Protein 6NM6 (pdb70)

Foldseek 3Di:
DDLAACRCQVPFQQVVLVVQVRPVVCLQPHSVVCVVVVVVVNVVSVVVVVVVQVLCVLLVNNVHSDDDHDDDDDCVLPVDDPCCHRHPDGPVVSCVSNVVVPVVVSVVSRVSRVVVVVVVVVVPPD/DWAWAKDEADEDAFQDKDKMKTKIKPFDQQQWKKWKKWQADPHGIDTAWIAHSNVRDIDGDPVQPVFKDKGWDHWDADDPGITMIMIMIMTGRDHNRRFTWMKIATFDHNDDDRGHPRDHIHDTYTYD/DQFEKAAEDEAAAQAKDKIKTFGDPVQDDPQWKKWKWFDADVDDIDTAATRFFHGDPPHDPQWGWDGDRTIIMIMRGRDDQPRFTKMWMFIHDDPGDTPIYPIYTYHHDD/DQKDKDKFFFDPDWFFDDDQWFKEADCFLLPNVPGHHDDPDWDKFWDPPDKDWFALPPFCVLVNVLVSVVVSNVVQQVVFFWCLQQQFKWLWDADVVSFKIKTWDWAAAADNPDTDIDIFIAGPVQWDAVCGIIGGPCNVFATATAGDVPGDPWFGFMKIFDDPQKWKKFAPDLADEQTDMRRIIIITGIAGGAGLFQKEQFQWQGDAGPDAWYWYWDDPVPLPTWIKTFGRDWWKKKWWQAFQWDWDWGRRHDVHTDIGTDDTDDDHDFTKMKTQPVSLVVRVVRVVVVVCVPPHLFDKEAFAADDDDDQRWSFTWGDFRQWIKRWHCRQRRGDMGGSDPGIDMTGIDTHAWDDSAPDGRYTYGGHDDGGIIMDMITRGIGIWGWDPVIYIYGTDRPSSSNVSSRCSRMGMIGHDRIDMDMDSDDDDD/DKAKAKDFLQEDAAQFKGKIKMAMPDDQQLAFKKWKWWQFVPRGIDTAWIAGSVGDGDGDPVAVVFWDKADDRVGRMIMIIGGNHDQRPWTWMKIFIKHKDWAADDDVVVPRIDIDIDTDYMYPTRTHGYHPDAWAAWDKDWAAWDCKIKTKIKTDFGDDDDKDKDKPNPPPDPQKDWDDWDQDPVGGTITMIMGMDRPVCQPPDWIKMWIDDPSVRDTDIDTYHD/DEAEDEAAAQAKDKAFFADWDDAAKAKWKWWDAPPDDIDTQAGGQFHGDPPHDPQWGWDHPPDPDDTIITMHGRDHLVSFTWMWIAIDHDPDDDRPDITHTYGYGYPDDDFWAKDWDKDWFDPVVLVVFWTKIKIKIDDGPPQDKDKWKQQANHTDPPQKDKARFDADPVSITIMMIMHIDTSVSLQVTAKMWIWIADDHDTDIDMDGDD/DKEKAKDEADEAAFQAKDKIKIWIDDFAQQFKKKWKWWAAVPGDIHTAKIFRQVPTDIDGDPPNVVFKDKGWAFDDDPVRRRIIMIMIMGGRDDQRNFTKMKIFIAPDGNDHDVPTDYIYPTYGYGYD/DKEKPPQEDEDDAQAKDKIKIFDPWFQFFFKWKWFDAPPDDIDTQAGRFFRGDPPHPPQWGKDDGTTMIMIIGGRHHPVRFGWMWMDRPHDIYPTYGYD

B-factor: mean 57.15, std 31.53, range [4.98, 165.27]

InterPro domains:
  IPR000328 Retroviral envelope protein GP41-like [PF00517] (527-716)
  IPR000328 Retroviral envelope protein GP41-like [cd09909] (536-662)
  IPR000777 Human immunodeficiency virus 1, envelope glycoprotein Gp120 [PF00516] (33-139)
  IPR000777 Human immunodeficiency virus 1, envelope glycoprotein Gp120 [PF00516] (143-508)
  IPR036377 Gp120 core superfamily [G3DSA:2.170.40.20] (43-139)
  IPR036377 Gp120 core superfamily [G3DSA:2.170.40.20] (140-509)
  IPR036377 Gp120 core superfamily [SSF56502] (84-134)
  IPR036377 Gp120 core superfamily [SSF56502] (144-489)
  IPR037527 Envelope glycoprotein Gp160 [MF_04083] (4-860)

Solvent-accessible surface area: 64284 Å² total; per-residue (Å²): 187,143,79,9,10,0,1,7,1,5,33,7,0,22,34,0,15,153,42,6,72,16,2,33,134,23,6,78,93,26,50,111,12,7,39,119,53,62,96,115,4,151,73,56,7,67,105,19,56,100,116,5,52,115,36,2,37,68,0,34,0,82,79,112,62,80,5,32,2,46,10,84,19,74,67,83,16,8,129,68,69,34,34,24,0,29,32,25,8,4,3,27,48,2,31,152,59,4,47,124,73,37,130,90,0,32,34,62,3,66,98,24,21,115,115,67,90,117,91,86,107,87,99,139,72,191,163,4,123,4,68,11,36,45,62,62,90,51,153,73,60,48,64,12,109,8,24,0,105,4,42,43,12,19,0,33,23,20,31,0,0,0,0,7,32,8,90,77,174,30,12,29,16,1,0,25,9,14,18,123,76,54,77,71,57,38,18,116,59,6,95,98,74,10,81,9,63,35,60,116,23,103,25,76,61,27,65,34,0,52,7,14,0,63,3,50,8,148,106,4,54,80,101,4,45,13,19,0,1,0,0,14,0,11,6,39,68,39,57,0,26,3,0,0,55,38,17,14,90,15,4,115,8,35,98,73,0,70,17,28,80,70,50,79,21,47,91,44,111,75,11,72,0,32,0,41,23,68,125,91,16,7,5,44,143,49,24,1,0,3,0,53,2,22,120,32,150,39,10,55,4,0,0,7,49,31,84,64,98,6,65,86,28,31,97,27,14,53,15,141,52,27,129,187,13,2,75,0,40,0,52,69,5,110,93,121,6,88,20,19,0,20,0,0,0,2,40,107,104,34,11,7,44,10,3,65,2,0,112,4,41,9,149,93,188,100,28,37,0,0,1,16,12,0,0,0,2,8,82,78,30,124,15,63,2,37,2,4,6,86,151,47,8,7,13,14,154,48,10,56,103,39,89,130,92,112,93,88,27,82,1,66,37,8,10,20,67,8,49,2,36,134,20,48,1,1,73,24,1,13,72,2,0,30,45,2,8,57,59,19,26,142,115,7,27,88,0,67,51,1,50,50,71,1,58,3,60,97,33,112,273,34,53,26,6,48,0,19,5,85,1,47,28,75,109,232,107,108,130,53,156,29,94,0,10,2,25,83,39,0,7,53,96,145,147,127,76,9,61,0,58,7,37,108,42,16,56,1,10,2,0,13,53,153,45,37,28,110,44,55,49,0,27,2,1,1,5,16,4,12,0,0,0,33,3,67,47,104,140,11,81,2,52,19,28,0,59,38,0,1,0,9,36,46,2,47,29,4,82,2,22,26,3,6,0,0,12,11,52,23,47,72,8,111,110,60,2,20,31,11,21,68,77,43,49,6,0,3,20,16,1,4,0,8,2,32,49,49,0,98,1,50,1,27,5,20,8,56,8,33,87,54,74,7,155,10,7,118,79,65,26,0,46,0,6,7,57,6,74,2,28,46,71,68,10,14,0,54,3,41,106,55,39,8,85,86,4,4,19,58,0,9,121,31,4,29,149,104,40,31,119,124,36,69,0,92,3,8,61,27,40,28,39,47,43,43,3,37,17,0,16,7,44,1,54,11,6,12,0,6,0,62,2,42,43,4,1,120,44,78,63,121,52,184,190,74,64,18,43,0,49,5,98,5,27,5,7,7,63,27,12,69,83,50,16,80,5,6,0,2,14,5,54,100,29,85,9,146,30,78,11,53,0,4,1,0,3,0,17,22,16,48,131,28,23,0,27,8,7,10,7,39,10,50,10,11,4,37,10,21,0,23,38,1,19,14,0,55,1,55,2,16,4,7,0,0,28,152,41,104,45,222,178,184,22,92,3,92,5,61,37,63,8,32,8,95,50,93,88,69,0,38,1,36,1,59,9,61,61,22,71,8,56,80,61,37,6,2,2,0,17,16,6,108,85,121,34,8,56,0,0,0,20,4,10,51,89,67,59,86,47,15,12,99,82,7,99,104,52,8,87,6,50,39,64,75,91,111,51,45,6,15,0,68,0,54,70,3,66,78,53,2,28,4,40,0,1,1,0,30,0,61,74,9,91,45,71,49,22,40,72,101,60,30,10,54,32,93,13,15,27,0,44,33,17,0,115,21,18,45,2,24,15,34,78,53,86,61,120,10,21,48,8,25,12,2,42,16,135,100,124,14,24,4,0,0,0,0,23,44,0,21,0,43,49,12,59,26,48,2,39,98,47,82,33,96,94,36,58,46,60,5,43,19,7,103,33,114,80,32,38,40,2,10,0,0,12,0,83,4,82,34,105,25,39,78,110,112,75,15,64,0,31,1,43,0,126,28,37,139,27,146,55,47,65,69,8,115,121,254,71,105,120,48,66,15,47,86,49,99,91,0,83,2,44,14,42,79,129,22,88,1,18,8,0,0,0,2,0,6,3,69,89,56,78,26,2,64,6,4,0,55,31,5,76,47,81,30,121,75,27,62,148,50,4,45,10,43,58,31,152,108,98,60,77,138,2,30,0,48,0,43,36,1,91,16,17,6,27,5,7,1,6,4,0,11,4,5,28,29,54,68,72,18,31,63,8,13,26,7,8,92,1,54,1,100,68,20,102,145,23,73,19,55,9,41,15,7,50,11,8,86,68,0,60,166,58,111,121,2,4,0,0,0,3,0,11,47,0,28,49,22,67,26,90,30,36,12,59,11,60,92,62,90,34,178,75,48,48,59,64,17,106,43,40,77,24,117,74,48,62,44,2,0,0,0,8,0,63,18,65,35,133,71,9,132,109,50,174,29,4,5,0,26,0,43,6,97,79,72,90,55,87,91,78,26,48,22,181,257,29,110,2,68,12,36,60,85,16,138,74,152,72,61,34,68,14,151,1,27,0,70,0,51,50,20,38,0,15,21,14,9,0,0,1,0,28,23,20,114,69,165,11,10,75,14,0,0,1,1,45,1,35,18,1,22,13,1,4,10,66,52,7,48,109,50,2,55,5,56,42,98,39,6,83,72,101,117,65,53,57,65,0,24,0,43,0,32,3,125,33,2,106,85,93,1,35,3,41,1,10,0,0,18,0,86,27,152,39,66,9,21,0,0,0,47,10,26,0,96,14,1,61,1,50,5,102,172,21,77,15,59,54,89,73,43,95,32,67,129,43,65,172,10,57,5,43,0,95,23,74,104,51,25,29,54,28,0,1,1,0,20,18,49,86,87,150,30,7,133,8,6,1,25,73,16,74,48,74,35,137,83,24,56,115,39,12,55,13,60,34,133,107,39,51,2,47,1,18,3,44,93,6,75,73,91,3,83,2,28,0,10,0,0,12,18,16,97,15,0,151,8,0,127,1,112

CATH classification: 2.60.40.10

Secondary structure (DSSP, 8-state):
----TTGGGSSBHHHHTT-HHHHHHTTTS---HHHHHHHHHHHHHHHHHHHHHHHHHTTT-TT-SEEEEEEE--TTT----STTTTTT-BHHHHHHHTTTTHHHHHHHHHHHHHHHHHHHHHHT--/---EEE-------TTS--EEEEEE-SS-GGGS-EEEEEEEBTB-EEEEEEE-TTT--EEE-TTTTTTEEEEE------SSS----EEEEEESS--STT-EEEEEEE-S-SSTT-SS---EE---EE--/--SB---EEE--TT--EEEEEB--TTT-STTSEEEEEEE-TTS--EEEEETTTEEPTT--TTEEEEE-SS-EEEEE-S--GGG-EEEEEEEE-TTS--EE---EEEE---/---EEEEEES-S-EEE-----EEEE---TT-GGGSEEPPSS--EEEETT--EEEETTT-HHHHHHHHHHHHHHHHTTSSSPB-GGG-S-EEEEE-----SEEEEEEEE-SSTT-EEEEEEEE-GGGB----EEE-BTTTTT-EEEEPPTTS------BEEEPPTTEEEEEE--TT--SEEEESSEEEESB---B-----BSB-BS----SSSPEEE-S-TT-TTS-EEEEEEEEEEEEEEEEEEE-EEEEEEETTEEEEEE----S-----EEEE-HHHHHHHHHHHHHHTSTTT-SSS-EEE----SS-HHHHSEEEEETTEEEEE--TTTS-EEE------EEEEEEEESEE-SSS-SSEEEEPPP--EEEEEEEEEEEEEEEE---EEEEE----THHHHHTTSTT--EEEE--EEEEEES-----/--EEEEE--SEE-SSSEE--EEEEESS-GGGSEEEEEEE-SSS-EEEEEEE-TT--EEE-TTSSSS----EETTTTEEE--EES--GGG-EEEEEEEEEEEEEE-S-TTTT-EEEEEEEEEEB--EEEEE-SSPPB---EEEE----EEEEEEEEEEEBSS--EEEEGGGTB-TTEEEPP--B-TTS-EEEEEEEEEEGGGGTTS--EEEEEEGGGTEEEEEE---/-EEEEEEETTSEEEEE-SS--SSSEEEEEEEE-SSS--EEEESSTT---TT--TTEEE---SSTTPPPEEEEES--GGG-SEEEEEEEESSS----S---EEEEEEES--------EEEPPPHHHHTTT-EEEEEEEEEESSS-EEEEEEETTEE--SSEEE---EEPTTS-EEE-EEEEE-TTTTTSSS-EEEEEEETTEEE--EE---/--EEEE---EEE-TT--EEEEEEEESS-GGGS-EEEEEE-TTS-EEEEEEEETTTTEEEE-TTHHHHEEEE--B---SS--S-BEEEEEE-S--GGG-EEEEEEEESSSSS----EEEE---EEEEE-/-EEEE-SEE---TT--EEEEEEESS---S--EEEEE-TTS--EEEEETTTEEPTTS-TTEEEEEETTEEEEEESS--TT--SEEEEEETTEE----EE-

GO terms:
  GO:0042802 identical protein binding (F, IPI)
  GO:0005515 protein binding (F, IPI)

Structure (mmCIF, N/CA/C/O backbone):
data_6NM6
#
_entry.id   6NM6
#
_cell.length_a   128.240
_cell.length_b   128.240
_cell.length_c   315.770
_cell.angle_alpha   90.000
_cell.angle_beta   90.000
_cell.angle_gamma   120.000
#
_symmetry.space_group_name_H-M   'P 63'
#
loop_
_entity.id
_entity.type
_entity.pdbx_description
1 polymer 'Envelope glycoprotein gp41'
2 polymer '35O22 scFv heavy chain'
3 polymer '35O22 scFv light chain'
4 polymer 'Envelope glycoprotein gp120'
5 polymer '3H109L Fab heavy chain'
6 polymer '3H109L Fab light chain'
7 polymer 'N6 FR3-03 heavy chain'
8 polymer 'N6 FR3-03 light chain'
9 branched alpha-D-mannopyranose-(1-3)-alpha-D-mannopyranose-(1-6)-[alpha-D-mannopyranose-(1-3)]beta-D-mannopyranose-(1-4)-2-acetamido-2-deoxy-beta-D-glucopyranose-(1-4)-2-acetamido-2-deoxy-beta-D-glucopyranose
10 branched 2-acetamido-2-deoxy-beta-D-glucopyranose-(1-4)-2-acetamido-2-deoxy-beta-D-glucopyranose
11 branched alpha-D-mannopyranose-(1-3)-[alpha-D-mannopyranose-(1-6)]beta-D-mannopyranose-(1-4)-2-acetamido-2-deoxy-beta-D-glucopyranose-(1-4)-2-acetamido-2-deoxy-beta-D-glucopyranose
12 branched alpha-D-mannopyranose-(1-6)-beta-D-mannopyranose-(1-4)-2-acetamido-2-deoxy-beta-D-glucopyranose-(1-4)-2-acetamido-2-deoxy-beta-D-glucopyranose
13 branched alpha-D-mannopyranose-(1-2)-alpha-D-mannopyranose-(1-2)-alpha-D-mannopyranose-(1-3)-[alpha-D-mannopyranose-(1-2)-alpha-D-mannopyranose-(1-6)-[alpha-D-mannopyranose-(1-3)]alpha-D-mannopyranose-(1-6)]beta-D-mannopyranose-(1-4)-2-acetamido-2-deoxy-beta-D-glucopyranose-(1-4)-2-acetamido-2-deoxy-beta-D-glucopyranose
14 non-polymer 2-acetamido-2-deoxy-beta-D-glucopyranose
15 water water
#
loop_
_atom_site.group_PDB
_atom_site.id
_atom_site.type_symbol
_atom_site.label_atom_id
_atom_site.label_alt_id
_atom_site.label_comp_id
_atom_site.label_asym_id
_atom_site.label_entity_id
_atom_site.label_seq_id
_atom_site.pdbx_PDB_ins_code
_atom_site.Cartn_x
_atom_site.Cartn_y
_atom_site.Cartn_z
_atom_site.occupancy
_atom_site.B_iso_or_equiv
_atom_site.auth_seq_id
_atom_site.auth_comp_id
_atom_site.auth_asym_id
_atom_site.auth_atom_id
_atom_site.pdbx_PDB_model_num
ATOM 1 N N . VAL A 1 7 ? -9.388 -46.364 38.395 1.00 46.63 518 VAL B N 1
ATOM 2 C CA . VAL A 1 7 ? -9.326 -46.059 36.972 1.00 64.14 518 VAL B CA 1
ATOM 3 C C . VAL A 1 7 ? -9.097 -47.350 36.188 1.00 75.04 518 VAL B C 1
ATOM 4 O O . VAL A 1 7 ? -8.716 -48.372 36.760 1.00 85.64 518 VAL B O 1
ATOM 8 N N . PHE A 1 8 ? -9.347 -47.301 34.879 1.00 64.33 519 PHE B N 1
ATOM 9 C CA . PHE A 1 8 ? -9.083 -48.407 33.958 1.00 54.70 519 PHE B CA 1
ATOM 10 C C . PHE A 1 8 ? -8.354 -47.800 32.761 1.00 44.13 519 PHE B C 1
ATOM 11 O O . PHE A 1 8 ? -8.986 -47.299 31.828 1.00 57.21 519 PHE B O 1
ATOM 19 N N . LEU A 1 9 ? -7.019 -47.844 32.795 1.00 52.91 520 LEU B N 1
ATOM 20 C CA . LEU A 1 9 ? -6.228 -47.187 31.757 1.00 65.39 520 LEU B CA 1
ATOM 21 C C . LEU A 1 9 ? -6.313 -47.916 30.421 1.00 48.44 520 LEU B C 1
ATOM 22 O O . LEU A 1 9 ? -6.252 -47.277 29.365 1.00 30.30 520 LEU B O 1
ATOM 27 N N . GLY A 1 10 ? -6.448 -49.235 30.442 1.00 38.74 521 GLY B N 1
ATOM 28 C CA . GLY A 1 10 ? -6.480 -50.019 29.224 1.00 31.86 521 GLY B CA 1
ATOM 29 C C . GLY A 1 10 ? -5.165 -50.724 28.961 1.00 26.22 521 GLY B C 1
ATOM 30 O O . GLY A 1 10 ? -4.236 -50.721 29.774 1.00 37.85 521 GLY B O 1
ATOM 31 N N . PHE A 1 11 ? -5.098 -51.345 27.784 1.00 23.23 522 PHE B N 1
ATOM 32 C CA . PHE A 1 11 ? -3.917 -52.107 27.395 1.00 20.32 522 PHE B CA 1
ATOM 33 C C . PHE A 1 11 ? -2.702 -51.194 27.304 1.00 22.79 522 PHE B C 1
ATOM 34 O O . PHE A 1 11 ? -2.714 -50.203 26.566 1.00 28.08 522 PHE B O 1
ATOM 42 N N . LEU A 1 12 ? -1.657 -51.530 28.061 1.00 20.68 523 LEU B N 1
ATOM 43 C CA . LEU A 1 12 ? -0.439 -50.728 28.173 1.00 18.03 523 LEU B CA 1
ATOM 44 C C . LEU A 1 12 ? -0.719 -49.320 28.687 1.00 17.20 523 LEU B C 1
ATOM 45 O O . LEU A 1 12 ? 0.067 -48.402 28.437 1.00 19.99 523 LEU B O 1
ATOM 50 N N . GLY A 1 13 ? -1.825 -49.135 29.410 1.00 20.74 524 GLY B N 1
ATOM 51 C CA . GLY A 1 13 ? -2.193 -47.799 29.853 1.00 26.77 524 GLY B CA 1
ATOM 52 C C . GLY A 1 13 ? -1.141 -47.165 30.743 1.00 18.63 524 GLY B C 1
ATOM 53 O O . GLY A 1 13 ? -0.783 -45.998 30.569 1.00 13.49 524 GLY B O 1
ATOM 54 N N . ALA A 1 14 ? -0.626 -47.930 31.702 1.00 20.22 525 ALA B N 1
ATOM 55 C CA . ALA A 1 14 ? 0.414 -47.453 32.613 1.00 19.54 525 ALA B CA 1
ATOM 56 C C . ALA A 1 14 ? 1.813 -47.646 32.047 1.00 20.92 525 ALA B C 1
ATOM 57 O O . ALA A 1 14 ? 2.754 -47.933 32.793 1.00 28.27 525 ALA B O 1
ATOM 59 N N . ALA A 1 15 ? 1.983 -47.495 30.731 1.00 17.41 526 ALA B N 1
ATOM 60 C CA . ALA A 1 15 ? 3.305 -47.655 30.135 1.00 18.54 526 ALA B CA 1
ATOM 61 C C . ALA A 1 15 ? 4.261 -46.558 30.582 1.00 21.81 526 ALA B C 1
ATOM 62 O O . ALA A 1 15 ? 5.465 -46.804 30.717 1.00 33.07 526 ALA B O 1
ATOM 64 N N . GLY A 1 16 ? 3.751 -45.352 30.813 1.00 16.19 527 GLY B N 1
ATOM 65 C CA . GLY A 1 16 ? 4.538 -44.254 31.325 1.00 15.11 527 GLY B CA 1
ATOM 66 C C . GLY A 1 16 ? 4.425 -44.031 32.814 1.00 16.40 527 GLY B C 1
ATOM 67 O O . GLY A 1 16 ? 5.025 -43.084 33.332 1.00 23.05 527 GLY B O 1
ATOM 68 N N . SER A 1 17 ? 3.672 -44.867 33.520 1.00 17.59 528 SER B N 1
ATOM 69 C CA . SER A 1 17 ? 3.522 -44.751 34.960 1.00 17.84 528 SER B CA 1
ATOM 70 C C . SER A 1 17 ? 4.657 -45.476 35.675 1.00 17.55 528 SER B C 1
ATOM 71 O O . SER A 1 17 ? 5.385 -46.279 35.087 1.00 16.69 528 SER B O 1
ATOM 74 N N . THR A 1 18 ? 4.797 -45.179 36.965 1.00 17.01 529 THR B N 1
ATOM 75 C CA . THR A 1 18 ? 5.841 -45.792 37.771 1.00 10.40 529 THR B CA 1
ATOM 76 C C . THR A 1 18 ? 5.637 -47.303 37.859 1.00 13.26 529 THR B C 1
ATOM 77 O O . THR A 1 18 ? 4.540 -47.825 37.641 1.00 23.73 529 THR B O 1
ATOM 81 N N . MET A 1 19 ? 6.725 -48.009 38.182 1.00 11.36 530 MET B N 1
ATOM 82 C CA . MET A 1 19 ? 6.664 -49.465 38.271 1.00 9.21 530 MET B CA 1
ATOM 83 C C . MET A 1 19 ? 5.713 -49.924 39.367 1.00 9.92 530 MET B C 1
ATOM 84 O O . MET A 1 19 ? 5.145 -51.018 39.276 1.00 15.07 530 MET B O 1
ATOM 89 N N . GLY A 1 20 ? 5.528 -49.109 40.407 1.00 12.07 531 GLY B N 1
ATOM 90 C CA . GLY A 1 20 ? 4.594 -49.472 41.459 1.00 14.25 531 GLY B CA 1
ATOM 91 C C . GLY A 1 20 ? 3.148 -49.347 41.020 1.00 16.52 531 GLY B C 1
ATOM 92 O O . GLY A 1 20 ? 2.301 -50.159 41.403 1.00 30.76 531 GLY B O 1
ATOM 93 N N . ALA A 1 21 ? 2.844 -48.331 40.210 1.00 19.01 532 ALA B N 1
ATOM 94 C CA . ALA A 1 21 ? 1.483 -48.168 39.711 1.00 21.68 532 ALA B CA 1
ATOM 95 C C . ALA A 1 21 ? 1.147 -49.228 38.669 1.00 24.40 532 ALA B C 1
ATOM 96 O O . ALA A 1 21 ? 0.038 -49.774 38.668 1.00 28.64 532 ALA B O 1
ATOM 98 N N . ALA A 1 22 ? 2.095 -49.536 37.780 1.00 23.90 533 ALA B N 1
ATOM 99 C CA . ALA A 1 22 ? 1.830 -50.496 36.714 1.00 18.57 533 ALA B CA 1
ATOM 100 C C . ALA A 1 22 ? 1.728 -51.922 37.240 1.00 19.70 533 ALA B C 1
ATOM 101 O O . ALA A 1 22 ? 1.049 -52.756 36.631 1.00 27.49 533 ALA B O 1
ATOM 103 N N . SER A 1 23 ? 2.384 -52.222 38.363 1.00 23.44 534 SER B N 1
ATOM 104 C CA . SER A 1 23 ? 2.353 -53.572 38.915 1.00 24.23 534 SER B CA 1
ATOM 105 C C . SER A 1 23 ? 0.972 -53.976 39.415 1.00 30.19 534 SER B C 1
ATOM 106 O O . SER A 1 23 ? 0.762 -55.157 39.711 1.00 31.39 534 SER B O 1
ATOM 109 N N . MET A 1 24 ? 0.035 -53.036 39.524 1.00 29.10 535 MET B N 1
ATOM 110 C CA . MET A 1 24 ? -1.339 -53.352 39.884 1.00 30.68 535 MET B CA 1
ATOM 111 C C . MET A 1 24 ? -2.228 -53.585 38.671 1.00 36.62 535 MET B C 1
ATOM 112 O O . MET A 1 24 ? -3.337 -54.109 38.825 1.00 49.27 535 MET B O 1
ATOM 117 N N . THR A 1 25 ? -1.772 -53.210 37.477 1.00 34.68 536 THR B N 1
ATOM 118 C CA . THR A 1 25 ? -2.549 -53.395 36.259 1.00 29.47 536 THR B CA 1
ATOM 119 C C . THR A 1 25 ? -1.904 -54.451 35.371 1.00 27.52 536 THR B C 1
ATOM 120 O O . THR A 1 25 ? -1.616 -54.192 34.198 1.00 21.71 536 THR B O 1
ATOM 124 N N . LEU A 1 26 ? -1.672 -55.644 35.920 1.00 27.81 537 LEU B N 1
ATOM 125 C CA . LEU A 1 26 ? -1.011 -56.710 35.177 1.00 22.17 537 LEU B CA 1
ATOM 126 C C . LEU A 1 26 ? -1.992 -57.576 34.397 1.00 21.23 537 LEU B C 1
ATOM 127 O O . LEU A 1 26 ? -1.698 -57.971 33.264 1.00 23.89 537 LEU B O 1
ATOM 132 N N . THR A 1 27 ? -3.156 -57.881 34.978 1.00 32.44 538 THR B N 1
ATOM 133 C CA . THR A 1 27 ? -4.144 -58.696 34.279 1.00 29.42 538 THR B CA 1
ATOM 134 C C . THR A 1 27 ? -4.695 -58.006 33.039 1.00 27.09 538 THR B C 1
ATOM 135 O O . THR A 1 27 ? -5.302 -58.674 32.196 1.00 44.70 538 THR B O 1
ATOM 139 N N . VAL A 1 28 ? -4.506 -56.691 32.910 1.00 30.58 539 VAL B N 1
ATOM 140 C CA . VAL A 1 28 ? -4.924 -55.994 31.697 1.00 27.38 539 VAL B CA 1
ATOM 141 C C . VAL A 1 28 ? -4.080 -56.445 30.510 1.00 23.52 539 VAL B C 1
ATOM 142 O O . VAL A 1 28 ? -4.610 -56.828 29.460 1.00 45.24 539 VAL B O 1
ATOM 146 N N . GLN A 1 29 ? -2.754 -56.410 30.659 1.00 20.81 540 GLN B N 1
ATOM 147 C CA . GLN A 1 29 ? -1.871 -56.877 29.598 1.00 22.32 540 GLN B CA 1
ATOM 148 C C . GLN A 1 29 ? -1.798 -58.395 29.522 1.00 23.45 540 GLN B C 1
ATOM 149 O O . GLN A 1 29 ? -1.322 -58.929 28.514 1.00 22.23 540 GLN B O 1
ATOM 155 N N . ALA A 1 30 ? -2.256 -59.101 30.558 1.00 28.55 541 ALA B N 1
ATOM 156 C CA . ALA A 1 30 ? -2.255 -60.559 30.522 1.00 37.57 541 ALA B CA 1
ATOM 157 C C . ALA A 1 30 ? -3.395 -61.110 29.675 1.00 40.78 541 ALA B C 1
ATOM 158 O O . ALA A 1 30 ? -3.255 -62.186 29.084 1.00 24.47 541 ALA B O 1
ATOM 160 N N . ARG A 1 31 ? -4.521 -60.396 29.607 1.00 40.53 542 ARG B N 1
ATOM 161 C CA . ARG A 1 31 ? -5.636 -60.845 28.779 1.00 34.04 542 ARG B CA 1
ATOM 162 C C . ARG A 1 31 ? -5.274 -60.804 27.300 1.00 34.33 542 ARG B C 1
ATOM 163 O O . ARG A 1 31 ? -5.453 -61.790 26.576 1.00 40.82 542 ARG B O 1
ATOM 171 N N . ASN A 1 32 ? -4.759 -59.667 26.837 1.00 28.55 543 ASN B N 1
ATOM 172 C CA . ASN A 1 32 ? -4.548 -59.415 25.420 1.00 40.04 543 ASN B CA 1
ATOM 173 C C . ASN A 1 32 ? -3.217 -59.954 24.908 1.00 39.83 543 ASN B C 1
ATOM 174 O O . ASN A 1 32 ? -2.763 -59.539 23.835 1.00 49.68 543 ASN B O 1
ATOM 179 N N . LEU A 1 33 ? -2.584 -60.862 25.646 1.00 28.72 544 LEU B N 1
ATOM 180 C CA . LEU A 1 33 ? -1.346 -61.481 25.198 1.00 30.92 544 LEU B CA 1
ATOM 181 C C . LEU A 1 33 ? -1.584 -62.724 24.351 1.00 29.17 544 LEU B C 1
ATOM 182 O O . LEU A 1 33 ? -0.654 -63.194 23.686 1.00 16.35 544 LEU B O 1
ATOM 187 N N . LEU A 1 34 ? -2.806 -63.255 24.346 1.00 25.69 545 LEU B N 1
ATOM 188 C CA . LEU A 1 34 ? -3.125 -64.458 23.590 1.00 24.97 545 LEU B CA 1
ATOM 189 C C . LEU A 1 34 ? -4.358 -64.328 22.707 1.00 41.51 545 LEU B C 1
ATOM 190 O O . LEU A 1 34 ? -4.518 -65.141 21.788 1.00 32.54 545 LEU B O 1
ATOM 195 N N . SER A 1 35 ? -5.225 -63.343 22.941 1.00 59.46 546 SER B N 1
ATOM 196 C CA . SER A 1 35 ? -6.411 -63.131 22.117 1.00 61.43 546 SER B CA 1
ATOM 197 C C . SER A 1 35 ? -6.278 -61.849 21.303 1.00 60.01 546 SER B C 1
ATOM 198 O O . SER A 1 35 ? -6.166 -61.907 20.076 1.00 58.67 546 SER B O 1
ATOM 201 N N . GLY A 1 36 ? -6.285 -60.695 21.946 1.00 62.98 547 GLY B N 1
ATOM 202 C CA . GLY A 1 36 ? -6.151 -59.423 21.263 1.00 59.35 547 GLY B CA 1
ATOM 203 C C . GLY A 1 36 ? -6.944 -58.342 21.967 1.00 61.25 547 GLY B C 1
ATOM 204 O O . GLY A 1 36 ? -7.904 -58.597 22.692 1.00 64.88 547 GLY B O 1
ATOM 205 N N . ILE A 1 37 ? -6.528 -57.097 21.745 1.00 63.31 548 ILE B N 1
ATOM 206 C CA . ILE A 1 37 ? -7.196 -55.950 22.357 1.00 77.65 548 ILE B CA 1
ATOM 207 C C . ILE A 1 37 ? -8.437 -55.569 21.557 1.00 69.37 548 ILE B C 1
ATOM 208 O O . ILE A 1 37 ? -8.957 -56.367 20.777 1.00 55.67 548 ILE B O 1
ATOM 213 N N . THR A 1 58 ? -5.813 -66.446 -0.518 1.00 38.85 569 THR B N 1
ATOM 214 C CA . THR A 1 58 ? -4.953 -67.244 0.347 1.00 55.90 569 THR B CA 1
ATOM 215 C C . THR A 1 58 ? -3.594 -66.576 0.552 1.00 68.06 569 THR B C 1
ATOM 216 O O . THR A 1 58 ? -2.617 -67.238 0.907 1.00 72.88 569 THR B O 1
ATOM 220 N N . VAL A 1 59 ? -3.536 -65.263 0.321 1.00 60.20 570 VAL B N 1
ATOM 221 C CA . VAL A 1 59 ? -2.352 -64.474 0.649 1.00 53.64 570 VAL B CA 1
ATOM 222 C C . VAL A 1 59 ? -2.160 -64.511 2.155 1.00 60.70 570 VAL B C 1
ATOM 223 O O . VAL A 1 59 ? -1.262 -65.190 2.665 1.00 71.31 570 VAL B O 1
ATOM 227 N N . TRP A 1 60 ? -2.998 -63.764 2.870 1.00 57.60 571 TRP B N 1
ATOM 228 C CA . TRP A 1 60 ? -3.007 -63.772 4.330 1.00 66.95 571 TRP B CA 1
ATOM 229 C C . TRP A 1 60 ? -3.910 -64.857 4.892 1.00 65.42 571 TRP B C 1
ATOM 230 O O . TRP A 1 60 ? -4.633 -64.629 5.864 1.00 73.39 571 TRP B O 1
ATOM 241 N N . GLY A 1 61 ? -3.904 -66.038 4.282 1.00 58.60 572 GLY B N 1
ATOM 242 C CA . GLY A 1 61 ? -4.443 -67.224 4.914 1.00 60.27 572 GLY B CA 1
ATOM 243 C C . GLY A 1 61 ? -3.279 -68.028 5.453 1.00 56.67 572 GLY B C 1
ATOM 244 O O . GLY A 1 61 ? -3.343 -68.597 6.547 1.00 69.46 572 GLY B O 1
ATOM 245 N N . ILE A 1 62 ? -2.197 -68.058 4.675 1.00 52.65 573 ILE B N 1
ATOM 246 C CA . ILE A 1 62 ? -0.927 -68.596 5.146 1.00 44.62 573 ILE B CA 1
ATOM 247 C C . ILE A 1 62 ? -0.123 -67.570 5.939 1.00 57.57 573 ILE B C 1
ATOM 248 O O . ILE A 1 62 ? 0.727 -67.960 6.752 1.00 64.64 573 ILE B O 1
ATOM 253 N N . LYS A 1 63 ? -0.358 -66.271 5.722 1.00 63.16 574 LYS B N 1
ATOM 254 C CA . LYS A 1 63 ? 0.258 -65.246 6.557 1.00 65.33 574 LYS B CA 1
ATOM 255 C C . LYS A 1 63 ? -0.493 -65.059 7.869 1.00 54.47 574 LYS B C 1
ATOM 256 O O . LYS A 1 63 ? 0.111 -64.666 8.874 1.00 60.22 574 LYS B O 1
ATOM 262 N N . GLN A 1 64 ? -1.800 -65.330 7.880 1.00 45.31 575 GLN B N 1
ATOM 263 C CA . GLN A 1 64 ? -2.558 -65.279 9.125 1.00 41.56 575 GLN B CA 1
ATOM 264 C C . GLN A 1 64 ? -2.256 -66.492 9.996 1.00 44.71 575 GLN B C 1
ATOM 265 O O . GLN A 1 64 ? -2.031 -66.361 11.205 1.00 44.57 575 GLN B O 1
ATOM 271 N N . LEU A 1 65 ? -2.251 -67.686 9.395 1.00 41.20 576 LEU B N 1
ATOM 272 C CA . LEU A 1 65 ? -1.894 -68.888 10.141 1.00 35.36 576 LEU B CA 1
ATOM 273 C C . LEU A 1 65 ? -0.459 -68.823 10.643 1.00 34.75 576 LEU B C 1
ATOM 274 O O . LEU A 1 65 ? -0.147 -69.371 11.707 1.00 31.88 576 LEU B O 1
ATOM 279 N N . GLN A 1 66 ? 0.426 -68.157 9.896 1.00 51.31 577 GLN B N 1
ATOM 280 C CA . GLN A 1 66 ? 1.795 -67.969 10.362 1.00 56.73 577 GLN B CA 1
ATOM 281 C C . GLN A 1 66 ? 1.838 -67.108 11.617 1.00 44.89 577 GLN B C 1
ATOM 282 O O . GLN A 1 66 ? 2.766 -67.232 12.425 1.00 49.38 577 GLN B O 1
ATOM 288 N N . ALA A 1 67 ? 0.846 -66.236 11.799 1.00 36.18 578 ALA B N 1
ATOM 289 C CA . ALA A 1 67 ? 0.759 -65.387 12.980 1.00 37.08 578 ALA B CA 1
ATOM 290 C C . ALA A 1 67 ? 0.058 -66.082 14.140 1.00 38.62 578 ALA B C 1
ATOM 291 O O . ALA A 1 67 ? 0.439 -65.889 15.299 1.00 32.70 578 ALA B O 1
ATOM 293 N N . ARG A 1 68 ? -0.965 -66.890 13.850 1.00 37.03 579 ARG B N 1
ATOM 294 C CA . ARG A 1 68 ? -1.669 -67.616 14.900 1.00 25.75 579 ARG B CA 1
ATOM 295 C C . ARG A 1 68 ? -0.805 -68.698 15.536 1.00 28.91 579 ARG B C 1
ATOM 296 O O . ARG A 1 68 ? -1.113 -69.145 16.646 1.00 26.35 579 ARG B O 1
ATOM 304 N N . VAL A 1 69 ? 0.258 -69.128 14.863 1.00 39.42 580 VAL B N 1
ATOM 305 C CA . VAL A 1 69 ? 1.209 -70.064 15.455 1.00 32.17 580 VAL B CA 1
ATOM 306 C C . VAL A 1 69 ? 2.280 -69.330 16.252 1.00 25.72 580 VAL B C 1
ATOM 307 O O . VAL A 1 69 ? 2.666 -69.771 17.338 1.00 25.88 580 VAL B O 1
ATOM 311 N N . LEU A 1 70 ? 2.762 -68.200 15.729 1.00 31.72 581 LEU B N 1
ATOM 312 C CA . LEU A 1 70 ? 3.784 -67.428 16.431 1.00 32.14 581 LEU B CA 1
ATOM 313 C C . LEU A 1 70 ? 3.264 -66.898 17.761 1.00 35.61 581 LEU B C 1
ATOM 314 O O . LEU A 1 70 ? 4.008 -66.842 18.749 1.00 43.23 581 LEU B O 1
ATOM 319 N N . ALA A 1 71 ? 1.990 -66.503 17.808 1.00 31.41 582 ALA B N 1
ATOM 320 C CA . ALA A 1 71 ? 1.428 -65.950 19.036 1.00 25.54 582 ALA B CA 1
ATOM 321 C C . ALA A 1 71 ? 1.417 -66.982 20.156 1.00 24.62 582 ALA B C 1
ATOM 322 O O . ALA A 1 71 ? 1.680 -66.652 21.319 1.00 33.05 582 ALA B O 1
ATOM 324 N N . VAL A 1 72 ? 1.119 -68.239 19.825 1.00 19.62 583 VAL B N 1
ATOM 325 C CA . VAL A 1 72 ? 1.074 -69.288 20.839 1.00 18.49 583 VAL B CA 1
ATOM 326 C C . VAL A 1 72 ? 2.479 -69.635 21.316 1.00 26.41 583 VAL B C 1
ATOM 327 O O . VAL A 1 72 ? 2.704 -69.870 22.511 1.00 32.48 583 VAL B O 1
ATOM 331 N N . GLU A 1 73 ? 3.450 -69.658 20.399 1.00 25.20 584 GLU B N 1
ATOM 332 C CA . GLU A 1 73 ? 4.812 -70.032 20.770 1.00 22.86 584 GLU B CA 1
ATOM 333 C C . GLU A 1 73 ? 5.446 -68.998 21.692 1.00 33.70 584 GLU B C 1
ATOM 334 O O . GLU A 1 73 ? 6.137 -69.359 22.653 1.00 40.41 584 GLU B O 1
ATOM 340 N N . ARG A 1 74 ? 5.233 -67.710 21.414 1.00 26.65 585 ARG B N 1
ATOM 341 C CA . ARG A 1 74 ? 5.734 -66.673 22.310 1.00 29.89 585 ARG B CA 1
ATOM 342 C C . ARG A 1 74 ? 5.068 -66.759 23.677 1.00 37.20 585 ARG B C 1
ATOM 343 O O . ARG A 1 74 ? 5.711 -66.525 24.707 1.00 40.61 585 ARG B O 1
ATOM 351 N N . TYR A 1 75 ? 3.777 -67.096 23.705 1.00 38.32 586 TYR B N 1
ATOM 352 C CA . TYR A 1 75 ? 3.065 -67.210 24.973 1.00 24.19 586 TYR B CA 1
ATOM 353 C C . TYR A 1 75 ? 3.539 -68.417 25.771 1.00 26.04 586 TYR B C 1
ATOM 354 O O . TYR A 1 75 ? 3.723 -68.327 26.991 1.00 37.07 586 TYR B O 1
ATOM 363 N N . LEU A 1 76 ? 3.739 -69.556 25.104 1.00 32.07 587 LEU B N 1
ATOM 364 C CA . LEU A 1 76 ? 4.153 -70.760 25.816 1.00 36.68 587 LEU B CA 1
ATOM 365 C C . LEU A 1 76 ? 5.586 -70.663 26.321 1.00 34.64 587 LEU B C 1
ATOM 366 O O . LEU A 1 76 ? 5.933 -71.326 27.304 1.00 31.18 587 LEU B O 1
ATOM 371 N N . ARG A 1 77 ? 6.430 -69.857 25.673 1.00 25.40 588 ARG B N 1
ATOM 372 C CA . ARG A 1 77 ? 7.772 -69.630 26.202 1.00 30.49 588 ARG B CA 1
ATOM 373 C C . ARG A 1 77 ? 7.715 -68.865 27.518 1.00 38.98 588 ARG B C 1
ATOM 374 O O . ARG A 1 77 ? 8.400 -69.220 28.485 1.00 46.71 588 ARG B O 1
ATOM 382 N N . ASP A 1 78 ? 6.905 -67.805 27.570 1.00 30.75 589 ASP B N 1
ATOM 383 C CA . ASP A 1 78 ? 6.767 -67.045 28.808 1.00 23.50 589 ASP B CA 1
ATOM 384 C C . ASP A 1 78 ? 6.115 -67.885 29.897 1.00 25.89 589 ASP B C 1
ATOM 385 O O . ASP A 1 78 ? 6.461 -67.757 31.076 1.00 30.32 589 ASP B O 1
ATOM 390 N N . GLN A 1 79 ? 5.175 -68.754 29.523 1.00 26.01 590 GLN B N 1
ATOM 391 C CA . GLN A 1 79 ? 4.602 -69.687 30.483 1.00 30.02 590 GLN B CA 1
ATOM 392 C C . GLN A 1 79 ? 5.547 -70.834 30.811 1.00 37.66 590 GLN B C 1
ATOM 393 O O . GLN A 1 79 ? 5.376 -71.482 31.849 1.00 32.72 590 GLN B O 1
ATOM 399 N N . GLN A 1 80 ? 6.533 -71.099 29.951 1.00 33.69 591 GLN B N 1
ATOM 400 C CA . GLN A 1 80 ? 7.531 -72.117 30.257 1.00 27.92 591 GLN B CA 1
ATOM 401 C C . GLN A 1 80 ? 8.474 -71.640 31.354 1.00 34.10 591 GLN B C 1
ATOM 402 O O . GLN A 1 80 ? 8.773 -72.381 32.298 1.00 32.72 591 GLN B O 1
ATOM 408 N N . LEU A 1 81 ? 8.952 -70.397 31.245 1.00 32.26 592 LEU B N 1
ATOM 409 C CA . LEU A 1 81 ? 9.847 -69.857 32.262 1.00 28.41 592 LEU B CA 1
ATOM 410 C C . LEU A 1 81 ? 9.137 -69.720 33.603 1.00 33.65 592 LEU B C 1
ATOM 411 O O . LEU A 1 81 ? 9.724 -70.000 34.654 1.00 29.34 592 LEU B O 1
ATOM 416 N N . LEU A 1 82 ? 7.870 -69.297 33.587 1.00 38.78 593 LEU B N 1
ATOM 417 C CA . LEU A 1 82 ? 7.112 -69.210 34.831 1.00 33.94 593 LEU B CA 1
ATOM 418 C C . LEU A 1 82 ? 6.930 -70.579 35.475 1.00 38.63 593 LEU B C 1
ATOM 419 O O . LEU A 1 82 ? 6.820 -70.677 36.703 1.00 41.06 593 LEU B O 1
ATOM 424 N N . GLY A 1 83 ? 6.903 -71.643 34.666 1.00 41.47 594 GLY B N 1
ATOM 425 C CA . GLY A 1 83 ? 6.699 -72.980 35.203 1.00 44.90 594 GLY B CA 1
ATOM 426 C C . GLY A 1 83 ? 7.937 -73.570 35.846 1.00 51.12 594 GLY B C 1
ATOM 427 O O . GLY A 1 83 ? 7.838 -74.319 36.824 1.00 41.67 594 GLY B O 1
ATOM 428 N N . ILE A 1 84 ? 9.114 -73.243 35.314 1.00 46.51 595 ILE B N 1
ATOM 429 C CA . ILE A 1 84 ? 10.374 -73.729 35.848 1.00 37.51 595 ILE B CA 1
ATOM 430 C C . ILE A 1 84 ? 10.955 -72.782 36.890 1.00 44.68 595 ILE B C 1
ATOM 431 O O . ILE A 1 84 ? 12.073 -73.003 37.363 1.00 51.93 595 ILE B O 1
ATOM 436 N N . TRP A 1 85 ? 10.224 -71.725 37.263 1.00 45.74 596 TRP B N 1
ATOM 437 C CA . TRP A 1 85 ? 10.607 -70.846 38.367 1.00 42.79 596 TRP B CA 1
ATOM 438 C C . TRP A 1 85 ? 9.705 -71.012 39.584 1.00 37.61 596 TRP B C 1
ATOM 439 O O . TRP A 1 85 ? 9.947 -70.380 40.623 1.00 36.23 596 TRP B O 1
ATOM 450 N N . GLY A 1 86 ? 8.683 -71.854 39.475 1.00 36.81 597 GLY B N 1
ATOM 451 C CA . GLY A 1 86 ? 7.682 -72.024 40.497 1.00 43.37 597 GLY B CA 1
ATOM 452 C C . GLY A 1 86 ? 6.590 -70.985 40.494 1.00 38.03 597 GLY B C 1
ATOM 453 O O . GLY A 1 86 ? 5.810 -70.936 41.450 1.00 26.77 597 GLY B O 1
ATOM 454 N N . CYS A 1 87 ? 6.506 -70.156 39.452 1.00 38.19 598 CYS B N 1
ATOM 455 C CA . CYS A 1 87 ? 5.551 -69.060 39.378 1.00 40.39 598 CYS B CA 1
ATOM 456 C C . CYS A 1 87 ? 4.378 -69.364 38.452 1.00 34.00 598 CYS B C 1
ATOM 457 O O . CYS A 1 87 ? 3.665 -68.441 38.043 1.00 41.25 598 CYS B O 1
ATOM 460 N N . SER A 1 88 ? 4.170 -70.634 38.110 1.00 29.33 599 SER B N 1
ATOM 461 C CA . SER A 1 88 ? 3.073 -71.007 37.226 1.00 29.76 599 SER B CA 1
ATOM 462 C C . SER A 1 88 ? 1.739 -70.635 37.858 1.00 29.18 599 SER B C 1
ATOM 463 O O . SER A 1 88 ? 1.380 -71.147 38.923 1.00 38.99 599 SER B O 1
ATOM 466 N N . GLY A 1 89 ? 1.006 -69.738 37.198 1.00 36.03 600 GLY B N 1
ATOM 467 C CA . GLY A 1 89 ? -0.236 -69.219 37.722 1.00 31.93 600 GLY B CA 1
ATOM 468 C C . GLY A 1 89 ? -0.107 -67.926 38.498 1.00 37.37 600 GLY B C 1
ATOM 469 O O . GLY A 1 89 ? -1.132 -67.345 38.877 1.00 39.84 600 GLY B O 1
ATOM 470 N N . LYS A 1 90 ? 1.113 -67.459 38.743 1.00 37.02 601 LYS B N 1
ATOM 471 C CA . LYS A 1 90 ? 1.359 -66.229 39.478 1.00 36.52 601 LYS B CA 1
ATOM 472 C C . LYS A 1 90 ? 1.557 -65.060 38.522 1.00 27.61 601 LYS B C 1
ATOM 473 O O . LYS A 1 90 ? 2.103 -65.212 37.426 1.00 26.32 601 LYS B O 1
ATOM 479 N N . LEU A 1 91 ? 1.100 -63.884 38.952 1.00 22.36 602 LEU B N 1
ATOM 480 C CA . LEU A 1 91 ? 1.404 -62.625 38.284 1.00 21.19 602 LEU B CA 1
ATOM 481 C C . LEU A 1 91 ? 2.509 -61.861 39.002 1.00 28.79 602 LEU B C 1
ATOM 482 O O . LEU A 1 91 ? 3.458 -61.391 38.367 1.00 31.98 602 LEU B O 1
ATOM 487 N N . ILE A 1 92 ? 2.401 -61.731 40.321 1.00 29.36 603 ILE B N 1
ATOM 488 C CA . ILE A 1 92 ? 3.483 -61.250 41.170 1.00 20.70 603 ILE B CA 1
ATOM 489 C C . ILE A 1 92 ? 4.001 -62.448 41.953 1.00 21.16 603 ILE B C 1
ATOM 490 O O . ILE A 1 92 ? 3.258 -63.057 42.733 1.00 24.52 603 ILE B O 1
ATOM 495 N N . CYS A 1 93 ? 5.268 -62.791 41.740 1.00 20.83 604 CYS B N 1
ATOM 496 C CA . CYS A 1 93 ? 5.849 -64.018 42.269 1.00 19.03 604 CYS B CA 1
ATOM 497 C C . CYS A 1 93 ? 7.148 -63.689 42.985 1.00 27.99 604 CYS B C 1
ATOM 498 O O . CYS A 1 93 ? 8.074 -63.146 42.375 1.00 27.74 604 CYS B O 1
ATOM 501 N N . CYS A 1 94 ? 7.217 -64.022 44.271 1.00 40.37 605 CYS B N 1
ATOM 502 C CA . CYS A 1 94 ? 8.423 -63.809 45.057 1.00 28.31 605 CYS B CA 1
ATOM 503 C C . CYS A 1 94 ? 9.303 -65.050 45.009 1.00 33.15 605 CYS B C 1
ATOM 504 O O . CYS A 1 94 ? 8.806 -66.180 45.003 1.00 46.70 605 CYS B O 1
ATOM 507 N N . THR A 1 95 ? 10.617 -64.831 44.972 1.00 26.22 606 THR B N 1
ATOM 508 C CA . THR A 1 95 ? 11.559 -65.920 44.749 1.00 35.96 606 THR B CA 1
ATOM 509 C C . THR A 1 95 ? 12.562 -66.047 45.889 1.00 50.62 606 THR B C 1
ATOM 510 O O . THR A 1 95 ? 12.346 -65.513 46.981 1.00 57.50 606 THR B O 1
ATOM 514 N N . ASN A 1 96 ? 13.662 -66.761 45.639 1.00 53.75 607 ASN B N 1
ATOM 515 C CA . ASN A 1 96 ? 14.723 -66.936 46.619 1.00 63.61 607 ASN B CA 1
ATOM 516 C C . ASN A 1 96 ? 16.023 -66.247 46.233 1.00 58.39 607 ASN B C 1
ATOM 517 O O . ASN A 1 96 ? 16.904 -66.106 47.087 1.00 55.81 607 ASN B O 1
ATOM 522 N N . VAL A 1 97 ? 16.169 -65.825 44.981 1.00 48.66 608 VAL B N 1
ATOM 523 C CA . VAL A 1 97 ? 17.394 -65.185 44.507 1.00 42.32 608 VAL B CA 1
ATOM 524 C C . VAL A 1 97 ? 17.490 -63.782 45.095 1.00 41.25 608 VAL B C 1
ATOM 525 O O . VAL A 1 97 ? 16.645 -62.927 44.794 1.00 57.92 608 VAL B O 1
ATOM 529 N N . PRO A 1 98 ? 18.487 -63.500 45.931 1.00 42.75 609 PRO B N 1
ATOM 530 C CA . PRO A 1 98 ? 18.636 -62.142 46.463 1.00 47.17 609 PRO B CA 1
ATOM 531 C C . PRO A 1 98 ? 19.138 -61.192 45.390 1.00 36.90 609 PRO B C 1
ATOM 532 O O . PRO A 1 98 ? 19.860 -61.582 44.469 1.00 30.62 609 PRO B O 1
ATOM 536 N N . TRP A 1 99 ? 18.749 -59.926 45.520 1.00 33.08 610 TRP B N 1
ATOM 537 C CA . TRP A 1 99 ? 19.084 -58.936 44.501 1.00 49.41 610 TRP B CA 1
ATOM 538 C C . TRP A 1 99 ? 20.556 -58.561 44.606 1.00 49.10 610 TRP B C 1
ATOM 539 O O . TRP A 1 99 ? 20.980 -57.927 45.577 1.00 51.85 610 TRP B O 1
ATOM 550 N N . ASN A 1 100 ? 21.330 -58.952 43.600 1.00 40.25 611 ASN B N 1
ATOM 551 C CA . ASN A 1 100 ? 22.723 -58.544 43.498 1.00 45.69 611 ASN B CA 1
ATOM 552 C C . ASN A 1 100 ? 22.790 -57.048 43.215 1.00 53.18 611 ASN B C 1
ATOM 553 O O . ASN A 1 100 ? 22.216 -56.572 42.229 1.00 51.04 611 ASN B O 1
ATOM 558 N N . SER A 1 101 ? 23.483 -56.304 44.080 1.00 56.31 612 SER B N 1
ATOM 559 C CA . SER A 1 101 ? 23.602 -54.864 43.881 1.00 59.06 612 SER B CA 1
ATOM 560 C C . SER A 1 101 ? 24.374 -54.520 42.614 1.00 55.06 612 SER B C 1
ATOM 561 O O . SER A 1 101 ? 24.286 -53.383 42.138 1.00 52.29 612 SER B O 1
ATOM 564 N N . SER A 1 102 ? 25.127 -55.473 42.059 1.00 60.57 613 SER B N 1
ATOM 565 C CA . SER A 1 102 ? 25.818 -55.232 40.798 1.00 66.98 613 SER B CA 1
ATOM 566 C C . SER A 1 102 ? 24.838 -55.075 39.643 1.00 87.32 613 SER B C 1
ATOM 567 O O . SER A 1 102 ? 25.129 -54.361 38.677 1.00 88.24 613 SER B O 1
ATOM 570 N N . TRP A 1 103 ? 23.679 -55.734 39.723 1.00 84.63 614 TRP B N 1
ATOM 571 C CA . TRP A 1 103 ? 22.668 -55.593 38.680 1.00 56.52 614 TRP B CA 1
ATOM 572 C C . TRP A 1 103 ? 22.126 -54.169 38.634 1.00 54.92 614 TRP B C 1
ATOM 573 O O . TRP A 1 103 ? 22.037 -53.561 37.561 1.00 58.04 614 TRP B O 1
ATOM 584 N N . SER A 1 104 ? 21.762 -53.622 39.792 1.00 63.99 615 SER B N 1
ATOM 585 C CA . SER A 1 104 ? 21.327 -52.230 39.890 1.00 48.62 615 SER B CA 1
ATOM 586 C C . SER A 1 104 ? 21.424 -51.805 41.345 1.00 57.96 615 SER B C 1
ATOM 587 O O . SER A 1 104 ? 20.707 -52.343 42.195 1.00 45.05 615 SER B O 1
ATOM 590 N N . ASN A 1 105 ? 22.303 -50.848 41.633 1.00 55.84 616 ASN B N 1
ATOM 591 C CA . ASN A 1 105 ? 22.474 -50.342 42.994 1.00 70.88 616 ASN B CA 1
ATOM 592 C C . ASN A 1 105 ? 21.557 -49.140 43.232 1.00 76.56 616 ASN B C 1
ATOM 593 O O . ASN A 1 105 ? 21.988 -48.031 43.546 1.00 72.46 616 ASN B O 1
ATOM 598 N N . ARG A 1 106 ? 20.262 -49.387 43.065 1.00 62.23 617 ARG B N 1
ATOM 599 C CA . ARG A 1 106 ? 19.230 -48.386 43.284 1.00 49.50 617 ARG B CA 1
ATOM 600 C C . ARG A 1 106 ? 18.390 -48.767 44.494 1.00 44.01 617 ARG B C 1
ATOM 601 O O . ARG A 1 106 ? 18.106 -49.948 44.718 1.00 36.01 617 ARG B O 1
ATOM 609 N N . ASN A 1 107 ? 17.996 -47.762 45.271 1.00 45.10 618 ASN B N 1
ATOM 610 C CA . ASN A 1 107 ? 17.168 -48.002 46.439 1.00 44.41 618 ASN B CA 1
ATOM 611 C C . ASN A 1 107 ? 15.765 -48.431 46.013 1.00 35.26 618 ASN B C 1
ATOM 612 O O . ASN A 1 107 ? 15.371 -48.314 44.849 1.00 33.35 618 ASN B O 1
ATOM 617 N N . LEU A 1 108 ? 15.004 -48.946 46.980 1.00 51.60 619 LEU B N 1
ATOM 618 C CA . LEU A 1 108 ? 13.684 -49.483 46.670 1.00 33.88 619 LEU B CA 1
ATOM 619 C C . LEU A 1 108 ? 12.709 -48.375 46.290 1.00 25.47 619 LEU B C 1
ATOM 620 O O . LEU A 1 108 ? 11.955 -48.510 45.319 1.00 19.83 619 LEU B O 1
ATOM 625 N N . SER A 1 109 ? 12.715 -47.269 47.035 1.00 23.34 620 SER B N 1
ATOM 626 C CA . SER A 1 109 ? 11.794 -46.174 46.760 1.00 21.00 620 SER B CA 1
ATOM 627 C C . SER A 1 109 ? 12.194 -45.347 45.544 1.00 26.82 620 SER B C 1
ATOM 628 O O . SER A 1 109 ? 11.401 -44.507 45.104 1.00 28.12 620 SER B O 1
ATOM 631 N N . GLU A 1 110 ? 13.392 -45.549 44.998 1.00 20.96 621 GLU B N 1
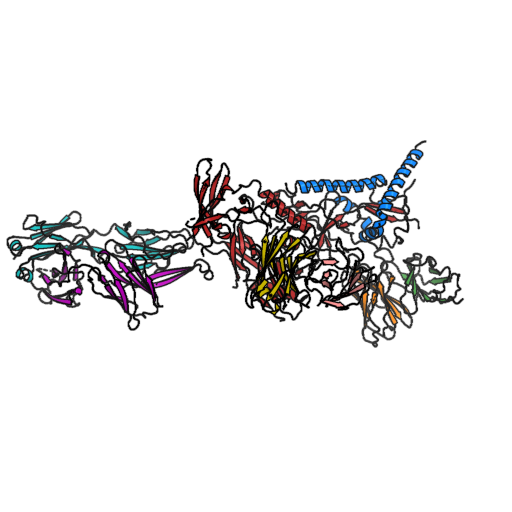ATOM 632 C CA . GLU A 1 110 ? 13.797 -44.891 43.764 1.00 21.93 621 GLU B CA 1
ATOM 633 C C . GLU A 1 110 ? 13.609 -45.789 42.547 1.00 24.20 621 GLU B C 1
ATOM 634 O O . GLU A 1 110 ? 14.030 -45.425 41.444 1.00 22.63 621 GLU B O 1
ATOM 640 N N . ILE A 1 111 ? 12.981 -46.949 42.726 1.00 18.74 622 ILE B N 1
ATOM 641 C CA . ILE A 1 111 ? 12.637 -47.849 41.628 1.00 27.56 622 ILE B CA 1
ATOM 642 C C . ILE A 1 111 ? 11.134 -47.841 41.363 1.00 18.12 622 ILE B C 1
ATOM 643 O O . ILE A 1 111 ? 10.689 -47.509 40.263 1.00 25.26 622 ILE B O 1
ATOM 648 N N . TRP A 1 112 ? 10.333 -48.193 42.370 1.00 11.96 623 TRP B N 1
ATOM 649 C CA . TRP A 1 112 ? 8.903 -48.387 42.172 1.00 12.53 623 TRP B CA 1
ATOM 650 C C . TRP A 1 112 ? 8.111 -47.087 42.192 1.00 17.91 623 TRP B C 1
ATOM 651 O O . TRP A 1 112 ? 6.984 -47.060 41.687 1.00 40.60 623 TRP B O 1
ATOM 662 N N . ASP A 1 113 ? 8.662 -46.014 42.760 1.00 13.72 624 ASP B N 1
ATOM 663 C CA . ASP A 1 113 ? 7.980 -44.727 42.809 1.00 14.87 624 ASP B CA 1
ATOM 664 C C . ASP A 1 113 ? 8.667 -43.673 41.947 1.00 21.44 624 ASP B C 1
ATOM 665 O O . ASP A 1 113 ? 8.458 -42.474 42.158 1.00 29.42 624 ASP B O 1
ATOM 670 N N . ASN A 1 114 ? 9.477 -44.093 40.976 1.00 12.85 625 ASN B N 1
ATOM 671 C CA . ASN A 1 114 ? 10.212 -43.140 40.155 1.00 14.99 625 ASN B CA 1
ATOM 672 C C . ASN A 1 114 ? 10.370 -43.636 38.723 1.00 21.37 625 ASN B C 1
ATOM 673 O O . ASN A 1 114 ? 10.014 -42.930 37.773 1.00 19.54 625 ASN B O 1
ATOM 678 N N . MET A 1 115 ? 10.903 -44.841 38.556 1.00 20.28 626 MET B N 1
ATOM 679 C CA . MET A 1 115 ? 11.187 -45.379 37.234 1.00 18.70 626 MET B CA 1
ATOM 680 C C . MET A 1 115 ? 9.966 -46.078 36.650 1.00 17.26 626 MET B C 1
ATOM 681 O O . MET A 1 115 ? 9.090 -46.558 37.374 1.00 14.49 626 MET B O 1
ATOM 686 N N . THR A 1 116 ? 9.920 -46.127 35.323 1.00 15.90 627 THR B N 1
ATOM 687 C CA . THR A 1 116 ? 8.899 -46.859 34.592 1.00 18.34 627 THR B CA 1
ATOM 688 C C . THR A 1 116 ? 9.433 -48.229 34.194 1.00 25.43 627 THR B C 1
ATOM 689 O O . THR A 1 116 ? 10.644 -48.452 34.123 1.00 33.46 627 THR B O 1
ATOM 693 N N . TRP A 1 117 ? 8.506 -49.154 33.931 1.00 16.19 628 TRP B N 1
ATOM 694 C CA . TRP A 1 117 ? 8.904 -50.511 33.566 1.00 11.13 628 TRP B CA 1
ATOM 695 C C . TRP A 1 117 ? 9.704 -50.538 32.271 1.00 16.83 628 TRP B C 1
ATOM 696 O O . TRP A 1 117 ? 10.494 -51.462 32.051 1.00 17.85 628 TRP B O 1
ATOM 707 N N . LEU A 1 118 ? 9.516 -49.540 31.404 1.00 27.18 629 LEU B N 1
ATOM 708 C CA . LEU A 1 118 ? 10.325 -49.456 30.193 1.00 27.28 629 LEU B CA 1
ATOM 709 C C . LEU A 1 118 ? 11.756 -49.037 30.512 1.00 30.79 629 LEU B C 1
ATOM 710 O O . LEU A 1 118 ? 12.706 -49.547 29.906 1.00 26.98 629 LEU B O 1
ATOM 715 N N . GLN A 1 119 ? 11.930 -48.110 31.458 1.00 33.95 630 GLN B N 1
ATOM 716 C CA . GLN A 1 119 ? 13.276 -47.732 31.876 1.00 28.91 630 GLN B CA 1
ATOM 717 C C . GLN A 1 119 ? 13.979 -48.889 32.570 1.00 29.39 630 GLN B C 1
ATOM 718 O O . GLN A 1 119 ? 15.178 -49.112 32.362 1.00 43.94 630 GLN B O 1
ATOM 724 N N . TRP A 1 120 ? 13.245 -49.637 33.397 1.00 17.53 631 TRP B N 1
ATOM 725 C CA . TRP A 1 120 ? 13.850 -50.721 34.162 1.00 23.10 631 TRP B CA 1
ATOM 726 C C . TRP A 1 120 ? 14.365 -51.827 33.252 1.00 35.94 631 TRP B C 1
ATOM 727 O O . TRP A 1 120 ? 15.459 -52.359 33.473 1.00 44.14 631 TRP B O 1
ATOM 738 N N . ASP A 1 121 ? 13.596 -52.185 32.222 1.00 33.38 632 ASP B N 1
ATOM 739 C CA . ASP A 1 121 ? 14.014 -53.247 31.315 1.00 21.87 632 ASP B CA 1
ATOM 740 C C . ASP A 1 121 ? 15.285 -52.886 30.556 1.00 40.65 632 ASP B C 1
ATOM 741 O O . ASP A 1 121 ? 15.996 -53.785 30.094 1.00 50.60 632 ASP B O 1
ATOM 746 N N . LYS A 1 122 ? 15.594 -51.594 30.426 1.00 41.63 633 LYS B N 1
ATOM 747 C CA . LYS A 1 122 ? 16.843 -51.190 29.789 1.00 46.24 633 LYS B CA 1
ATOM 748 C C . LYS A 1 122 ? 18.018 -51.304 30.754 1.00 57.19 633 LYS B C 1
ATOM 749 O O . LYS A 1 122 ? 19.080 -51.822 30.393 1.00 68.61 633 LYS B O 1
ATOM 755 N N . GLU A 1 123 ? 17.842 -50.826 31.989 1.00 45.50 634 GLU B N 1
ATOM 756 C CA . GLU A 1 123 ? 18.918 -50.857 32.972 1.00 46.38 634 GLU B CA 1
ATOM 757 C C . GLU A 1 123 ? 19.277 -52.276 33.398 1.00 45.10 634 GLU B C 1
ATOM 758 O O . GLU A 1 123 ? 20.390 -52.502 33.884 1.00 60.36 634 GLU B O 1
ATOM 764 N N . ILE A 1 124 ? 18.368 -53.230 33.225 1.00 39.94 635 ILE B N 1
ATOM 765 C CA . ILE A 1 124 ? 18.619 -54.628 33.551 1.00 36.31 635 ILE B CA 1
ATOM 766 C C . ILE A 1 124 ? 18.694 -55.480 32.282 1.00 62.96 635 ILE B C 1
ATOM 767 O O . ILE A 1 124 ? 18.465 -56.687 32.327 1.00 54.11 635 ILE B O 1
ATOM 772 N N . SER A 1 125 ? 19.018 -54.860 31.143 1.00 62.74 636 SER B N 1
ATOM 773 C CA . SER A 1 125 ? 19.038 -55.590 29.878 1.00 62.07 636 SER B CA 1
ATOM 774 C C . SER A 1 125 ? 20.113 -56.668 29.868 1.00 84.66 636 SER B C 1
ATOM 775 O O . SER A 1 125 ? 19.872 -57.791 29.412 1.00 74.26 636 SER B O 1
ATOM 778 N N . ASN A 1 126 ? 21.311 -56.343 30.353 1.00 95.55 637 ASN B N 1
ATOM 779 C CA . ASN A 1 126 ? 22.407 -57.304 30.310 1.00 77.70 637 ASN B CA 1
ATOM 780 C C . ASN A 1 126 ? 22.174 -58.444 31.293 1.00 61.77 637 ASN B C 1
ATOM 781 O O . ASN A 1 126 ? 22.191 -59.621 30.916 1.00 51.20 637 ASN B O 1
ATOM 786 N N . TYR A 1 127 ? 21.942 -58.109 32.561 1.00 66.53 638 TYR B N 1
ATOM 787 C CA . TYR A 1 127 ? 21.813 -59.107 33.614 1.00 65.09 638 TYR B CA 1
ATOM 788 C C . TYR A 1 127 ? 20.507 -59.889 33.546 1.00 69.42 638 TYR B C 1
ATOM 789 O O . TYR A 1 127 ? 20.284 -60.741 34.413 1.00 65.57 638 TYR B O 1
ATOM 798 N N . THR A 1 128 ? 19.648 -59.638 32.552 1.00 69.40 639 THR B N 1
ATOM 799 C CA . THR A 1 128 ? 18.353 -60.312 32.516 1.00 76.31 639 THR B CA 1
ATOM 800 C C . THR A 1 128 ? 18.498 -61.810 32.273 1.00 60.62 639 THR B C 1
ATOM 801 O O . THR A 1 128 ? 17.672 -62.594 32.755 1.00 38.73 639 THR B O 1
ATOM 805 N N . GLN A 1 129 ? 19.539 -62.232 31.550 1.00 63.35 640 GLN B N 1
ATOM 806 C CA . GLN A 1 129 ? 19.727 -63.654 31.289 1.00 62.83 640 GLN B CA 1
ATOM 807 C C . GLN A 1 129 ? 20.321 -64.379 32.488 1.00 61.10 640 GLN B C 1
ATOM 808 O O . GLN A 1 129 ? 20.038 -65.565 32.691 1.00 53.75 640 GLN B O 1
ATOM 814 N N . ILE A 1 130 ? 21.139 -63.689 33.285 1.00 66.57 641 ILE B N 1
ATOM 815 C CA . ILE A 1 130 ? 21.697 -64.301 34.487 1.00 68.07 641 ILE B CA 1
ATOM 816 C C . ILE A 1 130 ? 20.588 -64.647 35.471 1.00 61.24 641 ILE B C 1
ATOM 817 O O . ILE A 1 130 ? 20.587 -65.724 36.078 1.00 50.65 641 ILE B O 1
ATOM 822 N N . ILE A 1 131 ? 19.620 -63.742 35.634 1.00 50.14 642 ILE B N 1
ATOM 823 C CA . ILE A 1 131 ? 18.566 -63.944 36.621 1.00 37.08 642 ILE B CA 1
ATOM 824 C C . ILE A 1 131 ? 17.670 -65.114 36.236 1.00 35.99 642 ILE B C 1
ATOM 825 O O . ILE A 1 131 ? 17.194 -65.850 37.108 1.00 27.37 642 ILE B O 1
ATOM 830 N N . TYR A 1 132 ? 17.435 -65.319 34.937 1.00 53.36 643 TYR B N 1
ATOM 831 C CA . TYR A 1 132 ? 16.525 -66.379 34.512 1.00 52.50 643 TYR B CA 1
ATOM 832 C C . TYR A 1 132 ? 17.060 -67.762 34.864 1.00 54.67 643 TYR B C 1
ATOM 833 O O . TYR A 1 132 ? 16.274 -68.682 35.118 1.00 45.33 643 TYR B O 1
ATOM 842 N N . GLY A 1 133 ? 18.380 -67.929 34.887 1.00 60.19 644 GLY B N 1
ATOM 843 C CA . GLY A 1 133 ? 18.970 -69.194 35.280 1.00 56.96 644 GLY B CA 1
ATOM 844 C C . GLY A 1 133 ? 18.946 -69.395 36.781 1.00 56.66 644 GLY B C 1
ATOM 845 O O . GLY A 1 133 ? 18.694 -70.503 37.265 1.00 48.68 644 GLY B O 1
ATOM 846 N N . LEU A 1 134 ? 19.209 -68.320 37.528 1.00 53.26 645 LEU B N 1
ATOM 847 C CA . LEU A 1 134 ? 19.165 -68.398 38.984 1.00 39.66 645 LEU B CA 1
ATOM 848 C C . LEU A 1 134 ? 17.762 -68.710 39.485 1.00 48.20 645 LEU B C 1
ATOM 849 O O . LEU A 1 134 ? 17.604 -69.376 40.514 1.00 64.87 645 LEU B O 1
ATOM 854 N N . LEU A 1 135 ? 16.733 -68.243 38.773 1.00 49.62 646 LEU B N 1
ATOM 855 C CA . LEU A 1 135 ? 15.356 -68.551 39.136 1.00 52.28 646 LEU B CA 1
ATOM 856 C C . LEU A 1 135 ? 14.975 -69.993 38.829 1.00 56.95 646 LEU B C 1
ATOM 857 O O . LEU A 1 135 ? 13.905 -70.437 39.260 1.00 48.50 646 LEU B O 1
ATOM 862 N N . GLU A 1 136 ? 15.817 -70.730 38.103 1.00 57.96 647 GLU B N 1
ATOM 863 C CA . GLU A 1 136 ? 15.514 -72.108 37.726 1.00 60.83 647 GLU B CA 1
ATOM 864 C C . GLU A 1 136 ? 16.031 -73.106 38.759 1.00 68.65 647 GLU B C 1
ATOM 865 O O . GLU A 1 136 ? 15.253 -73.882 39.324 1.00 63.90 647 GLU B O 1
ATOM 871 N N . GLU A 1 137 ? 17.343 -73.103 39.010 1.00 83.04 648 GLU B N 1
ATOM 872 C CA . GLU A 1 137 ? 17.912 -74.033 39.979 1.00 74.05 648 GLU B CA 1
ATOM 873 C C . GLU A 1 137 ? 17.439 -73.748 41.397 1.00 66.20 648 GLU B C 1
ATOM 874 O O . GLU A 1 137 ? 17.439 -74.660 42.231 1.00 73.02 648 GLU B O 1
ATOM 880 N N . SER A 1 138 ? 17.035 -72.511 41.691 1.00 59.22 649 SER B N 1
ATOM 881 C CA . SER A 1 138 ? 16.410 -72.218 42.973 1.00 62.82 649 SER B CA 1
ATOM 882 C C . SER A 1 138 ? 15.041 -72.868 43.109 1.00 49.35 649 SER B C 1
ATOM 883 O O . SER A 1 138 ? 14.505 -72.921 44.221 1.00 45.15 649 SER B O 1
ATOM 886 N N . GLN A 1 139 ? 14.467 -73.355 42.010 1.00 50.47 650 GLN B N 1
ATOM 887 C CA . GLN A 1 139 ? 13.220 -74.109 42.015 1.00 52.89 650 GLN B CA 1
ATOM 888 C C . GLN A 1 139 ? 13.446 -75.614 42.007 1.00 57.33 650 GLN B C 1
ATOM 889 O O . GLN A 1 139 ? 12.738 -76.346 42.705 1.00 70.55 650 GLN B O 1
ATOM 895 N N . ASN A 1 140 ? 14.424 -76.094 41.233 1.00 54.58 651 ASN B N 1
ATOM 896 C CA . ASN A 1 140 ? 14.699 -77.525 41.197 1.00 51.08 651 ASN B CA 1
ATOM 897 C C . ASN A 1 140 ? 15.327 -78.007 42.498 1.00 57.67 651 ASN B C 1
ATOM 898 O O . ASN A 1 140 ? 15.081 -79.142 42.919 1.00 54.10 651 ASN B O 1
ATOM 903 N N . GLN A 1 141 ? 16.139 -77.166 43.145 1.00 62.02 652 GLN B N 1
ATOM 904 C CA . GLN A 1 141 ? 16.646 -77.510 44.468 1.00 53.02 652 GLN B CA 1
ATOM 905 C C . GLN A 1 141 ? 15.563 -77.381 45.529 1.00 53.39 652 GLN B C 1
ATOM 906 O O . GLN A 1 141 ? 15.614 -78.072 46.553 1.00 79.57 652 GLN B O 1
ATOM 912 N N . GLN A 1 142 ? 14.579 -76.509 45.303 1.00 51.24 653 GLN B N 1
ATOM 913 C CA . GLN A 1 142 ? 13.520 -76.305 46.286 1.00 54.49 653 GLN B CA 1
ATOM 914 C C . GLN A 1 142 ? 12.620 -77.531 46.390 1.00 53.09 653 GLN B C 1
ATOM 915 O O . GLN A 1 142 ? 12.338 -78.016 47.492 1.00 70.19 653 GLN B O 1
ATOM 921 N N . GLU A 1 143 ? 12.156 -78.045 45.249 1.00 55.71 654 GLU B N 1
ATOM 922 C CA . GLU A 1 143 ? 11.313 -79.236 45.270 1.00 48.58 654 GLU B CA 1
ATOM 923 C C . GLU A 1 143 ? 12.121 -80.487 45.589 1.00 52.06 654 GLU B C 1
ATOM 924 O O . GLU A 1 143 ? 11.575 -81.450 46.141 1.00 44.97 654 GLU B O 1
ATOM 930 N N . LYS A 1 144 ? 13.412 -80.496 45.247 1.00 66.34 655 LYS B N 1
ATOM 931 C CA . LYS A 1 144 ? 14.279 -81.579 45.697 1.00 56.63 655 LYS B CA 1
ATOM 932 C C . LYS A 1 144 ? 14.401 -81.583 47.213 1.00 62.10 655 LYS B C 1
ATOM 933 O O . LYS A 1 144 ? 14.538 -82.649 47.825 1.00 63.71 655 LYS B O 1
ATOM 939 N N . ASN A 1 145 ? 14.358 -80.402 47.834 1.00 68.35 656 ASN B N 1
ATOM 940 C CA . ASN A 1 145 ? 14.294 -80.337 49.288 1.00 67.63 656 ASN B CA 1
ATOM 941 C C . ASN A 1 145 ? 12.916 -80.733 49.800 1.00 76.23 656 ASN B C 1
ATOM 942 O O . ASN A 1 145 ? 12.803 -81.304 50.890 1.00 74.33 656 ASN B O 1
ATOM 947 N N . GLU A 1 146 ? 11.862 -80.452 49.028 1.00 78.35 657 GLU B N 1
ATOM 948 C CA . GLU A 1 146 ? 10.514 -80.812 49.455 1.00 72.71 657 GLU B CA 1
ATOM 949 C C . GLU A 1 146 ? 10.263 -82.309 49.320 1.00 70.62 657 GLU B C 1
ATOM 950 O O . GLU A 1 146 ? 9.521 -82.885 50.125 1.00 73.78 657 GLU B O 1
ATOM 956 N N . GLN A 1 147 ? 10.864 -82.954 48.316 1.00 71.46 658 GLN B N 1
ATOM 957 C CA . GLN A 1 147 ? 10.772 -84.408 48.220 1.00 72.39 658 GLN B CA 1
ATOM 958 C C . GLN A 1 147 ? 11.417 -85.079 49.425 1.00 84.58 658 GLN B C 1
ATOM 959 O O . GLN A 1 147 ? 10.990 -86.164 49.836 1.00 88.54 658 GLN B O 1
ATOM 965 N N . ASP A 1 148 ? 12.436 -84.444 50.008 1.00 81.13 659 ASP B N 1
ATOM 966 C CA . ASP A 1 148 ? 13.014 -84.930 51.255 1.00 68.80 659 ASP B CA 1
ATOM 967 C C . ASP A 1 148 ? 12.195 -84.500 52.466 1.00 79.24 659 ASP B C 1
ATOM 968 O O . ASP A 1 148 ? 12.192 -85.201 53.484 1.00 92.18 659 ASP B O 1
ATOM 973 N N . LEU A 1 149 ? 11.502 -83.360 52.379 1.00 88.05 660 LEU B N 1
ATOM 974 C CA . LEU A 1 149 ? 10.655 -82.919 53.484 1.00 85.71 660 LEU B CA 1
ATOM 975 C C . LEU A 1 149 ? 9.482 -83.864 53.705 1.00 78.05 660 LEU B C 1
ATOM 976 O O . LEU A 1 149 ? 8.995 -83.992 54.834 1.00 92.36 660 LEU B O 1
ATOM 981 N N . LEU A 1 150 ? 9.015 -84.525 52.648 1.00 76.93 661 LEU B N 1
ATOM 982 C CA . LEU A 1 150 ? 7.910 -85.468 52.733 1.00 67.13 661 LEU B CA 1
ATOM 983 C C . LEU A 1 150 ? 8.381 -86.916 52.680 1.00 79.78 661 LEU B C 1
ATOM 984 O O . LEU A 1 150 ? 7.560 -87.819 52.486 1.00 81.79 661 LEU B O 1
ATOM 989 N N . ALA A 1 151 ? 9.684 -87.156 52.850 1.00 90.81 662 ALA B N 1
ATOM 990 C CA . ALA A 1 151 ? 10.249 -88.500 52.861 1.00 85.51 662 ALA B CA 1
ATOM 991 C C . ALA A 1 151 ? 10.192 -89.151 54.239 1.00 87.93 662 ALA B C 1
ATOM 992 O O . ALA A 1 151 ? 11.042 -89.993 54.559 1.00 94.94 662 ALA B O 1
ATOM 994 N N . LEU A 1 152 ? 9.213 -88.787 55.063 1.00 84.08 663 LEU B N 1
ATOM 995 C CA . LEU A 1 152 ? 9.088 -89.346 56.406 1.00 89.47 663 LEU B CA 1
ATOM 996 C C . LEU A 1 152 ? 7.625 -89.453 56.826 1.00 88.85 663 LEU B C 1
ATOM 997 O O . LEU A 1 152 ? 6.829 -88.548 56.575 1.00 89.44 663 LEU B O 1
ATOM 1002 N N . GLN B 2 1 ? 19.079 -36.367 37.346 1.00 47.44 1 GLN D N 1
ATOM 1003 C CA . GLN B 2 1 ? 20.429 -36.553 36.826 1.00 74.84 1 GLN D CA 1
ATOM 1004 C C . GLN B 2 1 ? 20.686 -35.634 35.636 1.00 63.54 1 GLN D C 1
ATOM 1005 O O . GLN B 2 1 ? 21.410 -35.989 34.705 1.00 46.05 1 GLN D O 1
ATOM 1011 N N . GLY B 2 2 ? 20.079 -34.447 35.677 1.00 56.50 2 GLY D N 1
ATOM 1012 C CA . GLY B 2 2 ? 20.289 -33.435 34.664 1.00 53.39 2 GLY D CA 1
ATOM 1013 C C . GLY B 2 2 ? 20.578 -32.086 35.298 1.00 58.06 2 GLY D C 1
ATOM 1014 O O . GLY B 2 2 ? 20.648 -31.952 36.521 1.00 67.34 2 GLY D O 1
ATOM 1015 N N . GLN B 2 3 ? 20.745 -31.091 34.436 1.00 55.92 3 GLN D N 1
ATOM 1016 C CA . GLN B 2 3 ? 21.043 -29.736 34.872 1.00 58.84 3 GLN D CA 1
ATOM 1017 C C . GLN B 2 3 ? 19.773 -28.895 34.935 1.00 61.55 3 GLN D C 1
ATOM 1018 O O . GLN B 2 3 ? 18.781 -29.166 34.255 1.00 65.10 3 GLN D O 1
ATOM 1024 N N . LEU B 2 4 ? 19.817 -27.866 35.784 1.00 60.46 4 LEU D N 1
ATOM 1025 C CA . LEU B 2 4 ? 18.731 -26.899 35.927 1.00 60.92 4 LEU D CA 1
ATOM 1026 C C . LEU B 2 4 ? 19.339 -25.495 35.922 1.00 79.64 4 LEU D C 1
ATOM 1027 O O . LEU B 2 4 ? 19.347 -24.801 36.939 1.00 85.09 4 LEU D O 1
ATOM 1032 N N . VAL B 2 5 ? 19.851 -25.080 34.761 1.00 98.46 5 VAL D N 1
ATOM 1033 C CA . VAL B 2 5 ? 20.476 -23.769 34.651 1.00 101.68 5 VAL D CA 1
ATOM 1034 C C . VAL B 2 5 ? 19.423 -22.675 34.806 1.00 109.71 5 VAL D C 1
ATOM 1035 O O . VAL B 2 5 ? 18.258 -22.834 34.414 1.00 106.01 5 VAL D O 1
ATOM 1039 N N . GLN B 2 6 ? 19.832 -21.557 35.393 1.00 105.77 6 GLN D N 1
ATOM 1040 C CA . GLN B 2 6 ? 18.952 -20.431 35.670 1.00 96.87 6 GLN D CA 1
ATOM 1041 C C . GLN B 2 6 ? 19.470 -19.186 34.956 1.00 104.48 6 GLN D C 1
ATOM 1042 O O . GLN B 2 6 ? 20.468 -19.226 34.232 1.00 100.37 6 GLN D O 1
ATOM 1048 N N . SER B 2 7 ? 18.778 -18.068 35.172 1.00 101.66 7 SER D N 1
ATOM 1049 C CA . SER B 2 7 ? 19.143 -16.807 34.537 1.00 87.69 7 SER D CA 1
ATOM 1050 C C . SER B 2 7 ? 20.321 -16.154 35.250 1.00 90.14 7 SER D C 1
ATOM 1051 O O . SER B 2 7 ? 21.038 -16.811 36.012 1.00 91.57 7 SER D O 1
ATOM 1054 N N . GLY B 2 8 ? 20.529 -14.859 35.007 1.00 106.71 8 GLY D N 1
ATOM 1055 C CA . GLY B 2 8 ? 21.628 -14.130 35.596 1.00 116.72 8 GLY D CA 1
ATOM 1056 C C . GLY B 2 8 ? 21.201 -13.273 36.780 1.00 107.16 8 GLY D C 1
ATOM 1057 O O . GLY B 2 8 ? 20.054 -13.278 37.219 1.00 109.18 8 GLY D O 1
ATOM 1058 N N . ALA B 2 9 ? 22.171 -12.521 37.296 1.00 91.26 9 ALA D N 1
ATOM 1059 C CA . ALA B 2 9 ? 21.954 -11.642 38.444 1.00 94.77 9 ALA D CA 1
ATOM 1060 C C . ALA B 2 9 ? 21.384 -10.322 37.942 1.00 103.05 9 ALA D C 1
ATOM 1061 O O . ALA B 2 9 ? 22.114 -9.410 37.551 1.00 108.98 9 ALA D O 1
ATOM 1063 N N . THR B 2 10 ? 20.057 -10.221 37.951 1.00 111.43 10 THR D N 1
ATOM 1064 C CA . THR B 2 10 ? 19.352 -9.018 37.513 1.00 125.82 10 THR D CA 1
ATOM 1065 C C . THR B 2 10 ? 18.942 -8.239 38.758 1.00 121.14 10 THR D C 1
ATOM 1066 O O . THR B 2 10 ? 17.952 -8.571 39.414 1.00 100.91 10 THR D O 1
ATOM 1070 N N . THR B 2 11 ? 19.707 -7.199 39.080 1.00 122.78 11 THR D N 1
ATOM 1071 C CA . THR B 2 11 ? 19.480 -6.390 40.273 1.00 113.80 11 THR D CA 1
ATOM 1072 C C . THR B 2 11 ? 18.661 -5.162 39.891 1.00 105.47 11 THR D C 1
ATOM 1073 O O . THR B 2 11 ? 19.159 -4.262 39.207 1.00 92.56 11 THR D O 1
ATOM 1077 N N . THR B 2 12 ? 17.406 -5.127 40.336 1.00 105.41 12 THR D N 1
ATOM 1078 C CA . THR B 2 12 ? 16.509 -4.003 40.136 1.00 102.49 12 THR D CA 1
ATOM 1079 C C . THR B 2 12 ? 16.358 -3.240 41.456 1.00 103.57 12 THR D C 1
ATOM 1080 O O . THR B 2 12 ? 17.262 -3.292 42.308 1.00 101.13 12 THR D O 1
ATOM 1084 N N . LYS B 2 13 ? 15.237 -2.555 41.630 1.00 109.37 13 LYS D N 1
ATOM 1085 C CA . LYS B 2 13 ? 14.948 -1.738 42.797 1.00 114.24 13 LYS D CA 1
ATOM 1086 C C . LYS B 2 13 ? 13.521 -2.000 43.254 1.00 107.28 13 LYS D C 1
ATOM 1087 O O . LYS B 2 13 ? 12.728 -2.587 42.509 1.00 105.86 13 LYS D O 1
ATOM 1093 N N . PRO B 2 14 ? 13.171 -1.610 44.484 1.00 112.52 14 PRO D N 1
ATOM 1094 C CA . PRO B 2 14 ? 11.834 -1.922 44.999 1.00 110.96 14 PRO D CA 1
ATOM 1095 C C . PRO B 2 14 ? 10.722 -1.436 44.080 1.00 93.44 14 PRO D C 1
ATOM 1096 O O . PRO B 2 14 ? 10.896 -0.490 43.303 1.00 93.09 14 PRO D O 1
ATOM 1100 N N . GLY B 2 15 ? 9.589 -2.121 44.162 1.00 103.99 15 GLY D N 1
ATOM 1101 C CA . GLY B 2 15 ? 8.408 -1.757 43.411 1.00 88.27 15 GLY D CA 1
ATOM 1102 C C . GLY B 2 15 ? 8.217 -2.592 42.164 1.00 81.68 15 GLY D C 1
ATOM 1103 O O . GLY B 2 15 ? 7.083 -2.917 41.802 1.00 77.41 15 GLY D O 1
ATOM 1104 N N . SER B 2 16 ? 9.315 -2.955 41.505 1.00 78.09 16 SER D N 1
ATOM 1105 C CA . SER B 2 16 ? 9.251 -3.645 40.226 1.00 96.74 16 SER D CA 1
ATOM 1106 C C . SER B 2 16 ? 9.025 -5.142 40.431 1.00 123.82 16 SER D C 1
ATOM 1107 O O . SER B 2 16 ? 8.823 -5.626 41.549 1.00 120.33 16 SER D O 1
ATOM 1110 N N . SER B 2 17 ? 9.054 -5.882 39.326 1.00 142.66 17 SER D N 1
ATOM 1111 C CA . SER B 2 17 ? 8.981 -7.334 39.336 1.00 125.47 17 SER D CA 1
ATOM 1112 C C . SER B 2 17 ? 10.168 -7.894 38.566 1.00 112.75 17 SER D C 1
ATOM 1113 O O . SER B 2 17 ? 10.695 -7.248 37.656 1.00 121.63 17 SER D O 1
ATOM 1116 N N . VAL B 2 18 ? 10.589 -9.099 38.942 1.00 99.36 18 VAL D N 1
ATOM 1117 C CA . VAL B 2 18 ? 11.741 -9.754 38.335 1.00 111.76 18 VAL D CA 1
ATOM 1118 C C . VAL B 2 18 ? 11.330 -11.152 37.896 1.00 114.67 18 VAL D C 1
ATOM 1119 O O . VAL B 2 18 ? 10.697 -11.886 38.662 1.00 114.53 18 VAL D O 1
ATOM 1123 N N . LYS B 2 19 ? 11.693 -11.517 36.669 1.00 119.43 19 LYS D N 1
ATOM 1124 C CA . LYS B 2 19 ? 11.393 -12.826 36.103 1.00 106.64 19 LYS D CA 1
ATOM 1125 C C . LYS B 2 19 ? 12.677 -13.643 36.045 1.00 110.71 19 LYS D C 1
ATOM 1126 O O . LYS B 2 19 ? 13.655 -13.224 35.418 1.00 107.37 19 LYS D O 1
ATOM 1132 N N . ILE B 2 20 ? 12.672 -14.803 36.699 1.00 103.43 20 ILE D N 1
ATOM 1133 C CA . ILE B 2 20 ? 13.834 -15.680 36.773 1.00 96.78 20 ILE D CA 1
ATOM 1134 C C . ILE B 2 20 ? 13.502 -16.980 36.054 1.00 88.71 20 ILE D C 1
ATOM 1135 O O . ILE B 2 20 ? 12.441 -17.570 36.286 1.00 81.43 20 ILE D O 1
ATOM 1140 N N . SER B 2 21 ? 14.408 -17.422 35.187 1.00 85.78 21 SER D N 1
ATOM 1141 C CA . SER B 2 21 ? 14.196 -18.592 34.350 1.00 96.36 21 SER D CA 1
ATOM 1142 C C . SER B 2 21 ? 14.818 -19.836 34.976 1.00 99.97 21 SER D C 1
ATOM 1143 O O . SER B 2 21 ? 15.665 -19.759 35.870 1.00 102.21 21 SER D O 1
ATOM 1146 N N . CYS B 2 22 ? 14.382 -20.996 34.481 1.00 95.06 22 CYS D N 1
ATOM 1147 C CA . CYS B 2 22 ? 14.893 -22.285 34.945 1.00 82.92 22 CYS D CA 1
ATOM 1148 C C . CYS B 2 22 ? 14.715 -23.276 33.798 1.00 69.24 22 CYS D C 1
ATOM 1149 O O . CYS B 2 22 ? 13.636 -23.854 33.638 1.00 65.55 22 CYS D O 1
ATOM 1152 N N . LYS B 2 23 ? 15.769 -23.463 33.009 1.00 68.56 23 LYS D N 1
ATOM 1153 C CA . LYS B 2 23 ? 15.741 -24.342 31.847 1.00 76.66 23 LYS D CA 1
ATOM 1154 C C . LYS B 2 23 ? 16.319 -25.699 32.232 1.00 71.92 23 LYS D C 1
ATOM 1155 O O . LYS B 2 23 ? 17.459 -25.782 32.700 1.00 71.25 23 LYS D O 1
ATOM 1161 N N . THR B 2 24 ? 15.536 -26.754 32.031 1.00 69.25 24 THR D N 1
ATOM 1162 C CA . THR B 2 24 ? 15.914 -28.099 32.438 1.00 55.10 24 THR D CA 1
ATOM 1163 C C . THR B 2 24 ? 16.381 -28.920 31.241 1.00 40.98 24 THR D C 1
ATOM 1164 O O . THR B 2 24 ? 16.162 -28.559 30.083 1.00 61.31 24 THR D O 1
ATOM 1168 N N . SER B 2 25 ? 17.027 -30.043 31.541 1.00 38.97 25 SER D N 1
ATOM 1169 C CA . SER B 2 25 ? 17.493 -30.991 30.532 1.00 56.73 25 SER D CA 1
ATOM 1170 C C . SER B 2 25 ? 17.886 -32.272 31.261 1.00 62.09 25 SER D C 1
ATOM 1171 O O . SER B 2 25 ? 17.898 -32.322 32.494 1.00 60.30 25 SER D O 1
ATOM 1174 N N . GLY B 2 26 ? 18.192 -33.317 30.494 1.00 63.35 26 GLY D N 1
ATOM 1175 C CA . GLY B 2 26 ? 18.700 -34.539 31.088 1.00 52.24 26 GLY D CA 1
ATOM 1176 C C . GLY B 2 26 ? 17.643 -35.442 31.691 1.00 47.67 26 GLY D C 1
ATOM 1177 O O . GLY B 2 26 ? 17.882 -36.637 31.885 1.00 55.03 26 GLY D O 1
ATOM 1178 N N . TYR B 2 27 ? 16.468 -34.889 31.987 1.00 45.69 27 TYR D N 1
ATOM 1179 C CA . TYR B 2 27 ? 15.399 -35.651 32.608 1.00 48.92 27 TYR D CA 1
ATOM 1180 C C . TYR B 2 27 ? 14.061 -35.220 32.027 1.00 51.37 27 TYR D C 1
ATOM 1181 O O . TYR B 2 27 ? 13.908 -34.101 31.529 1.00 47.82 27 TYR D O 1
ATOM 1190 N N . ARG B 2 28 ? 13.088 -36.130 32.099 1.00 35.75 28 ARG D N 1
ATOM 1191 C CA . ARG B 2 28 ? 11.731 -35.825 31.665 1.00 33.62 28 ARG D CA 1
ATOM 1192 C C . ARG B 2 28 ? 11.152 -34.707 32.520 1.00 22.87 28 ARG D C 1
ATOM 1193 O O . ARG B 2 28 ? 10.866 -34.903 33.705 1.00 16.99 28 ARG D O 1
ATOM 1201 N N . PHE B 2 29 ? 10.974 -33.532 31.914 1.00 29.36 29 PHE D N 1
ATOM 1202 C CA . PHE B 2 29 ? 10.619 -32.337 32.673 1.00 27.11 29 PHE D CA 1
ATOM 1203 C C . PHE B 2 29 ? 9.232 -32.451 33.299 1.00 39.19 29 PHE D C 1
ATOM 1204 O O . PHE B 2 29 ? 9.008 -31.961 34.412 1.00 47.50 29 PHE D O 1
ATOM 1212 N N . ASN B 2 30 ? 8.291 -33.093 32.608 1.00 38.69 30 ASN D N 1
ATOM 1213 C CA . ASN B 2 30 ? 6.920 -33.179 33.099 1.00 36.11 30 ASN D CA 1
ATOM 1214 C C . ASN B 2 30 ? 6.728 -34.231 34.184 1.00 36.81 30 ASN D C 1
ATOM 1215 O O . ASN B 2 30 ? 5.600 -34.403 34.656 1.00 40.84 30 ASN D O 1
ATOM 1220 N N . PHE B 2 31 ? 7.783 -34.935 34.594 1.00 41.42 31 PHE D N 1
ATOM 1221 C CA . PHE B 2 31 ? 7.645 -36.003 35.574 1.00 37.73 31 PHE D CA 1
ATOM 1222 C C . PHE B 2 31 ? 7.941 -35.567 37.002 1.00 35.72 31 PHE D C 1
ATOM 1223 O O . PHE B 2 31 ? 7.711 -36.351 37.928 1.00 41.51 31 PHE D O 1
ATOM 1231 N N . TYR B 2 32 ? 8.436 -34.349 37.211 1.00 29.82 32 TYR D N 1
ATOM 1232 C CA . TYR B 2 32 ? 8.818 -33.908 38.544 1.00 26.50 32 TYR D CA 1
ATOM 1233 C C . TYR B 2 32 ? 8.431 -32.452 38.744 1.00 31.57 32 TYR D C 1
ATOM 1234 O O . TYR B 2 32 ? 8.512 -31.646 37.813 1.00 38.67 32 TYR D O 1
ATOM 1243 N N . HIS B 2 33 ? 8.015 -32.127 39.966 1.00 20.96 33 HIS D N 1
ATOM 1244 C CA . HIS B 2 33 ? 7.682 -30.754 40.310 1.00 22.35 33 HIS D CA 1
ATOM 1245 C C . HIS B 2 33 ? 8.921 -29.866 40.222 1.00 34.19 33 HIS D C 1
ATOM 1246 O O . HIS B 2 33 ? 10.059 -30.340 40.176 1.00 41.65 33 HIS D O 1
ATOM 1253 N N . ILE B 2 34 ? 8.686 -28.559 40.199 1.00 34.49 34 ILE D N 1
ATOM 1254 C CA . ILE B 2 34 ? 9.752 -27.564 40.202 1.00 36.57 34 ILE D CA 1
ATOM 1255 C C . ILE B 2 34 ? 9.534 -26.691 41.431 1.00 47.84 34 ILE D C 1
ATOM 1256 O O . ILE B 2 34 ? 8.694 -25.783 41.422 1.00 45.84 34 ILE D O 1
ATOM 1261 N N . ASN B 2 35 ? 10.279 -26.970 42.497 1.00 51.46 35 ASN D N 1
ATOM 1262 C CA . ASN B 2 35 ? 10.198 -26.178 43.713 1.00 36.15 35 ASN D CA 1
ATOM 1263 C C . ASN B 2 35 ? 11.005 -24.895 43.566 1.00 47.40 35 ASN D C 1
ATOM 1264 O O . ASN B 2 35 ? 12.023 -24.852 42.870 1.00 45.05 35 ASN D O 1
ATOM 1269 N N . TRP B 2 36 ? 10.539 -23.843 44.231 1.00 53.84 36 TRP D N 1
ATOM 1270 C CA . TRP B 2 36 ? 11.217 -22.553 44.247 1.00 68.66 36 TRP D CA 1
ATOM 1271 C C . TRP B 2 36 ? 11.578 -22.216 45.686 1.00 72.68 36 TRP D C 1
ATOM 1272 O O . TRP B 2 36 ? 10.705 -22.197 46.560 1.00 49.78 36 TRP D O 1
ATOM 1283 N N . ILE B 2 37 ? 12.861 -21.956 45.929 1.00 81.13 37 ILE D N 1
ATOM 1284 C CA . ILE B 2 37 ? 13.384 -21.759 47.276 1.00 78.91 37 ILE D CA 1
ATOM 1285 C C . ILE B 2 37 ? 14.385 -20.611 47.252 1.00 81.36 37 ILE D C 1
ATOM 1286 O O . ILE B 2 37 ? 15.122 -20.433 46.276 1.00 74.77 37 ILE D O 1
ATOM 1291 N N . ARG B 2 38 ? 14.398 -19.821 48.326 1.00 80.69 38 ARG D N 1
ATOM 1292 C CA . ARG B 2 38 ? 15.231 -18.633 48.433 1.00 91.12 38 ARG D CA 1
ATOM 1293 C C . ARG B 2 38 ? 15.891 -18.587 49.802 1.00 99.39 38 ARG D C 1
ATOM 1294 O O . ARG B 2 38 ? 15.291 -18.993 50.801 1.00 102.51 38 ARG D O 1
ATOM 1302 N N . GLN B 2 39 ? 17.124 -18.087 49.844 1.00 91.97 39 GLN D N 1
ATOM 1303 C CA . GLN B 2 39 ? 17.865 -17.882 51.089 1.00 92.77 39 GLN D CA 1
ATOM 1304 C C . GLN B 2 39 ? 18.284 -16.415 51.130 1.00 97.51 39 GLN D C 1
ATOM 1305 O O . GLN B 2 39 ? 19.318 -16.037 50.573 1.00 101.97 39 GLN D O 1
ATOM 1311 N N . THR B 2 40 ? 17.478 -15.591 51.790 1.00 104.24 40 THR D N 1
ATOM 1312 C CA . THR B 2 40 ? 17.705 -14.156 51.831 1.00 116.60 40 THR D CA 1
ATOM 1313 C C . THR B 2 40 ? 18.574 -13.768 53.026 1.00 131.59 40 THR D C 1
ATOM 1314 O O . THR B 2 40 ? 18.796 -14.550 53.953 1.00 136.99 40 THR D O 1
ATOM 1318 N N . ALA B 2 41 ? 19.070 -12.533 52.989 1.00 127.43 41 ALA D N 1
ATOM 1319 C CA . ALA B 2 41 ? 19.822 -11.956 54.097 1.00 123.55 41 ALA D CA 1
ATOM 1320 C C . ALA B 2 41 ? 18.835 -11.270 55.035 1.00 137.15 41 ALA D C 1
ATOM 1321 O O . ALA B 2 41 ? 18.197 -10.280 54.662 1.00 149.35 41 ALA D O 1
ATOM 1323 N N . GLY B 2 42 ? 18.710 -11.797 56.249 1.00 121.66 42 GLY D N 1
ATOM 1324 C CA . GLY B 2 42 ? 17.718 -11.321 57.193 1.00 120.44 42 GLY D CA 1
ATOM 1325 C C . GLY B 2 42 ? 16.944 -12.476 57.789 1.00 114.09 42 GLY D C 1
ATOM 1326 O O . GLY B 2 42 ? 16.415 -12.386 58.901 1.00 100.14 42 GLY D O 1
ATOM 1327 N N . ARG B 2 43 ? 16.870 -13.571 57.038 1.00 133.13 43 ARG D N 1
ATOM 1328 C CA . ARG B 2 43 ? 16.294 -14.824 57.504 1.00 133.75 43 ARG D CA 1
ATOM 1329 C C . ARG B 2 43 ? 17.209 -15.952 57.044 1.00 133.34 43 ARG D C 1
ATOM 1330 O O . ARG B 2 43 ? 18.331 -15.721 56.581 1.00 140.04 43 ARG D O 1
ATOM 1338 N N . GLY B 2 44 ? 16.728 -17.184 57.170 1.00 112.66 44 GLY D N 1
ATOM 1339 C CA . GLY B 2 44 ? 17.415 -18.322 56.612 1.00 110.47 44 GLY D CA 1
ATOM 1340 C C . GLY B 2 44 ? 16.875 -18.643 55.234 1.00 114.43 44 GLY D C 1
ATOM 1341 O O . GLY B 2 44 ? 16.590 -17.749 54.431 1.00 116.24 44 GLY D O 1
ATOM 1342 N N . PRO B 2 45 ? 16.731 -19.929 54.929 1.00 108.14 45 PRO D N 1
ATOM 1343 C CA . PRO B 2 45 ? 16.048 -20.327 53.697 1.00 84.93 45 PRO D CA 1
ATOM 1344 C C . PRO B 2 45 ? 14.544 -20.410 53.896 1.00 90.38 45 PRO D C 1
ATOM 1345 O O . PRO B 2 45 ? 14.043 -20.785 54.957 1.00 73.60 45 PRO D O 1
ATOM 1349 N N . GLU B 2 46 ? 13.817 -20.043 52.844 1.00 86.42 46 GLU D N 1
ATOM 1350 C CA . GLU B 2 46 ? 12.362 -20.038 52.874 1.00 73.00 46 GLU D CA 1
ATOM 1351 C C . GLU B 2 46 ? 11.827 -20.764 51.650 1.00 82.22 46 GLU D C 1
ATOM 1352 O O . GLU B 2 46 ? 12.287 -20.522 50.529 1.00 75.10 46 GLU D O 1
ATOM 1358 N N . TRP B 2 47 ? 10.863 -21.653 51.870 1.00 71.70 47 TRP D N 1
ATOM 1359 C CA . TRP B 2 47 ? 10.219 -22.369 50.779 1.00 64.78 47 TRP D CA 1
ATOM 1360 C C . TRP B 2 47 ? 9.102 -21.516 50.194 1.00 68.52 47 TRP D C 1
ATOM 1361 O O . TRP B 2 47 ? 8.212 -21.060 50.919 1.00 59.91 47 TRP D O 1
ATOM 1372 N N . MET B 2 48 ? 9.154 -21.296 48.881 1.00 72.39 48 MET D N 1
ATOM 1373 C CA . MET B 2 48 ? 8.184 -20.450 48.197 1.00 68.90 48 MET D CA 1
ATOM 1374 C C . MET B 2 48 ? 7.031 -21.246 47.599 1.00 73.50 48 MET D C 1
ATOM 1375 O O . MET B 2 48 ? 5.867 -20.919 47.842 1.00 68.46 48 MET D O 1
ATOM 1380 N N . GLY B 2 49 ? 7.326 -22.282 46.829 1.00 74.20 49 GLY D N 1
ATOM 1381 C CA . GLY B 2 49 ? 6.286 -23.111 46.257 1.00 69.26 49 GLY D CA 1
ATOM 1382 C C . GLY B 2 49 ? 6.798 -23.930 45.099 1.00 62.11 49 GLY D C 1
ATOM 1383 O O . GLY B 2 49 ? 7.835 -23.642 44.498 1.00 54.01 49 GLY D O 1
ATOM 1384 N N . TRP B 2 50 ? 6.048 -24.984 44.783 1.00 54.69 50 TRP D N 1
ATOM 1385 C CA . TRP B 2 50 ? 6.326 -25.833 43.636 1.00 50.72 50 TRP D CA 1
ATOM 1386 C C . TRP B 2 50 ? 5.122 -25.860 42.704 1.00 58.35 50 TRP D C 1
ATOM 1387 O O . TRP B 2 50 ? 3.992 -25.560 43.100 1.00 64.46 50 TRP D O 1
ATOM 1398 N N . ILE B 2 51 ? 5.381 -26.229 41.452 1.00 48.27 51 ILE D N 1
ATOM 1399 C CA . ILE B 2 51 ? 4.350 -26.316 40.424 1.00 50.17 51 ILE D CA 1
ATOM 1400 C C . ILE B 2 51 ? 4.567 -27.601 39.637 1.00 54.82 51 ILE D C 1
ATOM 1401 O O . ILE B 2 51 ? 5.706 -27.980 39.344 1.00 58.99 51 ILE D O 1
ATOM 1406 N N . SER B 2 52 ? 3.468 -28.283 39.308 1.00 50.38 52 SER D N 1
ATOM 1407 C CA . SER B 2 52 ? 3.538 -29.558 38.607 1.00 45.53 52 SER D CA 1
ATOM 1408 C C . SER B 2 52 ? 3.488 -29.312 37.105 1.00 45.03 52 SER D C 1
ATOM 1409 O O . SER B 2 52 ? 2.455 -28.848 36.600 1.00 49.50 52 SER D O 1
ATOM 1412 N N . PRO B 2 53 A 4.557 -29.598 36.358 1.00 36.00 52 PRO D N 1
ATOM 1413 C CA . PRO B 2 53 A 4.516 -29.376 34.903 1.00 40.97 52 PRO D CA 1
ATOM 1414 C C . PRO B 2 53 A 3.513 -30.257 34.181 1.00 52.15 52 PRO D C 1
ATOM 1415 O O . PRO B 2 53 A 3.091 -29.909 33.071 1.00 58.06 52 PRO D O 1
ATOM 1419 N N . TYR B 2 54 ? 3.123 -31.387 34.769 1.00 46.52 53 TYR D N 1
ATOM 1420 C CA . TYR B 2 54 ? 2.151 -32.287 34.156 1.00 37.61 53 TYR D CA 1
ATOM 1421 C C . TYR B 2 54 ? 0.721 -31.877 34.497 1.00 46.26 53 TYR D C 1
ATOM 1422 O O . TYR B 2 54 ? -0.078 -31.577 33.605 1.00 57.80 53 TYR D O 1
ATOM 1431 N N . SER B 2 55 ? 0.388 -31.860 35.789 1.00 40.88 54 SER D N 1
ATOM 1432 C CA . SER B 2 55 ? -0.950 -31.479 36.221 1.00 56.78 54 SER D CA 1
ATOM 1433 C C . SER B 2 55 ? -1.224 -29.992 36.055 1.00 48.85 54 SER D C 1
ATOM 1434 O O . SER B 2 55 ? -2.387 -29.582 36.146 1.00 38.68 54 SER D O 1
ATOM 1437 N N . GLY B 2 56 ? -0.197 -29.180 35.810 1.00 46.12 55 GLY D N 1
ATOM 1438 C CA . GLY B 2 56 ? -0.377 -27.744 35.780 1.00 52.60 55 GLY D CA 1
ATOM 1439 C C . GLY B 2 56 ? -0.769 -27.134 37.104 1.00 49.24 55 GLY D C 1
ATOM 1440 O O . GLY B 2 56 ? -1.124 -25.952 37.146 1.00 45.39 55 GLY D O 1
ATOM 1441 N N . ASP B 2 57 ? -0.708 -27.901 38.188 1.00 54.37 56 ASP D N 1
ATOM 1442 C CA . ASP B 2 57 ? -1.179 -27.454 39.487 1.00 68.59 56 ASP D CA 1
ATOM 1443 C C . ASP B 2 57 ? -0.065 -26.756 40.254 1.00 76.31 56 ASP D C 1
ATOM 1444 O O . ASP B 2 57 ? 1.123 -27.025 40.055 1.00 63.53 56 ASP D O 1
ATOM 1449 N N . LYS B 2 58 ? -0.468 -25.858 41.149 1.00 74.20 57 LYS D N 1
ATOM 1450 C CA . LYS B 2 58 ? 0.448 -25.005 41.886 1.00 56.48 57 LYS D CA 1
ATOM 1451 C C . LYS B 2 58 ? 0.137 -25.082 43.373 1.00 69.00 57 LYS D C 1
ATOM 1452 O O . LYS B 2 58 ? -1.031 -25.132 43.771 1.00 74.24 57 LYS D O 1
ATOM 1458 N N . ASN B 2 59 ? 1.189 -25.109 44.187 1.00 72.36 58 ASN D N 1
ATOM 1459 C CA . ASN B 2 59 ? 1.060 -25.037 45.636 1.00 74.91 58 ASN D CA 1
ATOM 1460 C C . ASN B 2 59 ? 2.204 -24.194 46.170 1.00 73.01 58 ASN D C 1
ATOM 1461 O O . ASN B 2 59 ? 3.370 -24.466 45.868 1.00 66.56 58 ASN D O 1
ATOM 1466 N N . LEU B 2 60 ? 1.873 -23.174 46.957 1.00 75.76 59 LEU D N 1
ATOM 1467 C CA . LEU B 2 60 ? 2.882 -22.248 47.444 1.00 80.91 59 LEU D CA 1
ATOM 1468 C C . LEU B 2 60 ? 2.483 -21.745 48.823 1.00 88.47 59 LEU D C 1
ATOM 1469 O O . LEU B 2 60 ? 1.298 -21.697 49.164 1.00 81.62 59 LEU D O 1
ATOM 1474 N N . ALA B 2 61 ? 3.491 -21.372 49.609 1.00 76.36 60 ALA D N 1
ATOM 1475 C CA . ALA B 2 61 ? 3.266 -20.972 50.987 1.00 81.52 60 ALA D CA 1
ATOM 1476 C C . ALA B 2 61 ? 2.437 -19.690 51.055 1.00 95.05 60 ALA D C 1
ATOM 1477 O O . ALA B 2 61 ? 2.520 -18.838 50.165 1.00 99.70 60 ALA D O 1
ATOM 1479 N N . PRO B 2 62 ? 1.628 -19.530 52.107 1.00 92.74 61 PRO D N 1
ATOM 1480 C CA . PRO B 2 62 ? 0.830 -18.300 52.247 1.00 81.55 61 PRO D CA 1
ATOM 1481 C C . PRO B 2 62 ? 1.664 -17.036 52.374 1.00 77.97 61 PRO D C 1
ATOM 1482 O O . PRO B 2 62 ? 1.114 -15.939 52.213 1.00 75.33 61 PRO D O 1
ATOM 1486 N N . ALA B 2 63 ? 2.961 -17.149 52.659 1.00 79.12 62 ALA D N 1
ATOM 1487 C CA . ALA B 2 63 ? 3.834 -15.984 52.715 1.00 74.54 62 ALA D CA 1
ATOM 1488 C C . ALA B 2 63 ? 4.202 -15.454 51.336 1.00 67.59 62 ALA D C 1
ATOM 1489 O O . ALA B 2 63 ? 4.786 -14.369 51.244 1.00 68.18 62 ALA D O 1
ATOM 1491 N N . PHE B 2 64 ? 3.872 -16.185 50.267 1.00 72.55 63 PHE D N 1
ATOM 1492 C CA . PHE B 2 64 ? 4.221 -15.762 48.918 1.00 88.87 63 PHE D CA 1
ATOM 1493 C C . PHE B 2 64 ? 3.098 -15.990 47.912 1.00 87.81 63 PHE D C 1
ATOM 1494 O O . PHE B 2 64 ? 3.342 -15.872 46.704 1.00 92.80 63 PHE D O 1
ATOM 1502 N N . GLN B 2 65 ? 1.880 -16.309 48.359 1.00 86.79 64 GLN D N 1
ATOM 1503 C CA . GLN B 2 65 ? 0.817 -16.634 47.412 1.00 92.94 64 GLN D CA 1
ATOM 1504 C C . GLN B 2 65 ? 0.368 -15.405 46.632 1.00 109.83 64 GLN D C 1
ATOM 1505 O O . GLN B 2 65 ? 0.119 -15.489 45.424 1.00 112.49 64 GLN D O 1
ATOM 1511 N N . ASP B 2 66 ? 0.268 -14.258 47.296 1.00 120.36 65 ASP D N 1
ATOM 1512 C CA . ASP B 2 66 ? -0.160 -13.025 46.656 1.00 109.53 65 ASP D CA 1
ATOM 1513 C C . ASP B 2 66 ? 0.997 -12.259 46.024 1.00 109.75 65 ASP D C 1
ATOM 1514 O O . ASP B 2 66 ? 0.824 -11.092 45.657 1.00 121.59 65 ASP D O 1
ATOM 1519 N N . ARG B 2 67 ? 2.164 -12.886 45.889 1.00 102.59 66 ARG D N 1
ATOM 1520 C CA . ARG B 2 67 ? 3.326 -12.259 45.277 1.00 97.90 66 ARG D CA 1
ATOM 1521 C C . ARG B 2 67 ? 3.870 -13.001 44.067 1.00 99.42 66 ARG D C 1
ATOM 1522 O O . ARG B 2 67 ? 4.392 -12.357 43.155 1.00 96.61 66 ARG D O 1
ATOM 1530 N N . VAL B 2 68 ? 3.759 -14.327 44.026 1.00 104.40 67 VAL D N 1
ATOM 1531 C CA . VAL B 2 68 ? 4.542 -15.156 43.116 1.00 111.30 67 VAL D CA 1
ATOM 1532 C C . VAL B 2 68 ? 3.730 -15.490 41.872 1.00 101.88 67 VAL D C 1
ATOM 1533 O O . VAL B 2 68 ? 2.608 -16.004 41.967 1.00 96.83 67 VAL D O 1
ATOM 1537 N N . ASN B 2 69 ? 4.303 -15.196 40.706 1.00 95.77 68 ASN D N 1
ATOM 1538 C CA . ASN B 2 69 ? 3.851 -15.748 39.435 1.00 106.96 68 ASN D CA 1
ATOM 1539 C C . ASN B 2 69 ? 4.660 -17.009 39.156 1.00 90.32 68 ASN D C 1
ATOM 1540 O O . ASN B 2 69 ? 5.888 -16.945 39.026 1.00 79.67 68 ASN D O 1
ATOM 1545 N N . MET B 2 70 ? 3.983 -18.152 39.069 1.00 90.00 69 MET D N 1
ATOM 1546 C CA . MET B 2 70 ? 4.649 -19.437 38.877 1.00 93.99 69 MET D CA 1
ATOM 1547 C C . MET B 2 70 ? 4.020 -20.137 37.681 1.00 96.67 69 MET D C 1
ATOM 1548 O O . MET B 2 70 ? 2.896 -20.641 37.772 1.00 81.98 69 MET D O 1
ATOM 1553 N N . THR B 2 71 ? 4.744 -20.167 36.564 1.00 88.74 70 THR D N 1
ATOM 1554 C CA . THR B 2 71 ? 4.271 -20.774 35.329 1.00 82.20 70 THR D CA 1
ATOM 1555 C C . THR B 2 71 ? 5.356 -21.674 34.753 1.00 87.60 70 THR D C 1
ATOM 1556 O O . THR B 2 71 ? 6.524 -21.615 35.149 1.00 77.13 70 THR D O 1
ATOM 1560 N N . THR B 2 72 ? 4.953 -22.516 33.802 1.00 91.17 71 THR D N 1
ATOM 1561 C CA . THR B 2 72 ? 5.855 -23.442 33.134 1.00 76.82 71 THR D CA 1
ATOM 1562 C C . THR B 2 72 ? 5.471 -23.549 31.666 1.00 75.23 71 THR D C 1
ATOM 1563 O O . THR B 2 72 ? 4.320 -23.308 31.290 1.00 78.17 71 THR D O 1
ATOM 1567 N N . ASP B 2 73 ? 6.446 -23.914 30.840 1.00 72.34 72 ASP D N 1
ATOM 1568 C CA . ASP B 2 73 ? 6.203 -24.170 29.427 1.00 72.31 72 ASP D CA 1
ATOM 1569 C C . ASP B 2 73 ? 5.804 -25.637 29.251 1.00 72.23 72 ASP D C 1
ATOM 1570 O O . ASP B 2 73 ? 5.367 -26.294 30.199 1.00 78.33 72 ASP D O 1
ATOM 1575 N N . THR B 2 74 A 5.946 -26.162 28.038 1.00 61.61 72 THR D N 1
ATOM 1576 C CA . THR B 2 74 A 5.740 -27.574 27.755 1.00 61.67 72 THR D CA 1
ATOM 1577 C C . THR B 2 74 A 7.012 -28.142 27.142 1.00 67.23 72 THR D C 1
ATOM 1578 O O . THR B 2 74 A 7.629 -27.513 26.276 1.00 60.70 72 THR D O 1
ATOM 1582 N N . GLU B 2 75 B 7.399 -29.332 27.598 1.00 66.31 72 GLU D N 1
ATOM 1583 C CA . GLU B 2 75 B 8.704 -29.880 27.253 1.00 61.75 72 GLU D CA 1
ATOM 1584 C C . GLU B 2 75 B 8.827 -30.134 25.756 1.00 57.80 72 GLU D C 1
ATOM 1585 O O . GLU B 2 75 B 7.864 -30.518 25.087 1.00 55.31 72 GLU D O 1
ATOM 1591 N N . VAL B 2 76 C 10.027 -29.901 25.233 1.00 55.31 72 VAL D N 1
ATOM 1592 C CA . VAL B 2 76 C 10.384 -30.298 23.875 1.00 50.41 72 VAL D CA 1
ATOM 1593 C C . VAL B 2 76 C 11.141 -31.616 23.985 1.00 52.38 72 VAL D C 1
ATOM 1594 O O . VAL B 2 76 C 12.332 -31.617 24.329 1.00 68.27 72 VAL D O 1
ATOM 1598 N N . PRO B 2 77 D 10.497 -32.752 23.716 1.00 43.60 72 PRO D N 1
ATOM 1599 C CA . PRO B 2 77 D 11.134 -34.046 23.991 1.00 54.32 72 PRO D CA 1
ATOM 1600 C C . PRO B 2 77 D 12.392 -34.252 23.160 1.00 45.33 72 PRO D C 1
ATOM 1601 O O . PRO B 2 77 D 12.426 -33.965 21.961 1.00 46.29 72 PRO D O 1
ATOM 1605 N N . VAL B 2 78 E 13.436 -34.754 23.819 1.00 34.60 72 VAL D N 1
ATOM 1606 C CA . VAL B 2 78 E 14.714 -35.017 23.167 1.00 47.55 72 VAL D CA 1
ATOM 1607 C C . VAL B 2 78 E 14.796 -36.496 22.814 1.00 62.88 72 VAL D C 1
ATOM 1608 O O . VAL B 2 78 E 14.983 -36.857 21.646 1.00 60.66 72 VAL D O 1
ATOM 1612 N N . THR B 2 79 F 14.666 -37.360 23.815 1.00 54.18 72 THR D N 1
ATOM 1613 C CA . THR B 2 79 F 14.643 -38.802 23.594 1.00 45.59 72 THR D CA 1
ATOM 1614 C C . THR B 2 79 F 13.395 -39.368 24.270 1.00 51.39 72 THR D C 1
ATOM 1615 O O . THR B 2 79 F 12.444 -38.648 24.600 1.00 51.41 72 THR D O 1
ATOM 1619 N N . SER B 2 80 G 13.392 -40.684 24.492 1.00 47.83 72 SER D N 1
ATOM 1620 C CA . SER B 2 80 G 12.222 -41.335 25.073 1.00 26.65 72 SER D CA 1
ATOM 1621 C C . SER B 2 80 G 12.034 -40.946 26.535 1.00 40.26 72 SER D C 1
ATOM 1622 O O . SER B 2 80 G 10.901 -40.749 26.989 1.00 42.62 72 SER D O 1
ATOM 1625 N N . PHE B 2 81 H 13.130 -40.831 27.289 1.00 62.05 72 PHE D N 1
ATOM 1626 C CA . PHE B 2 81 H 13.070 -40.513 28.711 1.00 49.54 72 PHE D CA 1
ATOM 1627 C C . PHE B 2 81 H 13.752 -39.188 29.037 1.00 46.32 72 PHE D C 1
ATOM 1628 O O . PHE B 2 81 H 14.033 -38.912 30.207 1.00 37.99 72 PHE D O 1
ATOM 1636 N N . THR B 2 82 ? 14.021 -38.363 28.028 1.00 66.91 73 THR D N 1
ATOM 1637 C CA . THR B 2 82 ? 14.666 -37.074 28.216 1.00 50.40 73 THR D CA 1
ATOM 1638 C C . THR B 2 82 ? 13.818 -35.989 27.565 1.00 57.93 73 THR D C 1
ATOM 1639 O O . THR B 2 82 ? 13.024 -36.253 26.658 1.00 63.19 73 THR D O 1
ATOM 1643 N N . SER B 2 83 ? 13.990 -34.759 28.043 1.00 51.40 74 SER D N 1
ATOM 1644 C CA . SER B 2 83 ? 13.295 -33.609 27.480 1.00 40.02 74 SER D CA 1
ATOM 1645 C C . SER B 2 83 ? 14.046 -32.344 27.874 1.00 43.14 74 SER D C 1
ATOM 1646 O O . SER B 2 83 ? 15.101 -32.394 28.513 1.00 57.12 74 SER D O 1
ATOM 1649 N N . THR B 2 84 ? 13.488 -31.202 27.476 1.00 46.75 75 THR D N 1
ATOM 1650 C CA . THR B 2 84 ? 13.996 -29.892 27.867 1.00 54.72 75 THR D CA 1
ATOM 1651 C C . THR B 2 84 ? 12.808 -29.027 28.255 1.00 50.51 75 THR D C 1
ATOM 1652 O O . THR B 2 84 ? 11.910 -28.805 27.437 1.00 55.79 75 THR D O 1
ATOM 1656 N N . GLY B 2 85 ? 12.798 -28.545 29.498 1.00 49.99 76 GLY D N 1
ATOM 1657 C CA . GLY B 2 85 ? 11.701 -27.766 30.021 1.00 50.09 76 GLY D CA 1
ATOM 1658 C C . GLY B 2 85 ? 12.108 -26.342 30.360 1.00 58.44 76 GLY D C 1
ATOM 1659 O O . GLY B 2 85 ? 13.251 -25.923 30.155 1.00 61.02 76 GLY D O 1
ATOM 1660 N N . ALA B 2 86 ? 11.135 -25.601 30.889 1.00 51.32 77 ALA D N 1
ATOM 1661 C CA . ALA B 2 86 ? 11.351 -24.211 31.269 1.00 58.26 77 ALA D CA 1
ATOM 1662 C C . ALA B 2 86 ? 10.323 -23.823 32.320 1.00 60.18 77 ALA D C 1
ATOM 1663 O O . ALA B 2 86 ? 9.119 -23.998 32.106 1.00 55.87 77 ALA D O 1
ATOM 1665 N N . ALA B 2 87 ? 10.799 -23.301 33.448 1.00 51.00 78 ALA D N 1
ATOM 1666 C CA . ALA B 2 87 ? 9.944 -22.840 34.531 1.00 55.39 78 ALA D CA 1
ATOM 1667 C C . ALA B 2 87 ? 10.268 -21.387 34.846 1.00 73.32 78 ALA D C 1
ATOM 1668 O O . ALA B 2 87 ? 11.440 -21.005 34.923 1.00 69.97 78 ALA D O 1
ATOM 1670 N N . TYR B 2 88 ? 9.226 -20.582 35.030 1.00 78.52 79 TYR D N 1
ATOM 1671 C CA . TYR B 2 88 ? 9.364 -19.151 35.244 1.00 80.38 79 TYR D CA 1
ATOM 1672 C C . TYR B 2 88 ? 8.932 -18.778 36.656 1.00 79.52 79 TYR D C 1
ATOM 1673 O O . TYR B 2 88 ? 8.017 -19.382 37.223 1.00 71.12 79 TYR D O 1
ATOM 1682 N N . MET B 2 89 ? 9.600 -17.772 37.220 1.00 89.87 80 MET D N 1
ATOM 1683 C CA . MET B 2 89 ? 9.288 -17.284 38.558 1.00 88.41 80 MET D CA 1
ATOM 1684 C C . MET B 2 89 ? 9.278 -15.764 38.560 1.00 95.70 80 MET D C 1
ATOM 1685 O O . MET B 2 89 ? 10.204 -15.135 38.040 1.00 90.62 80 MET D O 1
ATOM 1690 N N . GLU B 2 90 ? 8.235 -15.182 39.149 1.00 105.77 81 GLU D N 1
ATOM 1691 C CA . GLU B 2 90 ? 8.140 -13.741 39.326 1.00 105.66 81 GLU D CA 1
ATOM 1692 C C . GLU B 2 90 ? 7.658 -13.440 40.737 1.00 103.64 81 GLU D C 1
ATOM 1693 O O . GLU B 2 90 ? 7.054 -14.284 41.403 1.00 107.98 81 GLU D O 1
ATOM 1699 N N . ILE B 2 91 ? 7.941 -12.220 41.188 1.00 100.86 82 ILE D N 1
ATOM 1700 C CA . ILE B 2 91 ? 7.489 -11.722 42.481 1.00 97.44 82 ILE D CA 1
ATOM 1701 C C . ILE B 2 91 ? 6.880 -10.343 42.269 1.00 119.76 82 ILE D C 1
ATOM 1702 O O . ILE B 2 91 ? 7.365 -9.561 41.444 1.00 116.91 82 ILE D O 1
ATOM 1707 N N . ARG B 2 92 A 5.808 -10.050 43.005 1.00 121.27 82 ARG D N 1
ATOM 1708 C CA . ARG B 2 92 A 5.070 -8.805 42.829 1.00 114.85 82 ARG D CA 1
ATOM 1709 C C . ARG B 2 92 A 5.687 -7.663 43.628 1.00 118.72 82 ARG D C 1
ATOM 1710 O O . ARG B 2 92 A 6.612 -6.995 43.155 1.00 106.18 82 ARG D O 1
ATOM 1718 N N . ASN B 2 93 B 5.176 -7.428 44.838 1.00 115.21 82 ASN D N 1
ATOM 1719 C CA . ASN B 2 93 B 5.636 -6.320 45.667 1.00 104.38 82 ASN D CA 1
ATOM 1720 C C . ASN B 2 93 B 7.070 -6.552 46.130 1.00 112.69 82 ASN D C 1
ATOM 1721 O O . ASN B 2 93 B 7.301 -7.077 47.224 1.00 117.99 82 ASN D O 1
ATOM 1726 N N . LEU B 2 94 C 8.034 -6.160 45.301 1.00 105.36 82 LEU D N 1
ATOM 1727 C CA . LEU B 2 94 C 9.438 -6.414 45.586 1.00 111.48 82 LEU D CA 1
ATOM 1728 C C . LEU B 2 94 C 9.999 -5.347 46.518 1.00 121.54 82 LEU D C 1
ATOM 1729 O O . LEU B 2 94 C 9.675 -4.161 46.399 1.00 120.31 82 LEU D O 1
ATOM 1734 N N . THR B 2 95 ? 10.844 -5.779 47.455 1.00 126.68 83 THR D N 1
ATOM 1735 C CA . THR B 2 95 ? 11.479 -4.875 48.407 1.00 129.59 83 THR D CA 1
ATOM 1736 C C . THR B 2 95 ? 12.968 -5.173 48.528 1.00 126.28 83 THR D C 1
ATOM 1737 O O . THR B 2 95 ? 13.519 -5.955 47.746 1.00 113.41 83 THR D O 1
ATOM 1741 N N . SER B 2 96 ? 13.628 -4.548 49.504 1.00 127.71 84 SER D N 1
ATOM 1742 C CA . SER B 2 96 ? 14.990 -4.934 49.845 1.00 121.81 84 SER D CA 1
ATOM 1743 C C . SER B 2 96 ? 15.022 -6.108 50.810 1.00 116.65 84 SER D C 1
ATOM 1744 O O . SER B 2 96 ? 16.078 -6.725 50.987 1.00 111.68 84 SER D O 1
ATOM 1747 N N . ASP B 2 97 ? 13.886 -6.426 51.435 1.00 116.58 85 ASP D N 1
ATOM 1748 C CA . ASP B 2 97 ? 13.803 -7.585 52.313 1.00 114.11 85 ASP D CA 1
ATOM 1749 C C . ASP B 2 97 ? 13.806 -8.891 51.532 1.00 116.74 85 ASP D C 1
ATOM 1750 O O . ASP B 2 97 ? 14.075 -9.948 52.113 1.00 118.06 85 ASP D O 1
ATOM 1755 N N . ASP B 2 98 ? 13.515 -8.841 50.231 1.00 112.20 86 ASP D N 1
ATOM 1756 C CA . ASP B 2 98 ? 13.514 -10.020 49.377 1.00 105.97 86 ASP D CA 1
ATOM 1757 C C . ASP B 2 98 ? 14.837 -10.209 48.642 1.00 95.33 86 ASP D C 1
ATOM 1758 O O . ASP B 2 98 ? 14.897 -10.980 47.679 1.00 101.49 86 ASP D O 1
ATOM 1763 N N . THR B 2 99 ? 15.892 -9.522 49.072 1.00 98.50 87 THR D N 1
ATOM 1764 C CA . THR B 2 99 ? 17.201 -9.650 48.443 1.00 105.86 87 THR D CA 1
ATOM 1765 C C . THR B 2 99 ? 17.858 -10.949 48.894 1.00 118.67 87 THR D C 1
ATOM 1766 O O . THR B 2 99 ? 18.040 -11.175 50.096 1.00 115.11 87 THR D O 1
ATOM 1770 N N . GLY B 2 100 ? 18.213 -11.796 47.937 1.00 115.78 88 GLY D N 1
ATOM 1771 C CA . GLY B 2 100 ? 18.841 -13.060 48.257 1.00 107.83 88 GLY D CA 1
ATOM 1772 C C . GLY B 2 100 ? 19.003 -13.905 47.014 1.00 90.86 88 GLY D C 1
ATOM 1773 O O . GLY B 2 100 ? 18.674 -13.489 45.898 1.00 99.11 88 GLY D O 1
ATOM 1774 N N . THR B 2 101 ? 19.522 -15.110 47.231 1.00 88.42 89 THR D N 1
ATOM 1775 C CA . THR B 2 101 ? 19.757 -16.057 46.150 1.00 83.55 89 THR D CA 1
ATOM 1776 C C . THR B 2 101 ? 18.533 -16.947 45.974 1.00 80.61 89 THR D C 1
ATOM 1777 O O . THR B 2 101 ? 17.983 -17.460 46.954 1.00 83.95 89 THR D O 1
ATOM 1781 N N . TYR B 2 102 ? 18.111 -17.124 44.725 1.00 84.70 90 TYR D N 1
ATOM 1782 C CA . TYR B 2 102 ? 16.916 -17.885 44.388 1.00 85.25 90 TYR D CA 1
ATOM 1783 C C . TYR B 2 102 ? 17.289 -19.054 43.487 1.00 91.98 90 TYR D C 1
ATOM 1784 O O . TYR B 2 102 ? 18.092 -18.904 42.561 1.00 88.76 90 TYR D O 1
ATOM 1793 N N . PHE B 2 103 ? 16.700 -20.218 43.758 1.00 91.28 91 PHE D N 1
ATOM 1794 C CA . PHE B 2 103 ? 16.965 -21.425 42.990 1.00 90.33 91 PHE D CA 1
ATOM 1795 C C . PHE B 2 103 ? 15.658 -22.132 42.660 1.00 86.59 91 PHE D C 1
ATOM 1796 O O . PHE B 2 103 ? 14.648 -21.981 43.353 1.00 62.17 91 PHE D O 1
ATOM 1804 N N . CYS B 2 104 ? 15.695 -22.914 41.586 1.00 85.81 92 CYS D N 1
ATOM 1805 C CA . CYS B 2 104 ? 14.667 -23.898 41.290 1.00 74.88 92 CYS D CA 1
ATOM 1806 C C . CYS B 2 104 ? 15.175 -25.286 41.657 1.00 60.94 92 CYS D C 1
ATOM 1807 O O . CYS B 2 104 ? 16.382 -25.535 41.719 1.00 51.09 92 CYS D O 1
ATOM 1810 N N . ALA B 2 105 ? 14.237 -26.195 41.910 1.00 51.11 93 ALA D N 1
ATOM 1811 C CA . ALA B 2 105 ? 14.603 -27.528 42.376 1.00 44.74 93 ALA D CA 1
ATOM 1812 C C . ALA B 2 105 ? 13.602 -28.548 41.860 1.00 43.51 93 ALA D C 1
ATOM 1813 O O . ALA B 2 105 ? 12.407 -28.454 42.154 1.00 37.59 93 ALA D O 1
ATOM 1815 N N . LYS B 2 106 ? 14.100 -29.518 41.098 1.00 40.04 94 LYS D N 1
ATOM 1816 C CA . LYS B 2 106 ? 13.274 -30.620 40.627 1.00 29.32 94 LYS D CA 1
ATOM 1817 C C . LYS B 2 106 ? 12.833 -31.494 41.796 1.00 27.28 94 LYS D C 1
ATOM 1818 O O . LYS B 2 106 ? 13.591 -31.720 42.743 1.00 46.07 94 LYS D O 1
ATOM 1824 N N . GLY B 2 107 ? 11.595 -31.977 41.730 1.00 38.76 95 GLY D N 1
ATOM 1825 C CA . GLY B 2 107 ? 11.076 -32.861 42.758 1.00 36.96 95 GLY D CA 1
ATOM 1826 C C . GLY B 2 107 ? 11.870 -34.151 42.864 1.00 32.54 95 GLY D C 1
ATOM 1827 O O . GLY B 2 107 ? 12.662 -34.520 41.999 1.00 32.06 95 GLY D O 1
ATOM 1828 N N . LEU B 2 108 ? 11.637 -34.861 43.968 1.00 27.94 96 LEU D N 1
ATOM 1829 C CA . LEU B 2 108 ? 12.421 -36.058 44.255 1.00 37.69 96 LEU D CA 1
ATOM 1830 C C . LEU B 2 108 ? 11.919 -37.265 43.467 1.00 30.65 96 LEU D C 1
ATOM 1831 O O . LEU B 2 108 ? 12.662 -37.855 42.676 1.00 22.99 96 LEU D O 1
ATOM 1836 N N . LEU B 2 109 ? 10.663 -37.647 43.673 1.00 41.58 97 LEU D N 1
ATOM 1837 C CA . LEU B 2 109 ? 10.103 -38.863 43.097 1.00 38.68 97 LEU D CA 1
ATOM 1838 C C . LEU B 2 109 ? 8.865 -38.534 42.267 1.00 38.96 97 LEU D C 1
ATOM 1839 O O . LEU B 2 109 ? 8.476 -37.374 42.113 1.00 44.50 97 LEU D O 1
ATOM 1844 N N . ARG B 2 110 ? 8.249 -39.584 41.724 1.00 27.11 98 ARG D N 1
ATOM 1845 C CA . ARG B 2 110 ? 7.001 -39.474 40.982 1.00 22.43 98 ARG D CA 1
ATOM 1846 C C . ARG B 2 110 ? 5.819 -40.068 41.732 1.00 25.33 98 ARG D C 1
ATOM 1847 O O . ARG B 2 110 ? 4.710 -40.100 41.190 1.00 30.55 98 ARG D O 1
ATOM 1855 N N . ASP B 2 111 ? 6.030 -40.542 42.955 1.00 25.85 99 ASP D N 1
ATOM 1856 C CA . ASP B 2 111 ? 4.977 -41.102 43.791 1.00 23.51 99 ASP D CA 1
ATOM 1857 C C . ASP B 2 111 ? 5.486 -41.103 45.230 1.00 24.28 99 ASP D C 1
ATOM 1858 O O . ASP B 2 111 ? 6.540 -40.533 45.532 1.00 32.37 99 ASP D O 1
ATOM 1863 N N . GLY B 2 112 ? 4.732 -41.735 46.121 1.00 33.73 100 GLY D N 1
ATOM 1864 C CA . GLY B 2 112 ? 5.136 -41.858 47.507 1.00 47.36 100 GLY D CA 1
ATOM 1865 C C . GLY B 2 112 ? 4.790 -40.643 48.347 1.00 43.95 100 GLY D C 1
ATOM 1866 O O . GLY B 2 112 ? 3.863 -39.876 48.068 1.00 42.57 100 GLY D O 1
ATOM 1867 N N . SER B 2 113 A 5.574 -40.475 49.412 1.00 39.57 100 SER D N 1
ATOM 1868 C CA . SER B 2 113 A 5.357 -39.416 50.385 1.00 37.03 100 SER D CA 1
ATOM 1869 C C . SER B 2 113 A 6.373 -38.287 50.279 1.00 40.09 100 SER D C 1
ATOM 1870 O O . SER B 2 113 A 6.289 -37.326 51.051 1.00 29.74 100 SER D O 1
ATOM 1873 N N . SER B 2 114 B 7.330 -38.374 49.354 1.00 38.85 100 SER D N 1
ATOM 1874 C CA . SER B 2 114 B 8.310 -37.314 49.121 1.00 24.80 100 SER D CA 1
ATOM 1875 C C . SER B 2 114 B 8.386 -37.023 47.623 1.00 37.47 100 SER D C 1
ATOM 1876 O O . SER B 2 114 B 9.441 -37.103 46.994 1.00 44.34 100 SER D O 1
ATOM 1879 N N . THR B 2 115 C 7.235 -36.671 47.049 1.00 48.13 100 THR D N 1
ATOM 1880 C CA . THR B 2 115 C 7.135 -36.492 45.605 1.00 34.32 100 THR D CA 1
ATOM 1881 C C . THR B 2 115 C 7.773 -35.183 45.156 1.00 32.03 100 THR D C 1
ATOM 1882 O O . THR B 2 115 C 8.613 -35.169 44.250 1.00 26.85 100 THR D O 1
ATOM 1886 N N . TRP B 2 116 D 7.385 -34.075 45.781 1.00 29.71 100 TRP D N 1
ATOM 1887 C CA . TRP B 2 116 D 7.814 -32.744 45.376 1.00 42.70 100 TRP D CA 1
ATOM 1888 C C . TRP B 2 116 D 9.110 -32.298 46.038 1.00 48.25 100 TRP D C 1
ATOM 1889 O O . TRP B 2 116 D 9.559 -31.178 45.775 1.00 47.60 100 TRP D O 1
ATOM 1900 N N . LEU B 2 117 E 9.706 -33.129 46.887 1.00 51.09 100 LEU D N 1
ATOM 1901 C CA . LEU B 2 117 E 10.813 -32.696 47.734 1.00 42.77 100 LEU D CA 1
ATOM 1902 C C . LEU B 2 117 E 11.955 -32.136 46.893 1.00 41.38 100 LEU D C 1
ATOM 1903 O O . LEU B 2 117 E 12.465 -32.839 46.006 1.00 32.06 100 LEU D O 1
ATOM 1908 N N . PRO B 2 118 F 12.373 -30.885 47.121 1.00 34.39 100 PRO D N 1
ATOM 1909 C CA . PRO B 2 118 F 13.457 -30.295 46.322 1.00 25.48 100 PRO D CA 1
ATOM 1910 C C . PRO B 2 118 F 14.738 -31.110 46.370 1.00 25.04 100 PRO D C 1
ATOM 1911 O O . PRO B 2 118 F 15.508 -31.025 47.332 1.00 40.21 100 PRO D O 1
ATOM 1915 N N . TYR B 2 119 ? 14.974 -31.901 45.324 1.00 21.67 101 TYR D N 1
ATOM 1916 C CA . TYR B 2 119 ? 16.111 -32.815 45.264 1.00 27.65 101 TYR D CA 1
ATOM 1917 C C . TYR B 2 119 ? 17.242 -32.271 44.397 1.00 33.81 101 TYR D C 1
ATOM 1918 O O . TYR B 2 119 ? 18.368 -32.099 44.874 1.00 42.04 101 TYR D O 1
ATOM 1927 N N . LEU B 2 120 ? 16.960 -31.999 43.126 1.00 41.04 102 LEU D N 1
ATOM 1928 C CA . LEU B 2 120 ? 17.965 -31.556 42.168 1.00 40.27 102 LEU D CA 1
ATOM 1929 C C . LEU B 2 120 ? 17.812 -30.057 41.939 1.00 42.98 102 LEU D C 1
ATOM 1930 O O . LEU B 2 120 ? 16.798 -29.609 41.393 1.00 39.23 102 LEU D O 1
ATOM 1935 N N . TRP B 2 121 ? 18.823 -29.292 42.341 1.00 52.16 103 TRP D N 1
ATOM 1936 C CA . TRP B 2 121 ? 18.760 -27.840 42.357 1.00 51.16 103 TRP D CA 1
ATOM 1937 C C . TRP B 2 121 ? 19.490 -27.253 41.150 1.00 58.42 103 TRP D C 1
ATOM 1938 O O . TRP B 2 121 ? 20.113 -27.960 40.355 1.00 45.26 103 TRP D O 1
ATOM 1949 N N . GLY B 2 122 ? 19.410 -25.929 41.025 1.00 59.98 104 GLY D N 1
ATOM 1950 C CA . GLY B 2 122 ? 20.102 -25.215 39.971 1.00 69.36 104 GLY D CA 1
ATOM 1951 C C . GLY B 2 122 ? 21.434 -24.653 40.423 1.00 76.98 104 GLY D C 1
ATOM 1952 O O . GLY B 2 122 ? 22.262 -25.382 40.975 1.00 67.25 104 GLY D O 1
ATOM 1953 N N . GLN B 2 123 ? 21.655 -23.357 40.196 1.00 86.53 105 GLN D N 1
ATOM 1954 C CA . GLN B 2 123 ? 22.882 -22.700 40.633 1.00 73.59 105 GLN D CA 1
ATOM 1955 C C . GLN B 2 123 ? 22.658 -21.421 41.425 1.00 82.06 105 GLN D C 1
ATOM 1956 O O . GLN B 2 123 ? 23.562 -21.022 42.170 1.00 93.41 105 GLN D O 1
ATOM 1962 N N . GLY B 2 124 ? 21.516 -20.770 41.297 1.00 83.95 106 GLY D N 1
ATOM 1963 C CA . GLY B 2 124 ? 21.241 -19.587 42.084 1.00 87.84 106 GLY D CA 1
ATOM 1964 C C . GLY B 2 124 ? 21.216 -18.326 41.237 1.00 89.95 106 GLY D C 1
ATOM 1965 O O . GLY B 2 124 ? 21.886 -18.222 40.200 1.00 96.37 106 GLY D O 1
ATOM 1966 N N . THR B 2 125 ? 20.429 -17.351 41.688 1.00 88.15 107 THR D N 1
ATOM 1967 C CA . THR B 2 125 ? 20.323 -16.052 41.034 1.00 95.77 107 THR D CA 1
ATOM 1968 C C . THR B 2 125 ? 20.270 -14.969 42.099 1.00 99.52 107 THR D C 1
ATOM 1969 O O . THR B 2 125 ? 19.423 -15.019 42.996 1.00 96.04 107 THR D O 1
ATOM 1973 N N . LEU B 2 126 ? 21.170 -13.994 41.998 1.00 100.25 108 LEU D N 1
ATOM 1974 C CA . LEU B 2 126 ? 21.241 -12.910 42.970 1.00 96.16 108 LEU D CA 1
ATOM 1975 C C . LEU B 2 126 ? 20.244 -11.819 42.595 1.00 91.08 108 LEU D C 1
ATOM 1976 O O . LEU B 2 126 ? 20.328 -11.240 41.507 1.00 106.30 108 LEU D O 1
ATOM 1981 N N . LEU B 2 127 ? 19.303 -11.537 43.497 1.00 70.97 109 LEU D N 1
ATOM 1982 C CA . LEU B 2 127 ? 18.292 -10.517 43.246 1.00 107.51 109 LEU D CA 1
ATOM 1983 C C . LEU B 2 127 ? 18.831 -9.138 43.610 1.00 120.12 109 LEU D C 1
ATOM 1984 O O . LEU B 2 127 ? 20.048 -8.923 43.608 1.00 112.72 109 LEU D O 1
ATOM 1989 N N . THR B 2 128 ? 17.938 -8.203 43.923 1.00 120.53 110 THR D N 1
ATOM 1990 C CA . THR B 2 128 ? 18.304 -6.821 44.215 1.00 93.43 110 THR D CA 1
ATOM 1991 C C . THR B 2 128 ? 19.293 -6.712 45.371 1.00 86.30 110 THR D C 1
ATOM 1992 O O . THR B 2 128 ? 20.483 -6.478 45.160 1.00 80.85 110 THR D O 1
ATOM 1996 N N . SER C 3 3 ? 12.947 -20.661 61.541 1.00 68.13 2 SER E N 1
ATOM 1997 C CA . SER C 3 3 ? 11.749 -20.060 62.116 1.00 76.95 2 SER E CA 1
ATOM 1998 C C . SER C 3 3 ? 11.301 -20.819 63.361 1.00 66.68 2 SER E C 1
ATOM 1999 O O . SER C 3 3 ? 11.988 -20.816 64.382 1.00 67.99 2 SER E O 1
ATOM 2002 N N . VAL C 3 4 ? 10.140 -21.472 63.267 1.00 62.08 3 VAL E N 1
ATOM 2003 C CA . VAL C 3 4 ? 9.630 -22.234 64.402 1.00 61.54 3 VAL E CA 1
ATOM 2004 C C . VAL C 3 4 ? 10.433 -23.513 64.602 1.00 69.81 3 VAL E C 1
ATOM 2005 O O . VAL C 3 4 ? 10.524 -24.027 65.723 1.00 65.21 3 VAL E O 1
ATOM 2009 N N . LEU C 3 5 ? 11.029 -24.045 63.534 1.00 54.43 4 LEU E N 1
ATOM 2010 C CA . LEU C 3 5 ? 11.816 -25.275 63.613 1.00 55.75 4 LEU E CA 1
ATOM 2011 C C . LEU C 3 5 ? 13.218 -24.919 64.102 1.00 71.92 4 LEU E C 1
ATOM 2012 O O . LEU C 3 5 ? 14.159 -24.726 63.327 1.00 75.12 4 LEU E O 1
ATOM 2017 N N . THR C 3 6 ? 13.351 -24.830 65.423 1.00 61.72 5 THR E N 1
ATOM 2018 C CA . THR C 3 6 ? 14.630 -24.488 66.030 1.00 50.23 5 THR E CA 1
ATOM 2019 C C . THR C 3 6 ? 15.596 -25.662 65.920 1.00 54.68 5 THR E C 1
ATOM 2020 O O . THR C 3 6 ? 15.276 -26.783 66.325 1.00 60.11 5 THR E O 1
ATOM 2024 N N . GLN C 3 7 ? 16.784 -25.404 65.373 1.00 47.63 6 GLN E N 1
ATOM 2025 C CA . GLN C 3 7 ? 17.774 -26.462 65.209 1.00 55.58 6 GLN E CA 1
ATOM 2026 C C . GLN C 3 7 ? 18.706 -26.547 66.412 1.00 75.62 6 GLN E C 1
ATOM 2027 O O . GLN C 3 7 ? 18.250 -26.571 67.560 1.00 66.08 6 GLN E O 1
ATOM 2033 N N . SER C 3 8 ? 20.015 -26.593 66.155 1.00 79.97 7 SER E N 1
ATOM 2034 C CA . SER C 3 8 ? 21.014 -26.801 67.197 1.00 85.45 7 SER E CA 1
ATOM 2035 C C . SER C 3 8 ? 22.064 -25.696 67.199 1.00 105.94 7 SER E C 1
ATOM 2036 O O . SER C 3 8 ? 23.207 -25.925 67.606 1.00 116.55 7 SER E O 1
ATOM 2039 N N . ALA C 3 9 ? 21.691 -24.496 66.749 1.00 109.21 8 ALA E N 1
ATOM 2040 C CA . ALA C 3 9 ? 22.582 -23.339 66.731 1.00 106.46 8 ALA E CA 1
ATOM 2041 C C . ALA C 3 9 ? 23.874 -23.628 65.974 1.00 107.26 8 ALA E C 1
ATOM 2042 O O . ALA C 3 9 ? 23.966 -23.363 64.771 1.00 105.70 8 ALA E O 1
ATOM 2044 N N . SER C 3 10 ? 24.875 -24.168 66.669 1.00 94.82 9 SER E N 1
ATOM 2045 C CA . SER C 3 10 ? 26.160 -24.472 66.055 1.00 82.92 9 SER E CA 1
ATOM 2046 C C . SER C 3 10 ? 26.908 -25.470 66.927 1.00 70.21 9 SER E C 1
ATOM 2047 O O . SER C 3 10 ? 26.831 -25.410 68.157 1.00 71.32 9 SER E O 1
ATOM 2050 N N . VAL C 3 11 ? 27.626 -26.388 66.278 1.00 65.81 11 VAL E N 1
ATOM 2051 C CA . VAL C 3 11 ? 28.391 -27.430 66.954 1.00 80.62 11 VAL E CA 1
ATOM 2052 C C . VAL C 3 11 ? 29.722 -27.600 66.230 1.00 77.49 11 VAL E C 1
ATOM 2053 O O . VAL C 3 11 ? 29.821 -27.386 65.018 1.00 67.07 11 VAL E O 1
ATOM 2057 N N . SER C 3 12 ? 30.753 -27.975 66.983 1.00 86.83 12 SER E N 1
ATOM 2058 C CA . SER C 3 12 ? 32.077 -28.256 66.446 1.00 93.22 12 SER E CA 1
ATOM 2059 C C . SER C 3 12 ? 32.339 -29.759 66.445 1.00 80.89 12 SER E C 1
ATOM 2060 O O . SER C 3 12 ? 31.592 -30.549 67.027 1.00 59.07 12 SER E O 1
ATOM 2063 N N . GLY C 3 13 ? 33.427 -30.147 65.779 1.00 74.54 13 GLY E N 1
ATOM 2064 C CA . GLY C 3 13 ? 33.797 -31.546 65.685 1.00 70.64 13 GLY E CA 1
ATOM 2065 C C . GLY C 3 13 ? 35.283 -31.774 65.492 1.00 94.60 13 GLY E C 1
ATOM 2066 O O . GLY C 3 13 ? 36.090 -30.858 65.674 1.00 105.03 13 GLY E O 1
ATOM 2067 N N . SER C 3 14 ? 35.655 -32.999 65.125 1.00 109.07 14 SER E N 1
ATOM 2068 C CA . SER C 3 14 ? 37.052 -33.350 64.908 1.00 96.71 14 SER E CA 1
ATOM 2069 C C . SER C 3 14 ? 37.117 -34.530 63.950 1.00 83.72 14 SER E C 1
ATOM 2070 O O . SER C 3 14 ? 36.174 -35.320 63.857 1.00 95.61 14 SER E O 1
ATOM 2073 N N . LEU C 3 15 ? 38.242 -34.638 63.243 1.00 88.78 15 LEU E N 1
ATOM 2074 C CA . LEU C 3 15 ? 38.398 -35.670 62.224 1.00 95.09 15 LEU E CA 1
ATOM 2075 C C . LEU C 3 15 ? 38.274 -37.061 62.833 1.00 94.90 15 LEU E C 1
ATOM 2076 O O . LEU C 3 15 ? 38.880 -37.360 63.866 1.00 105.75 15 LEU E O 1
ATOM 2081 N N . GLY C 3 16 ? 37.481 -37.913 62.181 1.00 94.67 16 GLY E N 1
ATOM 2082 C CA . GLY C 3 16 ? 37.257 -39.268 62.624 1.00 81.02 16 GLY E CA 1
ATOM 2083 C C . GLY C 3 16 ? 36.103 -39.444 63.588 1.00 82.73 16 GLY E C 1
ATOM 2084 O O . GLY C 3 16 ? 35.666 -40.579 63.808 1.00 87.85 16 GLY E O 1
ATOM 2085 N N . GLN C 3 17 ? 35.592 -38.359 64.163 1.00 87.00 17 GLN E N 1
ATOM 2086 C CA . GLN C 3 17 ? 34.523 -38.423 65.144 1.00 91.29 17 GLN E CA 1
ATOM 2087 C C . GLN C 3 17 ? 33.170 -38.206 64.469 1.00 73.02 17 GLN E C 1
ATOM 2088 O O . GLN C 3 17 ? 33.072 -38.001 63.256 1.00 74.27 17 GLN E O 1
ATOM 2094 N N . SER C 3 18 ? 32.110 -38.248 65.274 1.00 60.99 18 SER E N 1
ATOM 2095 C CA . SER C 3 18 ? 30.745 -38.115 64.787 1.00 54.88 18 SER E CA 1
ATOM 2096 C C . SER C 3 18 ? 30.025 -37.008 65.544 1.00 53.91 18 SER E C 1
ATOM 2097 O O . SER C 3 18 ? 30.147 -36.896 66.767 1.00 49.75 18 SER E O 1
ATOM 2100 N N . VAL C 3 19 ? 29.264 -36.200 64.805 1.00 54.95 19 VAL E N 1
ATOM 2101 C CA . VAL C 3 19 ? 28.538 -35.063 65.362 1.00 62.92 19 VAL E CA 1
ATOM 2102 C C . VAL C 3 19 ? 27.051 -35.400 65.391 1.00 51.67 19 VAL E C 1
ATOM 2103 O O . VAL C 3 19 ? 26.641 -36.482 64.955 1.00 55.16 19 VAL E O 1
ATOM 2107 N N . THR C 3 20 ? 26.236 -34.488 65.917 1.00 49.41 20 THR E N 1
ATOM 2108 C CA . THR C 3 20 ? 24.792 -34.667 65.984 1.00 54.62 20 THR E CA 1
ATOM 2109 C C . THR C 3 20 ? 24.130 -33.298 65.951 1.00 57.56 20 THR E C 1
ATOM 2110 O O . THR C 3 20 ? 24.491 -32.416 66.736 1.00 72.69 20 THR E O 1
ATOM 2114 N N . ILE C 3 21 ? 23.170 -33.124 65.045 1.00 42.70 21 ILE E N 1
ATOM 2115 C CA . ILE C 3 21 ? 22.449 -31.866 64.879 1.00 39.39 21 ILE E CA 1
ATOM 2116 C C . ILE C 3 21 ? 21.011 -32.073 65.332 1.00 42.07 21 ILE E C 1
ATOM 2117 O O . ILE C 3 21 ? 20.365 -33.053 64.940 1.00 44.52 21 ILE E O 1
ATOM 2122 N N . SER C 3 22 ? 20.513 -31.155 66.153 1.00 52.10 22 SER E N 1
ATOM 2123 C CA . SER C 3 22 ? 19.143 -31.206 66.637 1.00 49.73 22 SER E CA 1
ATOM 2124 C C . SER C 3 22 ? 18.210 -30.457 65.690 1.00 47.37 22 SER E C 1
ATOM 2125 O O . SER C 3 22 ? 18.630 -29.601 64.907 1.00 45.47 22 SER E O 1
ATOM 2128 N N . CYS C 3 23 ? 16.921 -30.795 65.774 1.00 44.15 23 CYS E N 1
ATOM 2129 C CA . CYS C 3 23 ? 15.903 -30.173 64.927 1.00 38.87 23 CYS E CA 1
ATOM 2130 C C . CYS C 3 23 ? 14.552 -30.429 65.593 1.00 52.85 23 CYS E C 1
ATOM 2131 O O . CYS C 3 23 ? 14.006 -31.530 65.478 1.00 72.16 23 CYS E O 1
ATOM 2134 N N . THR C 3 24 ? 14.031 -29.418 66.285 1.00 40.48 24 THR E N 1
ATOM 2135 C CA . THR C 3 24 ? 12.778 -29.566 67.007 1.00 38.81 24 THR E CA 1
ATOM 2136 C C . THR C 3 24 ? 12.004 -28.257 66.972 1.00 52.48 24 THR E C 1
ATOM 2137 O O . THR C 3 24 ? 12.586 -27.173 66.892 1.00 64.93 24 THR E O 1
ATOM 2141 N N . GLY C 3 25 ? 10.682 -28.377 67.034 1.00 42.60 25 GLY E N 1
ATOM 2142 C CA . GLY C 3 25 ? 9.807 -27.232 67.097 1.00 31.31 25 GLY E CA 1
ATOM 2143 C C . GLY C 3 25 ? 8.550 -27.555 67.876 1.00 32.02 25 GLY E C 1
ATOM 2144 O O . GLY C 3 25 ? 8.463 -28.582 68.557 1.00 44.83 25 GLY E O 1
ATOM 2145 N N . PRO C 3 26 ? 7.547 -26.682 67.793 1.00 32.30 26 PRO E N 1
ATOM 2146 C CA . PRO C 3 26 ? 6.271 -26.969 68.461 1.00 51.69 26 PRO E CA 1
ATOM 2147 C C . PRO C 3 26 ? 5.530 -28.123 67.803 1.00 70.63 26 PRO E C 1
ATOM 2148 O O . PRO C 3 26 ? 5.996 -28.681 66.805 1.00 73.91 26 PRO E O 1
ATOM 2152 N N . ASN C 3 27 ? 4.372 -28.488 68.356 1.00 79.91 27 ASN E N 1
ATOM 2153 C CA . ASN C 3 27 ? 3.602 -29.600 67.810 1.00 83.91 27 ASN E CA 1
ATOM 2154 C C . ASN C 3 27 ? 3.054 -29.301 66.420 1.00 81.09 27 ASN E C 1
ATOM 2155 O O . ASN C 3 27 ? 2.682 -30.233 65.699 1.00 70.98 27 ASN E O 1
ATOM 2160 N N . SER C 3 28 A 3.011 -28.031 66.022 1.00 87.27 27 SER E N 1
ATOM 2161 C CA . SER C 3 28 A 2.428 -27.641 64.745 1.00 93.10 27 SER E CA 1
ATOM 2162 C C . SER C 3 28 A 3.339 -27.914 63.553 1.00 85.78 27 SER E C 1
ATOM 2163 O O . SER C 3 28 A 2.911 -27.700 62.414 1.00 94.55 27 SER E O 1
ATOM 2166 N N . VAL C 3 29 B 4.569 -28.380 63.775 1.00 66.85 27 VAL E N 1
ATOM 2167 C CA . VAL C 3 29 B 5.514 -28.589 62.681 1.00 74.15 27 VAL E CA 1
ATOM 2168 C C . VAL C 3 29 B 6.420 -29.782 62.960 1.00 71.27 27 VAL E C 1
ATOM 2169 O O . VAL C 3 29 B 7.274 -30.126 62.135 1.00 72.56 27 VAL E O 1
ATOM 2173 N N . CYS C 3 30 C 6.244 -30.426 64.112 1.00 63.81 27 CYS E N 1
ATOM 2174 C CA . CYS C 3 30 C 7.181 -31.456 64.541 1.00 53.42 27 CYS E CA 1
ATOM 2175 C C . CYS C 3 30 C 6.557 -32.278 65.662 1.00 54.73 27 CYS E C 1
ATOM 2176 O O . CYS C 3 30 C 5.952 -31.715 66.578 1.00 49.90 27 CYS E O 1
ATOM 2179 N N . CYS C 3 31 ? 6.706 -33.602 65.589 1.00 52.82 28 CYS E N 1
ATOM 2180 C CA . CYS C 3 31 ? 7.419 -34.281 64.504 1.00 60.75 28 CYS E CA 1
ATOM 2181 C C . CYS C 3 31 ? 6.722 -35.563 64.058 1.00 56.79 28 CYS E C 1
ATOM 2182 O O . CYS C 3 31 ? 6.833 -35.961 62.901 1.00 75.47 28 CYS E O 1
ATOM 2185 N N . SER C 3 32 ? 6.009 -36.210 64.984 1.00 44.86 29 SER E N 1
ATOM 2186 C CA . SER C 3 32 ? 5.455 -37.536 64.726 1.00 66.64 29 SER E CA 1
ATOM 2187 C C . SER C 3 32 ? 4.456 -37.559 63.577 1.00 86.63 29 SER E C 1
ATOM 2188 O O . SER C 3 32 ? 4.133 -38.646 63.085 1.00 91.50 29 SER E O 1
ATOM 2191 N N . HIS C 3 33 ? 3.958 -36.404 63.139 1.00 78.72 30 HIS E N 1
ATOM 2192 C CA . HIS C 3 33 ? 3.004 -36.329 62.040 1.00 68.13 30 HIS E CA 1
ATOM 2193 C C . HIS C 3 33 ? 3.595 -35.600 60.838 1.00 52.39 30 HIS E C 1
ATOM 2194 O O . HIS C 3 33 ? 2.862 -35.037 60.022 1.00 66.26 30 HIS E O 1
ATOM 2201 N N . LYS C 3 34 ? 4.921 -35.610 60.715 1.00 38.23 31 LYS E N 1
ATOM 2202 C CA . LYS C 3 34 ? 5.605 -34.927 59.627 1.00 42.21 31 LYS E CA 1
ATOM 2203 C C . LYS C 3 34 ? 6.925 -35.625 59.343 1.00 30.59 31 LYS E C 1
ATOM 2204 O O . LYS C 3 34 ? 7.570 -36.160 60.249 1.00 37.06 31 LYS E O 1
ATOM 2210 N N . SER C 3 35 ? 7.320 -35.618 58.074 1.00 27.43 32 SER E N 1
ATOM 2211 C CA . SER C 3 35 ? 8.630 -36.123 57.701 1.00 38.57 32 SER E CA 1
ATOM 2212 C C . SER C 3 35 ? 9.683 -35.032 57.869 1.00 40.79 32 SER E C 1
ATOM 2213 O O . SER C 3 35 ? 9.379 -33.837 57.912 1.00 41.63 32 SER E O 1
ATOM 2216 N N . ILE C 3 36 ? 10.939 -35.459 57.970 1.00 34.65 33 ILE E N 1
ATOM 2217 C CA . ILE C 3 36 ? 12.065 -34.557 58.178 1.00 29.36 33 ILE E CA 1
ATOM 2218 C C . ILE C 3 36 ? 13.090 -34.801 57.081 1.00 30.00 33 ILE E C 1
ATOM 2219 O O . ILE C 3 36 ? 13.464 -35.950 56.819 1.00 28.59 33 ILE E O 1
ATOM 2224 N N . SER C 3 37 ? 13.539 -33.725 56.439 1.00 39.23 34 SER E N 1
ATOM 2225 C CA . SER C 3 37 ? 14.576 -33.789 55.422 1.00 43.64 34 SER E CA 1
ATOM 2226 C C . SER C 3 37 ? 15.759 -32.929 55.845 1.00 46.18 34 SER E C 1
ATOM 2227 O O . SER C 3 37 ? 15.588 -31.874 56.461 1.00 45.03 34 SER E O 1
ATOM 2230 N N . TRP C 3 38 ? 16.962 -33.387 55.506 1.00 42.16 35 TRP E N 1
ATOM 2231 C CA . TRP C 3 38 ? 18.198 -32.714 55.882 1.00 49.60 35 TRP E CA 1
ATOM 2232 C C . TRP C 3 38 ? 18.948 -32.283 54.630 1.00 44.10 35 TRP E C 1
ATOM 2233 O O . TRP C 3 38 ? 19.098 -33.070 53.690 1.00 50.94 35 TRP E O 1
ATOM 2244 N N . TYR C 3 39 ? 19.424 -31.038 54.627 1.00 45.25 36 TYR E N 1
ATOM 2245 C CA . TYR C 3 39 ? 20.082 -30.448 53.467 1.00 59.44 36 TYR E CA 1
ATOM 2246 C C . TYR C 3 39 ? 21.453 -29.921 53.863 1.00 64.08 36 TYR E C 1
ATOM 2247 O O . TYR C 3 39 ? 21.565 -29.104 54.783 1.00 59.09 36 TYR E O 1
ATOM 2256 N N . GLN C 3 40 ? 22.488 -30.388 53.167 1.00 56.85 37 GLN E N 1
ATOM 2257 C CA . GLN C 3 40 ? 23.813 -29.780 53.239 1.00 48.41 37 GLN E CA 1
ATOM 2258 C C . GLN C 3 40 ? 23.819 -28.560 52.328 1.00 56.85 37 GLN E C 1
ATOM 2259 O O . GLN C 3 40 ? 23.690 -28.689 51.106 1.00 74.16 37 GLN E O 1
ATOM 2265 N N . TRP C 3 41 ? 23.966 -27.375 52.912 1.00 58.17 38 TRP E N 1
ATOM 2266 C CA . TRP C 3 41 ? 23.817 -26.124 52.170 1.00 72.44 38 TRP E CA 1
ATOM 2267 C C . TRP C 3 41 ? 25.075 -25.275 52.285 1.00 81.94 38 TRP E C 1
ATOM 2268 O O . TRP C 3 41 ? 25.253 -24.557 53.286 1.00 77.81 38 TRP E O 1
ATOM 2279 N N . PRO C 3 42 ? 25.975 -25.331 51.307 1.00 88.28 39 PRO E N 1
ATOM 2280 C CA . PRO C 3 42 ? 27.091 -24.380 51.260 1.00 83.43 39 PRO E CA 1
ATOM 2281 C C . PRO C 3 42 ? 26.575 -22.953 51.213 1.00 91.34 39 PRO E C 1
ATOM 2282 O O . PRO C 3 42 ? 25.444 -22.711 50.767 1.00 91.42 39 PRO E O 1
ATOM 2286 N N . PRO C 3 43 ? 27.376 -21.975 51.659 1.00 102.30 40 PRO E N 1
ATOM 2287 C CA . PRO C 3 43 ? 26.860 -20.605 51.811 1.00 108.07 40 PRO E CA 1
ATOM 2288 C C . PRO C 3 43 ? 26.332 -19.999 50.519 1.00 110.90 40 PRO E C 1
ATOM 2289 O O . PRO C 3 43 ? 27.107 -19.572 49.657 1.00 89.44 40 PRO E O 1
ATOM 2293 N N . GLY C 3 44 ? 25.009 -19.957 50.385 1.00 107.79 41 GLY E N 1
ATOM 2294 C CA . GLY C 3 44 ? 24.382 -19.354 49.217 1.00 107.20 41 GLY E CA 1
ATOM 2295 C C . GLY C 3 44 ? 24.748 -20.016 47.908 1.00 107.24 41 GLY E C 1
ATOM 2296 O O . GLY C 3 44 ? 24.909 -19.329 46.891 1.00 90.32 41 GLY E O 1
ATOM 2297 N N . ARG C 3 45 ? 24.882 -21.338 47.906 1.00 106.09 42 ARG E N 1
ATOM 2298 C CA . ARG C 3 45 ? 25.300 -22.070 46.717 1.00 104.72 42 ARG E CA 1
ATOM 2299 C C . ARG C 3 45 ? 24.323 -23.216 46.462 1.00 103.53 42 ARG E C 1
ATOM 2300 O O . ARG C 3 45 ? 23.165 -23.202 46.898 1.00 100.72 42 ARG E O 1
ATOM 2308 N N . ALA C 3 46 ? 24.794 -24.233 45.742 1.00 105.18 43 ALA E N 1
ATOM 2309 C CA . ALA C 3 46 ? 23.994 -25.399 45.397 1.00 88.01 43 ALA E CA 1
ATOM 2310 C C . ALA C 3 46 ? 23.867 -26.329 46.597 1.00 79.84 43 ALA E C 1
ATOM 2311 O O . ALA C 3 46 ? 24.868 -26.894 47.054 1.00 74.67 43 ALA E O 1
ATOM 2313 N N . PRO C 3 47 ? 22.660 -26.514 47.132 1.00 70.17 44 PRO E N 1
ATOM 2314 C CA . PRO C 3 47 ? 22.493 -27.416 48.278 1.00 61.03 44 PRO E CA 1
ATOM 2315 C C . PRO C 3 47 ? 22.591 -28.877 47.874 1.00 60.29 44 PRO E C 1
ATOM 2316 O O . PRO C 3 47 ? 22.997 -29.196 46.751 1.00 74.86 44 PRO E O 1
ATOM 2320 N N . THR C 3 48 ? 22.219 -29.774 48.783 1.00 55.80 45 THR E N 1
ATOM 2321 C CA . THR C 3 48 ? 22.241 -31.203 48.497 1.00 64.08 45 THR E CA 1
ATOM 2322 C C . THR C 3 48 ? 21.288 -31.904 49.451 1.00 57.80 45 THR E C 1
ATOM 2323 O O . THR C 3 48 ? 21.384 -31.722 50.668 1.00 59.70 45 THR E O 1
ATOM 2327 N N . LEU C 3 49 ? 20.371 -32.693 48.899 1.00 58.73 46 LEU E N 1
ATOM 2328 C CA . LEU C 3 49 ? 19.508 -33.522 49.728 1.00 57.42 46 LEU E CA 1
ATOM 2329 C C . LEU C 3 49 ? 20.314 -34.693 50.273 1.00 57.40 46 LEU E C 1
ATOM 2330 O O . LEU C 3 49 ? 20.817 -35.521 49.507 1.00 58.14 46 LEU E O 1
ATOM 2335 N N . ILE C 3 50 ? 20.455 -34.751 51.592 1.00 63.28 47 ILE E N 1
ATOM 2336 C CA . ILE C 3 50 ? 21.156 -35.859 52.230 1.00 62.33 47 ILE E CA 1
ATOM 2337 C C . ILE C 3 50 ? 20.194 -36.971 52.607 1.00 58.57 47 ILE E C 1
ATOM 2338 O O . ILE C 3 50 ? 20.442 -38.149 52.334 1.00 62.56 47 ILE E O 1
ATOM 2343 N N . ILE C 3 51 ? 19.083 -36.604 53.239 1.00 46.27 48 ILE E N 1
ATOM 2344 C CA . ILE C 3 51 ? 18.276 -37.546 53.999 1.00 40.43 48 ILE E CA 1
ATOM 2345 C C . ILE C 3 51 ? 16.813 -37.114 53.963 1.00 40.76 48 ILE E C 1
ATOM 2346 O O . ILE C 3 51 ? 16.483 -35.987 54.347 1.00 33.17 48 ILE E O 1
ATOM 2351 N N . TYR C 3 52 ? 15.928 -37.997 53.500 1.00 36.91 49 TYR E N 1
ATOM 2352 C CA . TYR C 3 52 ? 14.502 -37.712 53.398 1.00 30.12 49 TYR E CA 1
ATOM 2353 C C . TYR C 3 52 ? 13.698 -38.761 54.157 1.00 34.77 49 TYR E C 1
ATOM 2354 O O . TYR C 3 52 ? 14.210 -39.823 54.520 1.00 31.09 49 TYR E O 1
ATOM 2363 N N . GLU C 3 53 ? 12.420 -38.450 54.385 1.00 38.24 50 GLU E N 1
ATOM 2364 C CA . GLU C 3 53 ? 11.483 -39.333 55.086 1.00 31.33 50 GLU E CA 1
ATOM 2365 C C . GLU C 3 53 ? 12.105 -39.892 56.363 1.00 43.23 50 GLU E C 1
ATOM 2366 O O . GLU C 3 53 ? 12.267 -41.103 56.531 1.00 55.27 50 GLU E O 1
ATOM 2372 N N . ASP C 3 54 ? 12.457 -38.976 57.264 1.00 41.07 51 ASP E N 1
ATOM 2373 C CA . ASP C 3 54 ? 13.238 -39.310 58.448 1.00 32.58 51 ASP E CA 1
ATOM 2374 C C . ASP C 3 54 ? 14.562 -39.942 58.041 1.00 49.54 51 ASP E C 1
ATOM 2375 O O . ASP C 3 54 ? 15.457 -39.233 57.586 1.00 64.44 51 ASP E O 1
ATOM 2380 N N . ASN C 3 55 ? 14.692 -41.262 58.153 1.00 42.21 52 ASN E N 1
ATOM 2381 C CA . ASN C 3 55 ? 15.997 -41.917 58.132 1.00 35.90 52 ASN E CA 1
ATOM 2382 C C . ASN C 3 55 ? 16.472 -42.357 56.744 1.00 40.51 52 ASN E C 1
ATOM 2383 O O . ASN C 3 55 ? 17.516 -43.010 56.653 1.00 52.50 52 ASN E O 1
ATOM 2388 N N . GLU C 3 56 ? 15.763 -42.021 55.668 1.00 53.84 53 GLU E N 1
ATOM 2389 C CA . GLU C 3 56 ? 16.118 -42.520 54.341 1.00 46.92 53 GLU E CA 1
ATOM 2390 C C . GLU C 3 56 ? 17.132 -41.603 53.666 1.00 31.44 53 GLU E C 1
ATOM 2391 O O . GLU C 3 56 ? 16.967 -40.380 53.660 1.00 31.77 53 GLU E O 1
ATOM 2397 N N . ARG C 3 57 ? 18.169 -42.202 53.078 1.00 27.88 54 ARG E N 1
ATOM 2398 C CA . ARG C 3 57 ? 19.262 -41.459 52.464 1.00 37.37 54 ARG E CA 1
ATOM 2399 C C . ARG C 3 57 ? 19.043 -41.288 50.965 1.00 40.32 54 ARG E C 1
ATOM 2400 O O . ARG C 3 57 ? 18.542 -42.190 50.288 1.00 42.28 54 ARG E O 1
ATOM 2408 N N . ALA C 3 58 ? 19.440 -40.124 50.453 1.00 49.01 55 ALA E N 1
ATOM 2409 C CA . ALA C 3 58 ? 19.319 -39.827 49.036 1.00 39.12 55 ALA E CA 1
ATOM 2410 C C . ALA C 3 58 ? 20.355 -40.615 48.234 1.00 41.80 55 ALA E C 1
ATOM 2411 O O . ALA C 3 58 ? 21.313 -41.148 48.799 1.00 52.93 55 ALA E O 1
ATOM 2413 N N . PRO C 3 59 ? 20.176 -40.719 46.914 1.00 46.24 56 PRO E N 1
ATOM 2414 C CA . PRO C 3 59 ? 21.167 -41.433 46.098 1.00 34.16 56 PRO E CA 1
ATOM 2415 C C . PRO C 3 59 ? 22.535 -40.769 46.165 1.00 54.74 56 PRO E C 1
ATOM 2416 O O . PRO C 3 59 ? 22.656 -39.542 46.132 1.00 63.06 56 PRO E O 1
ATOM 2420 N N . GLY C 3 60 ? 23.572 -41.599 46.259 1.00 60.29 57 GLY E N 1
ATOM 2421 C CA . GLY C 3 60 ? 24.934 -41.116 46.344 1.00 68.49 57 GLY E CA 1
ATOM 2422 C C . GLY C 3 60 ? 25.363 -40.631 47.710 1.00 67.89 57 GLY E C 1
ATOM 2423 O O . GLY C 3 60 ? 26.531 -40.253 47.874 1.00 72.48 57 GLY E O 1
ATOM 2424 N N . ILE C 3 61 ? 24.468 -40.626 48.692 1.00 59.28 58 ILE E N 1
ATOM 2425 C CA . ILE C 3 61 ? 24.808 -40.180 50.038 1.00 59.80 58 ILE E CA 1
ATOM 2426 C C . ILE C 3 61 ? 25.591 -41.278 50.743 1.00 64.77 58 ILE E C 1
ATOM 2427 O O . ILE C 3 61 ? 25.164 -42.439 50.779 1.00 60.86 58 ILE E O 1
ATOM 2432 N N . SER C 3 62 ? 26.742 -40.913 51.301 1.00 68.76 59 SER E N 1
ATOM 2433 C CA . SER C 3 62 ? 27.585 -41.876 51.988 1.00 73.72 59 SER E CA 1
ATOM 2434 C C . SER C 3 62 ? 26.867 -42.419 53.225 1.00 67.66 59 SER E C 1
ATOM 2435 O O . SER C 3 62 ? 26.109 -41.696 53.880 1.00 58.81 59 SER E O 1
ATOM 2438 N N . PRO C 3 63 ? 27.091 -43.696 53.572 1.00 59.68 60 PRO E N 1
ATOM 2439 C CA . PRO C 3 63 ? 26.388 -44.286 54.723 1.00 50.44 60 PRO E CA 1
ATOM 2440 C C . PRO C 3 63 ? 26.807 -43.701 56.065 1.00 56.12 60 PRO E C 1
ATOM 2441 O O . PRO C 3 63 ? 26.369 -44.179 57.116 1.00 51.10 60 PRO E O 1
ATOM 2445 N N . ARG C 3 64 ? 27.658 -42.674 56.042 1.00 68.64 61 ARG E N 1
ATOM 2446 C CA . ARG C 3 64 ? 28.020 -41.978 57.272 1.00 71.23 61 ARG E CA 1
ATOM 2447 C C . ARG C 3 64 ? 26.811 -41.278 57.879 1.00 66.06 61 ARG E C 1
ATOM 2448 O O . ARG C 3 64 ? 26.563 -41.375 59.087 1.00 66.58 61 ARG E O 1
ATOM 2456 N N . PHE C 3 65 ? 26.046 -40.569 57.052 1.00 50.87 62 PHE E N 1
ATOM 2457 C CA . PHE C 3 65 ? 24.913 -39.797 57.542 1.00 45.18 62 PHE E CA 1
ATOM 2458 C C . PHE C 3 65 ? 23.760 -40.721 57.912 1.00 53.60 62 PHE E C 1
ATOM 2459 O O . PHE C 3 65 ? 23.319 -41.540 57.100 1.00 68.46 62 PHE E O 1
ATOM 2467 N N . SER C 3 66 ? 23.273 -40.590 59.144 1.00 62.11 63 SER E N 1
ATOM 2468 C CA . SER C 3 66 ? 22.148 -41.374 59.630 1.00 55.76 63 SER E CA 1
ATOM 2469 C C . SER C 3 66 ? 21.117 -40.446 60.253 1.00 54.43 63 SER E C 1
ATOM 2470 O O . SER C 3 66 ? 21.455 -39.393 60.799 1.00 57.31 63 SER E O 1
ATOM 2473 N N . GLY C 3 67 ? 19.852 -40.848 60.166 1.00 53.01 64 GLY E N 1
ATOM 2474 C CA . GLY C 3 67 ? 18.775 -40.046 60.709 1.00 37.33 64 GLY E CA 1
ATOM 2475 C C . GLY C 3 67 ? 18.004 -40.738 61.813 1.00 35.08 64 GLY E C 1
ATOM 2476 O O . GLY C 3 67 ? 18.092 -41.960 61.973 1.00 68.86 64 GLY E O 1
ATOM 2477 N N . TYR C 3 68 ? 17.244 -39.961 62.582 1.00 25.06 65 TYR E N 1
ATOM 2478 C CA . TYR C 3 68 ? 16.420 -40.493 63.661 1.00 34.25 65 TYR E CA 1
ATOM 2479 C C . TYR C 3 68 ? 15.435 -39.428 64.123 1.00 38.49 65 TYR E C 1
ATOM 2480 O O . TYR C 3 68 ? 15.840 -38.328 64.510 1.00 52.57 65 TYR E O 1
ATOM 2489 N N . LYS C 3 69 ? 14.141 -39.736 64.075 1.00 22.59 66 LYS E N 1
ATOM 2490 C CA . LYS C 3 69 ? 13.099 -38.799 64.477 1.00 36.96 66 LYS E CA 1
ATOM 2491 C C . LYS C 3 69 ? 12.353 -39.367 65.673 1.00 32.68 66 LYS E C 1
ATOM 2492 O O . LYS C 3 69 ? 11.785 -40.462 65.592 1.00 44.08 66 LYS E O 1
ATOM 2498 N N . SER C 3 70 ? 12.358 -38.627 66.775 1.00 30.78 67 SER E N 1
ATOM 2499 C CA . SER C 3 70 ? 11.564 -38.963 67.943 1.00 33.74 67 SER E CA 1
ATOM 2500 C C . SER C 3 70 ? 10.267 -38.160 67.919 1.00 26.39 67 SER E C 1
ATOM 2501 O O . SER C 3 70 ? 10.005 -37.376 67.004 1.00 50.31 67 SER E O 1
ATOM 2504 N N . TYR C 3 71 ? 9.442 -38.362 68.948 1.00 24.14 68 TYR E N 1
ATOM 2505 C CA . TYR C 3 71 ? 8.189 -37.625 69.061 1.00 45.09 68 TYR E CA 1
ATOM 2506 C C . TYR C 3 71 ? 8.415 -36.124 69.180 1.00 57.91 68 TYR E C 1
ATOM 2507 O O . TYR C 3 71 ? 7.489 -35.344 68.931 1.00 59.84 68 TYR E O 1
ATOM 2516 N N . TRP C 3 72 ? 9.625 -35.701 69.536 1.00 63.62 69 TRP E N 1
ATOM 2517 C CA . TRP C 3 72 ? 9.883 -34.315 69.890 1.00 56.79 69 TRP E CA 1
ATOM 2518 C C . TRP C 3 72 ? 10.993 -33.657 69.087 1.00 38.77 69 TRP E C 1
ATOM 2519 O O . TRP C 3 72 ? 10.942 -32.443 68.885 1.00 46.72 69 TRP E O 1
ATOM 2530 N N . SER C 3 73 ? 11.984 -34.412 68.618 1.00 31.50 70 SER E N 1
ATOM 2531 C CA . SER C 3 73 ? 13.114 -33.814 67.924 1.00 46.83 70 SER E CA 1
ATOM 2532 C C . SER C 3 73 ? 13.688 -34.802 66.919 1.00 49.11 70 SER E C 1
ATOM 2533 O O . SER C 3 73 ? 13.683 -36.015 67.144 1.00 60.43 70 SER E O 1
ATOM 2536 N N . ALA C 3 74 ? 14.182 -34.264 65.807 1.00 31.38 71 ALA E N 1
ATOM 2537 C CA . ALA C 3 74 ? 14.847 -35.045 64.775 1.00 39.93 71 ALA E CA 1
ATOM 2538 C C . ALA C 3 74 ? 16.352 -34.833 64.864 1.00 44.40 71 ALA E C 1
ATOM 2539 O O . ALA C 3 74 ? 16.817 -33.724 65.144 1.00 53.24 71 ALA E O 1
ATOM 2541 N N . TYR C 3 75 ? 17.109 -35.899 64.622 1.00 41.88 72 TYR E N 1
ATOM 2542 C CA . TYR C 3 75 ? 18.553 -35.894 64.803 1.00 46.24 72 TYR E CA 1
ATOM 2543 C C . TYR C 3 75 ? 19.250 -36.315 63.517 1.00 37.65 72 TYR E C 1
ATOM 2544 O O . TYR C 3 75 ? 18.816 -37.255 62.843 1.00 56.63 72 TYR E O 1
ATOM 2553 N N . LEU C 3 76 ? 20.332 -35.615 63.186 1.00 30.18 73 LEU E N 1
ATOM 2554 C CA . LEU C 3 76 ? 21.177 -35.944 62.045 1.00 34.81 73 LEU E CA 1
ATOM 2555 C C . LEU C 3 76 ? 22.589 -36.206 62.545 1.00 48.58 73 LEU E C 1
ATOM 2556 O O . LEU C 3 76 ? 23.234 -35.306 63.092 1.00 70.00 73 LEU E O 1
ATOM 2561 N N . THR C 3 77 ? 23.064 -37.432 62.357 1.00 47.73 74 THR E N 1
ATOM 2562 C CA . THR C 3 77 ? 24.418 -37.810 62.730 1.00 57.66 74 THR E CA 1
ATOM 2563 C C . THR C 3 77 ? 25.323 -37.781 61.505 1.00 53.53 74 THR E C 1
ATOM 2564 O O . THR C 3 77 ? 24.877 -37.997 60.375 1.00 74.47 74 THR E O 1
ATOM 2568 N N . ILE C 3 78 ? 26.603 -37.502 61.739 1.00 46.77 75 ILE E N 1
ATOM 2569 C CA . ILE C 3 78 ? 27.617 -37.473 60.685 1.00 49.60 75 ILE E CA 1
ATOM 2570 C C . ILE C 3 78 ? 28.774 -38.339 61.178 1.00 60.20 75 ILE E C 1
ATOM 2571 O O . ILE C 3 78 ? 29.745 -37.838 61.754 1.00 77.64 75 ILE E O 1
ATOM 2576 N N . SER C 3 79 ? 28.675 -39.647 60.957 1.00 63.05 76 SER E N 1
ATOM 2577 C CA . SER C 3 79 ? 29.697 -40.567 61.433 1.00 75.91 76 SER E CA 1
ATOM 2578 C C . SER C 3 79 ? 30.989 -40.401 60.642 1.00 90.37 76 SER E C 1
ATOM 2579 O O . SER C 3 79 ? 30.967 -40.170 59.430 1.00 97.66 76 SER E O 1
ATOM 2582 N N . ASP C 3 80 ? 32.119 -40.519 61.343 1.00 92.35 77 ASP E N 1
ATOM 2583 C CA . ASP C 3 80 ? 33.446 -40.443 60.740 1.00 84.99 77 ASP E CA 1
ATOM 2584 C C . ASP C 3 80 ? 33.627 -39.150 59.953 1.00 79.14 77 ASP E C 1
ATOM 2585 O O . ASP C 3 80 ? 33.484 -39.137 58.726 1.00 83.82 77 ASP E O 1
ATOM 2590 N N . LEU C 3 81 ? 33.947 -38.062 60.651 1.00 74.46 78 LEU E N 1
ATOM 2591 C CA . LEU C 3 81 ? 34.068 -36.757 60.014 1.00 74.95 78 LEU E CA 1
ATOM 2592 C C . LEU C 3 81 ? 35.242 -36.737 59.043 1.00 93.43 78 LEU E C 1
ATOM 2593 O O . LEU C 3 81 ? 36.393 -36.945 59.441 1.00 106.02 78 LEU E O 1
ATOM 2598 N N . ARG C 3 82 ? 34.949 -36.484 57.776 1.00 113.01 79 ARG E N 1
ATOM 2599 C CA . ARG C 3 82 ? 35.953 -36.233 56.757 1.00 105.80 79 ARG E CA 1
ATOM 2600 C C . ARG C 3 82 ? 36.185 -34.733 56.623 1.00 109.98 79 ARG E C 1
ATOM 2601 O O . ARG C 3 82 ? 35.346 -33.927 57.037 1.00 102.26 79 ARG E O 1
ATOM 2609 N N . PRO C 3 83 ? 37.328 -34.315 56.068 1.00 118.11 80 PRO E N 1
ATOM 2610 C CA . PRO C 3 83 ? 37.639 -32.874 56.050 1.00 118.50 80 PRO E CA 1
ATOM 2611 C C . PRO C 3 83 ? 36.653 -32.027 55.260 1.00 109.23 80 PRO E C 1
ATOM 2612 O O . PRO C 3 83 ? 36.458 -30.853 55.599 1.00 98.97 80 PRO E O 1
ATOM 2616 N N . GLU C 3 84 ? 36.020 -32.576 54.225 1.00 112.47 81 GLU E N 1
ATOM 2617 C CA . GLU C 3 84 ? 35.123 -31.798 53.368 1.00 110.29 81 GLU E CA 1
ATOM 2618 C C . GLU C 3 84 ? 33.713 -31.657 53.940 1.00 109.99 81 GLU E C 1
ATOM 2619 O O . GLU C 3 84 ? 32.729 -31.698 53.196 1.00 112.66 81 GLU E O 1
ATOM 2625 N N . ASP C 3 85 ? 33.584 -31.457 55.253 1.00 100.62 82 ASP E N 1
ATOM 2626 C CA . ASP C 3 85 ? 32.284 -31.468 55.908 1.00 82.04 82 ASP E CA 1
ATOM 2627 C C . ASP C 3 85 ? 31.853 -30.122 56.478 1.00 82.41 82 ASP E C 1
ATOM 2628 O O . ASP C 3 85 ? 30.700 -29.998 56.906 1.00 77.02 82 ASP E O 1
ATOM 2633 N N . GLU C 3 86 ? 32.727 -29.118 56.497 1.00 98.50 83 GLU E N 1
ATOM 2634 C CA . GLU C 3 86 ? 32.382 -27.829 57.092 1.00 105.45 83 GLU E CA 1
ATOM 2635 C C . GLU C 3 86 ? 31.390 -27.092 56.201 1.00 100.62 83 GLU E C 1
ATOM 2636 O O . GLU C 3 86 ? 31.747 -26.623 55.115 1.00 103.58 83 GLU E O 1
ATOM 2642 N N . THR C 3 87 ? 30.150 -26.983 56.662 1.00 81.46 84 THR E N 1
ATOM 2643 C CA . THR C 3 87 ? 29.091 -26.244 55.976 1.00 78.16 84 THR E CA 1
ATOM 2644 C C . THR C 3 87 ? 27.932 -26.084 56.955 1.00 70.66 84 THR E C 1
ATOM 2645 O O . THR C 3 87 ? 28.033 -26.465 58.128 1.00 72.63 84 THR E O 1
ATOM 2649 N N . THR C 3 88 ? 26.828 -25.520 56.474 1.00 68.03 85 THR E N 1
ATOM 2650 C CA . THR C 3 88 ? 25.636 -25.293 57.280 1.00 78.33 85 THR E CA 1
ATOM 2651 C C . THR C 3 88 ? 24.566 -26.304 56.889 1.00 78.87 85 THR E C 1
ATOM 2652 O O . THR C 3 88 ? 24.248 -26.451 55.704 1.00 93.87 85 THR E O 1
ATOM 2656 N N . TYR C 3 89 ? 24.013 -26.993 57.884 1.00 68.87 86 TYR E N 1
ATOM 2657 C CA . TYR C 3 89 ? 23.041 -28.057 57.672 1.00 56.40 86 TYR E CA 1
ATOM 2658 C C . TYR C 3 89 ? 21.658 -27.579 58.094 1.00 59.15 86 TYR E C 1
ATOM 2659 O O . TYR C 3 89 ? 21.486 -27.071 59.207 1.00 58.65 86 TYR E O 1
ATOM 2668 N N . TYR C 3 90 ? 20.678 -27.748 57.209 1.00 53.33 87 TYR E N 1
ATOM 2669 C CA . TYR C 3 90 ? 19.308 -27.321 57.453 1.00 57.92 87 TYR E CA 1
ATOM 2670 C C . TYR C 3 90 ? 18.376 -28.525 57.453 1.00 51.85 87 TYR E C 1
ATOM 2671 O O . TYR C 3 90 ? 18.577 -29.477 56.693 1.00 41.64 87 TYR E O 1
ATOM 2680 N N . CYS C 3 91 ? 17.356 -28.475 58.307 1.00 56.04 88 CYS E N 1
ATOM 2681 C CA . CYS C 3 91 ? 16.306 -29.482 58.339 1.00 48.79 88 CYS E CA 1
ATOM 2682 C C . CYS C 3 91 ? 14.985 -28.871 57.888 1.00 46.67 88 CYS E C 1
ATOM 2683 O O . CYS C 3 91 ? 14.728 -27.682 58.096 1.00 44.85 88 CYS E O 1
ATOM 2686 N N . CYS C 3 92 ? 14.149 -29.697 57.261 1.00 41.45 89 CYS E N 1
ATOM 2687 C CA . CYS C 3 92 ? 12.846 -29.269 56.767 1.00 41.38 89 CYS E CA 1
ATOM 2688 C C . CYS C 3 92 ? 11.783 -30.267 57.197 1.00 36.52 89 CYS E C 1
ATOM 2689 O O . CYS C 3 92 ? 11.981 -31.480 57.084 1.00 33.76 89 CYS E O 1
ATOM 2692 N N . SER C 3 93 ? 10.661 -29.751 57.690 1.00 30.40 90 SER E N 1
ATOM 2693 C CA . SER C 3 93 ? 9.497 -30.558 58.028 1.00 35.70 90 SER E CA 1
ATOM 2694 C C . SER C 3 93 ? 8.479 -30.478 56.899 1.00 57.11 90 SER E C 1
ATOM 2695 O O . SER C 3 93 ? 8.209 -29.396 56.370 1.00 57.77 90 SER E O 1
ATOM 2698 N N . TYR C 3 94 ? 7.913 -31.626 56.531 1.00 55.16 91 TYR E N 1
ATOM 2699 C CA . TYR C 3 94 ? 7.001 -31.673 55.397 1.00 38.33 91 TYR E CA 1
ATOM 2700 C C . TYR C 3 94 ? 6.139 -32.925 55.488 1.00 42.31 91 TYR E C 1
ATOM 2701 O O . TYR C 3 94 ? 6.428 -33.855 56.244 1.00 52.63 91 TYR E O 1
ATOM 2710 N N . THR C 3 95 ? 5.073 -32.928 54.696 1.00 42.96 92 THR E N 1
ATOM 2711 C CA . THR C 3 95 ? 4.248 -34.113 54.490 1.00 41.76 92 THR E CA 1
ATOM 2712 C C . THR C 3 95 ? 4.152 -34.337 52.982 1.00 46.82 92 THR E C 1
ATOM 2713 O O . THR C 3 95 ? 4.933 -33.795 52.189 1.00 48.46 92 THR E O 1
ATOM 2717 N N . HIS C 3 96 ? 3.176 -35.142 52.560 1.00 44.01 93 HIS E N 1
ATOM 2718 C CA . HIS C 3 96 ? 3.072 -35.484 51.145 1.00 42.10 93 HIS E CA 1
ATOM 2719 C C . HIS C 3 96 ? 2.499 -34.337 50.319 1.00 41.77 93 HIS E C 1
ATOM 2720 O O . HIS C 3 96 ? 2.948 -34.101 49.191 1.00 46.28 93 HIS E O 1
ATOM 2727 N N . ASN C 3 97 ? 1.521 -33.609 50.857 1.00 46.65 94 ASN E N 1
ATOM 2728 C CA . ASN C 3 97 ? 0.863 -32.552 50.096 1.00 40.90 94 ASN E CA 1
ATOM 2729 C C . ASN C 3 97 ? 1.089 -31.182 50.725 1.00 49.70 94 ASN E C 1
ATOM 2730 O O . ASN C 3 97 ? 0.146 -30.400 50.878 1.00 61.21 94 ASN E O 1
ATOM 2735 N N . SER C 3 98 ? 2.336 -30.875 51.079 1.00 58.21 95 SER E N 1
ATOM 2736 C CA . SER C 3 98 ? 2.640 -29.607 51.732 1.00 49.39 95 SER E CA 1
ATOM 2737 C C . SER C 3 98 ? 3.897 -28.969 51.155 1.00 57.34 95 SER E C 1
ATOM 2738 O O . SER C 3 98 ? 4.226 -29.170 49.982 1.00 61.34 95 SER E O 1
ATOM 2741 N N . GLY C 3 99 A 4.597 -28.191 51.977 1.00 51.48 95 GLY E N 1
ATOM 2742 C CA . GLY C 3 99 A 5.851 -27.579 51.585 1.00 51.78 95 GLY E CA 1
ATOM 2743 C C . GLY C 3 99 A 6.939 -27.833 52.608 1.00 53.61 95 GLY E C 1
ATOM 2744 O O . GLY C 3 99 A 6.729 -28.585 53.564 1.00 65.31 95 GLY E O 1
ATOM 2745 N N . CYS C 3 100 ? 8.106 -27.221 52.423 1.00 42.41 96 CYS E N 1
ATOM 2746 C CA . CYS C 3 100 ? 9.219 -27.396 53.348 1.00 47.09 96 CYS E CA 1
ATOM 2747 C C . CYS C 3 100 ? 9.180 -26.302 54.408 1.00 51.36 96 CYS E C 1
ATOM 2748 O O . CYS C 3 100 ? 9.163 -25.111 54.080 1.00 48.71 96 CYS E O 1
ATOM 2751 N N . VAL C 3 101 ? 9.162 -26.709 55.672 1.00 54.98 97 VAL E N 1
ATOM 2752 C CA . VAL C 3 101 ? 9.294 -25.787 56.797 1.00 48.71 97 VAL E CA 1
ATOM 2753 C C . VAL C 3 101 ? 10.757 -25.872 57.220 1.00 43.22 97 VAL E C 1
ATOM 2754 O O . VAL C 3 101 ? 11.142 -26.697 58.050 1.00 45.33 97 VAL E O 1
ATOM 2758 N N . PHE C 3 102 ? 11.584 -25.011 56.631 1.00 43.48 98 PHE E N 1
ATOM 2759 C CA . PHE C 3 102 ? 13.021 -25.070 56.850 1.00 56.56 98 PHE E CA 1
ATOM 2760 C C . PHE C 3 102 ? 13.375 -24.731 58.296 1.00 76.90 98 PHE E C 1
ATOM 2761 O O . PHE C 3 102 ? 12.606 -24.100 59.028 1.00 66.58 98 PHE E O 1
ATOM 2769 N N . GLY C 3 103 ? 14.570 -25.166 58.703 1.00 68.73 99 GLY E N 1
ATOM 2770 C CA . GLY C 3 103 ? 15.059 -24.944 60.044 1.00 59.78 99 GLY E CA 1
ATOM 2771 C C . GLY C 3 103 ? 15.978 -23.733 60.140 1.00 76.95 99 GLY E C 1
ATOM 2772 O O . GLY C 3 103 ? 16.260 -23.038 59.166 1.00 82.28 99 GLY E O 1
ATOM 2773 N N . THR C 3 104 ? 16.454 -23.495 61.363 1.00 72.13 100 THR E N 1
ATOM 2774 C CA . THR C 3 104 ? 17.274 -22.326 61.656 1.00 62.33 100 THR E CA 1
ATOM 2775 C C . THR C 3 104 ? 18.730 -22.487 61.236 1.00 64.06 100 THR E C 1
ATOM 2776 O O . THR C 3 104 ? 19.452 -21.486 61.183 1.00 64.08 100 THR E O 1
ATOM 2780 N N . GLY C 3 105 ? 19.177 -23.698 60.943 1.00 73.47 101 GLY E N 1
ATOM 2781 C CA . GLY C 3 105 ? 20.542 -23.890 60.476 1.00 66.96 101 GLY E CA 1
ATOM 2782 C C . GLY C 3 105 ? 21.503 -24.230 61.597 1.00 55.55 101 GLY E C 1
ATOM 2783 O O . GLY C 3 105 ? 21.318 -23.859 62.756 1.00 60.97 101 GLY E O 1
ATOM 2784 N N . THR C 3 106 ? 22.562 -24.953 61.234 1.00 55.67 102 THR E N 1
ATOM 2785 C CA . THR C 3 106 ? 23.575 -25.373 62.199 1.00 86.00 102 THR E CA 1
ATOM 2786 C C . THR C 3 106 ? 24.908 -25.491 61.474 1.00 84.67 102 THR E C 1
ATOM 2787 O O . THR C 3 106 ? 25.079 -26.373 60.627 1.00 78.53 102 THR E O 1
ATOM 2791 N N . LYS C 3 107 ? 25.847 -24.608 61.808 1.00 88.24 103 LYS E N 1
ATOM 2792 C CA . LYS C 3 107 ? 27.175 -24.644 61.212 1.00 78.34 103 LYS E CA 1
ATOM 2793 C C . LYS C 3 107 ? 28.035 -25.671 61.939 1.00 86.96 103 LYS E C 1
ATOM 2794 O O . LYS C 3 107 ? 28.077 -25.696 63.173 1.00 97.04 103 LYS E O 1
ATOM 2800 N N . VAL C 3 108 ? 28.718 -26.518 61.173 1.00 76.06 104 VAL E N 1
ATOM 2801 C CA . VAL C 3 108 ? 29.529 -27.601 61.718 1.00 84.12 104 VAL E CA 1
ATOM 2802 C C . VAL C 3 108 ? 30.979 -27.352 61.329 1.00 93.35 104 VAL E C 1
ATOM 2803 O O . VAL C 3 108 ? 31.292 -27.197 60.142 1.00 95.88 104 VAL E O 1
ATOM 2807 N N . SER C 3 109 ? 31.860 -27.316 62.326 1.00 84.93 105 SER E N 1
ATOM 2808 C CA . SER C 3 109 ? 33.285 -27.101 62.120 1.00 93.68 105 SER E CA 1
ATOM 2809 C C . SER C 3 109 ? 34.042 -28.402 62.351 1.00 100.84 105 SER E C 1
ATOM 2810 O O . SER C 3 109 ? 33.713 -29.170 63.261 1.00 93.36 105 SER E O 1
ATOM 2813 N N . VAL C 3 110 ? 35.060 -28.645 61.524 1.00 102.16 106 VAL E N 1
ATOM 2814 C CA . VAL C 3 110 ? 35.842 -29.872 61.569 1.00 111.19 106 VAL E CA 1
ATOM 2815 C C . VAL C 3 110 ? 37.310 -29.604 61.884 1.00 129.97 106 VAL E C 1
ATOM 2816 O O . VAL C 3 110 ? 38.127 -30.527 61.845 1.00 126.17 106 VAL E O 1
ATOM 2820 N N . LEU C 3 111 A 37.657 -28.358 62.220 1.00 134.40 106 LEU E N 1
ATOM 2821 C CA . LEU C 3 111 A 39.035 -27.944 62.472 1.00 131.58 106 LEU E CA 1
ATOM 2822 C C . LEU C 3 111 A 39.778 -28.908 63.390 1.00 131.46 106 LEU E C 1
ATOM 2823 O O . LEU C 3 111 A 39.513 -28.960 64.596 1.00 113.86 106 LEU E O 1
ATOM 2828 N N . GLY C 3 112 ? 40.707 -29.672 62.825 1.00 134.10 107 GLY E N 1
ATOM 2829 C CA . GLY C 3 112 ? 41.487 -30.627 63.590 1.00 128.82 107 GLY E CA 1
ATOM 2830 C C . GLY C 3 112 ? 42.855 -30.892 62.991 1.00 114.70 107 GLY E C 1
ATOM 2831 O O . GLY C 3 112 ? 43.164 -32.016 62.593 1.00 102.14 107 GLY E O 1
ATOM 2832 N N . GLU D 4 2 ? 19.604 -53.639 51.479 1.00 68.73 32 GLU G N 1
ATOM 2833 C CA . GLU D 4 2 ? 19.087 -54.424 52.593 1.00 77.92 32 GLU G CA 1
ATOM 2834 C C . GLU D 4 2 ? 18.574 -55.775 52.108 1.00 75.79 32 GLU G C 1
ATOM 2835 O O . GLU D 4 2 ? 19.099 -56.343 51.150 1.00 59.80 32 GLU G O 1
ATOM 2841 N N . ASN D 4 3 ? 17.543 -56.284 52.778 1.00 77.12 33 ASN G N 1
ATOM 2842 C CA . ASN D 4 3 ? 16.892 -57.530 52.377 1.00 69.81 33 ASN G CA 1
ATOM 2843 C C . ASN D 4 3 ? 16.139 -57.294 51.075 1.00 63.97 33 ASN G C 1
ATOM 2844 O O . ASN D 4 3 ? 15.013 -56.794 51.075 1.00 74.46 33 ASN G O 1
ATOM 2849 N N . LEU D 4 4 ? 16.761 -57.655 49.953 1.00 54.36 34 LEU G N 1
ATOM 2850 C CA . LEU D 4 4 ? 16.171 -57.469 48.631 1.00 51.06 34 LEU G CA 1
ATOM 2851 C C . LEU D 4 4 ? 16.338 -58.754 47.833 1.00 52.16 34 LEU G C 1
ATOM 2852 O O . LEU D 4 4 ? 17.464 -59.149 47.513 1.00 61.45 34 LEU G O 1
ATOM 2857 N N . TRP D 4 5 ? 15.222 -59.403 47.515 1.00 37.14 35 TRP G N 1
ATOM 2858 C CA . TRP D 4 5 ? 15.207 -60.582 46.663 1.00 41.30 35 TRP G CA 1
ATOM 2859 C C . TRP D 4 5 ? 14.424 -60.271 45.395 1.00 47.79 35 TRP G C 1
ATOM 2860 O O . TRP D 4 5 ? 13.417 -59.557 45.438 1.00 60.20 35 TRP G O 1
ATOM 2871 N N . VAL D 4 6 ? 14.893 -60.806 44.267 1.00 37.80 36 VAL G N 1
ATOM 2872 C CA . VAL D 4 6 ? 14.241 -60.542 42.991 1.00 23.17 36 VAL G CA 1
ATOM 2873 C C . VAL D 4 6 ? 12.855 -61.179 42.980 1.00 26.10 36 VAL G C 1
ATOM 2874 O O . VAL D 4 6 ? 12.617 -62.230 43.592 1.00 30.20 36 VAL G O 1
ATOM 2878 N N . THR D 4 7 ? 11.920 -60.522 42.297 1.00 23.67 37 THR G N 1
ATOM 2879 C CA . THR D 4 7 ? 10.552 -61.001 42.177 1.00 25.65 37 THR G CA 1
ATOM 2880 C C . THR D 4 7 ? 10.108 -60.914 40.725 1.00 19.20 37 THR G C 1
ATOM 2881 O O . THR D 4 7 ? 10.421 -59.945 40.028 1.00 17.88 37 THR G O 1
ATOM 2885 N N . VAL D 4 8 ? 9.379 -61.931 40.279 1.00 16.42 38 VAL G N 1
ATOM 2886 C CA . VAL D 4 8 ? 8.975 -62.050 38.883 1.00 15.69 38 VAL G CA 1
ATOM 2887 C C . VAL D 4 8 ? 7.608 -61.407 38.700 1.00 21.21 38 VAL G C 1
ATOM 2888 O O . VAL D 4 8 ? 6.660 -61.714 39.433 1.00 23.74 38 VAL G O 1
ATOM 2892 N N . TYR D 4 9 ? 7.505 -60.517 37.717 1.00 20.19 39 TYR G N 1
ATOM 2893 C CA . TYR D 4 9 ? 6.254 -59.864 37.358 1.00 9.72 39 TYR G CA 1
ATOM 2894 C C . TYR D 4 9 ? 5.904 -60.231 35.924 1.00 12.43 39 TYR G C 1
ATOM 2895 O O . TYR D 4 9 ? 6.735 -60.082 35.022 1.00 20.46 39 TYR G O 1
ATOM 2904 N N . TYR D 4 10 ? 4.681 -60.712 35.720 1.00 16.49 40 TYR G N 1
ATOM 2905 C CA . TYR D 4 10 ? 4.216 -61.169 34.416 1.00 20.47 40 TYR G CA 1
ATOM 2906 C C . TYR D 4 10 ? 3.089 -60.261 33.942 1.00 14.64 40 TYR G C 1
ATOM 2907 O O . TYR D 4 10 ? 2.017 -60.222 34.556 1.00 10.88 40 TYR G O 1
ATOM 2916 N N . GLY D 4 11 ? 3.336 -59.535 32.854 1.00 11.45 41 GLY G N 1
ATOM 2917 C CA . GLY D 4 11 ? 2.342 -58.638 32.298 1.00 13.12 41 GLY G CA 1
ATOM 2918 C C . GLY D 4 11 ? 2.634 -57.176 32.563 1.00 13.89 41 GLY G C 1
ATOM 2919 O O . GLY D 4 11 ? 1.731 -56.410 32.913 1.00 20.39 41 GLY G O 1
ATOM 2920 N N . VAL D 4 12 ? 3.890 -56.774 32.393 1.00 12.11 42 VAL G N 1
ATOM 2921 C CA . VAL D 4 12 ? 4.307 -55.399 32.660 1.00 8.45 42 VAL G CA 1
ATOM 2922 C C . VAL D 4 12 ? 4.289 -54.602 31.360 1.00 12.20 42 VAL G C 1
ATOM 2923 O O . VAL D 4 12 ? 4.482 -55.175 30.278 1.00 15.69 42 VAL G O 1
ATOM 2927 N N . PRO D 4 13 ? 4.053 -53.288 31.411 1.00 12.62 43 PRO G N 1
ATOM 2928 C CA . PRO D 4 13 ? 4.020 -52.495 30.175 1.00 13.31 43 PRO G CA 1
ATOM 2929 C C . PRO D 4 13 ? 5.410 -52.171 29.649 1.00 15.75 43 PRO G C 1
ATOM 2930 O O . PRO D 4 13 ? 5.969 -51.118 29.971 1.00 23.44 43 PRO G O 1
ATOM 2934 N N . VAL D 4 14 ? 5.974 -53.062 28.839 1.00 7.53 44 VAL G N 1
ATOM 2935 C CA . VAL D 4 14 ? 7.280 -52.836 28.228 1.00 11.65 44 VAL G CA 1
ATOM 2936 C C . VAL D 4 14 ? 7.324 -53.586 26.904 1.00 20.40 44 VAL G C 1
ATOM 2937 O O . VAL D 4 14 ? 6.828 -54.712 26.795 1.00 18.10 44 VAL G O 1
ATOM 2941 N N . TRP D 4 15 ? 7.908 -52.949 25.891 1.00 25.38 45 TRP G N 1
ATOM 2942 C CA . TRP D 4 15 ? 7.957 -53.514 24.552 1.00 10.21 45 TRP G CA 1
ATOM 2943 C C . TRP D 4 15 ? 9.323 -53.255 23.931 1.00 18.94 45 TRP G C 1
ATOM 2944 O O . TRP D 4 15 ? 10.084 -52.394 24.380 1.00 29.74 45 TRP G O 1
ATOM 2955 N N . LYS D 4 16 ? 9.618 -54.015 22.881 1.00 16.71 46 LYS G N 1
ATOM 2956 C CA . LYS D 4 16 ? 10.836 -53.867 22.100 1.00 16.14 46 LYS G CA 1
ATOM 2957 C C . LYS D 4 16 ? 10.478 -53.622 20.641 1.00 23.24 46 LYS G C 1
ATOM 2958 O O . LYS D 4 16 ? 9.470 -54.129 20.140 1.00 30.74 46 LYS G O 1
ATOM 2964 N N . ASP D 4 17 ? 11.310 -52.837 19.962 1.00 17.79 47 ASP G N 1
ATOM 2965 C CA . ASP D 4 17 ? 11.147 -52.644 18.527 1.00 10.93 47 ASP G CA 1
ATOM 2966 C C . ASP D 4 17 ? 11.450 -53.949 17.803 1.00 18.47 47 ASP G C 1
ATOM 2967 O O . ASP D 4 17 ? 12.555 -54.490 17.920 1.00 31.32 47 ASP G O 1
ATOM 2972 N N . ALA D 4 18 ? 10.471 -54.459 17.065 1.00 21.22 48 ALA G N 1
ATOM 2973 C CA . ALA D 4 18 ? 10.640 -55.686 16.302 1.00 18.25 48 ALA G CA 1
ATOM 2974 C C . ALA D 4 18 ? 9.832 -55.564 15.016 1.00 16.85 48 ALA G C 1
ATOM 2975 O O . ALA D 4 18 ? 9.267 -54.508 14.714 1.00 19.41 48 ALA G O 1
ATOM 2977 N N . GLU D 4 19 ? 9.780 -56.652 14.252 1.00 19.90 49 GLU G N 1
ATOM 2978 C CA . GLU D 4 19 ? 9.025 -56.677 13.005 1.00 28.69 49 GLU G CA 1
ATOM 2979 C C . GLU D 4 19 ? 8.512 -58.088 12.774 1.00 33.39 49 GLU G C 1
ATOM 2980 O O . GLU D 4 19 ? 9.305 -59.023 12.622 1.00 23.19 49 GLU G O 1
ATOM 2986 N N . THR D 4 20 ? 7.193 -58.237 12.758 1.00 34.44 50 THR G N 1
ATOM 2987 C CA . THR D 4 20 ? 6.523 -59.502 12.498 1.00 29.60 50 THR G CA 1
ATOM 2988 C C . THR D 4 20 ? 5.672 -59.370 11.240 1.00 25.74 50 THR G C 1
ATOM 2989 O O . THR D 4 20 ? 5.573 -58.298 10.636 1.00 29.71 50 THR G O 1
ATOM 2993 N N . THR D 4 21 ? 5.050 -60.477 10.846 1.00 33.93 51 THR G N 1
ATOM 2994 C CA . THR D 4 21 ? 4.218 -60.519 9.648 1.00 41.07 51 THR G CA 1
ATOM 2995 C C . THR D 4 21 ? 2.807 -60.073 10.010 1.00 36.67 51 THR G C 1
ATOM 2996 O O . THR D 4 21 ? 2.052 -60.819 10.643 1.00 30.68 51 THR G O 1
ATOM 3000 N N . LEU D 4 22 ? 2.454 -58.853 9.612 1.00 23.66 52 LEU G N 1
ATOM 3001 C CA . LEU D 4 22 ? 1.115 -58.338 9.844 1.00 21.75 52 LEU G CA 1
ATOM 3002 C C . LEU D 4 22 ? 0.097 -59.088 8.988 1.00 36.97 52 LEU G C 1
ATOM 3003 O O . LEU D 4 22 ? 0.431 -59.714 7.979 1.00 52.23 52 LEU G O 1
ATOM 3008 N N . PHE D 4 23 ? -1.164 -59.016 9.404 1.00 28.89 53 PHE G N 1
ATOM 3009 C CA . PHE D 4 23 ? -2.272 -59.562 8.636 1.00 23.65 53 PHE G CA 1
ATOM 3010 C C . PHE D 4 23 ? -3.305 -58.469 8.387 1.00 32.10 53 PHE G C 1
ATOM 3011 O O . PHE D 4 23 ? -3.277 -57.400 9.004 1.00 28.81 53 PHE G O 1
ATOM 3019 N N . CYS D 4 24 ? -4.224 -58.747 7.466 1.00 23.38 54 CYS G N 1
ATOM 3020 C CA . CYS D 4 24 ? -5.158 -57.747 6.969 1.00 25.86 54 CYS G CA 1
ATOM 3021 C C . CYS D 4 24 ? -6.547 -57.929 7.569 1.00 21.54 54 CYS G C 1
ATOM 3022 O O . CYS D 4 24 ? -6.934 -59.028 7.974 1.00 20.22 54 CYS G O 1
ATOM 3025 N N . ALA D 4 25 ? -7.293 -56.827 7.619 1.00 24.56 55 ALA G N 1
ATOM 3026 C CA . ALA D 4 25 ? -8.661 -56.813 8.118 1.00 29.83 55 ALA G CA 1
ATOM 3027 C C . ALA D 4 25 ? -9.481 -55.852 7.273 1.00 44.37 55 ALA G C 1
ATOM 3028 O O . ALA D 4 25 ? -9.035 -54.736 6.993 1.00 47.09 55 ALA G O 1
ATOM 3030 N N . SER D 4 26 ? -10.674 -56.283 6.864 1.00 50.11 56 SER G N 1
ATOM 3031 C CA . SER D 4 26 ? -11.560 -55.456 6.057 1.00 49.03 56 SER G CA 1
ATOM 3032 C C . SER D 4 26 ? -12.982 -55.579 6.591 1.00 69.68 56 SER G C 1
ATOM 3033 O O . SER D 4 26 ? -13.249 -56.311 7.549 1.00 74.47 56 SER G O 1
ATOM 3036 N N . ASP D 4 27 ? -13.903 -54.861 5.950 1.00 65.27 57 ASP G N 1
ATOM 3037 C CA . ASP D 4 27 ? -15.245 -54.675 6.490 1.00 72.80 57 ASP G CA 1
ATOM 3038 C C . ASP D 4 27 ? -16.271 -55.569 5.805 1.00 69.80 57 ASP G C 1
ATOM 3039 O O . ASP D 4 27 ? -16.593 -56.652 6.304 1.00 65.00 57 ASP G O 1
ATOM 3044 N N . ALA D 4 28 ? -16.798 -55.119 4.670 1.00 81.91 58 ALA G N 1
ATOM 3045 C CA . ALA D 4 28 ? -17.833 -55.862 3.959 1.00 75.91 58 ALA G CA 1
ATOM 3046 C C . ALA D 4 28 ? -17.633 -55.785 2.450 1.00 77.79 58 ALA G C 1
ATOM 3047 O O . ALA D 4 28 ? -18.598 -55.803 1.685 1.00 75.16 58 ALA G O 1
ATOM 3049 N N . ASN D 4 37 ? -12.464 -57.773 -5.660 1.00 58.26 67 ASN G N 1
ATOM 3050 C CA . ASN D 4 37 ? -11.364 -56.860 -5.951 1.00 69.06 67 ASN G CA 1
ATOM 3051 C C . ASN D 4 37 ? -10.024 -57.588 -5.880 1.00 70.34 67 ASN G C 1
ATOM 3052 O O . ASN D 4 37 ? -9.894 -58.595 -5.182 1.00 63.13 67 ASN G O 1
ATOM 3057 N N . VAL D 4 38 ? -9.035 -57.064 -6.611 1.00 62.35 68 VAL G N 1
ATOM 3058 C CA . VAL D 4 38 ? -7.726 -57.711 -6.698 1.00 52.10 68 VAL G CA 1
ATOM 3059 C C . VAL D 4 38 ? -7.121 -57.901 -5.313 1.00 61.91 68 VAL G C 1
ATOM 3060 O O . VAL D 4 38 ? -6.482 -58.923 -5.032 1.00 52.87 68 VAL G O 1
ATOM 3064 N N . TRP D 4 39 ? -7.325 -56.932 -4.422 1.00 79.40 69 TRP G N 1
ATOM 3065 C CA . TRP D 4 39 ? -6.735 -56.987 -3.090 1.00 57.55 69 TRP G CA 1
ATOM 3066 C C . TRP D 4 39 ? -7.373 -58.038 -2.190 1.00 53.64 69 TRP G C 1
ATOM 3067 O O . TRP D 4 39 ? -6.904 -58.209 -1.058 1.00 54.03 69 TRP G O 1
ATOM 3078 N N . ALA D 4 40 ? -8.410 -58.734 -2.660 1.00 62.70 70 ALA G N 1
ATOM 3079 C CA . ALA D 4 40 ? -8.999 -59.870 -1.946 1.00 77.25 70 ALA G CA 1
ATOM 3080 C C . ALA D 4 40 ? -9.373 -59.501 -0.514 1.00 50.11 70 ALA G C 1
ATOM 3081 O O . ALA D 4 40 ? -9.187 -60.281 0.422 1.00 56.98 70 ALA G O 1
ATOM 3083 N N . THR D 4 41 ? -9.910 -58.291 -0.341 1.00 49.10 71 THR G N 1
ATOM 3084 C CA . THR D 4 41 ? -10.292 -57.822 0.985 1.00 61.47 71 THR G CA 1
ATOM 3085 C C . THR D 4 41 ? -11.423 -58.640 1.591 1.00 78.09 71 THR G C 1
ATOM 3086 O O . THR D 4 41 ? -11.687 -58.507 2.791 1.00 78.46 71 THR G O 1
ATOM 3090 N N . HIS D 4 42 ? -12.094 -59.477 0.797 1.00 93.62 72 HIS G N 1
ATOM 3091 C CA . HIS D 4 42 ? -13.081 -60.395 1.353 1.00 114.07 72 HIS G CA 1
ATOM 3092 C C . HIS D 4 42 ? -12.422 -61.472 2.204 1.00 95.62 72 HIS G C 1
ATOM 3093 O O . HIS D 4 42 ? -13.054 -62.009 3.121 1.00 86.76 72 HIS G O 1
ATOM 3100 N N . ALA D 4 43 ? -11.161 -61.798 1.918 1.00 73.05 73 ALA G N 1
ATOM 3101 C CA . ALA D 4 43 ? -10.450 -62.847 2.636 1.00 72.22 73 ALA G CA 1
ATOM 3102 C C . ALA D 4 43 ? -9.825 -62.365 3.937 1.00 80.08 73 ALA G C 1
ATOM 3103 O O . ALA D 4 43 ? -9.328 -63.194 4.708 1.00 70.77 73 ALA G O 1
ATOM 3105 N N . CYS D 4 44 ? -9.828 -61.063 4.199 1.00 74.11 74 CYS G N 1
ATOM 3106 C CA . CYS D 4 44 ? -9.296 -60.560 5.454 1.00 34.75 74 CYS G CA 1
ATOM 3107 C C . CYS D 4 44 ? -10.307 -60.762 6.579 1.00 45.14 74 CYS G C 1
ATOM 3108 O O . CYS D 4 44 ? -11.514 -60.888 6.353 1.00 75.33 74 CYS G O 1
ATOM 3111 N N . VAL D 4 45 ? -9.792 -60.804 7.805 1.00 50.61 75 VAL G N 1
ATOM 3112 C CA . VAL D 4 45 ? -10.668 -60.962 8.972 1.00 51.97 75 VAL G CA 1
ATOM 3113 C C . VAL D 4 45 ? -11.611 -59.768 9.049 1.00 50.99 75 VAL G C 1
ATOM 3114 O O . VAL D 4 45 ? -11.189 -58.628 8.765 1.00 44.73 75 VAL G O 1
ATOM 3118 N N . PRO D 4 46 ? -12.899 -59.959 9.375 1.00 53.49 76 PRO G N 1
ATOM 3119 C CA . PRO D 4 46 ? -13.817 -58.813 9.460 1.00 53.36 76 PRO G CA 1
ATOM 3120 C C . PRO D 4 46 ? -13.329 -57.724 10.402 1.00 50.41 76 PRO G C 1
ATOM 3121 O O . PRO D 4 46 ? -13.034 -57.989 11.572 1.00 52.93 76 PRO G O 1
ATOM 3125 N N . THR D 4 47 ? -13.227 -56.499 9.887 1.00 55.47 77 THR G N 1
ATOM 3126 C CA . THR D 4 47 ? -12.822 -55.364 10.706 1.00 56.82 77 THR G CA 1
ATOM 3127 C C . THR D 4 47 ? -13.771 -55.204 11.885 1.00 53.83 77 THR G C 1
ATOM 3128 O O . THR D 4 47 ? -14.992 -55.140 11.712 1.00 62.34 77 THR G O 1
ATOM 3132 N N . ASP D 4 48 ? -13.204 -55.153 13.082 1.00 60.79 78 ASP G N 1
ATOM 3133 C CA . ASP D 4 48 ? -14.016 -55.102 14.289 1.00 85.51 78 ASP G CA 1
ATOM 3134 C C . ASP D 4 48 ? -14.808 -53.800 14.331 1.00 88.90 78 ASP G C 1
ATOM 3135 O O . ASP D 4 48 ? -14.241 -52.727 14.091 1.00 69.92 78 ASP G O 1
ATOM 3140 N N . PRO D 4 49 ? -16.112 -53.848 14.618 1.00 102.26 79 PRO G N 1
ATOM 3141 C CA . PRO D 4 49 ? -16.887 -52.602 14.707 1.00 92.98 79 PRO G CA 1
ATOM 3142 C C . PRO D 4 49 ? -16.498 -51.736 15.889 1.00 106.81 79 PRO G C 1
ATOM 3143 O O . PRO D 4 49 ? -16.858 -50.553 15.913 1.00 99.31 79 PRO G O 1
ATOM 3147 N N . ASN D 4 50 ? -15.778 -52.284 16.868 1.00 121.68 80 ASN G N 1
ATOM 3148 C CA . ASN D 4 50 ? -15.324 -51.541 18.039 1.00 111.62 80 ASN G CA 1
ATOM 3149 C C . ASN D 4 50 ? -13.809 -51.414 17.981 1.00 98.23 80 ASN G C 1
ATOM 3150 O O . ASN D 4 50 ? -13.088 -52.263 18.526 1.00 97.76 80 ASN G O 1
ATOM 3155 N N . PRO D 4 51 ? -13.271 -50.379 17.339 1.00 90.08 81 PRO G N 1
ATOM 3156 C CA . PRO D 4 51 ? -11.812 -50.245 17.264 1.00 72.04 81 PRO G CA 1
ATOM 3157 C C . PRO D 4 51 ? -11.235 -49.628 18.527 1.00 85.31 81 PRO G C 1
ATOM 3158 O O . PRO D 4 51 ? -11.355 -48.420 18.750 1.00 83.99 81 PRO G O 1
ATOM 3162 N N . GLN D 4 52 ? -10.605 -50.453 19.360 1.00 82.56 82 GLN G N 1
ATOM 3163 C CA . GLN D 4 52 ? -10.074 -49.992 20.636 1.00 74.38 82 GLN G CA 1
ATOM 3164 C C . GLN D 4 52 ? -8.784 -49.213 20.412 1.00 55.88 82 GLN G C 1
ATOM 3165 O O . GLN D 4 52 ? -7.822 -49.736 19.840 1.00 25.77 82 GLN G O 1
ATOM 3171 N N . GLU D 4 53 ? -8.767 -47.962 20.862 1.00 52.92 83 GLU G N 1
ATOM 3172 C CA . GLU D 4 53 ? -7.580 -47.113 20.811 1.00 40.03 83 GLU G CA 1
ATOM 3173 C C . GLU D 4 53 ? -7.254 -46.691 22.239 1.00 49.83 83 GLU G C 1
ATOM 3174 O O . GLU D 4 53 ? -7.932 -45.831 22.810 1.00 72.48 83 GLU G O 1
ATOM 3180 N N . ILE D 4 54 ? -6.224 -47.301 22.813 1.00 48.83 84 ILE G N 1
ATOM 3181 C CA . ILE D 4 54 ? -5.803 -47.003 24.176 1.00 33.47 84 ILE G CA 1
ATOM 3182 C C . ILE D 4 54 ? -4.717 -45.937 24.119 1.00 32.89 84 ILE G C 1
ATOM 3183 O O . ILE D 4 54 ? -3.682 -46.128 23.471 1.00 27.58 84 ILE G O 1
ATOM 3188 N N . HIS D 4 55 ? -4.955 -44.814 24.791 1.00 31.35 85 HIS G N 1
ATOM 3189 C CA . HIS D 4 55 ? -3.975 -43.737 24.837 1.00 33.18 85 HIS G CA 1
ATOM 3190 C C . HIS D 4 55 ? -2.923 -44.037 25.896 1.00 33.03 85 HIS G C 1
ATOM 3191 O O . HIS D 4 55 ? -3.254 -44.408 27.027 1.00 35.45 85 HIS G O 1
ATOM 3198 N N . LEU D 4 56 ? -1.655 -43.873 25.529 1.00 16.07 86 LEU G N 1
ATOM 3199 C CA . LEU D 4 56 ? -0.532 -44.158 26.421 1.00 10.48 86 LEU G CA 1
ATOM 3200 C C . LEU D 4 56 ? -0.064 -42.837 27.024 1.00 21.72 86 LEU G C 1
ATOM 3201 O O . LEU D 4 56 ? 0.758 -42.125 26.448 1.00 24.68 86 LEU G O 1
ATOM 3206 N N . GLU D 4 57 ? -0.599 -42.511 28.198 1.00 25.57 87 GLU G N 1
ATOM 3207 C CA . GLU D 4 57 ? -0.219 -41.283 28.879 1.00 20.91 87 GLU G CA 1
ATOM 3208 C C . GLU D 4 57 ? 1.225 -41.367 29.363 1.00 14.47 87 GLU G C 1
ATOM 3209 O O . GLU D 4 57 ? 1.730 -42.443 29.695 1.00 15.66 87 GLU G O 1
ATOM 3215 N N . ASN D 4 58 ? 1.895 -40.213 29.379 1.00 20.36 88 ASN G N 1
ATOM 3216 C CA . ASN D 4 58 ? 3.274 -40.025 29.827 1.00 24.35 88 ASN G CA 1
ATOM 3217 C C . ASN D 4 58 ? 4.298 -40.698 28.920 1.00 31.91 88 ASN G C 1
ATOM 3218 O O . ASN D 4 58 ? 5.499 -40.615 29.204 1.00 32.89 88 ASN G O 1
ATOM 3223 N N . VAL D 4 59 ? 3.877 -41.347 27.844 1.00 14.42 89 VAL G N 1
ATOM 3224 C CA . VAL D 4 59 ? 4.774 -42.138 27.010 1.00 18.74 89 VAL G CA 1
ATOM 3225 C C . VAL D 4 59 ? 5.310 -41.276 25.877 1.00 19.20 89 VAL G C 1
ATOM 3226 O O . VAL D 4 59 ? 4.602 -40.420 25.334 1.00 22.67 89 VAL G O 1
ATOM 3230 N N . THR D 4 60 ? 6.577 -41.497 25.528 1.00 18.66 90 THR G N 1
ATOM 3231 C CA . THR D 4 60 ? 7.219 -40.829 24.402 1.00 11.63 90 THR G CA 1
ATOM 3232 C C . THR D 4 60 ? 8.061 -41.857 23.663 1.00 19.22 90 THR G C 1
ATOM 3233 O O . THR D 4 60 ? 8.987 -42.432 24.244 1.00 20.24 90 THR G O 1
ATOM 3237 N N . GLU D 4 61 ? 7.740 -42.090 22.392 1.00 23.91 91 GLU G N 1
ATOM 3238 C CA . GLU D 4 61 ? 8.376 -43.128 21.595 1.00 15.39 91 GLU G CA 1
ATOM 3239 C C . GLU D 4 61 ? 9.103 -42.523 20.403 1.00 21.01 91 GLU G C 1
ATOM 3240 O O . GLU D 4 61 ? 8.667 -41.521 19.828 1.00 17.58 91 GLU G O 1
ATOM 3246 N N . GLU D 4 62 ? 10.217 -43.151 20.034 1.00 32.27 92 GLU G N 1
ATOM 3247 C CA . GLU D 4 62 ? 11.003 -42.739 18.880 1.00 24.92 92 GLU G CA 1
ATOM 3248 C C . GLU D 4 62 ? 10.461 -43.403 17.622 1.00 26.94 92 GLU G C 1
ATOM 3249 O O . GLU D 4 62 ? 10.337 -44.631 17.565 1.00 25.83 92 GLU G O 1
ATOM 3255 N N . PHE D 4 63 ? 10.142 -42.591 16.620 1.00 43.86 93 PHE G N 1
ATOM 3256 C CA . PHE D 4 63 ? 9.657 -43.072 15.337 1.00 29.09 93 PHE G CA 1
ATOM 3257 C C . PHE D 4 63 ? 10.690 -42.812 14.250 1.00 36.16 93 PHE G C 1
ATOM 3258 O O . PHE D 4 63 ? 11.622 -42.020 14.417 1.00 43.16 93 PHE G O 1
ATOM 3266 N N . ASN D 4 64 ? 10.503 -43.497 13.122 1.00 31.95 94 ASN G N 1
ATOM 3267 C CA . ASN D 4 64 ? 11.351 -43.293 11.947 1.00 32.05 94 ASN G CA 1
ATOM 3268 C C . ASN D 4 64 ? 10.596 -43.907 10.762 1.00 38.12 94 ASN G C 1
ATOM 3269 O O . ASN D 4 64 ? 10.796 -45.075 10.428 1.00 31.68 94 ASN G O 1
ATOM 3274 N N . MET D 4 65 ? 9.726 -43.100 10.146 1.00 31.05 95 MET G N 1
ATOM 3275 C CA . MET D 4 65 ? 8.893 -43.573 9.044 1.00 25.43 95 MET G CA 1
ATOM 3276 C C . MET D 4 65 ? 9.706 -44.065 7.856 1.00 26.56 95 MET G C 1
ATOM 3277 O O . MET D 4 65 ? 9.129 -44.653 6.935 1.00 32.30 95 MET G O 1
ATOM 3282 N N . TRP D 4 66 ? 11.018 -43.844 7.852 1.00 22.27 96 TRP G N 1
ATOM 3283 C CA . TRP D 4 66 ? 11.875 -44.251 6.751 1.00 21.42 96 TRP G CA 1
ATOM 3284 C C . TRP D 4 66 ? 12.590 -45.571 7.009 1.00 21.50 96 TRP G C 1
ATOM 3285 O O . TRP D 4 66 ? 13.163 -46.139 6.074 1.00 29.52 96 TRP G O 1
ATOM 3296 N N . LYS D 4 67 ? 12.574 -46.064 8.245 1.00 32.35 97 LYS G N 1
ATOM 3297 C CA . LYS D 4 67 ? 12.972 -47.430 8.552 1.00 32.71 97 LYS G CA 1
ATOM 3298 C C . LYS D 4 67 ? 11.773 -48.330 8.810 1.00 34.59 97 LYS G C 1
ATOM 3299 O O . LYS D 4 67 ? 11.954 -49.521 9.082 1.00 50.18 97 LYS G O 1
ATOM 3305 N N . ASN D 4 68 ? 10.561 -47.783 8.732 1.00 25.93 98 A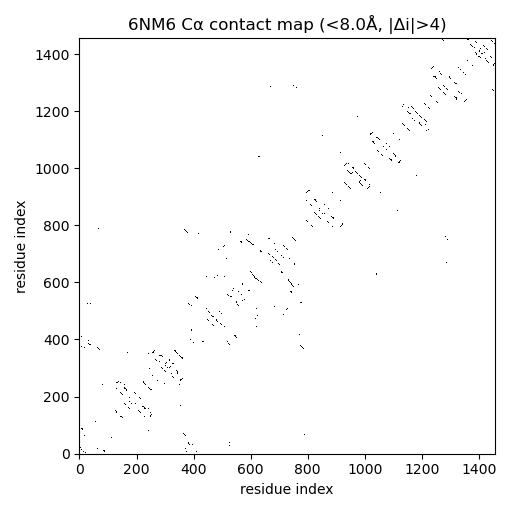SN G N 1
ATOM 3306 C CA . ASN D 4 68 ? 9.357 -48.532 9.065 1.00 18.85 98 ASN G CA 1
ATOM 3307 C C . ASN D 4 68 ? 9.213 -49.750 8.161 1.00 14.68 98 ASN G C 1
ATOM 3308 O O . ASN D 4 68 ? 9.258 -49.639 6.933 1.00 35.46 98 ASN G O 1
ATOM 3313 N N . ASN D 4 69 ? 9.039 -50.920 8.780 1.00 11.74 99 ASN G N 1
ATOM 3314 C CA . ASN D 4 69 ? 8.937 -52.164 8.027 1.00 16.23 99 ASN G CA 1
ATOM 3315 C C . ASN D 4 69 ? 7.533 -52.422 7.498 1.00 18.98 99 ASN G C 1
ATOM 3316 O O . ASN D 4 69 ? 7.379 -53.202 6.551 1.00 21.12 99 ASN G O 1
ATOM 3321 N N . MET D 4 70 ? 6.509 -51.791 8.080 1.00 19.20 100 MET G N 1
ATOM 3322 C CA . MET D 4 70 ? 5.155 -51.950 7.555 1.00 23.33 100 MET G CA 1
ATOM 3323 C C . MET D 4 70 ? 5.069 -51.505 6.103 1.00 26.67 100 MET G C 1
ATOM 3324 O O . MET D 4 70 ? 4.265 -52.044 5.334 1.00 29.69 100 MET G O 1
ATOM 3329 N N . VAL D 4 71 ? 5.889 -50.528 5.710 1.00 18.10 101 VAL G N 1
ATOM 3330 C CA . VAL D 4 71 ? 5.911 -50.088 4.320 1.00 17.52 101 VAL G CA 1
ATOM 3331 C C . VAL D 4 71 ? 6.571 -51.140 3.438 1.00 16.03 101 VAL G C 1
ATOM 3332 O O . VAL D 4 71 ? 6.102 -51.423 2.329 1.00 17.76 101 VAL G O 1
ATOM 3336 N N . GLU D 4 72 ? 7.668 -51.737 3.911 1.00 14.06 102 GLU G N 1
ATOM 3337 C CA . GLU D 4 72 ? 8.314 -52.801 3.150 1.00 20.30 102 GLU G CA 1
ATOM 3338 C C . GLU D 4 72 ? 7.436 -54.042 3.064 1.00 19.53 102 GLU G C 1
ATOM 3339 O O . GLU D 4 72 ? 7.521 -54.792 2.084 1.00 13.24 102 GLU G O 1
ATOM 3345 N N . GLN D 4 73 ? 6.593 -54.278 4.071 1.00 23.09 103 GLN G N 1
ATOM 3346 C CA . GLN D 4 73 ? 5.679 -55.413 4.019 1.00 25.19 103 GLN G CA 1
ATOM 3347 C C . GLN D 4 73 ? 4.465 -55.108 3.150 1.00 27.18 103 GLN G C 1
ATOM 3348 O O . GLN D 4 73 ? 4.016 -55.969 2.386 1.00 38.97 103 GLN G O 1
ATOM 3354 N N . MET D 4 74 ? 3.923 -53.892 3.253 1.00 21.71 104 MET G N 1
ATOM 3355 C CA . MET D 4 74 ? 2.809 -53.510 2.391 1.00 17.99 104 MET G CA 1
ATOM 3356 C C . MET D 4 74 ? 3.227 -53.500 0.928 1.00 18.42 104 MET G C 1
ATOM 3357 O O . MET D 4 74 ? 2.461 -53.921 0.053 1.00 18.58 104 MET G O 1
ATOM 3362 N N . HIS D 4 75 ? 4.446 -53.035 0.643 1.00 20.83 105 HIS G N 1
ATOM 3363 C CA . HIS D 4 75 ? 4.907 -52.968 -0.740 1.00 15.35 105 HIS G CA 1
ATOM 3364 C C . HIS D 4 75 ? 4.949 -54.349 -1.380 1.00 16.00 105 HIS G C 1
ATOM 3365 O O . HIS D 4 75 ? 4.563 -54.513 -2.542 1.00 27.12 105 HIS G O 1
ATOM 3372 N N . THR D 4 76 ? 5.413 -55.357 -0.638 1.00 22.42 106 THR G N 1
ATOM 3373 C CA . THR D 4 76 ? 5.459 -56.713 -1.172 1.00 25.36 106 THR G CA 1
ATOM 3374 C C . THR D 4 76 ? 4.124 -57.437 -1.053 1.00 26.72 106 THR G C 1
ATOM 3375 O O . THR D 4 76 ? 3.899 -58.413 -1.776 1.00 26.94 106 THR G O 1
ATOM 3379 N N . ASP D 4 77 ? 3.239 -56.987 -0.160 1.00 22.19 107 ASP G N 1
ATOM 3380 C CA . ASP D 4 77 ? 1.916 -57.597 -0.069 1.00 23.54 107 ASP G CA 1
ATOM 3381 C C . ASP D 4 77 ? 1.060 -57.241 -1.277 1.00 22.86 107 ASP G C 1
ATOM 3382 O O . ASP D 4 77 ? 0.345 -58.097 -1.811 1.00 28.97 107 ASP G O 1
ATOM 3387 N N . ILE D 4 78 ? 1.118 -55.983 -1.722 1.00 20.91 108 ILE G N 1
ATOM 3388 C CA . ILE D 4 78 ? 0.329 -55.573 -2.880 1.00 18.26 108 ILE G CA 1
ATOM 3389 C C . ILE D 4 78 ? 0.839 -56.259 -4.140 1.00 16.26 108 ILE G C 1
ATOM 3390 O O . ILE D 4 78 ? 0.051 -56.697 -4.988 1.00 27.63 108 ILE G O 1
ATOM 3395 N N . ILE D 4 79 ? 2.161 -56.366 -4.286 1.00 16.25 109 ILE G N 1
ATOM 3396 C CA . ILE D 4 79 ? 2.729 -57.065 -5.434 1.00 17.49 109 ILE G CA 1
ATOM 3397 C C . ILE D 4 79 ? 2.365 -58.544 -5.388 1.00 18.30 109 ILE G C 1
ATOM 3398 O O . ILE D 4 79 ? 2.060 -59.154 -6.420 1.00 19.57 109 ILE G O 1
ATOM 3403 N N . SER D 4 80 ? 2.386 -59.142 -4.194 1.00 20.19 110 SER G N 1
ATOM 3404 C CA . SER D 4 80 ? 1.969 -60.534 -4.061 1.00 34.71 110 SER G CA 1
ATOM 3405 C C . SER D 4 80 ? 0.494 -60.707 -4.397 1.00 36.61 110 SER G C 1
ATOM 3406 O O . SER D 4 80 ? 0.098 -61.744 -4.941 1.00 35.66 110 SER G O 1
ATOM 3409 N N . LEU D 4 81 ? -0.330 -59.706 -4.080 1.00 28.64 111 LEU G N 1
ATOM 3410 C CA . LEU D 4 81 ? -1.741 -59.761 -4.445 1.00 18.65 111 LEU G CA 1
ATOM 3411 C C . LEU D 4 81 ? -1.942 -59.590 -5.944 1.00 35.12 111 LEU G C 1
ATOM 3412 O O . LEU D 4 81 ? -2.897 -60.140 -6.506 1.00 41.39 111 LEU G O 1
ATOM 3417 N N . TRP D 4 82 ? -1.062 -58.837 -6.607 1.00 34.59 112 TRP G N 1
ATOM 3418 C CA . TRP D 4 82 ? -1.214 -58.623 -8.042 1.00 25.75 112 TRP G CA 1
ATOM 3419 C C . TRP D 4 82 ? -0.930 -59.902 -8.818 1.00 33.38 112 TRP G C 1
ATOM 3420 O O . TRP D 4 82 ? -1.725 -60.311 -9.673 1.00 46.80 112 TRP G O 1
ATOM 3431 N N . ASP D 4 83 ? 0.201 -60.551 -8.531 1.00 29.77 113 ASP G N 1
ATOM 3432 C CA . ASP D 4 83 ? 0.520 -61.816 -9.184 1.00 36.04 113 ASP G CA 1
ATOM 3433 C C . ASP D 4 83 ? -0.481 -62.908 -8.835 1.00 32.15 113 ASP G C 1
ATOM 3434 O O . ASP D 4 83 ? -0.606 -63.882 -9.585 1.00 34.51 113 ASP G O 1
ATOM 3439 N N . GLN D 4 84 ? -1.195 -62.766 -7.718 1.00 29.58 114 GLN G N 1
ATOM 3440 C CA . GLN D 4 84 ? -2.171 -63.772 -7.319 1.00 37.85 114 GLN G CA 1
ATOM 3441 C C . GLN D 4 84 ? -3.464 -63.652 -8.117 1.00 40.05 114 GLN G C 1
ATOM 3442 O O . GLN D 4 84 ? -4.083 -64.667 -8.454 1.00 40.50 114 GLN G O 1
ATOM 3448 N N . SER D 4 85 ? -3.888 -62.426 -8.428 1.00 36.41 115 SER G N 1
ATOM 3449 C CA . SER D 4 85 ? -5.131 -62.192 -9.149 1.00 40.01 115 SER G CA 1
ATOM 3450 C C . SER D 4 85 ? -4.941 -62.177 -10.663 1.00 34.11 115 SER G C 1
ATOM 3451 O O . SER D 4 85 ? -5.816 -61.685 -11.384 1.00 39.76 115 SER G O 1
ATOM 3454 N N . LEU D 4 86 ? -3.817 -62.696 -11.156 1.00 37.23 116 LEU G N 1
ATOM 3455 C CA . LEU D 4 86 ? -3.591 -62.857 -12.585 1.00 31.00 116 LEU G CA 1
ATOM 3456 C C . LEU D 4 86 ? -3.308 -64.300 -12.975 1.00 28.51 116 LEU G C 1
ATOM 3457 O O . LEU D 4 86 ? -3.049 -64.570 -14.154 1.00 35.94 116 LEU G O 1
ATOM 3462 N N . LYS D 4 87 ? -3.346 -65.235 -12.020 1.00 33.66 117 LYS G N 1
ATOM 3463 C CA . LYS D 4 87 ? -3.111 -66.639 -12.356 1.00 30.02 117 LYS G CA 1
ATOM 3464 C C . LYS D 4 87 ? -4.264 -67.250 -13.144 1.00 35.20 117 LYS G C 1
ATOM 3465 O O . LYS D 4 87 ? -4.014 -67.795 -14.234 1.00 40.47 117 LYS G O 1
ATOM 3471 N N . PRO D 4 88 ? -5.520 -67.205 -12.687 1.00 39.46 118 PRO G N 1
ATOM 3472 C CA . PRO D 4 88 ? -6.589 -67.889 -13.425 1.00 46.89 118 PRO G CA 1
ATOM 3473 C C . PRO D 4 88 ? -7.065 -67.147 -14.663 1.00 38.34 118 PRO G C 1
ATOM 3474 O O . PRO D 4 88 ? -7.947 -67.654 -15.364 1.00 39.14 118 PRO G O 1
ATOM 3478 N N . CYS D 4 89 ? -6.510 -65.976 -14.955 1.00 33.76 119 CYS G N 1
ATOM 3479 C CA . CYS D 4 89 ? -6.970 -65.187 -16.082 1.00 30.10 119 CYS G CA 1
ATOM 3480 C C . CYS D 4 89 ? -6.303 -65.656 -17.372 1.00 44.31 119 CYS G C 1
ATOM 3481 O O . CYS D 4 89 ? -5.297 -66.371 -17.360 1.00 33.74 119 CYS G O 1
ATOM 3484 N N . VAL D 4 90 ? -6.882 -65.242 -18.500 1.00 36.98 120 VAL G N 1
ATOM 3485 C CA . VAL D 4 90 ? -6.456 -65.761 -19.795 1.00 32.32 120 VAL G CA 1
ATOM 3486 C C . VAL D 4 90 ? -5.123 -65.145 -20.203 1.00 30.54 120 VAL G C 1
ATOM 3487 O O . VAL D 4 90 ? -4.795 -64.005 -19.848 1.00 29.03 120 VAL G O 1
ATOM 3491 N N . LYS D 4 91 ? -4.343 -65.914 -20.958 1.00 24.29 121 LYS G N 1
ATOM 3492 C CA . LYS D 4 91 ? -3.071 -65.459 -21.504 1.00 22.18 121 LYS G CA 1
ATOM 3493 C C . LYS D 4 91 ? -3.302 -64.979 -22.932 1.00 26.98 121 LYS G C 1
ATOM 3494 O O . LYS D 4 91 ? -3.822 -65.729 -23.765 1.00 40.72 121 LYS G O 1
ATOM 3500 N N . LEU D 4 92 ? -2.916 -63.737 -23.211 1.00 22.42 122 LEU G N 1
ATOM 3501 C CA . LEU D 4 92 ? -3.085 -63.155 -24.543 1.00 13.10 122 LEU G CA 1
ATOM 3502 C C . LEU D 4 92 ? -1.854 -63.339 -25.417 1.00 22.06 122 LEU G C 1
ATOM 3503 O O . LEU D 4 92 ? -1.473 -62.431 -26.160 1.00 32.75 122 LEU G O 1
ATOM 3508 N N . THR D 4 93 ? -1.213 -64.503 -25.354 1.00 26.50 123 THR G N 1
ATOM 3509 C CA . THR D 4 93 ? -0.048 -64.771 -26.190 1.00 22.56 123 THR G CA 1
ATOM 3510 C C . THR D 4 93 ? -0.412 -65.038 -27.653 1.00 23.64 123 THR G C 1
ATOM 3511 O O . THR D 4 93 ? 0.386 -64.696 -28.535 1.00 44.87 123 THR G O 1
ATOM 3515 N N . PRO D 4 94 ? -1.571 -65.632 -27.980 1.00 17.41 124 PRO G N 1
ATOM 3516 C CA . PRO D 4 94 ? -1.957 -65.704 -29.400 1.00 25.20 124 PRO G CA 1
ATOM 3517 C C . PRO D 4 94 ? -2.246 -64.349 -30.027 1.00 31.92 124 PRO G C 1
ATOM 3518 O O . PRO D 4 94 ? -2.388 -64.278 -31.255 1.00 31.37 124 PRO G O 1
ATOM 3522 N N . LEU D 4 95 ? -2.341 -63.280 -29.234 1.00 22.72 125 LEU G N 1
ATOM 3523 C CA . LEU D 4 95 ? -2.465 -61.938 -29.789 1.00 18.08 125 LEU G CA 1
ATOM 3524 C C . LEU D 4 95 ? -1.160 -61.421 -30.374 1.00 20.31 125 LEU G C 1
ATOM 3525 O O . LEU D 4 95 ? -1.194 -60.534 -31.234 1.00 30.63 125 LEU G O 1
ATOM 3530 N N . CYS D 4 96 ? -0.016 -61.940 -29.924 1.00 24.33 126 CYS G N 1
ATOM 3531 C CA . CYS D 4 96 ? 1.281 -61.558 -30.481 1.00 26.07 126 CYS G CA 1
ATOM 3532 C C . CYS D 4 96 ? 1.360 -62.078 -31.913 1.00 34.05 126 CYS G C 1
ATOM 3533 O O . CYS D 4 96 ? 1.941 -63.124 -32.209 1.00 44.17 126 CYS G O 1
ATOM 3536 N N . VAL D 4 97 ? 0.748 -61.315 -32.819 1.00 21.92 127 VAL G N 1
ATOM 3537 C CA . VAL D 4 97 ? 0.665 -61.655 -34.231 1.00 22.51 127 VAL G CA 1
ATOM 3538 C C . VAL D 4 97 ? 0.749 -60.355 -35.019 1.00 24.27 127 VAL G C 1
ATOM 3539 O O . VAL D 4 97 ? 0.512 -59.267 -34.489 1.00 32.63 127 VAL G O 1
ATOM 3543 N N . THR D 4 98 ? 1.118 -60.473 -36.292 1.00 19.87 128 THR G N 1
ATOM 3544 C CA . THR D 4 98 ? 1.245 -59.298 -37.144 1.00 21.71 128 THR G CA 1
ATOM 3545 C C . THR D 4 98 ? -0.111 -58.623 -37.313 1.00 26.99 128 THR G C 1
ATOM 3546 O O . THR D 4 98 ? -1.072 -59.246 -37.775 1.00 30.18 128 THR G O 1
ATOM 3550 N N . LEU D 4 99 ? -0.186 -57.351 -36.933 1.00 26.12 129 LEU G N 1
ATOM 3551 C CA . LEU D 4 99 ? -1.425 -56.588 -36.974 1.00 23.19 129 LEU G CA 1
ATOM 3552 C C . LEU D 4 99 ? -1.416 -55.631 -38.158 1.00 37.45 129 LEU G C 1
ATOM 3553 O O . LEU D 4 99 ? -0.386 -55.033 -38.479 1.00 41.42 129 LEU G O 1
ATOM 3558 N N . GLN D 4 100 ? -2.572 -55.487 -38.802 1.00 38.79 130 GLN G N 1
ATOM 3559 C CA . GLN D 4 100 ? -2.776 -54.520 -39.880 1.00 35.42 130 GLN G CA 1
ATOM 3560 C C . GLN D 4 100 ? -3.611 -53.379 -39.306 1.00 31.96 130 GLN G C 1
ATOM 3561 O O . GLN D 4 100 ? -4.829 -53.508 -39.152 1.00 30.54 130 GLN G O 1
ATOM 3567 N N . CYS D 4 101 ? -2.956 -52.265 -38.990 1.00 33.65 131 CYS G N 1
ATOM 3568 C CA . CYS D 4 101 ? -3.590 -51.156 -38.293 1.00 33.84 131 CYS G CA 1
ATOM 3569 C C . CYS D 4 101 ? -3.788 -49.964 -39.220 1.00 32.00 131 CYS G C 1
ATOM 3570 O O . CYS D 4 101 ? -3.012 -49.739 -40.153 1.00 40.30 131 CYS G O 1
ATOM 3573 N N . THR D 4 102 ? -4.842 -49.199 -38.942 1.00 35.50 132 THR G N 1
ATOM 3574 C CA . THR D 4 102 ? -5.123 -47.942 -39.618 1.00 37.43 132 THR G CA 1
ATOM 3575 C C . THR D 4 102 ? -5.512 -46.900 -38.582 1.00 44.18 132 THR G C 1
ATOM 3576 O O . THR D 4 102 ? -5.985 -47.236 -37.492 1.00 48.29 132 THR G O 1
ATOM 3580 N N . ASN D 4 103 ? -5.307 -45.631 -38.926 1.00 46.46 133 ASN G N 1
ATOM 3581 C CA . ASN D 4 103 ? -5.828 -44.558 -38.093 1.00 40.28 133 ASN G CA 1
ATOM 3582 C C . ASN D 4 103 ? -7.348 -44.625 -38.049 1.00 35.13 133 ASN G C 1
ATOM 3583 O O . ASN D 4 103 ? -8.001 -45.088 -38.988 1.00 42.58 133 ASN G O 1
ATOM 3588 N N . VAL D 4 104 ? -7.913 -44.158 -36.946 1.00 31.24 134 VAL G N 1
ATOM 3589 C CA . VAL D 4 104 ? -9.358 -44.051 -36.811 1.00 42.23 134 VAL G CA 1
ATOM 3590 C C . VAL D 4 104 ? -9.775 -42.654 -37.247 1.00 54.53 134 VAL G C 1
ATOM 3591 O O . VAL D 4 104 ? -9.157 -41.658 -36.851 1.00 44.26 134 VAL G O 1
ATOM 3595 N N . THR D 4 105 ? -10.812 -42.585 -38.077 1.00 76.68 135 THR G N 1
ATOM 3596 C CA . THR D 4 105 ? -11.246 -41.343 -38.712 1.00 79.29 135 THR G CA 1
ATOM 3597 C C . THR D 4 105 ? -11.525 -40.224 -37.713 1.00 49.97 135 THR G C 1
ATOM 3598 O O . THR D 4 105 ? -12.200 -40.430 -36.706 1.00 31.37 135 THR G O 1
ATOM 3602 N N . ARG D 4 113 ? -4.082 -36.465 -32.289 1.00 47.09 151 ARG G N 1
ATOM 3603 C CA . ARG D 4 113 ? -4.379 -36.770 -33.684 1.00 83.67 151 ARG G CA 1
ATOM 3604 C C . ARG D 4 113 ? -3.586 -37.987 -34.147 1.00 68.51 151 ARG G C 1
ATOM 3605 O O . ARG D 4 113 ? -2.355 -37.967 -34.172 1.00 67.97 151 ARG G O 1
ATOM 3613 N N . GLY D 4 114 ? -4.302 -39.046 -34.515 1.00 56.06 152 GLY G N 1
ATOM 3614 C CA . GLY D 4 114 ? -3.658 -40.300 -34.848 1.00 53.32 152 GLY G CA 1
ATOM 3615 C C . GLY D 4 114 ? -3.205 -41.091 -33.644 1.00 73.30 152 GLY G C 1
ATOM 3616 O O . GLY D 4 114 ? -2.190 -41.792 -33.716 1.00 54.15 152 GLY G O 1
ATOM 3617 N N . GLU D 4 115 ? -3.933 -40.999 -32.531 1.00 80.74 153 GLU G N 1
ATOM 3618 C CA . GLU D 4 115 ? -3.541 -41.649 -31.284 1.00 56.27 153 GLU G CA 1
ATOM 3619 C C . GLU D 4 115 ? -4.033 -43.093 -31.214 1.00 53.10 153 GLU G C 1
ATOM 3620 O O . GLU D 4 115 ? -3.227 -44.025 -31.134 1.00 72.61 153 GLU G O 1
ATOM 3626 N N . LEU D 4 116 ? -5.347 -43.296 -31.242 1.00 36.97 154 LEU G N 1
ATOM 3627 C CA . LEU D 4 116 ? -5.910 -44.633 -31.117 1.00 28.89 154 LEU G CA 1
ATOM 3628 C C . LEU D 4 116 ? -6.055 -45.262 -32.497 1.00 15.33 154 LEU G C 1
ATOM 3629 O O . LEU D 4 116 ? -6.515 -44.611 -33.441 1.00 18.80 154 LEU G O 1
ATOM 3634 N N . LYS D 4 117 ? -5.653 -46.524 -32.609 1.00 22.35 155 LYS G N 1
ATOM 3635 C CA . LYS D 4 117 ? -5.568 -47.219 -33.884 1.00 20.94 155 LYS G CA 1
ATOM 3636 C C . LYS D 4 117 ? -6.745 -48.169 -34.075 1.00 21.03 155 LYS G C 1
ATOM 3637 O O . LYS D 4 117 ? -7.569 -48.379 -33.182 1.00 28.48 155 LYS G O 1
ATOM 3643 N N . ASN D 4 118 ? -6.805 -48.752 -35.270 1.00 20.89 156 ASN G N 1
ATOM 3644 C CA . ASN D 4 118 ? -7.816 -49.741 -35.641 1.00 27.86 156 ASN G CA 1
ATOM 3645 C C . ASN D 4 118 ? -7.077 -50.880 -36.338 1.00 27.55 156 ASN G C 1
ATOM 3646 O O . ASN D 4 118 ? -6.702 -50.759 -37.508 1.00 31.28 156 ASN G O 1
ATOM 3651 N N . CYS D 4 119 ? -6.876 -51.983 -35.623 1.00 29.34 157 CYS G N 1
ATOM 3652 C CA . CYS D 4 119 ? -6.030 -53.076 -36.079 1.00 26.88 157 CYS G CA 1
ATOM 3653 C C . CYS D 4 119 ? -6.855 -54.328 -36.343 1.00 24.49 157 CYS G C 1
ATOM 3654 O O . CYS D 4 119 ? -7.787 -54.639 -35.595 1.00 29.12 157 CYS G O 1
ATOM 3657 N N . SER D 4 120 ? -6.498 -55.047 -37.405 1.00 24.36 158 SER G N 1
ATOM 3658 C CA . SER D 4 120 ? -7.092 -56.333 -37.736 1.00 29.58 158 SER G CA 1
ATOM 3659 C C . SER D 4 120 ? -6.000 -57.393 -37.775 1.00 27.71 158 SER G C 1
ATOM 3660 O O . SER D 4 120 ? -4.834 -57.093 -38.050 1.00 29.13 158 SER G O 1
ATOM 3663 N N . PHE D 4 121 ? -6.383 -58.639 -37.501 1.00 27.20 159 PHE G N 1
ATOM 3664 C CA . PHE D 4 121 ? -5.405 -59.713 -37.405 1.00 31.97 159 PHE G CA 1
ATOM 3665 C C . PHE D 4 121 ? -6.098 -61.060 -37.547 1.00 29.21 159 PHE G C 1
ATOM 3666 O O . PHE D 4 121 ? -7.223 -61.239 -37.075 1.00 30.83 159 PHE G O 1
ATOM 3674 N N . ASN D 4 122 ? -5.418 -61.998 -38.205 1.00 37.76 160 ASN G N 1
ATOM 3675 C CA . ASN D 4 122 ? -5.880 -63.379 -38.234 1.00 37.69 160 ASN G CA 1
ATOM 3676 C C . ASN D 4 122 ? -5.773 -63.979 -36.837 1.00 28.87 160 ASN G C 1
ATOM 3677 O O . ASN D 4 122 ? -4.713 -63.921 -36.206 1.00 33.76 160 ASN G O 1
ATOM 3682 N N . MET D 4 123 ? -6.871 -64.555 -36.353 1.00 33.41 161 MET G N 1
ATOM 3683 C CA . MET D 4 123 ? -6.963 -65.019 -34.977 1.00 29.99 161 MET G CA 1
ATOM 3684 C C . MET D 4 123 ? -7.439 -66.464 -34.937 1.00 36.09 161 MET G C 1
ATOM 3685 O O . MET D 4 123 ? -8.256 -66.883 -35.763 1.00 31.63 161 MET G O 1
ATOM 3690 N N . THR D 4 124 ? -6.914 -67.224 -33.977 1.00 42.65 162 THR G N 1
ATOM 3691 C CA . THR D 4 124 ? -7.365 -68.592 -33.771 1.00 34.34 162 THR G CA 1
ATOM 3692 C C . THR D 4 124 ? -8.784 -68.600 -33.214 1.00 33.96 162 THR G C 1
ATOM 3693 O O . THR D 4 124 ? -9.151 -67.754 -32.394 1.00 38.65 162 THR G O 1
ATOM 3697 N N . THR D 4 125 ? -9.581 -69.561 -33.663 1.00 32.27 163 THR G N 1
ATOM 3698 C CA . THR D 4 125 ? -10.966 -69.678 -33.242 1.00 32.89 163 THR G CA 1
ATOM 3699 C C . THR D 4 125 ? -11.077 -70.713 -32.119 1.00 35.31 163 THR G C 1
ATOM 3700 O O . THR D 4 125 ? -10.093 -71.020 -31.436 1.00 36.25 163 THR G O 1
ATOM 3704 N N . GLU D 4 126 ? -12.280 -71.253 -31.921 1.00 34.64 164 GLU G N 1
ATOM 3705 C CA . GLU D 4 126 ? -12.478 -72.327 -30.958 1.00 43.16 164 GLU G CA 1
ATOM 3706 C C . GLU D 4 126 ? -12.120 -73.689 -31.534 1.00 46.03 164 GLU G C 1
ATOM 3707 O O . GLU D 4 126 ? -11.969 -74.651 -30.774 1.00 46.93 164 GLU G O 1
ATOM 3713 N N . LEU D 4 127 ? -11.985 -73.787 -32.854 1.00 40.21 165 LEU G N 1
ATOM 3714 C CA . LEU D 4 127 ? -11.452 -74.971 -33.513 1.00 29.85 165 LEU G CA 1
ATOM 3715 C C . LEU D 4 127 ? -9.982 -74.730 -33.828 1.00 40.76 165 LEU G C 1
ATOM 3716 O O . LEU D 4 127 ? -9.620 -73.662 -34.335 1.00 41.05 165 LEU G O 1
ATOM 3721 N N . ARG D 4 128 ? -9.139 -75.720 -33.530 1.00 38.26 166 ARG G N 1
ATOM 3722 C CA . ARG D 4 128 ? -7.699 -75.532 -33.657 1.00 43.13 166 ARG G CA 1
ATOM 3723 C C . ARG D 4 128 ? -7.236 -75.401 -35.103 1.00 47.96 166 ARG G C 1
ATOM 3724 O O . ARG D 4 128 ? -6.068 -75.068 -35.330 1.00 52.56 166 ARG G O 1
ATOM 3732 N N . ASP D 4 129 ? -8.111 -75.642 -36.080 1.00 48.56 167 ASP G N 1
ATOM 3733 C CA . ASP D 4 129 ? -7.736 -75.590 -37.488 1.00 44.33 167 ASP G CA 1
ATOM 3734 C C . ASP D 4 129 ? -8.461 -74.493 -38.257 1.00 30.81 167 ASP G C 1
ATOM 3735 O O . ASP D 4 129 ? -8.428 -74.494 -39.493 1.00 29.70 167 ASP G O 1
ATOM 3740 N N . LYS D 4 130 ? -9.113 -73.559 -37.568 1.00 35.08 168 LYS G N 1
ATOM 3741 C CA . LYS D 4 130 ? -9.845 -72.475 -38.209 1.00 45.26 168 LYS G CA 1
ATOM 3742 C C . LYS D 4 130 ? -9.278 -71.137 -37.761 1.00 44.40 168 LYS G C 1
ATOM 3743 O O . LYS D 4 130 ? -9.047 -70.923 -36.567 1.00 50.92 168 LYS G O 1
ATOM 3749 N N . LYS D 4 131 ? -9.053 -70.246 -38.720 1.00 45.63 169 LYS G N 1
ATOM 3750 C CA . LYS D 4 131 ? -8.653 -68.876 -38.444 1.00 42.25 169 LYS G CA 1
ATOM 3751 C C . LYS D 4 131 ? -9.851 -67.945 -38.603 1.00 58.11 169 LYS G C 1
ATOM 3752 O O . LYS D 4 131 ? -10.898 -68.319 -39.138 1.00 60.31 169 LYS G O 1
ATOM 3758 N N . GLN D 4 132 ? -9.687 -66.716 -38.122 1.00 49.24 170 GLN G N 1
ATOM 3759 C CA . GLN D 4 132 ? -10.703 -65.689 -38.293 1.00 32.37 170 GLN G CA 1
ATOM 3760 C C . GLN D 4 132 ? -10.019 -64.332 -38.345 1.00 30.64 170 GLN G C 1
ATOM 3761 O O . GLN D 4 132 ? -9.046 -64.092 -37.625 1.00 38.11 170 GLN G O 1
ATOM 3767 N N . LYS D 4 133 ? -10.526 -63.455 -39.207 1.00 33.00 171 LYS G N 1
ATOM 3768 C CA . LYS D 4 133 ? -9.971 -62.114 -39.381 1.00 37.83 171 LYS G CA 1
ATOM 3769 C C . LYS D 4 133 ? -10.853 -61.144 -38.602 1.00 30.21 171 LYS G C 1
ATOM 3770 O O . LYS D 4 133 ? -11.817 -60.586 -39.129 1.00 30.61 171 LYS G O 1
ATOM 3776 N N . VAL D 4 134 ? -10.519 -60.953 -37.331 1.00 19.24 172 VAL G N 1
ATOM 3777 C CA . VAL D 4 134 ? -11.230 -60.028 -36.470 1.00 24.83 172 VAL G CA 1
ATOM 3778 C C . VAL D 4 134 ? -10.415 -58.747 -36.354 1.00 23.51 172 VAL G C 1
ATOM 3779 O O . VAL D 4 134 ? -9.209 -58.716 -36.617 1.00 22.89 172 VAL G O 1
ATOM 3783 N N . TYR D 4 135 ? -11.084 -57.669 -35.958 1.00 18.43 173 TYR G N 1
ATOM 3784 C CA . TYR D 4 135 ? -10.437 -56.379 -35.787 1.00 19.13 173 TYR G CA 1
ATOM 3785 C C . TYR D 4 135 ? -10.640 -55.884 -34.362 1.00 21.81 173 TYR G C 1
ATOM 3786 O O . TYR D 4 135 ? -11.534 -56.339 -33.643 1.00 22.82 173 TYR G O 1
ATOM 3795 N N . SER D 4 136 ? -9.790 -54.943 -33.960 1.00 22.71 174 SER G N 1
ATOM 3796 C CA . SER D 4 136 ? -9.857 -54.368 -32.625 1.00 13.46 174 SER G CA 1
ATOM 3797 C C . SER D 4 136 ? -9.139 -53.029 -32.627 1.00 18.56 174 SER G C 1
ATOM 3798 O O . SER D 4 136 ? -8.329 -52.737 -33.511 1.00 29.04 174 SER G O 1
ATOM 3801 N N . LEU D 4 137 ? -9.447 -52.221 -31.619 1.00 11.62 175 LEU G N 1
ATOM 3802 C CA . LEU D 4 137 ? -8.847 -50.905 -31.450 1.00 14.21 175 LEU G CA 1
ATOM 3803 C C . LEU D 4 137 ? -7.792 -50.965 -30.355 1.00 11.64 175 LEU G C 1
ATOM 3804 O O . LEU D 4 137 ? -8.036 -51.524 -29.281 1.00 23.91 175 LEU G O 1
ATOM 3809 N N . PHE D 4 138 ? -6.622 -50.395 -30.632 1.00 8.72 176 PHE G N 1
ATOM 3810 C CA . PHE D 4 138 ? -5.541 -50.311 -29.662 1.00 14.68 176 PHE G CA 1
ATOM 3811 C C . PHE D 4 138 ? -5.030 -48.881 -29.599 1.00 17.91 176 PHE G C 1
ATOM 3812 O O . PHE D 4 138 ? -4.958 -48.194 -30.622 1.00 25.58 176 PHE G O 1
ATOM 3820 N N . TYR D 4 139 ? -4.678 -48.437 -28.396 1.00 15.93 177 TYR G N 1
ATOM 3821 C CA . TYR D 4 139 ? -4.021 -47.150 -28.251 1.00 17.41 177 TYR G CA 1
ATOM 3822 C C . TYR D 4 139 ? -2.620 -47.208 -28.855 1.00 27.55 177 TYR G C 1
ATOM 3823 O O . TYR D 4 139 ? -2.067 -48.283 -29.108 1.00 32.31 177 TYR G O 1
ATOM 3832 N N . ARG D 4 140 ? -2.045 -46.027 -29.095 1.00 23.27 178 ARG G N 1
ATOM 3833 C CA . ARG D 4 140 ? -0.731 -45.968 -29.728 1.00 21.68 178 ARG G CA 1
ATOM 3834 C C . ARG D 4 140 ? 0.339 -46.590 -28.842 1.00 26.18 178 ARG G C 1
ATOM 3835 O O . ARG D 4 140 ? 1.255 -47.259 -29.336 1.00 24.59 178 ARG G O 1
ATOM 3843 N N . LEU D 4 141 ? 0.234 -46.389 -27.526 1.00 21.88 179 LEU G N 1
ATOM 3844 C CA . LEU D 4 141 ? 1.257 -46.843 -26.592 1.00 14.28 179 LEU G CA 1
ATOM 3845 C C . LEU D 4 141 ? 1.338 -48.360 -26.476 1.00 25.14 179 LEU G C 1
ATOM 3846 O O . LEU D 4 141 ? 2.234 -48.860 -25.788 1.00 39.89 179 LEU G O 1
ATOM 3851 N N . ASP D 4 142 ? 0.439 -49.099 -27.122 1.00 18.67 180 ASP G N 1
ATOM 3852 C CA . ASP D 4 142 ? 0.421 -50.551 -27.039 1.00 12.05 180 ASP G CA 1
ATOM 3853 C C . ASP D 4 142 ? 0.943 -51.232 -28.295 1.00 26.57 180 ASP G C 1
ATOM 3854 O O . ASP D 4 142 ? 1.064 -52.462 -28.309 1.00 39.60 180 ASP G O 1
ATOM 3859 N N . VAL D 4 143 ? 1.255 -50.477 -29.346 1.00 24.11 181 VAL G N 1
ATOM 3860 C CA . VAL D 4 143 ? 1.640 -51.056 -30.625 1.00 19.29 181 VAL G CA 1
ATOM 3861 C C . VAL D 4 143 ? 2.897 -50.379 -31.150 1.00 22.65 181 VAL G C 1
ATOM 3862 O O . VAL D 4 143 ? 3.160 -49.204 -30.873 1.00 28.41 181 VAL G O 1
ATOM 3866 N N . VAL D 4 144 ? 3.678 -51.141 -31.917 1.00 28.17 182 VAL G N 1
ATOM 3867 C CA . VAL D 4 144 ? 4.866 -50.647 -32.601 1.00 27.74 182 VAL G CA 1
ATOM 3868 C C . VAL D 4 144 ? 4.937 -51.308 -33.971 1.00 29.98 182 VAL G C 1
ATOM 3869 O O . VAL D 4 144 ? 4.493 -52.445 -34.156 1.00 37.53 182 VAL G O 1
ATOM 3873 N N . GLN D 4 145 ? 5.508 -50.589 -34.935 1.00 32.66 183 GLN G N 1
ATOM 3874 C CA . GLN D 4 145 ? 5.556 -51.056 -36.311 1.00 32.04 183 GLN G CA 1
ATOM 3875 C C . GLN D 4 145 ? 6.639 -52.121 -36.484 1.00 27.91 183 GLN G C 1
ATOM 3876 O O . GLN D 4 145 ? 7.294 -52.550 -35.530 1.00 34.52 183 GLN G O 1
ATOM 3882 N N . ILE D 4 146 ? 6.827 -52.552 -37.728 1.00 32.14 184 ILE G N 1
ATOM 3883 C CA . ILE D 4 146 ? 7.871 -53.512 -38.067 1.00 64.93 184 ILE G CA 1
ATOM 3884 C C . ILE D 4 146 ? 8.859 -52.873 -39.036 1.00 77.06 184 ILE G C 1
ATOM 3885 O O . ILE D 4 146 ? 10.055 -52.794 -38.758 1.00 88.11 184 ILE G O 1
ATOM 3890 N N . ASN D 4 158 ? -2.442 -49.682 -45.445 1.00 108.46 188 ASN G N 1
ATOM 3891 C CA . ASN D 4 158 ? -2.185 -50.515 -44.276 1.00 89.22 188 ASN G CA 1
ATOM 3892 C C . ASN D 4 158 ? -0.704 -50.553 -43.917 1.00 80.19 188 ASN G C 1
ATOM 3893 O O . ASN D 4 158 ? 0.154 -50.708 -44.787 1.00 81.79 188 ASN G O 1
ATOM 3898 N N . LYS D 4 159 ? -0.414 -50.408 -42.628 1.00 69.01 189 LYS G N 1
ATOM 3899 C CA . LYS D 4 159 ? 0.921 -50.603 -42.088 1.00 72.84 189 LYS G CA 1
ATOM 3900 C C . LYS D 4 159 ? 0.866 -51.704 -41.038 1.00 69.72 189 LYS G C 1
ATOM 3901 O O . LYS D 4 159 ? -0.154 -51.890 -40.366 1.00 60.74 189 LYS G O 1
ATOM 3907 N N . GLU D 4 160 ? 1.965 -52.441 -40.904 1.00 66.16 190 GLU G N 1
ATOM 3908 C CA . GLU D 4 160 ? 2.004 -53.604 -40.028 1.00 52.96 190 GLU G CA 1
ATOM 3909 C C . GLU D 4 160 ? 2.480 -53.212 -38.635 1.00 51.93 190 GLU G C 1
ATOM 3910 O O . GLU D 4 160 ? 3.461 -52.475 -38.490 1.00 58.77 190 GLU G O 1
ATOM 3916 N N . TYR D 4 161 ? 1.781 -53.710 -37.615 1.00 39.72 191 TYR G N 1
ATOM 3917 C CA . TYR D 4 161 ? 2.113 -53.407 -36.228 1.00 31.55 191 TYR G CA 1
ATOM 3918 C C . TYR D 4 161 ? 2.274 -54.675 -35.399 1.00 20.33 191 TYR G C 1
ATOM 3919 O O . TYR D 4 161 ? 2.364 -55.779 -35.946 1.00 25.64 191 TYR G O 1
ATOM 3928 N N . ARG D 4 162 ? 2.290 -54.518 -34.078 1.00 19.53 192 ARG G N 1
ATOM 3929 C CA . ARG D 4 162 ? 2.563 -55.596 -33.137 1.00 21.09 192 ARG G CA 1
ATOM 3930 C C . ARG D 4 162 ? 2.368 -55.055 -31.729 1.00 22.02 192 ARG G C 1
ATOM 3931 O O . ARG D 4 162 ? 2.564 -53.862 -31.486 1.00 27.37 192 ARG G O 1
ATOM 3939 N N . LEU D 4 163 ? 1.983 -55.934 -30.808 1.00 13.20 193 LEU G N 1
ATOM 3940 C CA . LEU D 4 163 ? 1.870 -55.530 -29.414 1.00 16.90 193 LEU G CA 1
ATOM 3941 C C . LEU D 4 163 ? 3.243 -55.188 -28.846 1.00 25.01 193 LEU G C 1
ATOM 3942 O O . LEU D 4 163 ? 4.257 -55.798 -29.197 1.00 31.82 193 LEU G O 1
ATOM 3947 N N . ILE D 4 164 ? 3.264 -54.197 -27.953 1.00 20.17 194 ILE G N 1
ATOM 3948 C CA . ILE D 4 164 ? 4.524 -53.642 -27.467 1.00 16.61 194 ILE G CA 1
ATOM 3949 C C . ILE D 4 164 ? 5.312 -54.669 -26.657 1.00 33.23 194 ILE G C 1
ATOM 3950 O O . ILE D 4 164 ? 6.548 -54.617 -26.611 1.00 50.47 194 ILE G O 1
ATOM 3955 N N . ASN D 4 165 ? 4.631 -55.628 -26.034 1.00 35.82 195 ASN G N 1
ATOM 3956 C CA . ASN D 4 165 ? 5.268 -56.555 -25.108 1.00 24.34 195 ASN G CA 1
ATOM 3957 C C . ASN D 4 165 ? 5.840 -57.802 -25.773 1.00 31.77 195 ASN G C 1
ATOM 3958 O O . ASN D 4 165 ? 6.559 -58.557 -25.110 1.00 57.76 195 ASN G O 1
ATOM 3963 N N . CYS D 4 166 ? 5.550 -58.033 -27.056 1.00 32.03 196 CYS G N 1
ATOM 3964 C CA . CYS D 4 166 ? 5.822 -59.339 -27.652 1.00 45.41 196 CYS G CA 1
ATOM 3965 C C . CYS D 4 166 ? 7.310 -59.661 -27.704 1.00 48.25 196 CYS G C 1
ATOM 3966 O O . CYS D 4 166 ? 7.689 -60.834 -27.618 1.00 40.84 196 CYS G O 1
ATOM 3969 N N . ASN D 4 167 ? 8.168 -58.653 -27.841 1.00 54.12 197 ASN G N 1
ATOM 3970 C CA . ASN D 4 167 ? 9.603 -58.898 -27.905 1.00 58.93 197 ASN G CA 1
ATOM 3971 C C . ASN D 4 167 ? 10.263 -58.935 -26.534 1.00 60.48 197 ASN G C 1
ATOM 3972 O O . ASN D 4 167 ? 11.481 -59.124 -26.456 1.00 76.54 197 ASN G O 1
ATOM 3977 N N . THR D 4 168 ? 9.499 -58.767 -25.456 1.00 55.27 198 THR G N 1
ATOM 3978 C CA . THR D 4 168 ? 10.054 -58.782 -24.109 1.00 48.62 198 THR G CA 1
ATOM 3979 C C . THR D 4 168 ? 9.417 -59.838 -23.220 1.00 40.32 198 THR G C 1
ATOM 3980 O O . THR D 4 168 ? 10.135 -60.587 -22.547 1.00 60.03 198 THR G O 1
ATOM 3984 N N . SER D 4 169 ? 8.089 -59.928 -23.200 1.00 34.90 199 SER G N 1
ATOM 3985 C CA . SER D 4 169 ? 7.415 -60.697 -22.167 1.00 31.00 199 SER G CA 1
ATOM 3986 C C . SER D 4 169 ? 6.097 -61.253 -22.682 1.00 23.94 199 SER G C 1
ATOM 3987 O O . SER D 4 169 ? 5.529 -60.764 -23.662 1.00 34.82 199 SER G O 1
ATOM 3990 N N . ALA D 4 170 ? 5.617 -62.290 -21.999 1.00 28.01 200 ALA G N 1
ATOM 3991 C CA . ALA D 4 170 ? 4.253 -62.750 -22.188 1.00 27.83 200 ALA G CA 1
ATOM 3992 C C . ALA D 4 170 ? 3.286 -61.768 -21.533 1.00 28.50 200 ALA G C 1
ATOM 3993 O O . ALA D 4 170 ? 3.673 -60.903 -20.742 1.00 39.29 200 ALA G O 1
ATOM 3995 N N . ILE D 4 171 ? 2.007 -61.909 -21.865 1.00 28.06 201 ILE G N 1
ATOM 3996 C CA . ILE D 4 171 ? 0.992 -60.949 -21.455 1.00 29.31 201 ILE G CA 1
ATOM 3997 C C . ILE D 4 171 ? -0.223 -61.697 -20.923 1.00 22.22 201 ILE G C 1
ATOM 3998 O O . ILE D 4 171 ? -0.655 -62.699 -21.503 1.00 36.31 201 ILE G O 1
ATOM 4003 N N . THR D 4 172 ? -0.765 -61.213 -19.807 1.00 14.71 202 THR G N 1
ATOM 4004 C CA . THR D 4 172 ? -1.918 -61.818 -19.151 1.00 18.65 202 THR G CA 1
ATOM 4005 C C . THR D 4 172 ? -3.025 -60.780 -19.049 1.00 16.40 202 THR G C 1
ATOM 4006 O O . THR D 4 172 ? -2.834 -59.720 -18.444 1.00 14.32 202 THR G O 1
ATOM 4010 N N . GLN D 4 173 ? -4.177 -61.087 -19.637 1.00 13.43 203 GLN G N 1
ATOM 4011 C CA . GLN D 4 173 ? -5.325 -60.194 -19.583 1.00 10.04 203 GLN G CA 1
ATOM 4012 C C . GLN D 4 173 ? -5.982 -60.271 -18.213 1.00 7.84 203 GLN G C 1
ATOM 4013 O O . GLN D 4 173 ? -6.311 -61.360 -17.737 1.00 15.54 203 GLN G O 1
ATOM 4019 N N . ALA D 4 174 ? -6.179 -59.114 -17.584 1.00 10.74 204 ALA G N 1
ATOM 4020 C CA . ALA D 4 174 ? -6.782 -59.082 -16.259 1.00 7.78 204 ALA G CA 1
ATOM 4021 C C . ALA D 4 174 ? -8.213 -59.602 -16.307 1.00 10.24 204 ALA G C 1
ATOM 4022 O O . ALA D 4 174 ? -8.984 -59.267 -17.211 1.00 16.49 204 ALA G O 1
ATOM 4024 N N . CYS D 4 175 ? -8.557 -60.435 -15.332 1.00 23.93 205 CYS G N 1
ATOM 4025 C CA . CYS D 4 175 ? -9.900 -60.985 -15.220 1.00 29.02 205 CYS G CA 1
ATOM 4026 C C . CYS D 4 175 ? -10.921 -59.855 -15.123 1.00 25.88 205 CYS G C 1
ATOM 4027 O O . CYS D 4 175 ? -10.817 -59.015 -14.218 1.00 44.71 205 CYS G O 1
ATOM 4030 N N . PRO D 4 176 ? -11.907 -59.789 -16.018 1.00 31.13 206 PRO G N 1
ATOM 4031 C CA . PRO D 4 176 ? -12.841 -58.654 -16.000 1.00 37.15 206 PRO G CA 1
ATOM 4032 C C . PRO D 4 176 ? -13.967 -58.794 -14.985 1.00 50.01 206 PRO G C 1
ATOM 4033 O O . PRO D 4 176 ? -15.111 -58.429 -15.274 1.00 74.77 206 PRO G O 1
ATOM 4037 N N . LYS D 4 177 ? -13.662 -59.319 -13.799 1.00 40.19 207 LYS G N 1
ATOM 4038 C CA . LYS D 4 177 ? -14.621 -59.309 -12.699 1.00 52.53 207 LYS G CA 1
ATOM 4039 C C . LYS D 4 177 ? -13.988 -58.659 -11.476 1.00 51.91 207 LYS G C 1
ATOM 4040 O O . LYS D 4 177 ? -14.683 -58.041 -10.663 1.00 45.07 207 LYS G O 1
ATOM 4046 N N . VAL D 4 178 ? -12.668 -58.797 -11.340 1.00 49.26 208 VAL G N 1
ATOM 4047 C CA . VAL D 4 178 ? -11.962 -58.139 -10.251 1.00 49.53 208 VAL G CA 1
ATOM 4048 C C . VAL D 4 178 ? -11.920 -56.637 -10.511 1.00 49.50 208 VAL G C 1
ATOM 4049 O O . VAL D 4 178 ? -11.834 -56.179 -11.659 1.00 45.73 208 VAL G O 1
ATOM 4053 N N . SER D 4 179 ? -11.993 -55.860 -9.437 1.00 44.24 209 SER G N 1
ATOM 4054 C CA . SER D 4 179 ? -12.057 -54.410 -9.523 1.00 45.21 209 SER G CA 1
ATOM 4055 C C . SER D 4 179 ? -10.752 -53.795 -9.039 1.00 41.94 209 SER G C 1
ATOM 4056 O O . SER D 4 179 ? -10.171 -54.246 -8.046 1.00 43.60 209 SER G O 1
ATOM 4059 N N . PHE D 4 180 ? -10.294 -52.763 -9.751 1.00 48.02 210 PHE G N 1
ATOM 4060 C CA . PHE D 4 180 ? -9.124 -51.990 -9.354 1.00 52.65 210 PHE G CA 1
ATOM 4061 C C . PHE D 4 180 ? -9.473 -50.873 -8.379 1.00 56.02 210 PHE G C 1
ATOM 4062 O O . PHE D 4 180 ? -8.828 -49.815 -8.392 1.00 72.44 210 PHE G O 1
ATOM 4070 N N . GLU D 4 181 ? -10.482 -51.081 -7.535 1.00 40.20 211 GLU G N 1
ATOM 4071 C CA . GLU D 4 181 ? -10.940 -50.052 -6.614 1.00 30.80 211 GLU G CA 1
ATOM 4072 C C . GLU D 4 181 ? -10.176 -50.154 -5.303 1.00 45.60 211 GLU G C 1
ATOM 4073 O O . GLU D 4 181 ? -10.177 -51.226 -4.681 1.00 51.56 211 GLU G O 1
ATOM 4079 N N . PRO D 4 182 ? -9.507 -49.091 -4.856 1.00 39.01 212 PRO G N 1
ATOM 4080 C CA . PRO D 4 182 ? -8.859 -49.126 -3.538 1.00 22.56 212 PRO G CA 1
ATOM 4081 C C . PRO D 4 182 ? -9.858 -49.328 -2.411 1.00 25.87 212 PRO G C 1
ATOM 4082 O O . PRO D 4 182 ? -10.651 -48.432 -2.103 1.00 35.42 212 PRO G O 1
ATOM 4086 N N . ILE D 4 183 ? -9.837 -50.508 -1.800 1.00 21.46 213 ILE G N 1
ATOM 4087 C CA . ILE D 4 183 ? -10.685 -50.810 -0.650 1.00 24.83 213 ILE G CA 1
ATOM 4088 C C . ILE D 4 183 ? -9.877 -50.546 0.614 1.00 20.65 213 ILE G C 1
ATOM 4089 O O . ILE D 4 183 ? -8.695 -50.914 0.675 1.00 22.30 213 ILE G O 1
ATOM 4094 N N . PRO D 4 184 ? -10.455 -49.895 1.633 1.00 18.48 214 PRO G N 1
ATOM 4095 C CA . PRO D 4 184 ? -9.715 -49.669 2.884 1.00 19.69 214 PRO G CA 1
ATOM 4096 C C . PRO D 4 184 ? -9.161 -50.951 3.485 1.00 25.03 214 PRO G C 1
ATOM 4097 O O . PRO D 4 184 ? -9.914 -51.873 3.816 1.00 25.15 214 PRO G O 1
ATOM 4101 N N . ILE D 4 185 ? -7.839 -51.016 3.618 1.00 25.20 215 ILE G N 1
ATOM 4102 C CA . ILE D 4 185 ? -7.145 -52.161 4.192 1.00 22.25 215 ILE G CA 1
ATOM 4103 C C . ILE D 4 185 ? -6.664 -51.785 5.586 1.00 16.61 215 ILE G C 1
ATOM 4104 O O . ILE D 4 185 ? -6.170 -50.672 5.802 1.00 20.73 215 ILE G O 1
ATOM 4109 N N . HIS D 4 186 ? -6.819 -52.707 6.533 1.00 14.94 216 HIS G N 1
ATOM 4110 C CA . HIS D 4 186 ? -6.346 -52.528 7.900 1.00 21.02 216 HIS G CA 1
ATOM 4111 C C . HIS D 4 186 ? -5.259 -53.554 8.181 1.00 20.93 216 HIS G C 1
ATOM 4112 O O . HIS D 4 186 ? -5.509 -54.762 8.105 1.00 20.76 216 HIS G O 1
ATOM 4119 N N . TYR D 4 187 ? -4.059 -53.076 8.500 1.00 19.85 217 TYR G N 1
ATOM 4120 C CA . TYR D 4 187 ? -2.958 -53.946 8.893 1.00 20.46 217 TYR G CA 1
ATOM 4121 C C . TYR D 4 187 ? -2.986 -54.135 10.404 1.00 27.46 217 TYR G C 1
ATOM 4122 O O . TYR D 4 187 ? -2.952 -53.156 11.158 1.00 26.20 217 TYR G O 1
ATOM 4131 N N . CYS D 4 188 ? -3.043 -55.388 10.843 1.00 16.76 218 CYS G N 1
ATOM 4132 C CA . CYS D 4 188 ? -3.099 -55.719 12.257 1.00 24.66 218 CYS G CA 1
ATOM 4133 C C . CYS D 4 188 ? -1.876 -56.535 12.651 1.00 30.89 218 CYS G C 1
ATOM 4134 O O . CYS D 4 188 ? -1.352 -57.324 11.858 1.00 32.01 218 CYS G O 1
ATOM 4137 N N . ALA D 4 189 ? -1.426 -56.338 13.896 1.00 16.38 219 ALA G N 1
ATOM 4138 C CA . ALA D 4 189 ? -0.330 -57.113 14.452 1.00 8.66 219 ALA G CA 1
ATOM 4139 C C . ALA D 4 189 ? -0.866 -58.348 15.169 1.00 16.10 219 ALA G C 1
ATOM 4140 O O . ALA D 4 189 ? -1.969 -58.321 15.724 1.00 27.32 219 ALA G O 1
ATOM 4142 N N . PRO D 4 190 ? -0.113 -59.446 15.169 1.00 12.79 220 PRO G N 1
ATOM 4143 C CA . PRO D 4 190 ? -0.581 -60.666 15.837 1.00 9.20 220 PRO G CA 1
ATOM 4144 C C . PRO D 4 190 ? -0.658 -60.475 17.344 1.00 15.36 220 PRO G C 1
ATOM 4145 O O . PRO D 4 190 ? -0.244 -59.456 17.900 1.00 25.72 220 PRO G O 1
ATOM 4149 N N . ALA D 4 191 ? -1.206 -61.490 18.009 1.00 19.39 221 ALA G N 1
ATOM 4150 C CA . ALA D 4 191 ? -1.250 -61.480 19.464 1.00 21.78 221 ALA G CA 1
ATOM 4151 C C . ALA D 4 191 ? 0.164 -61.512 20.029 1.00 23.32 221 ALA G C 1
ATOM 4152 O O . ALA D 4 191 ? 1.042 -62.212 19.516 1.00 16.61 221 ALA G O 1
ATOM 4154 N N . GLY D 4 192 ? 0.385 -60.741 21.092 1.00 22.21 222 GLY G N 1
ATOM 4155 C CA . GLY D 4 192 ? 1.706 -60.577 21.654 1.00 19.79 222 GLY G CA 1
ATOM 4156 C C . GLY D 4 192 ? 2.484 -59.402 21.107 1.00 16.14 222 GLY G C 1
ATOM 4157 O O . GLY D 4 192 ? 3.510 -59.033 21.692 1.00 24.18 222 GLY G O 1
ATOM 4158 N N . PHE D 4 193 ? 2.038 -58.811 20.005 1.00 14.03 223 PHE G N 1
ATOM 4159 C CA . PHE D 4 193 ? 2.620 -57.605 19.437 1.00 11.41 223 PHE G CA 1
ATOM 4160 C C . PHE D 4 193 ? 1.616 -56.462 19.552 1.00 10.42 223 PHE G C 1
ATOM 4161 O O . PHE D 4 193 ? 0.482 -56.640 20.006 1.00 24.33 223 PHE G O 1
ATOM 4169 N N . ALA D 4 194 ? 2.040 -55.275 19.128 1.00 6.69 224 ALA G N 1
ATOM 4170 C CA . ALA D 4 194 ? 1.165 -54.113 19.160 1.00 6.74 224 ALA G CA 1
ATOM 4171 C C . ALA D 4 194 ? 1.671 -53.083 18.162 1.00 13.16 224 ALA G C 1
ATOM 4172 O O . ALA D 4 194 ? 2.822 -53.127 17.722 1.00 25.47 224 ALA G O 1
ATOM 4174 N N . ILE D 4 195 ? 0.784 -52.157 17.809 1.00 10.21 225 ILE G N 1
ATOM 4175 C CA . ILE D 4 195 ? 1.101 -51.037 16.934 1.00 7.49 225 ILE G CA 1
ATOM 4176 C C . ILE D 4 195 ? 0.938 -49.755 17.738 1.00 9.97 225 ILE G C 1
ATOM 4177 O O . ILE D 4 195 ? 0.015 -49.637 18.551 1.00 18.07 225 ILE G O 1
ATOM 4182 N N . LEU D 4 196 ? 1.841 -48.802 17.521 1.00 6.88 226 LEU G N 1
ATOM 4183 C CA . LEU D 4 196 ? 1.820 -47.529 18.230 1.00 8.30 226 LEU G CA 1
ATOM 4184 C C . LEU D 4 196 ? 1.549 -46.409 17.238 1.00 14.63 226 LEU G C 1
ATOM 4185 O O . LEU D 4 196 ? 2.271 -46.265 16.245 1.00 21.06 226 LEU G O 1
ATOM 4190 N N . LYS D 4 197 ? 0.512 -45.622 17.509 1.00 12.99 227 LYS G N 1
ATOM 4191 C CA . LYS D 4 197 ? 0.155 -44.484 16.683 1.00 11.70 227 LYS G CA 1
ATOM 4192 C C . LYS D 4 197 ? 0.893 -43.241 17.180 1.00 11.65 227 LYS G C 1
ATOM 4193 O O . LYS D 4 197 ? 1.601 -43.271 18.188 1.00 32.08 227 LYS G O 1
ATOM 4199 N N . CYS D 4 198 ? 0.733 -42.129 16.464 1.00 14.77 228 CYS G N 1
ATOM 4200 C CA . CYS D 4 198 ? 1.356 -40.863 16.841 1.00 19.18 228 CYS G CA 1
ATOM 4201 C C . CYS D 4 198 ? 0.313 -39.758 16.737 1.00 18.81 228 CYS G C 1
ATOM 4202 O O . CYS D 4 198 ? -0.119 -39.407 15.635 1.00 34.78 228 CYS G O 1
ATOM 4205 N N . LYS D 4 199 ? -0.084 -39.209 17.886 1.00 13.01 229 LYS G N 1
ATOM 4206 C CA . LYS D 4 199 ? -1.118 -38.187 17.967 1.00 23.56 229 LYS G CA 1
ATOM 4207 C C . LYS D 4 199 ? -0.565 -36.771 17.881 1.00 36.53 229 LYS G C 1
ATOM 4208 O O . LYS D 4 199 ? -1.205 -35.836 18.376 1.00 46.11 229 LYS G O 1
ATOM 4214 N N . ASP D 4 200 ? 0.602 -36.588 17.273 1.00 20.62 230 ASP G N 1
ATOM 4215 C CA . ASP D 4 200 ? 1.218 -35.271 17.172 1.00 33.67 230 ASP G CA 1
ATOM 4216 C C . ASP D 4 200 ? 0.764 -34.628 15.866 1.00 58.53 230 ASP G C 1
ATOM 4217 O O . ASP D 4 200 ? 1.189 -35.036 14.781 1.00 57.19 230 ASP G O 1
ATOM 4222 N N . LYS D 4 201 ? -0.107 -33.619 15.973 1.00 59.69 231 LYS G N 1
ATOM 4223 C CA . LYS D 4 201 ? -0.681 -32.973 14.798 1.00 49.92 231 LYS G CA 1
ATOM 4224 C C . LYS D 4 201 ? 0.360 -32.293 13.915 1.00 47.11 231 LYS G C 1
ATOM 4225 O O . LYS D 4 201 ? 0.036 -31.925 12.781 1.00 63.36 231 LYS G O 1
ATOM 4231 N N . LYS D 4 202 ? 1.589 -32.108 14.400 1.00 42.46 232 LYS G N 1
ATOM 4232 C CA . LYS D 4 202 ? 2.665 -31.506 13.620 1.00 58.55 232 LYS G CA 1
ATOM 4233 C C . LYS D 4 202 ? 3.877 -32.428 13.549 1.00 49.52 232 LYS G C 1
ATOM 4234 O O . LYS D 4 202 ? 5.007 -31.971 13.360 1.00 47.12 232 LYS G O 1
ATOM 4240 N N . PHE D 4 203 ? 3.649 -33.730 13.698 1.00 46.72 233 PHE G N 1
ATOM 4241 C CA . PHE D 4 203 ? 4.725 -34.717 13.715 1.00 53.09 233 PHE G CA 1
ATOM 4242 C C . PHE D 4 203 ? 5.328 -34.845 12.325 1.00 44.25 233 PHE G C 1
ATOM 4243 O O . PHE D 4 203 ? 4.656 -35.293 11.390 1.00 51.29 233 PHE G O 1
ATOM 4251 N N . ASN D 4 204 ? 6.593 -34.460 12.179 1.00 37.71 234 ASN G N 1
ATOM 4252 C CA . ASN D 4 204 ? 7.296 -34.710 10.928 1.00 47.71 234 ASN G CA 1
ATOM 4253 C C . ASN D 4 204 ? 7.713 -36.181 10.910 1.00 43.98 234 ASN G C 1
ATOM 4254 O O . ASN D 4 204 ? 7.300 -36.975 11.759 1.00 23.51 234 ASN G O 1
ATOM 4259 N N . GLY D 4 205 ? 8.552 -36.558 9.945 1.00 48.91 235 GLY G N 1
ATOM 4260 C CA . GLY D 4 205 ? 8.803 -37.972 9.703 1.00 53.67 235 GLY G CA 1
ATOM 4261 C C . GLY D 4 205 ? 9.352 -38.708 10.912 1.00 53.54 235 GLY G C 1
ATOM 4262 O O . GLY D 4 205 ? 8.832 -39.754 11.309 1.00 27.37 235 GLY G O 1
ATOM 4263 N N . THR D 4 206 ? 10.407 -38.173 11.512 1.00 56.73 236 THR G N 1
ATOM 4264 C CA . THR D 4 206 ? 11.143 -38.852 12.569 1.00 37.71 236 THR G CA 1
ATOM 4265 C C . THR D 4 206 ? 11.013 -38.079 13.878 1.00 49.24 236 THR G C 1
ATOM 4266 O O . THR D 4 206 ? 10.360 -37.035 13.953 1.00 53.10 236 THR G O 1
ATOM 4270 N N . GLY D 4 207 ? 11.646 -38.610 14.921 1.00 51.45 237 GLY G N 1
ATOM 4271 C CA . GLY D 4 207 ? 11.702 -37.941 16.198 1.00 42.52 237 GLY G CA 1
ATOM 4272 C C . GLY D 4 207 ? 10.866 -38.615 17.266 1.00 33.78 237 GLY G C 1
ATOM 4273 O O . GLY D 4 207 ? 10.224 -39.645 17.037 1.00 37.77 237 GLY G O 1
ATOM 4274 N N . PRO D 4 208 ? 10.864 -38.038 18.468 1.00 25.92 238 PRO G N 1
ATOM 4275 C CA . PRO D 4 208 ? 10.079 -38.612 19.567 1.00 37.98 238 PRO G CA 1
ATOM 4276 C C . PRO D 4 208 ? 8.654 -38.083 19.597 1.00 31.62 238 PRO G C 1
ATOM 4277 O O . PRO D 4 208 ? 8.431 -36.904 19.891 1.00 24.38 238 PRO G O 1
ATOM 4281 N N . CYS D 4 209 ? 7.688 -38.941 19.299 1.00 31.52 239 CYS G N 1
ATOM 4282 C CA . CYS D 4 209 ? 6.286 -38.533 19.303 1.00 34.75 239 CYS G CA 1
ATOM 4283 C C . CYS D 4 209 ? 5.838 -38.245 20.731 1.00 22.34 239 CYS G C 1
ATOM 4284 O O . CYS D 4 209 ? 5.889 -39.146 21.579 1.00 20.11 239 CYS G O 1
ATOM 4287 N N . PRO D 4 210 ? 5.406 -37.021 21.047 1.00 30.16 240 PRO G N 1
ATOM 4288 C CA . PRO D 4 210 ? 5.021 -36.704 22.431 1.00 20.55 240 PRO G CA 1
ATOM 4289 C C . PRO D 4 210 ? 3.778 -37.449 22.892 1.00 22.86 240 PRO G C 1
ATOM 4290 O O . PRO D 4 210 ? 3.759 -38.010 23.991 1.00 33.69 240 PRO G O 1
ATOM 4294 N N . SER D 4 211 ? 2.733 -37.456 22.067 1.00 25.41 241 SER G N 1
ATOM 4295 C CA . SER D 4 211 ? 1.475 -38.119 22.393 1.00 31.73 241 SER G CA 1
ATOM 4296 C C . SER D 4 211 ? 1.392 -39.421 21.605 1.00 16.84 241 SER G C 1
ATOM 4297 O O . SER D 4 211 ? 1.305 -39.404 20.374 1.00 21.30 241 SER G O 1
ATOM 4300 N N . VAL D 4 212 ? 1.412 -40.545 22.315 1.00 15.86 242 VAL G N 1
ATOM 4301 C CA . VAL D 4 212 ? 1.406 -41.865 21.700 1.00 11.45 242 VAL G CA 1
ATOM 4302 C C . VAL D 4 212 ? 0.202 -42.644 22.211 1.00 17.68 242 VAL G C 1
ATOM 4303 O O . VAL D 4 212 ? -0.215 -42.497 23.364 1.00 26.75 242 VAL G O 1
ATOM 4307 N N . SER D 4 213 ? -0.365 -43.469 21.332 1.00 18.16 243 SER G N 1
ATOM 4308 C CA . SER D 4 213 ? -1.436 -44.385 21.691 1.00 20.22 243 SER G CA 1
ATOM 4309 C C . SER D 4 213 ? -1.218 -45.702 20.961 1.00 11.67 243 SER G C 1
ATOM 4310 O O . SER D 4 213 ? -0.602 -45.740 19.893 1.00 7.59 243 SER G O 1
ATOM 4313 N N . THR D 4 214 ? -1.721 -46.784 21.549 1.00 10.44 244 THR G N 1
ATOM 4314 C CA . THR D 4 214 ? -1.573 -48.114 20.974 1.00 9.83 244 THR G CA 1
ATOM 4315 C C . THR D 4 214 ? -2.855 -48.531 20.267 1.00 12.14 244 THR G C 1
ATOM 4316 O O . THR D 4 214 ? -3.961 -48.254 20.740 1.00 28.68 244 THR G O 1
ATOM 4320 N N . VAL D 4 215 ? -2.695 -49.189 19.120 1.00 12.23 245 VAL G N 1
ATOM 4321 C CA . VAL D 4 215 ? -3.806 -49.724 18.350 1.00 12.76 245 VAL G CA 1
ATOM 4322 C C . VAL D 4 215 ? -3.487 -51.169 17.998 1.00 15.15 245 VAL G C 1
ATOM 4323 O O . VAL D 4 215 ? -2.333 -51.602 18.027 1.00 29.21 245 VAL G O 1
ATOM 4327 N N . GLN D 4 216 ? -4.535 -51.923 17.674 1.00 13.41 246 GLN G N 1
ATOM 4328 C CA . GLN D 4 216 ? -4.351 -53.281 17.179 1.00 20.68 246 GLN G CA 1
ATOM 4329 C C . GLN D 4 216 ? -4.268 -53.330 15.662 1.00 23.96 246 GLN G C 1
ATOM 4330 O O . GLN D 4 216 ? -3.553 -54.176 15.112 1.00 18.60 246 GLN G O 1
ATOM 4336 N N . CYS D 4 217 ? -4.978 -52.435 14.980 1.00 27.75 247 CYS G N 1
ATOM 4337 C CA . CYS D 4 217 ? -4.988 -52.382 13.528 1.00 16.04 247 CYS G CA 1
ATOM 4338 C C . CYS D 4 217 ? -4.859 -50.935 13.077 1.00 13.87 247 CYS G C 1
ATOM 4339 O O . CYS D 4 217 ? -5.322 -50.013 13.754 1.00 14.79 247 CYS G O 1
ATOM 4342 N N . THR D 4 218 ? -4.227 -50.747 11.923 1.00 11.08 248 THR G N 1
ATOM 4343 C CA . THR D 4 218 ? -4.136 -49.424 11.331 1.00 15.22 248 THR G CA 1
ATOM 4344 C C . THR D 4 218 ? -5.509 -48.978 10.830 1.00 23.09 248 THR G C 1
ATOM 4345 O O . THR D 4 218 ? -6.461 -49.761 10.752 1.00 23.94 248 THR G O 1
ATOM 4349 N N . HIS D 4 219 ? -5.608 -47.697 10.485 1.00 24.16 249 HIS G N 1
ATOM 4350 C CA . HIS D 4 219 ? -6.865 -47.159 9.990 1.00 21.27 249 HIS G CA 1
ATOM 4351 C C . HIS D 4 219 ? -7.125 -47.655 8.567 1.00 25.40 249 HIS G C 1
ATOM 4352 O O . HIS D 4 219 ? -6.359 -48.437 7.996 1.00 21.01 249 HIS G O 1
ATOM 4359 N N . GLY D 4 220 ? -8.231 -47.193 7.990 1.00 27.24 250 GLY G N 1
ATOM 4360 C CA . GLY D 4 220 ? -8.584 -47.563 6.634 1.00 20.44 250 GLY G CA 1
ATOM 4361 C C . GLY D 4 220 ? -7.618 -47.005 5.610 1.00 19.62 250 GLY G C 1
ATOM 4362 O O . GLY D 4 220 ? -7.692 -45.825 5.254 1.00 21.17 250 GLY G O 1
ATOM 4363 N N . ILE D 4 221 ? -6.705 -47.845 5.131 1.00 14.94 251 ILE G N 1
ATOM 4364 C CA . ILE D 4 221 ? -5.677 -47.438 4.181 1.00 15.69 251 ILE G CA 1
ATOM 4365 C C . ILE D 4 221 ? -6.076 -47.934 2.799 1.00 18.52 251 ILE G C 1
ATOM 4366 O O . ILE D 4 221 ? -6.215 -49.143 2.579 1.00 21.00 251 ILE G O 1
ATOM 4371 N N . LYS D 4 222 ? -6.262 -47.000 1.866 1.00 16.19 252 LYS G N 1
ATOM 4372 C CA . LYS D 4 222 ? -6.625 -47.341 0.498 1.00 16.19 252 LYS G CA 1
ATOM 4373 C C . LYS D 4 222 ? -5.358 -47.555 -0.317 1.00 11.91 252 LYS G C 1
ATOM 4374 O O . LYS D 4 222 ? -4.595 -46.597 -0.518 1.00 17.20 252 LYS G O 1
ATOM 4380 N N . PRO D 4 223 ? -5.088 -48.769 -0.802 1.00 12.98 253 PRO G N 1
ATOM 4381 C CA . PRO D 4 223 ? -3.860 -49.006 -1.572 1.00 14.16 253 PRO G CA 1
ATOM 4382 C C . PRO D 4 223 ? -3.891 -48.342 -2.939 1.00 12.68 253 PRO G C 1
ATOM 4383 O O . PRO D 4 223 ? -3.984 -49.021 -3.967 1.00 17.22 253 PRO G O 1
ATOM 4387 N N . VAL D 4 224 ? -3.807 -47.016 -2.961 1.00 13.52 254 VAL G N 1
ATOM 4388 C CA . VAL D 4 224 ? -3.883 -46.260 -4.206 1.00 8.71 254 VAL G CA 1
ATOM 4389 C C . VAL D 4 224 ? -2.504 -46.233 -4.854 1.00 16.93 254 VAL G C 1
ATOM 4390 O O . VAL D 4 224 ? -1.555 -45.674 -4.295 1.00 23.91 254 VAL G O 1
ATOM 4394 N N . VAL D 4 225 ? -2.392 -46.839 -6.031 1.00 15.55 255 VAL G N 1
ATOM 4395 C CA . VAL D 4 225 ? -1.164 -46.801 -6.816 1.00 11.00 255 VAL G CA 1
ATOM 4396 C C . VAL D 4 225 ? -1.191 -45.521 -7.644 1.00 13.54 255 VAL G C 1
ATOM 4397 O O . VAL D 4 225 ? -1.940 -45.416 -8.618 1.00 9.41 255 VAL G O 1
ATOM 4401 N N . SER D 4 226 ? -0.374 -44.544 -7.254 1.00 15.41 256 SER G N 1
ATOM 4402 C CA . SER D 4 226 ? -0.390 -43.238 -7.901 1.00 12.08 256 SER G CA 1
ATOM 4403 C C . SER D 4 226 ? 1.005 -42.800 -8.327 1.00 18.09 256 SER G C 1
ATOM 4404 O O . SER D 4 226 ? 1.954 -43.589 -8.284 1.00 30.33 256 SER G O 1
ATOM 4407 N N . THR D 4 227 ? 1.132 -41.541 -8.741 1.00 18.60 257 THR G N 1
ATOM 4408 C CA . THR D 4 227 ? 2.408 -40.978 -9.157 1.00 13.40 257 THR G CA 1
ATOM 4409 C C . THR D 4 227 ? 2.318 -39.461 -9.068 1.00 16.70 257 THR G C 1
ATOM 4410 O O . THR D 4 227 ? 1.306 -38.875 -9.462 1.00 31.21 257 THR G O 1
ATOM 4414 N N . GLN D 4 228 ? 3.368 -38.842 -8.523 1.00 10.60 258 GLN G N 1
ATOM 4415 C CA . GLN D 4 228 ? 3.488 -37.390 -8.408 1.00 12.21 258 GLN G CA 1
ATOM 4416 C C . GLN D 4 228 ? 2.432 -36.792 -7.482 1.00 16.41 258 GLN G C 1
ATOM 4417 O O . GLN D 4 228 ? 2.755 -35.969 -6.619 1.00 37.16 258 GLN G O 1
ATOM 4423 N N . LEU D 4 229 ? 1.174 -37.190 -7.654 1.00 12.53 259 LEU G N 1
ATOM 4424 C CA . LEU D 4 229 ? 0.060 -36.675 -6.867 1.00 22.16 259 LEU G CA 1
ATOM 4425 C C . LEU D 4 229 ? -0.530 -37.818 -6.053 1.00 19.06 259 LEU G C 1
ATOM 4426 O O . LEU D 4 229 ? -0.985 -38.817 -6.622 1.00 27.06 259 LEU G O 1
ATOM 4431 N N . LEU D 4 230 ? -0.519 -37.676 -4.729 1.00 9.60 260 LEU G N 1
ATOM 4432 C CA . LEU D 4 230 ? -1.069 -38.697 -3.842 1.00 17.82 260 LEU G CA 1
ATOM 4433 C C . LEU D 4 230 ? -2.588 -38.574 -3.833 1.00 23.32 260 LEU G C 1
ATOM 4434 O O . LEU D 4 230 ? -3.136 -37.574 -3.358 1.00 25.05 260 LEU G O 1
ATOM 4439 N N . LEU D 4 231 ? -3.266 -39.596 -4.346 1.00 18.34 261 LEU G N 1
ATOM 4440 C CA . LEU D 4 231 ? -4.706 -39.566 -4.558 1.00 17.48 261 LEU G CA 1
ATOM 4441 C C . LEU D 4 231 ? -5.449 -40.213 -3.397 1.00 20.18 261 LEU G C 1
ATOM 4442 O O . LEU D 4 231 ? -4.991 -41.209 -2.830 1.00 19.71 261 LEU G O 1
ATOM 4447 N N . ASN D 4 232 ? -6.601 -39.632 -3.053 1.00 19.42 262 ASN G N 1
ATOM 4448 C CA . ASN D 4 232 ? -7.555 -40.211 -2.103 1.00 29.33 262 ASN G CA 1
ATOM 4449 C C . ASN D 4 232 ? -6.911 -40.570 -0.764 1.00 28.34 262 ASN G C 1
ATOM 4450 O O . ASN D 4 232 ? -7.430 -41.415 -0.027 1.00 24.48 262 ASN G O 1
ATOM 4455 N N . GLY D 4 233 ? -5.787 -39.937 -0.425 1.00 28.56 263 GLY G N 1
ATOM 4456 C CA . GLY D 4 233 ? -5.082 -40.242 0.801 1.00 36.53 263 GLY G CA 1
ATOM 4457 C C . GLY D 4 233 ? -5.628 -39.479 1.995 1.00 31.51 263 GLY G C 1
ATOM 4458 O O . GLY D 4 233 ? -6.579 -38.704 1.901 1.00 26.08 263 GLY G O 1
ATOM 4459 N N . SER D 4 234 ? -4.999 -39.714 3.143 1.00 25.70 264 SER G N 1
ATOM 4460 C CA . SER D 4 234 ? -5.395 -39.045 4.371 1.00 34.42 264 SER G CA 1
ATOM 4461 C C . SER D 4 234 ? -4.748 -37.669 4.462 1.00 34.26 264 SER G C 1
ATOM 4462 O O . SER D 4 234 ? -3.611 -37.461 4.029 1.00 34.13 264 SER G O 1
ATOM 4465 N N . LEU D 4 235 ? -5.489 -36.725 5.036 1.00 29.36 265 LEU G N 1
ATOM 4466 C CA . LEU D 4 235 ? -5.035 -35.348 5.132 1.00 32.51 265 LEU G CA 1
ATOM 4467 C C . LEU D 4 235 ? -4.142 -35.157 6.354 1.00 44.50 265 LEU G C 1
ATOM 4468 O O . LEU D 4 235 ? -3.873 -36.084 7.123 1.00 44.17 265 LEU G O 1
ATOM 4473 N N . ALA D 4 236 ? -3.675 -33.925 6.531 1.00 36.47 266 ALA G N 1
ATOM 4474 C CA . ALA D 4 236 ? -2.897 -33.526 7.693 1.00 33.09 266 ALA G CA 1
ATOM 4475 C C . ALA D 4 236 ? -3.719 -32.556 8.527 1.00 48.53 266 ALA G C 1
ATOM 4476 O O . ALA D 4 236 ? -4.328 -31.627 7.984 1.00 47.21 266 ALA G O 1
ATOM 4478 N N . GLU D 4 237 ? -3.749 -32.779 9.835 1.00 68.41 267 GLU G N 1
ATOM 4479 C CA . GLU D 4 237 ? -4.395 -31.831 10.724 1.00 46.40 267 GLU G CA 1
ATOM 4480 C C . GLU D 4 237 ? -3.472 -30.639 10.965 1.00 62.22 267 GLU G C 1
ATOM 4481 O O . GLU D 4 237 ? -2.266 -30.693 10.704 1.00 59.38 267 GLU G O 1
ATOM 4487 N N . GLU D 4 238 ? -4.061 -29.548 11.457 1.00 71.93 268 GLU G N 1
ATOM 4488 C CA . GLU D 4 238 ? -3.363 -28.275 11.668 1.00 66.48 268 GLU G CA 1
ATOM 4489 C C . GLU D 4 238 ? -2.853 -27.797 10.313 1.00 55.34 268 GLU G C 1
ATOM 4490 O O . GLU D 4 238 ? -3.681 -27.529 9.425 1.00 50.33 268 GLU G O 1
ATOM 4496 N N . GLU D 4 239 ? -1.547 -27.685 10.096 1.00 55.45 269 GLU G N 1
ATOM 4497 C CA . GLU D 4 239 ? -0.998 -27.129 8.868 1.00 57.76 269 GLU G CA 1
ATOM 4498 C C . GLU D 4 239 ? -0.477 -28.240 7.958 1.00 49.03 269 GLU G C 1
ATOM 4499 O O . GLU D 4 239 ? -0.343 -29.399 8.357 1.00 49.01 269 GLU G O 1
ATOM 4505 N N . VAL D 4 240 ? -0.191 -27.865 6.710 1.00 45.31 270 VAL G N 1
ATOM 4506 C CA . VAL D 4 240 ? 0.341 -28.807 5.732 1.00 40.16 270 VAL G CA 1
ATOM 4507 C C . VAL D 4 240 ? 1.755 -29.210 6.130 1.00 38.91 270 VAL G C 1
ATOM 4508 O O . VAL D 4 240 ? 2.607 -28.358 6.415 1.00 58.55 270 VAL G O 1
ATOM 4512 N N . MET D 4 241 ? 2.008 -30.514 6.163 1.00 31.12 271 MET G N 1
ATOM 4513 C CA . MET D 4 241 ? 3.301 -31.054 6.553 1.00 25.85 271 MET G CA 1
ATOM 4514 C C . MET D 4 241 ? 4.149 -31.375 5.327 1.00 22.56 271 MET G C 1
ATOM 4515 O O . MET D 4 241 ? 3.649 -31.507 4.207 1.00 43.43 271 MET G O 1
ATOM 4520 N N . ILE D 4 242 ? 5.455 -31.495 5.561 1.00 23.62 272 ILE G N 1
ATOM 4521 C CA . ILE D 4 242 ? 6.435 -31.848 4.538 1.00 30.65 272 ILE G CA 1
ATOM 4522 C C . ILE D 4 242 ? 7.493 -32.722 5.197 1.00 29.55 272 ILE G C 1
ATOM 4523 O O . ILE D 4 242 ? 8.001 -32.380 6.270 1.00 34.47 272 ILE G O 1
ATOM 4528 N N . ARG D 4 243 ? 7.825 -33.851 4.567 1.00 22.63 273 ARG G N 1
ATOM 4529 C CA . ARG D 4 243 ? 8.721 -34.828 5.171 1.00 30.42 273 ARG G CA 1
ATOM 4530 C C . ARG D 4 243 ? 9.793 -35.278 4.189 1.00 34.74 273 ARG G C 1
ATOM 4531 O O . ARG D 4 243 ? 9.589 -35.284 2.972 1.00 41.02 273 ARG G O 1
ATOM 4539 N N . SER D 4 244 ? 10.939 -35.666 4.747 1.00 44.19 274 SER G N 1
ATOM 4540 C CA . SER D 4 244 ? 12.052 -36.267 4.022 1.00 30.67 274 SER G CA 1
ATOM 4541 C C . SER D 4 244 ? 13.046 -36.791 5.048 1.00 59.01 274 SER G C 1
ATOM 4542 O O . SER D 4 244 ? 13.046 -36.364 6.206 1.00 48.02 274 SER G O 1
ATOM 4545 N N . GLU D 4 245 ? 13.886 -37.735 4.615 1.00 58.79 275 GLU G N 1
ATOM 4546 C CA . GLU D 4 245 ? 14.977 -38.196 5.469 1.00 44.81 275 GLU G CA 1
ATOM 4547 C C . GLU D 4 245 ? 15.968 -37.070 5.724 1.00 71.60 275 GLU G C 1
ATOM 4548 O O . GLU D 4 245 ? 16.138 -36.610 6.859 1.00 86.43 275 GLU G O 1
ATOM 4554 N N . ASN D 4 246 ? 16.637 -36.622 4.668 1.00 81.82 276 ASN G N 1
ATOM 4555 C CA . ASN D 4 246 ? 17.563 -35.496 4.724 1.00 82.52 276 ASN G CA 1
ATOM 4556 C C . ASN D 4 246 ? 17.164 -34.542 3.604 1.00 66.82 276 ASN G C 1
ATOM 4557 O O . ASN D 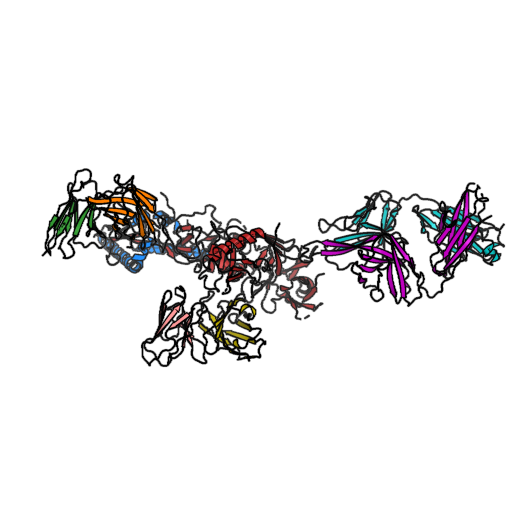4 246 ? 17.531 -34.749 2.444 1.00 62.89 276 ASN G O 1
ATOM 4562 N N . ILE D 4 247 ? 16.403 -33.505 3.959 1.00 48.19 277 ILE G N 1
ATOM 4563 C CA . ILE D 4 247 ? 15.911 -32.543 2.981 1.00 46.37 277 ILE G CA 1
ATOM 4564 C C . ILE D 4 247 ? 17.056 -31.862 2.236 1.00 45.82 277 ILE G C 1
ATOM 4565 O O . ILE D 4 247 ? 16.861 -31.364 1.121 1.00 53.48 277 ILE G O 1
ATOM 4570 N N . THR D 4 248 ? 18.263 -31.857 2.809 1.00 52.95 278 THR G N 1
ATOM 4571 C CA . THR D 4 248 ? 19.434 -31.386 2.077 1.00 59.85 278 THR G CA 1
ATOM 4572 C C . THR D 4 248 ? 19.894 -32.380 1.016 1.00 62.04 278 THR G C 1
ATOM 4573 O O . THR D 4 248 ? 20.578 -31.980 0.068 1.00 73.09 278 THR G O 1
ATOM 4577 N N . ASN D 4 249 ? 19.543 -33.657 1.153 1.00 53.77 279 ASN G N 1
ATOM 4578 C CA . ASN D 4 249 ? 19.863 -34.658 0.139 1.00 55.64 279 ASN G CA 1
ATOM 4579 C C . ASN D 4 249 ? 18.812 -34.584 -0.963 1.00 76.68 279 ASN G C 1
ATOM 4580 O O . ASN D 4 249 ? 17.645 -34.924 -0.742 1.00 82.66 279 ASN G O 1
ATOM 4585 N N . ASN D 4 250 ? 19.224 -34.137 -2.152 1.00 77.14 280 ASN G N 1
ATOM 4586 C CA . ASN D 4 250 ? 18.281 -33.961 -3.251 1.00 70.05 280 ASN G CA 1
ATOM 4587 C C . ASN D 4 250 ? 17.795 -35.285 -3.825 1.00 77.11 280 ASN G C 1
ATOM 4588 O O . ASN D 4 250 ? 16.787 -35.301 -4.540 1.00 80.25 280 ASN G O 1
ATOM 4593 N N . ALA D 4 251 ? 18.479 -36.389 -3.533 1.00 76.30 281 ALA G N 1
ATOM 4594 C CA . ALA D 4 251 ? 18.053 -37.706 -3.989 1.00 66.77 281 ALA G CA 1
ATOM 4595 C C . ALA D 4 251 ? 16.996 -38.330 -3.086 1.00 66.67 281 ALA G C 1
ATOM 4596 O O . ALA D 4 251 ? 16.698 -39.521 -3.236 1.00 66.28 281 ALA G O 1
ATOM 4598 N N . LYS D 4 252 ? 16.432 -37.564 -2.157 1.00 49.09 282 LYS G N 1
ATOM 4599 C CA . LYS D 4 252 ? 15.358 -38.025 -1.288 1.00 35.98 282 LYS G CA 1
ATOM 4600 C C . LYS D 4 252 ? 14.058 -37.365 -1.723 1.00 45.65 282 LYS G C 1
ATOM 4601 O O . LYS D 4 252 ? 13.933 -36.137 -1.666 1.00 50.77 282 LYS G O 1
ATOM 4607 N N . ASN D 4 253 ? 13.101 -38.180 -2.162 1.00 43.20 283 ASN G N 1
ATOM 4608 C CA . ASN D 4 253 ? 11.803 -37.657 -2.567 1.00 37.90 283 ASN G CA 1
ATOM 4609 C C . ASN D 4 253 ? 11.117 -36.978 -1.390 1.00 22.34 283 ASN G C 1
ATOM 4610 O O . ASN D 4 253 ? 10.968 -37.566 -0.316 1.00 25.02 283 ASN G O 1
ATOM 4615 N N . ILE D 4 254 ? 10.712 -35.730 -1.594 1.00 21.20 284 ILE G N 1
ATOM 4616 C CA . ILE D 4 254 ? 9.994 -34.983 -0.568 1.00 29.73 284 ILE G CA 1
ATOM 4617 C C . ILE D 4 254 ? 8.537 -35.425 -0.569 1.00 33.41 284 ILE G C 1
ATOM 4618 O O . ILE D 4 254 ? 7.866 -35.393 -1.608 1.00 47.76 284 ILE G O 1
ATOM 4623 N N . LEU D 4 255 ? 8.047 -35.845 0.593 1.00 19.59 285 LEU G N 1
ATOM 4624 C CA . LEU D 4 255 ? 6.679 -36.335 0.754 1.00 16.79 285 LEU G CA 1
ATOM 4625 C C . LEU D 4 255 ? 5.875 -35.264 1.487 1.00 27.59 285 LEU G C 1
ATOM 4626 O O . LEU D 4 255 ? 5.749 -35.289 2.712 1.00 30.36 285 LEU G O 1
ATOM 4631 N N . VAL D 4 256 ? 5.329 -34.323 0.727 1.00 19.94 286 VAL G N 1
ATOM 4632 C CA . VAL D 4 256 ? 4.490 -33.265 1.278 1.00 33.30 286 VAL G CA 1
ATOM 4633 C C . VAL D 4 256 ? 3.044 -33.739 1.289 1.00 19.20 286 VAL G C 1
ATOM 4634 O O . VAL D 4 256 ? 2.563 -34.343 0.322 1.00 28.80 286 VAL G O 1
ATOM 4638 N N . GLN D 4 257 ? 2.351 -33.477 2.396 1.00 8.95 287 GLN G N 1
ATOM 4639 C CA . GLN D 4 257 ? 0.979 -33.924 2.605 1.00 19.03 287 GLN G CA 1
ATOM 4640 C C . GLN D 4 257 ? 0.113 -32.721 2.947 1.00 24.65 287 GLN G C 1
ATOM 4641 O O . GLN D 4 257 ? 0.379 -32.024 3.931 1.00 36.35 287 GLN G O 1
ATOM 4647 N N . PHE D 4 258 ? -0.927 -32.491 2.148 1.00 24.73 288 PHE G N 1
ATOM 4648 C CA . PHE D 4 258 ? -1.761 -31.310 2.308 1.00 25.74 288 PHE G CA 1
ATOM 4649 C C . PHE D 4 258 ? -2.606 -31.404 3.579 1.00 26.54 288 PHE G C 1
ATOM 4650 O O . PHE D 4 258 ? -2.759 -32.466 4.189 1.00 23.50 288 PHE G O 1
ATOM 4658 N N . ASN D 4 259 ? -3.160 -30.257 3.974 1.00 34.42 289 ASN G N 1
ATOM 4659 C CA . ASN D 4 259 ? -4.169 -30.188 5.023 1.00 41.01 289 ASN G CA 1
ATOM 4660 C C . ASN D 4 259 ? -5.565 -29.922 4.487 1.00 38.37 289 ASN G C 1
ATOM 4661 O O . ASN D 4 259 ? -6.545 -30.319 5.120 1.00 38.11 289 ASN G O 1
ATOM 4666 N N . THR D 4 260 ? -5.671 -29.259 3.338 1.00 44.75 290 THR G N 1
ATOM 4667 C CA . THR D 4 260 ? -6.917 -29.051 2.628 1.00 43.48 290 THR G CA 1
ATOM 4668 C C . THR D 4 260 ? -6.829 -29.733 1.270 1.00 46.72 290 THR G C 1
ATOM 4669 O O . THR D 4 260 ? -5.830 -29.554 0.558 1.00 39.20 290 THR G O 1
ATOM 4673 N N . PRO D 4 261 ? -7.827 -30.526 0.877 1.00 39.69 291 PRO G N 1
ATOM 4674 C CA . PRO D 4 261 ? -7.732 -31.254 -0.394 1.00 26.21 291 PRO G CA 1
ATOM 4675 C C . PRO D 4 261 ? -8.099 -30.361 -1.572 1.00 31.51 291 PRO G C 1
ATOM 4676 O O . PRO D 4 261 ? -9.097 -29.638 -1.535 1.00 39.52 291 PRO G O 1
ATOM 4680 N N . VAL D 4 262 ? -7.278 -30.408 -2.617 1.00 20.42 292 VAL G N 1
ATOM 4681 C CA . VAL D 4 262 ? -7.597 -29.792 -3.899 1.00 34.63 292 VAL G CA 1
ATOM 4682 C C . VAL D 4 262 ? -8.189 -30.871 -4.794 1.00 42.01 292 VAL G C 1
ATOM 4683 O O . VAL D 4 262 ? -7.593 -31.940 -4.970 1.00 39.35 292 VAL G O 1
ATOM 4687 N N . GLN D 4 263 ? -9.372 -30.605 -5.337 1.00 44.57 293 GLN G N 1
ATOM 4688 C CA . GLN D 4 263 ? -10.150 -31.621 -6.029 1.00 33.23 293 GLN G CA 1
ATOM 4689 C C . GLN D 4 263 ? -9.736 -31.723 -7.491 1.00 35.41 293 GLN G C 1
ATOM 4690 O O . GLN D 4 263 ? -9.512 -30.709 -8.158 1.00 41.52 293 GLN G O 1
ATOM 4696 N N . ILE D 4 264 ? -9.638 -32.957 -7.982 1.00 33.87 294 ILE G N 1
ATOM 4697 C CA . ILE D 4 264 ? -9.298 -33.232 -9.373 1.00 25.96 294 ILE G CA 1
ATOM 4698 C C . ILE D 4 264 ? -10.385 -34.117 -9.973 1.00 29.22 294 ILE G C 1
ATOM 4699 O O . ILE D 4 264 ? -10.811 -35.098 -9.353 1.00 34.29 294 ILE G O 1
ATOM 4704 N N . ASN D 4 265 ? -10.847 -33.751 -11.168 1.00 35.70 295 ASN G N 1
ATOM 4705 C CA . ASN D 4 265 ? -11.827 -34.526 -11.919 1.00 24.55 295 ASN G CA 1
ATOM 4706 C C . ASN D 4 265 ? -11.176 -35.008 -13.205 1.00 29.12 295 ASN G C 1
ATOM 4707 O O . ASN D 4 265 ? -10.680 -34.196 -13.991 1.00 34.17 295 ASN G O 1
ATOM 4712 N N . CYS D 4 266 ? -11.188 -36.319 -13.423 1.00 28.66 296 CYS G N 1
ATOM 4713 C CA . CYS D 4 266 ? -10.613 -36.919 -14.615 1.00 27.82 296 CYS G CA 1
ATOM 4714 C C . CYS D 4 266 ? -11.684 -37.684 -15.376 1.00 31.11 296 CYS G C 1
ATOM 4715 O O . CYS D 4 266 ? -12.648 -38.183 -14.787 1.00 35.60 296 CYS G O 1
ATOM 4718 N N . THR D 4 267 ? -11.509 -37.778 -16.693 1.00 22.45 297 THR G N 1
ATOM 4719 C CA . THR D 4 267 ? -12.474 -38.490 -17.517 1.00 22.86 297 THR G CA 1
ATOM 4720 C C . THR D 4 267 ? -11.854 -38.850 -18.859 1.00 16.64 297 THR G C 1
ATOM 4721 O O . THR D 4 267 ? -11.136 -38.045 -19.459 1.00 10.82 297 THR G O 1
ATOM 4725 N N . ARG D 4 268 ? -12.123 -40.075 -19.309 1.00 24.69 298 ARG G N 1
ATOM 4726 C CA . ARG D 4 268 ? -11.970 -40.429 -20.709 1.00 18.60 298 ARG G CA 1
ATOM 4727 C C . ARG D 4 268 ? -13.350 -40.377 -21.341 1.00 30.82 298 ARG G C 1
ATOM 4728 O O . ARG D 4 268 ? -14.183 -41.251 -21.056 1.00 28.18 298 ARG G O 1
ATOM 4736 N N . PRO D 4 269 ? -13.646 -39.389 -22.188 1.00 24.27 299 PRO G N 1
ATOM 4737 C CA . PRO D 4 269 ? -15.031 -39.183 -22.632 1.00 16.73 299 PRO G CA 1
ATOM 4738 C C . PRO D 4 269 ? -15.480 -40.094 -23.762 1.00 20.13 299 PRO G C 1
ATOM 4739 O O . PRO D 4 269 ? -16.671 -40.077 -24.102 1.00 36.49 299 PRO G O 1
ATOM 4743 N N . ASN D 4 270 ? -14.585 -40.882 -24.352 1.00 16.87 300 ASN G N 1
ATOM 4744 C CA . ASN D 4 270 ? -14.977 -41.762 -25.445 1.00 18.37 300 ASN G CA 1
ATOM 4745 C C . ASN D 4 270 ? -15.879 -42.879 -24.932 1.00 16.92 300 ASN G C 1
ATOM 4746 O O . ASN D 4 270 ? -15.535 -43.582 -23.977 1.00 24.93 300 ASN G O 1
ATOM 4751 N N . ASN D 4 271 ? -17.040 -43.034 -25.565 1.00 15.31 301 ASN G N 1
ATOM 4752 C CA . ASN D 4 271 ? -17.992 -44.090 -25.221 1.00 19.33 301 ASN G CA 1
ATOM 4753 C C . ASN D 4 271 ? -17.521 -45.373 -25.896 1.00 20.68 301 ASN G C 1
ATOM 4754 O O . ASN D 4 271 ? -17.933 -45.708 -27.008 1.00 29.83 301 ASN G O 1
ATOM 4759 N N . ASN D 4 272 ? -16.647 -46.102 -25.208 1.00 24.32 302 ASN G N 1
ATOM 4760 C CA . ASN D 4 272 ? -16.038 -47.299 -25.765 1.00 22.11 302 ASN G CA 1
ATOM 4761 C C . ASN D 4 272 ? -16.986 -48.492 -25.683 1.00 27.02 302 ASN G C 1
ATOM 4762 O O . ASN D 4 272 ? -17.956 -48.505 -24.920 1.00 24.67 302 ASN G O 1
ATOM 4767 N N . THR D 4 273 ? -16.684 -49.508 -26.489 1.00 29.67 303 THR G N 1
ATOM 4768 C CA . THR D 4 273 ? -17.436 -50.753 -26.518 1.00 32.44 303 THR G CA 1
ATOM 4769 C C . THR D 4 273 ? -16.478 -51.925 -26.384 1.00 34.89 303 THR G C 1
ATOM 4770 O O . THR D 4 273 ? -15.373 -51.904 -26.937 1.00 32.02 303 THR G O 1
ATOM 4774 N N . ARG D 4 274 ? -16.906 -52.945 -25.648 1.00 20.50 304 ARG G N 1
ATOM 4775 C CA . ARG D 4 274 ? -16.124 -54.156 -25.454 1.00 21.80 304 ARG G CA 1
ATOM 4776 C C . ARG D 4 274 ? -16.638 -55.251 -26.379 1.00 23.26 304 ARG G C 1
ATOM 4777 O O . ARG D 4 274 ? -17.849 -55.431 -26.534 1.00 34.15 304 ARG G O 1
ATOM 4785 N N . LYS D 4 275 ? -15.708 -55.976 -26.999 1.00 20.88 305 LYS G N 1
ATOM 4786 C CA . LYS D 4 275 ? -16.037 -57.032 -27.952 1.00 24.80 305 LYS G CA 1
ATOM 4787 C C . LYS D 4 275 ? -15.355 -58.321 -27.514 1.00 28.75 305 LYS G C 1
ATOM 4788 O O . LYS D 4 275 ? -14.122 -58.404 -27.509 1.00 32.62 305 LYS G O 1
ATOM 4794 N N . SER D 4 276 ? -16.154 -59.320 -27.149 1.00 17.50 306 SER G N 1
ATOM 4795 C CA . SER D 4 276 ? -15.610 -60.620 -26.783 1.00 16.41 306 SER G CA 1
ATOM 4796 C C . SER D 4 276 ? -15.155 -61.365 -28.031 1.00 25.35 306 SER G C 1
ATOM 4797 O O . SER D 4 276 ? -15.882 -61.435 -29.026 1.00 37.93 306 SER G O 1
ATOM 4800 N N . ILE D 4 277 ? -13.946 -61.920 -27.978 1.00 23.35 307 ILE G N 1
ATOM 4801 C CA . ILE D 4 277 ? -13.352 -62.641 -29.098 1.00 20.07 307 ILE G CA 1
ATOM 4802 C C . ILE D 4 277 ? -12.919 -64.009 -28.589 1.00 26.60 307 ILE G C 1
ATOM 4803 O O . ILE D 4 277 ? -11.941 -64.114 -27.839 1.00 48.57 307 ILE G O 1
ATOM 4808 N N . ARG D 4 278 ? -13.642 -65.052 -28.991 1.00 25.52 308 ARG G N 1
ATOM 4809 C CA . ARG D 4 278 ? -13.290 -66.417 -28.614 1.00 24.52 308 ARG G CA 1
ATOM 4810 C C . ARG D 4 278 ? -11.968 -66.796 -29.269 1.00 20.44 308 ARG G C 1
ATOM 4811 O O . ARG D 4 278 ? -11.912 -67.042 -30.477 1.00 29.85 308 ARG G O 1
ATOM 4819 N N . ILE D 4 279 ? -10.898 -66.835 -28.472 1.00 20.24 309 ILE G N 1
ATOM 4820 C CA . ILE D 4 279 ? -9.578 -67.207 -28.972 1.00 31.52 309 ILE G CA 1
ATOM 4821 C C . ILE D 4 279 ? -9.234 -68.662 -28.685 1.00 30.11 309 ILE G C 1
ATOM 4822 O O . ILE D 4 279 ? -8.181 -69.139 -29.139 1.00 32.03 309 ILE G O 1
ATOM 4827 N N . GLY D 4 280 ? -10.082 -69.379 -27.954 1.00 25.20 312 GLY G N 1
ATOM 4828 C CA . GLY D 4 280 ? -9.860 -70.772 -27.652 1.00 24.76 312 GLY G CA 1
ATOM 4829 C C . GLY D 4 280 ? -11.002 -71.338 -26.836 1.00 24.85 312 GLY G C 1
ATOM 4830 O O . GLY D 4 280 ? -11.890 -70.606 -26.387 1.00 31.72 312 GLY G O 1
ATOM 4831 N N . PRO D 4 281 ? -11.013 -72.660 -26.642 1.00 30.60 313 PRO G N 1
ATOM 4832 C CA . PRO D 4 281 ? -12.053 -73.272 -25.803 1.00 32.07 313 PRO G CA 1
ATOM 4833 C C . PRO D 4 281 ? -12.066 -72.690 -24.399 1.00 27.26 313 PRO G C 1
ATOM 4834 O O . PRO D 4 281 ? -11.196 -73.003 -23.580 1.00 29.27 313 PRO G O 1
ATOM 4838 N N . GLY D 4 282 ? -13.042 -71.831 -24.118 1.00 22.85 314 GLY G N 1
ATOM 4839 C CA . GLY D 4 282 ? -13.108 -71.152 -22.841 1.00 25.24 314 GLY G CA 1
ATOM 4840 C C . GLY D 4 282 ? -12.187 -69.963 -22.700 1.00 22.30 314 GLY G C 1
ATOM 4841 O O . GLY D 4 282 ? -12.077 -69.411 -21.600 1.00 30.47 314 GLY G O 1
ATOM 4842 N N . GLN D 4 283 ? -11.522 -69.550 -23.775 1.00 30.02 315 GLN G N 1
ATOM 4843 C CA . GLN D 4 283 ? -10.600 -68.422 -23.764 1.00 31.60 315 GLN G CA 1
ATOM 4844 C C . GLN D 4 283 ? -11.206 -67.286 -24.576 1.00 27.62 315 GLN G C 1
ATOM 4845 O O . GLN D 4 283 ? -11.461 -67.445 -25.775 1.00 33.38 315 GLN G O 1
ATOM 4851 N N . ALA D 4 284 ? -11.433 -66.146 -23.928 1.00 20.68 316 ALA G N 1
ATOM 4852 C CA . ALA D 4 284 ? -12.060 -64.993 -24.564 1.00 16.63 316 ALA G CA 1
ATOM 4853 C C . ALA D 4 284 ? -11.170 -63.774 -24.384 1.00 12.16 316 ALA G C 1
ATOM 4854 O O . ALA D 4 284 ? -10.819 -63.420 -23.254 1.00 15.06 316 ALA G O 1
ATOM 4856 N N . PHE D 4 285 ? -10.807 -63.138 -25.495 1.00 13.47 317 PHE G N 1
ATOM 4857 C CA . PHE D 4 285 ? -10.066 -61.883 -25.479 1.00 12.35 317 PHE G CA 1
ATOM 4858 C C . PHE D 4 285 ? -11.054 -60.733 -25.614 1.00 13.22 317 PHE G C 1
ATOM 4859 O O . PHE D 4 285 ? -11.782 -60.647 -26.609 1.00 16.48 317 PHE G O 1
ATOM 4867 N N . TYR D 4 286 ? -11.075 -59.855 -24.616 1.00 16.08 318 TYR G N 1
ATOM 4868 C CA . TYR D 4 286 ? -11.968 -58.703 -24.608 1.00 19.15 318 TYR G CA 1
ATOM 4869 C C . TYR D 4 286 ? -11.272 -57.546 -25.314 1.00 17.92 318 TYR G C 1
ATOM 4870 O O . TYR D 4 286 ? -10.258 -57.031 -24.832 1.00 19.99 318 TYR G O 1
ATOM 4879 N N . ALA D 4 287 ? -11.818 -57.144 -26.457 1.00 14.52 319 ALA G N 1
ATOM 4880 C CA . ALA D 4 287 ? -11.217 -56.138 -27.316 1.00 16.23 319 ALA G CA 1
ATOM 4881 C C . ALA D 4 287 ? -12.095 -54.896 -27.380 1.00 28.70 319 ALA G C 1
ATOM 4882 O O . ALA D 4 287 ? -13.286 -54.928 -27.058 1.00 28.88 319 ALA G O 1
ATOM 4884 N N . THR D 4 288 ? -11.484 -53.792 -27.804 1.00 28.54 320 THR G N 1
ATOM 4885 C CA . THR D 4 288 ? -12.202 -52.536 -27.991 1.00 23.17 320 THR G CA 1
ATOM 4886 C C . THR D 4 288 ? -12.905 -52.576 -29.342 1.00 26.43 320 THR G C 1
ATOM 4887 O O . THR D 4 288 ? -12.260 -52.448 -30.388 1.00 25.12 320 THR G O 1
ATOM 4891 N N . GLY D 4 289 ? -14.224 -52.763 -29.323 1.00 36.34 321 GLY G N 1
ATOM 4892 C CA . GLY D 4 289 ? -15.002 -52.863 -30.543 1.00 47.28 321 GLY G CA 1
ATOM 4893 C C . GLY D 4 289 ? -14.906 -51.631 -31.419 1.00 38.82 321 GLY G C 1
ATOM 4894 O O . GLY D 4 289 ? -14.235 -51.649 -32.456 1.00 36.14 321 GLY G O 1
ATOM 4895 N N . ASP D 4 290 A -15.578 -50.558 -31.012 1.00 25.73 321 ASP G N 1
ATOM 4896 C CA . ASP D 4 290 A -15.482 -49.278 -31.701 1.00 38.42 321 ASP G CA 1
ATOM 4897 C C . ASP D 4 290 A -15.997 -48.195 -30.764 1.00 35.84 321 ASP G C 1
ATOM 4898 O O . ASP D 4 290 A -16.618 -48.479 -29.737 1.00 41.23 321 ASP G O 1
ATOM 4903 N N . ILE D 4 291 ? -15.728 -46.948 -31.131 1.00 30.62 322 ILE G N 1
ATOM 4904 C CA . ILE D 4 291 ? -16.176 -45.799 -30.354 1.00 22.11 322 ILE G CA 1
ATOM 4905 C C . ILE D 4 291 ? -17.567 -45.401 -30.824 1.00 22.48 322 ILE G C 1
ATOM 4906 O O . ILE D 4 291 ? -17.807 -45.245 -32.028 1.00 31.43 322 ILE G O 1
ATOM 4911 N N . ILE D 4 292 ? -18.484 -45.241 -29.877 1.00 17.63 323 ILE G N 1
ATOM 4912 C CA . ILE D 4 292 ? -19.858 -44.849 -30.162 1.00 14.52 323 ILE G CA 1
ATOM 4913 C C . ILE D 4 292 ? -19.952 -43.347 -29.920 1.00 16.04 323 ILE G C 1
ATOM 4914 O O . ILE D 4 292 ? -20.024 -42.890 -28.776 1.00 30.14 323 ILE G O 1
ATOM 4919 N N . GLY D 4 293 ? -19.942 -42.573 -31.001 1.00 16.59 324 GLY G N 1
ATOM 4920 C CA . GLY D 4 293 ? -20.094 -41.136 -30.893 1.00 20.92 324 GLY G CA 1
ATOM 4921 C C . GLY D 4 293 ? -18.810 -40.359 -31.094 1.00 20.99 324 GLY G C 1
ATOM 4922 O O . GLY D 4 293 ? -17.978 -40.718 -31.934 1.00 18.88 324 GLY G O 1
ATOM 4923 N N . ASP D 4 294 ? -18.640 -39.292 -30.320 1.00 18.72 325 ASP G N 1
ATOM 4924 C CA . ASP D 4 294 ? -17.497 -38.407 -30.489 1.00 15.81 325 ASP G CA 1
ATOM 4925 C C . ASP D 4 294 ? -16.198 -39.085 -30.070 1.00 25.58 325 ASP G C 1
ATOM 4926 O O . ASP D 4 294 ? -16.171 -39.952 -29.192 1.00 30.87 325 ASP G O 1
ATOM 4931 N N . ILE D 4 295 ? -15.113 -38.675 -30.718 1.00 17.98 326 ILE G N 1
ATOM 4932 C CA . ILE D 4 295 ? -13.759 -39.016 -30.304 1.00 12.74 326 ILE G CA 1
ATOM 4933 C C . ILE D 4 295 ? -13.158 -37.778 -29.656 1.00 18.19 326 ILE G C 1
ATOM 4934 O O . ILE D 4 295 ? -12.983 -36.746 -30.316 1.00 20.86 326 ILE G O 1
ATOM 4939 N N . ARG D 4 296 ? -12.856 -37.868 -28.362 1.00 24.84 327 ARG G N 1
ATOM 4940 C CA . ARG D 4 296 ? -12.335 -36.713 -27.645 1.00 26.10 327 ARG G CA 1
ATOM 4941 C C . ARG D 4 296 ? -11.045 -37.040 -26.902 1.00 33.28 327 ARG G C 1
ATOM 4942 O O . ARG D 4 296 ? -10.462 -38.113 -27.089 1.00 32.39 327 ARG G O 1
ATOM 4950 N N . GLN D 4 297 ? -10.605 -36.119 -26.049 1.00 33.20 328 GLN G N 1
ATOM 4951 C CA . GLN D 4 297 ? -9.332 -36.214 -25.349 1.00 27.66 328 GLN G CA 1
ATOM 4952 C C . GLN D 4 297 ? -9.566 -36.543 -23.882 1.00 35.13 328 GLN G C 1
ATOM 4953 O O . GLN D 4 297 ? -10.420 -35.929 -23.233 1.00 39.77 328 GLN G O 1
ATOM 4959 N N . ALA D 4 298 ? -8.806 -37.505 -23.363 1.00 29.27 329 ALA G N 1
ATOM 4960 C CA . ALA D 4 298 ? -8.836 -37.811 -21.940 1.00 23.95 329 ALA G CA 1
ATOM 4961 C C . ALA D 4 298 ? -8.013 -36.777 -21.184 1.00 26.39 329 ALA G C 1
ATOM 4962 O O . ALA D 4 298 ? -6.885 -36.462 -21.577 1.00 24.98 329 ALA G O 1
ATOM 4964 N N . HIS D 4 299 ? -8.575 -36.248 -20.100 1.00 29.78 330 HIS G N 1
ATOM 4965 C CA . HIS D 4 299 ? -7.941 -35.143 -19.396 1.00 23.78 330 HIS G CA 1
ATOM 4966 C C . HIS D 4 299 ? -8.421 -35.111 -17.954 1.00 23.89 330 HIS G C 1
ATOM 4967 O O . HIS D 4 299 ? -9.295 -35.880 -17.547 1.00 25.70 330 HIS G O 1
ATOM 4974 N N . CYS D 4 300 ? -7.834 -34.192 -17.187 1.00 23.83 331 CYS G N 1
ATOM 4975 C CA . CYS D 4 300 ? -8.212 -33.956 -15.802 1.00 20.91 331 CYS G CA 1
ATOM 4976 C C . CYS D 4 300 ? -8.355 -32.460 -15.558 1.00 20.03 331 CYS G C 1
ATOM 4977 O O . CYS D 4 300 ? -7.742 -31.640 -16.247 1.00 27.46 331 CYS G O 1
ATOM 4980 N N . ASN D 4 301 ? -9.164 -32.113 -14.558 1.00 11.10 332 ASN G N 1
ATOM 4981 C CA . ASN D 4 301 ? -9.366 -30.728 -14.157 1.00 23.11 332 ASN G CA 1
ATOM 4982 C C . ASN D 4 301 ? -9.068 -30.552 -12.678 1.00 42.55 332 ASN G C 1
ATOM 4983 O O . ASN D 4 301 ? -9.484 -31.366 -11.851 1.00 60.03 332 ASN G O 1
ATOM 4988 N N . VAL D 4 302 ? -8.364 -29.472 -12.353 1.00 43.99 333 VAL G N 1
ATOM 4989 C CA . VAL D 4 302 ? -8.239 -28.993 -10.985 1.00 50.44 333 VAL G CA 1
ATOM 4990 C C . VAL D 4 302 ? -8.611 -27.519 -10.978 1.00 56.82 333 VAL G C 1
ATOM 4991 O O . VAL D 4 302 ? -8.478 -26.822 -11.989 1.00 66.71 333 VAL G O 1
ATOM 4995 N N . SER D 4 303 ? -9.092 -27.046 -9.834 1.00 46.30 334 SER G N 1
ATOM 4996 C CA . SER D 4 303 ? -9.417 -25.633 -9.697 1.00 47.42 334 SER G CA 1
ATOM 4997 C C . SER D 4 303 ? -8.128 -24.826 -9.613 1.00 55.66 334 SER G C 1
ATOM 4998 O O . SER D 4 303 ? -7.309 -25.045 -8.714 1.00 68.35 334 SER G O 1
ATOM 5001 N N . LYS D 4 304 ? -7.941 -23.899 -10.557 1.00 61.86 335 LYS G N 1
ATOM 5002 C CA . LYS D 4 304 ? -6.739 -23.072 -10.558 1.00 64.36 335 LYS G CA 1
ATOM 5003 C C . LYS D 4 304 ? -6.638 -22.211 -9.305 1.00 76.41 335 LYS G C 1
ATOM 5004 O O . LYS D 4 304 ? -5.537 -21.780 -8.948 1.00 78.74 335 LYS G O 1
ATOM 5010 N N . ALA D 4 305 ? -7.757 -21.964 -8.621 1.00 67.97 336 ALA G N 1
ATOM 5011 C CA . ALA D 4 305 ? -7.718 -21.218 -7.368 1.00 59.82 336 ALA G CA 1
ATOM 5012 C C . ALA D 4 305 ? -7.310 -22.112 -6.203 1.00 58.26 336 ALA G C 1
ATOM 5013 O O . ALA D 4 305 ? -6.379 -21.786 -5.457 1.00 62.01 336 ALA G O 1
ATOM 5015 N N . THR D 4 306 ? -7.995 -23.247 -6.032 1.00 56.39 337 THR G N 1
ATOM 5016 C CA . THR D 4 306 ? -7.675 -24.163 -4.943 1.00 47.12 337 THR G CA 1
ATOM 5017 C C . THR D 4 306 ? -6.298 -24.795 -5.110 1.00 37.36 337 THR G C 1
ATOM 5018 O O . THR D 4 306 ? -5.689 -25.198 -4.113 1.00 51.36 337 THR G O 1
ATOM 5022 N N . TRP D 4 307 ? -5.792 -24.886 -6.341 1.00 36.59 338 TRP G N 1
ATOM 5023 C CA . TRP D 4 307 ? -4.418 -25.318 -6.558 1.00 45.99 338 TRP G CA 1
ATOM 5024 C C . TRP D 4 307 ? -3.414 -24.190 -6.352 1.00 48.61 338 TRP G C 1
ATOM 5025 O O . TRP D 4 307 ? -2.252 -24.464 -6.033 1.00 42.25 338 TRP G O 1
ATOM 5036 N N . ASN D 4 308 ? -3.835 -22.933 -6.525 1.00 60.29 339 ASN G N 1
ATOM 5037 C CA . ASN D 4 308 ? -2.944 -21.809 -6.254 1.00 65.61 339 ASN G CA 1
ATOM 5038 C C . ASN D 4 308 ? -2.719 -21.630 -4.757 1.00 58.26 339 ASN G C 1
ATOM 5039 O O . ASN D 4 308 ? -1.586 -21.399 -4.317 1.00 65.95 339 ASN G O 1
ATOM 5044 N N . GLU D 4 309 ? -3.785 -21.728 -3.959 1.00 45.43 340 GLU G N 1
ATOM 5045 C CA . GLU D 4 309 ? -3.630 -21.597 -2.515 1.00 45.89 340 GLU G CA 1
ATOM 5046 C C . GLU D 4 309 ? -2.959 -22.823 -1.911 1.00 40.87 340 GLU G C 1
ATOM 5047 O O . GLU D 4 309 ? -2.276 -22.711 -0.887 1.00 51.85 340 GLU G O 1
ATOM 5053 N N . THR D 4 310 ? -3.131 -23.995 -2.530 1.00 47.42 341 THR G N 1
ATOM 5054 C CA . THR D 4 310 ? -2.461 -25.194 -2.036 1.00 52.03 341 THR G CA 1
ATOM 5055 C C . THR D 4 310 ? -0.970 -25.152 -2.346 1.00 40.21 341 THR G C 1
ATOM 5056 O O . THR D 4 310 ? -0.148 -25.582 -1.529 1.00 33.54 341 THR G O 1
ATOM 5060 N N . LEU D 4 311 ? -0.601 -24.633 -3.521 1.00 33.59 342 LEU G N 1
ATOM 5061 C CA . LEU D 4 311 ? 0.809 -24.394 -3.804 1.00 38.15 342 LEU G CA 1
ATOM 5062 C C . LEU D 4 311 ? 1.375 -23.277 -2.938 1.00 45.99 342 LEU G C 1
ATOM 5063 O O . LEU D 4 311 ? 2.582 -23.257 -2.674 1.00 56.12 342 LEU G O 1
ATOM 5068 N N . GLY D 4 312 ? 0.533 -22.343 -2.492 1.00 40.84 343 GLY G N 1
ATOM 5069 C CA . GLY D 4 312 ? 1.013 -21.292 -1.609 1.00 44.09 343 GLY G CA 1
ATOM 5070 C C . GLY D 4 312 ? 1.290 -21.791 -0.204 1.00 47.73 343 GLY G C 1
ATOM 5071 O O . GLY D 4 312 ? 2.234 -21.341 0.451 1.00 51.89 343 GLY G O 1
ATOM 5072 N N . LYS D 4 313 ? 0.466 -22.723 0.283 1.00 53.20 344 LYS G N 1
ATOM 5073 C CA . LYS D 4 313 ? 0.728 -23.330 1.583 1.00 43.10 344 LYS G CA 1
ATOM 5074 C C . LYS D 4 313 ? 1.978 -24.196 1.539 1.00 47.21 344 LYS G C 1
ATOM 5075 O O . LYS D 4 313 ? 2.798 -24.161 2.463 1.00 50.53 344 LYS G O 1
ATOM 5081 N N . VAL D 4 314 ? 2.134 -24.987 0.474 1.00 42.25 345 VAL G N 1
ATOM 5082 C CA . VAL D 4 314 ? 3.341 -25.793 0.309 1.00 51.78 345 VAL G CA 1
ATOM 5083 C C . VAL D 4 314 ? 4.570 -24.897 0.241 1.00 50.16 345 VAL G C 1
ATOM 5084 O O . VAL D 4 314 ? 5.598 -25.178 0.869 1.00 55.43 345 VAL G O 1
ATOM 5088 N N . VAL D 4 315 ? 4.478 -23.793 -0.506 1.00 48.63 346 VAL G N 1
ATOM 5089 C CA . VAL D 4 315 ? 5.608 -22.884 -0.638 1.00 52.94 346 VAL G CA 1
ATOM 5090 C C . VAL D 4 315 ? 5.906 -22.163 0.671 1.00 64.71 346 VAL G C 1
ATOM 5091 O O . VAL D 4 315 ? 7.029 -21.686 0.869 1.00 67.23 346 VAL G O 1
ATOM 5095 N N . LYS D 4 316 ? 4.930 -22.080 1.580 1.00 61.08 347 LYS G N 1
ATOM 5096 C CA . LYS D 4 316 ? 5.175 -21.437 2.866 1.00 58.15 347 LYS G CA 1
ATOM 5097 C C . LYS D 4 316 ? 6.046 -22.308 3.763 1.00 63.28 347 LYS G C 1
ATOM 5098 O O . LYS D 4 316 ? 6.979 -21.810 4.405 1.00 62.76 347 LYS G O 1
ATOM 5104 N N . GLN D 4 317 ? 5.759 -23.608 3.822 1.00 52.84 348 GLN G N 1
ATOM 5105 C CA . GLN D 4 317 ? 6.560 -24.527 4.620 1.00 42.62 348 GLN G CA 1
ATOM 5106 C C . GLN D 4 317 ? 7.891 -24.874 3.968 1.00 45.54 348 GLN G C 1
ATOM 5107 O O . GLN D 4 317 ? 8.766 -25.426 4.644 1.00 60.29 348 GLN G O 1
ATOM 5113 N N . LEU D 4 318 ? 8.065 -24.573 2.680 1.00 40.51 349 LEU G N 1
ATOM 5114 C CA . LEU D 4 318 ? 9.329 -24.842 2.008 1.00 53.79 349 LEU G CA 1
ATOM 5115 C C . LEU D 4 318 ? 10.422 -23.856 2.395 1.00 71.10 349 LEU G C 1
ATOM 5116 O O . LEU D 4 318 ? 11.604 -24.155 2.195 1.00 68.25 349 LEU G O 1
ATOM 5121 N N . ARG D 4 319 ? 10.063 -22.693 2.942 1.00 80.05 350 ARG G N 1
ATOM 5122 C CA . ARG D 4 319 ? 11.069 -21.715 3.338 1.00 91.92 350 ARG G CA 1
ATOM 5123 C C . ARG D 4 319 ? 11.634 -21.980 4.726 1.00 82.24 350 ARG G C 1
ATOM 5124 O O . ARG D 4 319 ? 12.717 -21.476 5.044 1.00 68.22 350 ARG G O 1
ATOM 5132 N N . LYS D 4 320 ? 10.931 -22.758 5.554 1.00 78.05 351 LYS G N 1
ATOM 5133 C CA . LYS D 4 320 ? 11.362 -22.968 6.930 1.00 67.37 351 LYS G CA 1
ATOM 5134 C C . LYS D 4 320 ? 12.701 -23.690 7.020 1.00 76.42 351 LYS G C 1
ATOM 5135 O O . LYS D 4 320 ? 13.366 -23.607 8.058 1.00 100.17 351 LYS G O 1
ATOM 5141 N N . HIS D 4 321 ? 13.115 -24.392 5.961 1.00 55.39 352 HIS G N 1
ATOM 5142 C CA . HIS D 4 321 ? 14.433 -25.013 5.926 1.00 71.10 352 HIS G CA 1
ATOM 5143 C C . HIS D 4 321 ? 15.198 -24.688 4.644 1.00 63.89 352 HIS G C 1
ATOM 5144 O O . HIS D 4 321 ? 16.263 -25.268 4.406 1.00 47.08 352 HIS G O 1
ATOM 5151 N N . PHE D 4 322 ? 14.698 -23.769 3.817 1.00 62.84 353 PHE G N 1
ATOM 5152 C CA . PHE D 4 322 ? 15.427 -23.334 2.634 1.00 65.54 353 PHE G CA 1
ATOM 5153 C C . PHE D 4 322 ? 15.763 -21.851 2.619 1.00 81.62 353 PHE G C 1
ATOM 5154 O O . PHE D 4 322 ? 16.673 -21.455 1.882 1.00 67.96 353 PHE G O 1
ATOM 5162 N N . GLY D 4 323 ? 15.077 -21.030 3.405 1.00 90.39 354 GLY G N 1
ATOM 5163 C CA . GLY D 4 323 ? 15.417 -19.607 3.466 1.00 92.10 354 GLY G CA 1
ATOM 5164 C C . GLY D 4 323 ? 14.201 -18.752 3.175 1.00 88.11 354 GLY G C 1
ATOM 5165 O O . GLY D 4 323 ? 13.453 -18.982 2.222 1.00 83.58 354 GLY G O 1
ATOM 5166 N N . ASN D 4 324 ? 13.998 -17.746 4.018 1.00 87.95 355 ASN G N 1
ATOM 5167 C CA . ASN D 4 324 ? 12.880 -16.821 3.855 1.00 81.87 355 ASN G CA 1
ATOM 5168 C C . ASN D 4 324 ? 13.054 -15.883 2.666 1.00 88.47 355 ASN G C 1
ATOM 5169 O O . ASN D 4 324 ? 12.116 -15.148 2.339 1.00 80.43 355 ASN G O 1
ATOM 5174 N N . ASN D 4 325 ? 14.218 -15.886 2.022 1.00 97.83 356 ASN G N 1
ATOM 5175 C CA . ASN D 4 325 ? 14.488 -15.006 0.894 1.00 97.33 356 ASN G CA 1
ATOM 5176 C C . ASN D 4 325 ? 14.694 -15.731 -0.427 1.00 91.46 356 ASN G C 1
ATOM 5177 O O . ASN D 4 325 ? 14.400 -15.154 -1.476 1.00 82.88 356 ASN G O 1
ATOM 5182 N N . THR D 4 326 ? 15.192 -16.965 -0.412 1.00 103.06 357 THR G N 1
ATOM 5183 C CA . THR D 4 326 ? 15.438 -17.682 -1.655 1.00 106.98 357 THR G CA 1
ATOM 5184 C C . THR D 4 326 ? 14.122 -17.987 -2.367 1.00 97.49 357 THR G C 1
ATOM 5185 O O . THR D 4 326 ? 13.066 -18.130 -1.743 1.00 88.32 357 THR G O 1
ATOM 5189 N N . ILE D 4 327 ? 14.194 -18.073 -3.690 1.00 95.35 358 ILE G N 1
ATOM 5190 C CA . ILE D 4 327 ? 13.013 -18.260 -4.525 1.00 89.11 358 ILE G CA 1
ATOM 5191 C C . ILE D 4 327 ? 12.709 -19.745 -4.650 1.00 98.64 358 ILE G C 1
ATOM 5192 O O . ILE D 4 327 ? 13.618 -20.581 -4.712 1.00 92.90 358 ILE G O 1
ATOM 5197 N N . ILE D 4 328 ? 11.420 -20.075 -4.683 1.00 95.69 359 ILE G N 1
ATOM 5198 C CA . ILE D 4 328 ? 10.951 -21.445 -4.853 1.00 82.30 359 ILE G CA 1
ATOM 5199 C C . ILE D 4 328 ? 10.258 -21.534 -6.205 1.00 75.44 359 ILE G C 1
ATOM 5200 O O . ILE D 4 328 ? 9.259 -20.845 -6.447 1.00 64.39 359 ILE G O 1
ATOM 5205 N N . ARG D 4 329 ? 10.785 -22.383 -7.082 1.00 74.01 360 ARG G N 1
ATOM 5206 C CA . ARG D 4 329 ? 10.303 -22.522 -8.447 1.00 57.76 360 ARG G CA 1
ATOM 5207 C C . ARG D 4 329 ? 9.757 -23.928 -8.662 1.00 61.46 360 ARG G C 1
ATOM 5208 O O . ARG D 4 329 ? 10.240 -24.896 -8.068 1.00 56.38 360 ARG G O 1
ATOM 5216 N N . PHE D 4 330 ? 8.729 -24.031 -9.501 1.00 68.07 361 PHE G N 1
ATOM 5217 C CA . PHE D 4 330 ? 8.119 -25.307 -9.847 1.00 45.52 361 PHE G CA 1
ATOM 5218 C C . PHE D 4 330 ? 8.250 -25.542 -11.344 1.00 39.83 361 PHE G C 1
ATOM 5219 O O . PHE D 4 330 ? 7.888 -24.677 -12.148 1.00 41.35 361 PHE G O 1
ATOM 5227 N N . ALA D 4 331 ? 8.771 -26.710 -11.711 1.00 47.69 362 ALA G N 1
ATOM 5228 C CA . ALA D 4 331 ? 8.897 -27.124 -13.100 1.00 45.25 362 ALA G CA 1
ATOM 5229 C C . ALA D 4 331 ? 8.360 -28.542 -13.243 1.00 41.78 362 ALA G C 1
ATOM 5230 O O . ALA D 4 331 ? 8.008 -29.198 -12.260 1.00 45.94 362 ALA G O 1
ATOM 5232 N N . ASN D 4 332 ? 8.296 -29.015 -14.485 1.00 47.29 363 ASN G N 1
ATOM 5233 C CA . ASN D 4 332 ? 7.784 -30.348 -14.758 1.00 41.82 363 ASN G CA 1
ATOM 5234 C C . ASN D 4 332 ? 8.920 -31.371 -14.705 1.00 37.44 363 ASN G C 1
ATOM 5235 O O . ASN D 4 332 ? 10.069 -31.048 -14.393 1.00 49.11 363 ASN G O 1
ATOM 5240 N N . SER D 4 333 ? 8.592 -32.625 -15.007 1.00 26.88 364 SER G N 1
ATOM 5241 C CA . SER D 4 333 ? 9.584 -33.693 -14.966 1.00 32.86 364 SER G CA 1
ATOM 5242 C C . SER D 4 333 ? 10.671 -33.466 -16.012 1.00 28.84 364 SER G C 1
ATOM 5243 O O . SER D 4 333 ? 10.451 -32.820 -17.040 1.00 38.38 364 SER G O 1
ATOM 5246 N N . SER D 4 334 ? 11.855 -34.018 -15.747 1.00 34.63 365 SER G N 1
ATOM 5247 C CA . SER D 4 334 ? 13.022 -33.816 -16.600 1.00 43.95 365 SER G CA 1
ATOM 5248 C C . SER D 4 334 ? 13.485 -35.095 -17.282 1.00 42.18 365 SER G C 1
ATOM 5249 O O . SER D 4 334 ? 14.573 -35.118 -17.868 1.00 33.77 365 SER G O 1
ATOM 5252 N N . GLY D 4 335 ? 12.692 -36.150 -17.220 1.00 41.87 366 GLY G N 1
ATOM 5253 C CA . GLY D 4 335 ? 13.050 -37.403 -17.861 1.00 61.81 366 GLY G CA 1
ATOM 5254 C C . GLY D 4 335 ? 12.566 -38.597 -17.064 1.00 47.88 366 GLY G C 1
ATOM 5255 O O . GLY D 4 335 ? 12.093 -38.478 -15.934 1.00 27.39 366 GLY G O 1
ATOM 5256 N N . GLY D 4 336 ? 12.702 -39.769 -17.688 1.00 45.37 367 GLY G N 1
ATOM 5257 C CA . GLY D 4 336 ? 12.302 -41.021 -17.099 1.00 45.73 367 GLY G CA 1
ATOM 5258 C C . GLY D 4 336 ? 11.348 -41.782 -18.008 1.00 39.77 367 GLY G C 1
ATOM 5259 O O . GLY D 4 336 ? 11.383 -41.639 -19.237 1.00 39.88 367 GLY G O 1
ATOM 5260 N N . ASP D 4 337 ? 10.488 -42.579 -17.384 1.00 43.48 368 ASP G N 1
ATOM 5261 C CA . ASP D 4 337 ? 9.459 -43.329 -18.076 1.00 44.11 368 ASP G CA 1
ATOM 5262 C C . ASP D 4 337 ? 8.117 -42.612 -17.967 1.00 46.94 368 ASP G C 1
ATOM 5263 O O . ASP D 4 337 ? 7.959 -41.632 -17.238 1.00 30.21 368 ASP G O 1
ATOM 5268 N N . LEU D 4 338 ? 7.137 -43.121 -18.723 1.00 49.70 369 LEU G N 1
ATOM 5269 C CA . LEU D 4 338 ? 5.803 -42.535 -18.702 1.00 44.19 369 LEU G CA 1
ATOM 5270 C C . LEU D 4 338 ? 5.160 -42.657 -17.329 1.00 42.37 369 LEU G C 1
ATOM 5271 O O . LEU D 4 338 ? 4.379 -41.785 -16.928 1.00 42.12 369 LEU G O 1
ATOM 5276 N N . GLU D 4 339 ? 5.486 -43.715 -16.587 1.00 52.99 370 GLU G N 1
ATOM 5277 C CA . GLU D 4 339 ? 4.886 -43.927 -15.276 1.00 42.10 370 GLU G CA 1
ATOM 5278 C C . GLU D 4 339 ? 5.327 -42.901 -14.241 1.00 37.19 370 GLU G C 1
ATOM 5279 O O . GLU D 4 339 ? 4.701 -42.821 -13.179 1.00 34.56 370 GLU G O 1
ATOM 5285 N N . VAL D 4 340 ? 6.376 -42.120 -14.507 1.00 42.56 371 VAL G N 1
ATOM 5286 C CA . VAL D 4 340 ? 6.872 -41.163 -13.523 1.00 32.24 371 VAL G CA 1
ATOM 5287 C C . VAL D 4 340 ? 6.847 -39.750 -14.085 1.00 39.13 371 VAL G C 1
ATOM 5288 O O . VAL D 4 340 ? 6.616 -38.784 -13.348 1.00 33.16 371 VAL G O 1
ATOM 5292 N N . THR D 4 341 ? 7.086 -39.613 -15.391 1.00 48.56 372 THR G N 1
ATOM 5293 C CA . THR D 4 341 ? 7.060 -38.292 -16.005 1.00 40.96 372 THR G CA 1
ATOM 5294 C C . THR D 4 341 ? 5.658 -37.708 -16.077 1.00 44.13 372 THR G C 1
ATOM 5295 O O . THR D 4 341 ? 5.516 -36.529 -16.420 1.00 46.60 372 THR G O 1
ATOM 5299 N N . THR D 4 342 ? 4.630 -38.494 -15.768 1.00 43.23 373 THR G N 1
ATOM 5300 C CA . THR D 4 342 ? 3.250 -38.041 -15.830 1.00 31.35 373 THR G CA 1
ATOM 5301 C C . THR D 4 342 ? 2.499 -38.548 -14.609 1.00 24.90 373 THR G C 1
ATOM 5302 O O . THR D 4 342 ? 2.885 -39.541 -13.986 1.00 35.50 373 THR G O 1
ATOM 5306 N N . HIS D 4 343 ? 1.417 -37.848 -14.269 1.00 22.62 374 HIS G N 1
ATOM 5307 C CA . HIS D 4 343 ? 0.504 -38.309 -13.230 1.00 15.41 374 HIS G CA 1
ATOM 5308 C C . HIS D 4 343 ? -0.106 -39.640 -13.649 1.00 25.73 374 HIS G C 1
ATOM 5309 O O . HIS D 4 343 ? -1.082 -39.671 -14.406 1.00 35.02 374 HIS G O 1
ATOM 5316 N N . SER D 4 344 ? 0.469 -40.740 -13.173 1.00 23.26 375 SER G N 1
ATOM 5317 C CA . SER D 4 344 ? 0.040 -42.082 -13.546 1.00 20.73 375 SER G CA 1
ATOM 5318 C C . SER D 4 344 ? -0.848 -42.652 -12.447 1.00 13.55 375 SER G C 1
ATOM 5319 O O . SER D 4 344 ? -0.404 -42.808 -11.304 1.00 39.97 375 SER G O 1
ATOM 5322 N N . PHE D 4 345 ? -2.090 -42.971 -12.796 1.00 12.91 376 PHE G N 1
ATOM 5323 C CA . PHE D 4 345 ? -3.050 -43.482 -11.829 1.00 12.98 376 PHE G CA 1
ATOM 5324 C C . PHE D 4 345 ? -4.067 -44.348 -12.562 1.00 16.99 376 PHE G C 1
ATOM 5325 O O . PHE D 4 345 ? -3.885 -44.697 -13.733 1.00 15.38 376 PHE G O 1
ATOM 5333 N N . ASN D 4 346 ? -5.144 -44.697 -11.863 1.00 13.17 377 ASN G N 1
ATOM 5334 C CA . ASN D 4 346 ? -6.219 -45.506 -12.415 1.00 13.14 377 ASN G CA 1
ATOM 5335 C C . ASN D 4 346 ? -7.545 -44.801 -12.177 1.00 18.15 377 ASN G C 1
ATOM 5336 O O . ASN D 4 346 ? -7.770 -44.226 -11.109 1.00 24.72 377 ASN G O 1
ATOM 5341 N N . CYS D 4 347 ? -8.419 -44.851 -13.178 1.00 26.65 378 CYS G N 1
ATOM 5342 C CA . CYS D 4 347 ? -9.698 -44.148 -13.139 1.00 21.29 378 CYS G CA 1
ATOM 5343 C C . CYS D 4 347 ? -10.748 -45.053 -13.769 1.00 23.89 378 CYS G C 1
ATOM 5344 O O . CYS D 4 347 ? -10.732 -45.263 -14.985 1.00 18.66 378 CYS G O 1
ATOM 5347 N N . GLY D 4 348 ? -11.636 -45.612 -12.944 1.00 21.28 379 GLY G N 1
ATOM 5348 C CA . GLY D 4 348 ? -12.736 -46.423 -13.436 1.00 22.90 379 GLY G CA 1
ATOM 5349 C C . GLY D 4 348 ? -12.318 -47.761 -14.011 1.00 30.38 379 GLY G C 1
ATOM 5350 O O . GLY D 4 348 ? -13.164 -48.542 -14.457 1.00 34.92 379 GLY G O 1
ATOM 5351 N N . GLY D 4 349 ? -11.016 -48.035 -14.010 1.00 19.49 380 GLY G N 1
ATOM 5352 C CA . GLY D 4 349 ? -10.478 -49.288 -14.504 1.00 15.28 380 GLY G CA 1
ATOM 5353 C C . GLY D 4 349 ? -9.474 -49.155 -15.628 1.00 20.26 380 GLY G C 1
ATOM 5354 O O . GLY D 4 349 ? -8.874 -50.168 -16.017 1.00 22.98 380 GLY G O 1
ATOM 5355 N N . GLU D 4 350 ? -9.262 -47.962 -16.177 1.00 14.54 381 GLU G N 1
ATOM 5356 C CA . GLU D 4 350 ? -8.273 -47.741 -17.221 1.00 17.77 381 GLU G CA 1
ATOM 5357 C C . GLU D 4 350 ? -7.143 -46.874 -16.684 1.00 13.84 381 GLU G C 1
ATOM 5358 O O . GLU D 4 350 ? -7.371 -45.975 -15.868 1.00 14.42 381 GLU G O 1
ATOM 5364 N N . PHE D 4 351 ? -5.927 -47.144 -17.151 1.00 9.19 382 PHE G N 1
ATOM 5365 C CA . PHE D 4 351 ? -4.726 -46.520 -16.606 1.00 14.30 382 PHE G CA 1
ATOM 5366 C C . PHE D 4 351 ? -4.429 -45.232 -17.364 1.00 9.86 382 PHE G C 1
ATOM 5367 O O . PHE D 4 351 ? -4.090 -45.262 -18.552 1.00 16.05 382 PHE G O 1
ATOM 5375 N N . PHE D 4 352 ? -4.549 -44.105 -16.671 1.00 12.28 383 PHE G N 1
ATOM 5376 C CA . PHE D 4 352 ? -4.277 -42.792 -17.233 1.00 11.18 383 PHE G CA 1
ATOM 5377 C C . PHE D 4 352 ? -2.802 -42.436 -17.079 1.00 11.83 383 PHE G C 1
ATOM 5378 O O . PHE D 4 352 ? -2.075 -43.017 -16.270 1.00 18.79 383 PHE G O 1
ATOM 5386 N N . TYR D 4 353 ? -2.366 -41.459 -17.876 1.00 12.06 384 TYR G N 1
ATOM 5387 C CA . TYR D 4 353 ? -1.003 -40.926 -17.800 1.00 16.66 384 TYR G CA 1
ATOM 5388 C C . TYR D 4 353 ? -1.095 -39.441 -18.159 1.00 20.73 384 TYR G C 1
ATOM 5389 O O . TYR D 4 353 ? -1.053 -39.069 -19.333 1.00 26.93 384 TYR G O 1
ATOM 5398 N N . CYS D 4 354 ? -1.219 -38.607 -17.131 1.00 14.32 385 CYS G N 1
ATOM 5399 C CA . CYS D 4 354 ? -1.600 -37.210 -17.292 1.00 15.45 385 CYS G CA 1
ATOM 5400 C C . CYS D 4 354 ? -0.382 -36.298 -17.249 1.00 25.52 385 CYS G C 1
ATOM 5401 O O . CYS D 4 354 ? 0.409 -36.348 -16.302 1.00 24.64 385 CYS G O 1
ATOM 5404 N N . ASN D 4 355 ? -0.253 -35.459 -18.273 1.00 35.33 386 ASN G N 1
ATOM 5405 C CA . ASN D 4 355 ? 0.779 -34.434 -18.310 1.00 33.36 386 ASN G CA 1
ATOM 5406 C C . ASN D 4 355 ? 0.550 -33.419 -17.195 1.00 33.75 386 ASN G C 1
ATOM 5407 O O . ASN D 4 355 ? -0.560 -32.904 -17.028 1.00 25.99 386 ASN G O 1
ATOM 5412 N N . THR D 4 356 ? 1.604 -33.129 -16.428 1.00 36.67 387 THR G N 1
ATOM 5413 C CA . THR D 4 356 ? 1.495 -32.280 -15.247 1.00 46.15 387 THR G CA 1
ATOM 5414 C C . THR D 4 356 ? 2.255 -30.964 -15.386 1.00 48.32 387 THR G C 1
ATOM 5415 O O . THR D 4 356 ? 2.511 -30.294 -14.380 1.00 42.26 387 THR G O 1
ATOM 5419 N N . SER D 4 357 ? 2.618 -30.575 -16.610 1.00 48.99 388 SER G N 1
ATOM 5420 C CA . SER D 4 357 ? 3.306 -29.303 -16.799 1.00 30.82 388 SER G CA 1
ATOM 5421 C C . SER D 4 357 ? 2.418 -28.110 -16.471 1.00 30.96 388 SER G C 1
ATOM 5422 O O . SER D 4 357 ? 2.939 -27.030 -16.173 1.00 32.17 388 SER G O 1
ATOM 5425 N N . GLY D 4 358 ? 1.096 -28.279 -16.514 1.00 39.79 389 GLY G N 1
ATOM 5426 C CA . GLY D 4 358 ? 0.182 -27.196 -16.202 1.00 41.41 389 GLY G CA 1
ATOM 5427 C C . GLY D 4 358 ? -0.025 -26.929 -14.728 1.00 30.48 389 GLY G C 1
ATOM 5428 O O . GLY D 4 358 ? -0.688 -25.949 -14.376 1.00 28.29 389 GLY G O 1
ATOM 5429 N N . LEU D 4 359 ? 0.524 -27.777 -13.861 1.00 36.11 390 LEU G N 1
ATOM 5430 C CA . LEU D 4 359 ? 0.410 -27.624 -12.416 1.00 51.63 390 LEU G CA 1
ATOM 5431 C C . LEU D 4 359 ? 1.683 -27.093 -11.776 1.00 52.62 390 LEU G C 1
ATOM 5432 O O . LEU D 4 359 ? 1.616 -26.283 -10.845 1.00 34.77 390 LEU G O 1
ATOM 5437 N N . PHE D 4 360 ? 2.841 -27.537 -12.254 1.00 47.72 391 PHE G N 1
ATOM 5438 C CA . PHE D 4 360 ? 4.132 -27.154 -11.697 1.00 41.32 391 PHE G CA 1
ATOM 5439 C C . PHE D 4 360 ? 4.833 -26.263 -12.718 1.00 46.82 391 PHE G C 1
ATOM 5440 O O . PHE D 4 360 ? 5.739 -26.685 -13.437 1.00 44.05 391 PHE G O 1
ATOM 5448 N N . ASN D 4 361 ? 4.386 -25.013 -12.782 1.00 49.80 392 ASN G N 1
ATOM 5449 C CA . ASN D 4 361 ? 4.978 -23.990 -13.629 1.00 61.68 392 ASN G CA 1
ATOM 5450 C C . ASN D 4 361 ? 4.758 -22.640 -12.946 1.00 76.42 392 ASN G C 1
ATOM 5451 O O . ASN D 4 361 ? 4.043 -21.765 -13.429 1.00 83.88 392 ASN G O 1
ATOM 5456 N N . SER D 4 362 ? 5.379 -22.463 -11.781 1.00 67.05 393 SER G N 1
ATOM 5457 C CA . SER D 4 362 ? 5.214 -21.250 -10.995 1.00 63.14 393 SER G CA 1
ATOM 5458 C C . SER D 4 362 ? 6.492 -20.986 -10.214 1.00 60.97 393 SER G C 1
ATOM 5459 O O . SER D 4 362 ? 7.070 -21.905 -9.629 1.00 66.59 393 SER G O 1
ATOM 5462 N N . THR D 4 363 ? 6.929 -19.729 -10.218 1.00 68.44 394 THR G N 1
ATOM 5463 C CA . THR D 4 363 ? 8.092 -19.289 -9.458 1.00 78.01 394 THR G CA 1
ATOM 5464 C C . THR D 4 363 ? 7.628 -18.285 -8.415 1.00 82.74 394 THR G C 1
ATOM 5465 O O . THR D 4 363 ? 7.038 -17.255 -8.761 1.00 67.68 394 THR G O 1
ATOM 5469 N N . TRP D 4 364 ? 7.888 -18.585 -7.147 1.00 92.67 395 TRP G N 1
ATOM 5470 C CA . TRP D 4 364 ? 7.415 -17.773 -6.036 1.00 87.57 395 TRP G CA 1
ATOM 5471 C C . TRP D 4 364 ? 8.552 -16.928 -5.476 1.00 86.73 395 TRP G C 1
ATOM 5472 O O . TRP D 4 364 ? 9.693 -17.388 -5.372 1.00 85.83 395 TRP G O 1
ATOM 5483 N N . ILE D 4 365 ? 8.229 -15.691 -5.119 1.00 83.00 396 ILE G N 1
ATOM 5484 C CA . ILE D 4 365 ? 9.212 -14.726 -4.665 1.00 93.01 396 ILE G CA 1
ATOM 5485 C C . ILE D 4 365 ? 9.201 -14.697 -3.140 1.00 101.99 396 ILE G C 1
ATOM 5486 O O . ILE D 4 365 ? 8.328 -15.271 -2.493 1.00 104.19 396 ILE G O 1
ATOM 5491 N N . SER D 4 366 ? 10.208 -14.039 -2.553 1.00 95.80 397 SER G N 1
ATOM 5492 C CA . SER D 4 366 ? 10.299 -13.914 -1.101 1.00 96.17 397 SER G CA 1
ATOM 5493 C C . SER D 4 366 ? 9.016 -13.367 -0.490 1.00 91.81 397 SER G C 1
ATOM 5494 O O . SER D 4 366 ? 8.651 -13.745 0.630 1.00 103.72 397 SER G O 1
ATOM 5497 N N . ASN D 4 367 ? 8.322 -12.483 -1.200 1.00 87.59 398 ASN G N 1
ATOM 5498 C CA . ASN D 4 367 ? 7.042 -11.961 -0.734 1.00 92.85 398 ASN G CA 1
ATOM 5499 C C . ASN D 4 367 ? 6.242 -11.375 -1.893 1.00 90.03 398 ASN G C 1
ATOM 5500 O O . ASN D 4 367 ? 5.465 -12.076 -2.541 1.00 84.78 398 ASN G O 1
ATOM 5505 N N . ASN D 4 379 ? -15.125 -18.852 -12.988 1.00 123.09 411 ASN G N 1
ATOM 5506 C CA . ASN D 4 379 ? -14.589 -20.170 -12.671 1.00 113.57 411 ASN G CA 1
ATOM 5507 C C . ASN D 4 379 ? -13.181 -20.328 -13.237 1.00 112.50 411 ASN G C 1
ATOM 5508 O O . ASN D 4 379 ? -12.866 -19.794 -14.300 1.00 116.48 411 ASN G O 1
ATOM 5513 N N . ASP D 4 380 ? -12.335 -21.060 -12.517 1.00 103.20 412 ASP G N 1
ATOM 5514 C CA . ASP D 4 380 ? -10.975 -21.347 -12.944 1.00 91.40 412 ASP G CA 1
ATOM 5515 C C . ASP D 4 380 ? -10.797 -22.850 -13.102 1.00 80.25 412 ASP G C 1
ATOM 5516 O O . ASP D 4 380 ? -11.402 -23.642 -12.372 1.00 83.54 412 ASP G O 1
ATOM 5521 N N . SER D 4 381 ? -9.962 -23.242 -14.063 1.00 68.16 413 SER G N 1
ATOM 5522 C CA . SER D 4 381 ? -9.756 -24.658 -14.344 1.00 49.05 413 SER G CA 1
ATOM 5523 C C . SER D 4 381 ? -8.442 -24.849 -15.085 1.00 48.69 413 SER G C 1
ATOM 5524 O O . SER D 4 381 ? -8.211 -24.214 -16.118 1.00 61.11 413 SER G O 1
ATOM 5527 N N . ILE D 4 382 ? -7.590 -25.722 -14.553 1.00 42.70 414 ILE G N 1
ATOM 5528 C CA . ILE D 4 382 ? -6.409 -26.205 -15.257 1.00 54.30 414 ILE G CA 1
ATOM 5529 C C . ILE D 4 382 ? -6.765 -27.544 -15.886 1.00 57.23 414 ILE G C 1
ATOM 5530 O O . ILE D 4 382 ? -7.547 -28.324 -15.332 1.00 65.96 414 ILE G O 1
ATOM 5535 N N . THR D 4 383 ? -6.197 -27.814 -17.059 1.00 46.02 415 THR G N 1
ATOM 5536 C CA . THR D 4 383 ? -6.490 -29.027 -17.810 1.00 37.27 415 THR G CA 1
ATOM 5537 C C . THR D 4 383 ? -5.199 -29.788 -18.076 1.00 35.64 415 THR G C 1
ATOM 5538 O O . THR D 4 383 ? -4.196 -29.195 -18.488 1.00 36.05 415 THR G O 1
ATOM 5542 N N . LEU D 4 384 ? -5.230 -31.095 -17.840 1.00 30.53 416 LEU G N 1
ATOM 5543 C CA . LEU D 4 384 ? -4.056 -31.957 -17.983 1.00 37.03 416 LEU G CA 1
ATOM 5544 C C . LEU D 4 384 ? -4.291 -32.975 -19.089 1.00 19.95 416 LEU G C 1
ATOM 5545 O O . LEU D 4 384 ? -5.156 -33.858 -18.936 1.00 20.71 416 LEU G O 1
ATOM 5550 N N . PRO D 4 385 ? -3.560 -32.914 -20.203 1.00 12.55 417 PRO G N 1
ATOM 5551 C CA . PRO D 4 385 ? -3.799 -33.867 -21.297 1.00 20.30 417 PRO G CA 1
ATOM 5552 C C . PRO D 4 385 ? -3.312 -35.273 -20.977 1.00 26.12 417 PRO G C 1
ATOM 5553 O O . PRO D 4 385 ? -2.112 -35.556 -21.053 1.00 40.64 417 PRO G O 1
ATOM 5557 N N . CYS D 4 386 ? -4.238 -36.164 -20.632 1.00 19.95 418 CYS G N 1
ATOM 5558 C CA . CYS D 4 386 ? -3.898 -37.529 -20.257 1.00 17.22 418 CYS G CA 1
ATOM 5559 C C . CYS D 4 386 ? -3.947 -38.451 -21.468 1.00 14.78 418 CYS G C 1
ATOM 5560 O O . CYS D 4 386 ? -4.809 -38.309 -22.340 1.00 21.96 418 CYS G O 1
ATOM 5563 N N . ARG D 4 387 ? -3.015 -39.397 -21.513 1.00 10.52 419 ARG G N 1
ATOM 5564 C CA . ARG D 4 387 ? -3.053 -40.502 -22.456 1.00 11.78 419 ARG G CA 1
ATOM 5565 C C . ARG D 4 387 ? -3.444 -41.773 -21.714 1.00 10.39 419 ARG G C 1
ATOM 5566 O O . ARG D 4 387 ? -3.328 -41.862 -20.489 1.00 17.70 419 ARG G O 1
ATOM 5574 N N . ILE D 4 388 ? -3.906 -42.766 -22.468 1.00 7.89 420 ILE G N 1
ATOM 5575 C CA . ILE D 4 388 ? -4.388 -44.015 -21.896 1.00 7.77 420 ILE G CA 1
ATOM 5576 C C . ILE D 4 388 ? -3.637 -45.179 -22.525 1.00 14.14 420 ILE G C 1
ATOM 5577 O O . ILE D 4 388 ? -3.410 -45.208 -23.740 1.00 13.90 420 ILE G O 1
ATOM 5582 N N . LYS D 4 389 ? -3.250 -46.135 -21.684 1.00 7.89 421 LYS G N 1
ATOM 5583 C CA . LYS D 4 389 ? -2.465 -47.292 -22.076 1.00 8.89 421 LYS G CA 1
ATOM 5584 C C . LYS D 4 389 ? -3.114 -48.542 -21.500 1.00 11.89 421 LYS G C 1
ATOM 5585 O O . LYS D 4 389 ? -3.686 -48.511 -20.407 1.00 13.64 421 LYS G O 1
ATOM 5591 N N . GLN D 4 390 ? -3.034 -49.642 -22.246 1.00 11.96 422 GLN G N 1
ATOM 5592 C CA . GLN D 4 390 ? -3.598 -50.910 -21.800 1.00 13.63 422 GLN G CA 1
ATOM 5593 C C . GLN D 4 390 ? -2.553 -51.962 -21.465 1.00 12.44 422 GLN G C 1
ATOM 5594 O O . GLN D 4 390 ? -2.778 -52.764 -20.556 1.00 12.78 422 GLN G O 1
ATOM 5600 N N . ILE D 4 391 ? -1.422 -51.981 -22.166 1.00 14.73 423 ILE G N 1
ATOM 5601 C CA . ILE D 4 391 ? -0.330 -52.900 -21.864 1.00 11.46 423 ILE G CA 1
ATOM 5602 C C . ILE D 4 391 ? 0.545 -52.218 -20.818 1.00 17.16 423 ILE G C 1
ATOM 5603 O O . ILE D 4 391 ? 1.359 -51.353 -21.143 1.00 31.29 423 ILE G O 1
ATOM 5608 N N . ILE D 4 392 ? 0.386 -52.609 -19.558 1.00 16.53 424 ILE G N 1
ATOM 5609 C CA . ILE D 4 392 ? 1.118 -51.988 -18.463 1.00 26.99 424 ILE G CA 1
ATOM 5610 C C . ILE D 4 392 ? 1.844 -53.060 -17.663 1.00 23.15 424 ILE G C 1
ATOM 5611 O O . ILE D 4 392 ? 1.288 -54.127 -17.380 1.00 23.67 424 ILE G O 1
ATOM 5616 N N . ASN D 4 393 ? 3.103 -52.785 -17.332 1.00 27.20 425 ASN G N 1
ATOM 5617 C CA . ASN D 4 393 ? 3.811 -53.501 -16.278 1.00 36.81 425 ASN G CA 1
ATOM 5618 C C . ASN D 4 393 ? 3.536 -52.749 -14.984 1.00 43.36 425 ASN G C 1
ATOM 5619 O O . ASN D 4 393 ? 3.988 -51.611 -14.819 1.00 58.65 425 ASN G O 1
ATOM 5624 N N . MET D 4 394 ? 2.778 -53.372 -14.078 1.00 57.61 426 MET G N 1
ATOM 5625 C CA . MET D 4 394 ? 2.301 -52.666 -12.892 1.00 55.82 426 MET G CA 1
ATOM 5626 C C . MET D 4 394 ? 3.452 -52.033 -12.122 1.00 56.52 426 MET G C 1
ATOM 5627 O O . MET D 4 394 ? 3.432 -50.834 -11.821 1.00 53.12 426 MET G O 1
ATOM 5632 N N . TRP D 4 395 ? 4.468 -52.825 -11.803 1.00 64.23 427 TRP G N 1
ATOM 5633 C CA . TRP D 4 395 ? 5.653 -52.359 -11.115 1.00 57.28 427 TRP G CA 1
ATOM 5634 C C . TRP D 4 395 ? 6.837 -52.450 -12.079 1.00 64.67 427 TRP G C 1
ATOM 5635 O O . TRP D 4 395 ? 6.655 -52.437 -13.305 1.00 79.72 427 TRP G O 1
ATOM 5646 N N . GLN D 4 396 ? 8.046 -52.549 -11.532 1.00 66.61 428 GLN G N 1
ATOM 5647 C CA . GLN D 4 396 ? 9.228 -52.750 -12.360 1.00 83.69 428 GLN G CA 1
ATOM 5648 C C . GLN D 4 396 ? 9.379 -54.195 -12.824 1.00 94.80 428 GLN G C 1
ATOM 5649 O O . GLN D 4 396 ? 10.475 -54.583 -13.251 1.00 115.50 428 GLN G O 1
ATOM 5655 N N . ARG D 4 397 ? 8.305 -54.982 -12.754 1.00 84.59 429 ARG G N 1
ATOM 5656 C CA . ARG D 4 397 ? 8.367 -56.406 -13.056 1.00 86.95 429 ARG G CA 1
ATOM 5657 C C . ARG D 4 397 ? 8.958 -56.648 -14.438 1.00 85.83 429 ARG G C 1
ATOM 5658 O O . ARG D 4 397 ? 8.539 -56.037 -15.424 1.00 79.73 429 ARG G O 1
ATOM 5666 N N . ILE D 4 398 ? 9.940 -57.540 -14.497 1.00 83.52 430 ILE G N 1
ATOM 5667 C CA . ILE D 4 398 ? 10.628 -57.882 -15.736 1.00 98.23 430 ILE G CA 1
ATOM 5668 C C . ILE D 4 398 ? 10.121 -59.235 -16.210 1.00 88.07 430 ILE G C 1
ATOM 5669 O O . ILE D 4 398 ? 10.146 -60.216 -15.456 1.00 81.12 430 ILE G O 1
ATOM 5674 N N . GLY D 4 399 ? 9.656 -59.289 -17.455 1.00 80.76 431 GLY G N 1
ATOM 5675 C CA . GLY D 4 399 ? 9.135 -60.513 -18.017 1.00 66.22 431 GLY G CA 1
ATOM 5676 C C . GLY D 4 399 ? 7.656 -60.745 -17.803 1.00 64.49 431 GLY G C 1
ATOM 5677 O O . GLY D 4 399 ? 7.153 -61.809 -18.186 1.00 71.85 431 GLY G O 1
ATOM 5678 N N . GLN D 4 400 ? 6.938 -59.786 -17.220 1.00 60.96 432 GLN G N 1
ATOM 5679 C CA . GLN D 4 400 ? 5.508 -59.923 -16.980 1.00 62.39 432 GLN G CA 1
ATOM 5680 C C . GLN D 4 400 ? 4.785 -58.658 -17.414 1.00 55.77 432 GLN G C 1
ATOM 5681 O O . GLN D 4 400 ? 5.189 -57.550 -17.048 1.00 57.79 432 GLN G O 1
ATOM 5687 N N . ALA D 4 401 ? 3.715 -58.833 -18.188 1.00 55.90 433 ALA G N 1
ATOM 5688 C CA . ALA D 4 401 ? 2.896 -57.729 -18.662 1.00 38.15 433 ALA G CA 1
ATOM 5689 C C . ALA D 4 401 ? 1.428 -58.089 -18.496 1.00 25.62 433 ALA G C 1
ATOM 5690 O O . ALA D 4 401 ? 1.058 -59.265 -18.446 1.00 30.90 433 ALA G O 1
ATOM 5692 N N . MET D 4 402 ? 0.590 -57.058 -18.417 1.00 13.17 434 MET G N 1
ATOM 5693 C CA . MET D 4 402 ? -0.841 -57.229 -18.207 1.00 14.03 434 MET G CA 1
ATOM 5694 C C . MET D 4 402 ? -1.619 -56.363 -19.186 1.00 27.06 434 MET G C 1
ATOM 5695 O O . MET D 4 402 ? -1.304 -55.181 -19.361 1.00 44.32 434 MET G O 1
ATOM 5700 N N . TYR D 4 403 ? -2.633 -56.954 -19.817 1.00 12.63 435 TYR G N 1
ATOM 5701 C CA . TYR D 4 403 ? -3.568 -56.233 -20.674 1.00 7.74 435 TYR G CA 1
ATOM 5702 C C . TYR D 4 403 ? -4.807 -55.905 -19.851 1.00 15.01 435 TYR G C 1
ATOM 5703 O O . TYR D 4 403 ? -5.543 -56.808 -19.440 1.00 22.88 435 TYR G O 1
ATOM 5712 N N . ALA D 4 404 ? -5.033 -54.622 -19.607 1.00 12.84 436 ALA G N 1
ATOM 5713 C CA . ALA D 4 404 ? -6.252 -54.194 -18.936 1.00 11.39 436 ALA G CA 1
ATOM 5714 C C . ALA D 4 404 ? -7.400 -54.191 -19.937 1.00 25.31 436 ALA G C 1
ATOM 5715 O O . ALA D 4 404 ? -7.313 -53.500 -20.958 1.00 38.36 436 ALA G O 1
ATOM 5717 N N . PRO D 4 405 ? -8.477 -54.944 -19.698 1.00 13.80 437 PRO G N 1
ATOM 5718 C CA . PRO D 4 405 ? -9.557 -54.997 -20.679 1.00 12.63 437 PRO G CA 1
ATOM 5719 C C . PRO D 4 405 ? -10.265 -53.661 -20.776 1.00 24.22 437 PRO G C 1
ATOM 5720 O O . PRO D 4 405 ? -10.308 -52.891 -19.800 1.00 26.76 437 PRO G O 1
ATOM 5724 N N . PRO D 4 406 ? -10.836 -53.334 -21.935 1.00 24.07 438 PRO G N 1
ATOM 5725 C CA . PRO D 4 406 ? -11.484 -52.029 -22.095 1.00 15.38 438 PRO G CA 1
ATOM 5726 C C . PRO D 4 406 ? -12.746 -51.919 -21.255 1.00 18.42 438 PRO G C 1
ATOM 5727 O O . PRO D 4 406 ? -13.410 -52.912 -20.947 1.00 23.44 438 PRO G O 1
ATOM 5731 N N . ILE D 4 407 ? -13.072 -50.683 -20.885 1.00 17.26 439 ILE G N 1
ATOM 5732 C CA . ILE D 4 407 ? -14.216 -50.378 -20.034 1.00 13.62 439 ILE G CA 1
ATOM 5733 C C . ILE D 4 407 ? -15.302 -49.760 -20.903 1.00 17.27 439 ILE G C 1
ATOM 5734 O O . ILE D 4 407 ? -15.070 -48.747 -21.574 1.00 17.53 439 ILE G O 1
ATOM 5739 N N . GLN D 4 408 ? -16.487 -50.366 -20.890 1.00 24.19 440 GLN G N 1
ATOM 5740 C CA . GLN D 4 408 ? -17.613 -49.819 -21.631 1.00 19.52 440 GLN G CA 1
ATOM 5741 C C . GLN D 4 408 ? -18.172 -48.588 -20.928 1.00 17.05 440 GLN G C 1
ATOM 5742 O O . GLN D 4 408 ? -18.113 -48.461 -19.702 1.00 19.65 440 GLN G O 1
ATOM 5748 N N . GLY D 4 409 ? -18.720 -47.677 -21.720 1.00 26.02 441 GLY G N 1
ATOM 5749 C CA . GLY D 4 409 ? -19.291 -46.451 -21.205 1.00 23.56 441 GLY G CA 1
ATOM 5750 C C . GLY D 4 409 ? -18.334 -45.279 -21.285 1.00 19.16 441 GLY G C 1
ATOM 5751 O O . GLY D 4 409 ? -17.342 -45.283 -22.017 1.00 21.25 441 GLY G O 1
ATOM 5752 N N . VAL D 4 410 ? -18.654 -44.248 -20.507 1.00 16.85 442 VAL G N 1
ATOM 5753 C CA . VAL D 4 410 ? -17.841 -43.041 -20.411 1.00 23.04 442 VAL G CA 1
ATOM 5754 C C . VAL D 4 410 ? -17.267 -42.980 -19.003 1.00 31.60 442 VAL G C 1
ATOM 5755 O O . VAL D 4 410 ? -18.013 -42.849 -18.025 1.00 46.81 442 VAL G O 1
ATOM 5759 N N . ILE D 4 411 ? -15.945 -43.075 -18.901 1.00 33.02 443 ILE G N 1
ATOM 5760 C CA . ILE D 4 411 ? -15.278 -43.133 -17.606 1.00 24.35 443 ILE G CA 1
ATOM 5761 C C . ILE D 4 411 ? -15.109 -41.724 -17.057 1.00 22.32 443 ILE G C 1
ATOM 5762 O O . ILE D 4 411 ? -14.631 -40.824 -17.757 1.00 25.19 443 ILE G O 1
ATOM 5767 N N . ARG D 4 412 ? -15.504 -41.528 -15.801 1.00 16.28 444 ARG G N 1
ATOM 5768 C CA . ARG D 4 412 ? -15.151 -40.319 -15.070 1.00 30.19 444 ARG G CA 1
ATOM 5769 C C . ARG D 4 412 ? -15.102 -40.656 -13.586 1.00 44.09 444 ARG G C 1
ATOM 5770 O O . ARG D 4 412 ? -15.995 -41.333 -13.066 1.00 33.14 444 ARG G O 1
ATOM 5778 N N . CYS D 4 413 ? -14.038 -40.211 -12.923 1.00 38.27 445 CYS G N 1
ATOM 5779 C CA . CYS D 4 413 ? -13.808 -40.481 -11.512 1.00 29.81 445 CYS G CA 1
ATOM 5780 C C . CYS D 4 413 ? -13.458 -39.178 -10.811 1.00 28.76 445 CYS G C 1
ATOM 5781 O O . CYS D 4 413 ? -12.751 -38.334 -11.369 1.00 27.64 445 CYS G O 1
ATOM 5784 N N . VAL D 4 414 ? -13.957 -39.016 -9.589 1.00 36.03 446 VAL G N 1
ATOM 5785 C CA . VAL D 4 414 ? -13.709 -37.825 -8.783 1.00 35.02 446 VAL G CA 1
ATOM 5786 C C . VAL D 4 414 ? -12.878 -38.239 -7.578 1.00 38.91 446 VAL G C 1
ATOM 5787 O O . VAL D 4 414 ? -13.304 -39.082 -6.779 1.00 50.15 446 VAL G O 1
ATOM 5791 N N . SER D 4 415 ? -11.694 -37.644 -7.445 1.00 30.78 447 SER G N 1
ATOM 5792 C CA . SER D 4 415 ? -10.769 -37.995 -6.379 1.00 29.68 447 SER G CA 1
ATOM 5793 C C . SER D 4 415 ? -10.106 -36.734 -5.843 1.00 40.06 447 SER G C 1
ATOM 5794 O O . SER D 4 415 ? -10.064 -35.697 -6.509 1.00 50.39 447 SER G O 1
ATOM 5797 N N . ASN D 4 416 ? -9.595 -36.835 -4.619 1.00 35.43 448 ASN G N 1
ATOM 5798 C CA . ASN D 4 416 ? -8.826 -35.767 -3.996 1.00 27.49 448 ASN G CA 1
ATOM 5799 C C . ASN D 4 416 ? -7.341 -36.059 -4.159 1.00 32.55 448 ASN G C 1
ATOM 5800 O O . ASN D 4 416 ? -6.902 -37.191 -3.926 1.00 34.54 448 ASN G O 1
ATOM 5805 N N . ILE D 4 417 ? -6.570 -35.049 -4.553 1.00 30.78 449 ILE G N 1
ATOM 5806 C CA . ILE D 4 417 ? -5.119 -35.105 -4.413 1.00 22.69 449 ILE G CA 1
ATOM 5807 C C . ILE D 4 417 ? -4.791 -34.517 -3.044 1.00 38.15 449 ILE G C 1
ATOM 5808 O O . ILE D 4 417 ? -5.005 -33.328 -2.791 1.00 46.92 449 ILE G O 1
ATOM 5813 N N . THR D 4 418 ? -4.319 -35.368 -2.133 1.00 31.14 450 THR G N 1
ATOM 5814 C CA . THR D 4 418 ? -4.063 -34.955 -0.762 1.00 22.57 450 THR G CA 1
ATOM 5815 C C . THR D 4 418 ? -2.586 -34.870 -0.416 1.00 26.37 450 THR G C 1
ATOM 5816 O O . THR D 4 418 ? -2.242 -34.257 0.599 1.00 35.05 450 THR G O 1
ATOM 5820 N N . GLY D 4 419 ? -1.713 -35.463 -1.224 1.00 15.75 451 GLY G N 1
ATOM 5821 C CA . GLY D 4 419 ? -0.286 -35.360 -1.006 1.00 22.05 451 GLY G CA 1
ATOM 5822 C C . GLY D 4 419 ? 0.438 -34.917 -2.259 1.00 26.76 451 GLY G C 1
ATOM 5823 O O . GLY D 4 419 ? -0.176 -34.359 -3.172 1.00 44.87 451 GLY G O 1
ATOM 5824 N N . LEU D 4 420 ? 1.743 -35.168 -2.313 1.00 26.57 452 LEU G N 1
ATOM 5825 C CA . LEU D 4 420 ? 2.584 -34.739 -3.420 1.00 21.47 452 LEU G CA 1
ATOM 5826 C C . LEU D 4 420 ? 3.978 -35.299 -3.192 1.00 16.39 452 LEU G C 1
ATOM 5827 O O . LEU D 4 420 ? 4.425 -35.421 -2.045 1.00 29.33 452 LEU G O 1
ATOM 5832 N N . ILE D 4 421 ? 4.654 -35.642 -4.283 1.00 8.65 453 ILE G N 1
ATOM 5833 C CA . ILE D 4 421 ? 6.004 -36.196 -4.239 1.00 17.28 453 ILE G CA 1
ATOM 5834 C C . ILE D 4 421 ? 6.881 -35.295 -5.097 1.00 34.10 453 ILE G C 1
ATOM 5835 O O . ILE D 4 421 ? 6.851 -35.374 -6.331 1.00 42.08 453 ILE G O 1
ATOM 5840 N N . LEU D 4 422 ? 7.670 -34.444 -4.450 1.00 35.01 454 LEU G N 1
ATOM 5841 C CA . LEU D 4 422 ? 8.525 -33.485 -5.131 1.00 32.37 454 LEU G CA 1
ATOM 5842 C C . LEU D 4 422 ? 9.967 -33.982 -5.174 1.00 27.67 454 LEU G C 1
ATOM 5843 O O . LEU D 4 422 ? 10.336 -34.975 -4.542 1.00 34.73 454 LEU G O 1
ATOM 5848 N N . THR D 4 423 ? 10.790 -33.267 -5.943 1.00 32.86 455 THR G N 1
ATOM 5849 C CA . THR D 4 423 ? 12.207 -33.603 -6.084 1.00 49.07 455 THR G CA 1
ATOM 5850 C C . THR D 4 423 ? 12.946 -32.317 -6.444 1.00 79.47 455 THR G C 1
ATOM 5851 O O . THR D 4 423 ? 12.897 -31.873 -7.595 1.00 83.90 455 THR G O 1
ATOM 5855 N N . ARG D 4 424 ? 13.624 -31.729 -5.461 1.00 73.02 456 ARG G N 1
ATOM 5856 C CA . ARG D 4 424 ? 14.350 -30.491 -5.692 1.00 72.01 456 ARG G CA 1
ATOM 5857 C C . ARG D 4 424 ? 15.560 -30.737 -6.592 1.00 83.93 456 ARG G C 1
ATOM 5858 O O . ARG D 4 424 ? 16.032 -31.865 -6.754 1.00 68.22 456 ARG G O 1
ATOM 5866 N N . ASP D 4 425 ? 16.063 -29.652 -7.180 1.00 83.36 457 ASP G N 1
ATOM 5867 C CA . ASP D 4 425 ? 17.158 -29.738 -8.139 1.00 87.97 457 ASP G CA 1
ATOM 5868 C C . ASP D 4 425 ? 18.518 -29.668 -7.455 1.00 89.09 457 ASP G C 1
ATOM 5869 O O . ASP D 4 425 ? 19.154 -30.700 -7.217 1.00 90.69 457 ASP G O 1
ATOM 5874 N N . GLY D 4 426 ? 18.974 -28.459 -7.146 1.00 88.08 458 GLY G N 1
ATOM 5875 C CA . GLY D 4 426 ? 20.274 -28.269 -6.530 1.00 78.92 458 GLY G CA 1
ATOM 5876 C C . GLY D 4 426 ? 21.423 -28.420 -7.507 1.00 74.93 458 GLY G C 1
ATOM 5877 O O . GLY D 4 426 ? 22.133 -27.458 -7.801 1.00 60.62 458 GLY G O 1
ATOM 5878 N N . THR D 4 433 ? 17.120 -19.624 -5.220 1.00 93.15 465 THR G N 1
ATOM 5879 C CA . THR D 4 433 ? 17.546 -20.463 -6.334 1.00 116.26 465 THR G CA 1
ATOM 5880 C C . THR D 4 433 ? 17.290 -21.938 -6.044 1.00 115.69 465 THR G C 1
ATOM 5881 O O . THR D 4 433 ? 18.191 -22.769 -6.161 1.00 93.74 465 THR G O 1
ATOM 5885 N N . GLU D 4 434 ? 16.054 -22.259 -5.668 1.00 114.20 466 GLU G N 1
ATOM 5886 C CA . GLU D 4 434 ? 15.660 -23.625 -5.344 1.00 110.77 466 GLU G CA 1
ATOM 5887 C C . GLU D 4 434 ? 14.390 -23.960 -6.110 1.00 91.97 466 GLU G C 1
ATOM 5888 O O . GLU D 4 434 ? 13.348 -23.334 -5.890 1.00 72.27 466 GLU G O 1
ATOM 5894 N N . THR D 4 435 ? 14.476 -24.941 -7.005 1.00 87.88 467 THR G N 1
ATOM 5895 C CA . THR D 4 435 ? 13.356 -25.343 -7.843 1.00 71.29 467 THR G CA 1
ATOM 5896 C C . THR D 4 435 ? 12.956 -26.774 -7.513 1.00 73.58 467 THR G C 1
ATOM 5897 O O . THR D 4 435 ? 13.809 -27.611 -7.203 1.00 57.26 467 THR G O 1
ATOM 5901 N N . PHE D 4 436 ? 11.655 -27.052 -7.584 1.00 76.78 468 PHE G N 1
ATOM 5902 C CA . PHE D 4 436 ? 11.099 -28.344 -7.198 1.00 56.15 468 PHE G CA 1
ATOM 5903 C C . PHE D 4 436 ? 10.299 -28.930 -8.353 1.00 46.66 468 PHE G C 1
ATOM 5904 O O . PHE D 4 436 ? 9.491 -28.232 -8.974 1.00 43.36 468 PHE G O 1
ATOM 5912 N N . ARG D 4 437 ? 10.523 -30.212 -8.628 1.00 44.12 469 ARG G N 1
ATOM 5913 C CA . ARG D 4 437 ? 9.871 -30.935 -9.706 1.00 36.84 469 ARG G CA 1
ATOM 5914 C C . ARG D 4 437 ? 9.214 -32.191 -9.156 1.00 52.35 469 ARG G C 1
ATOM 5915 O O . ARG D 4 437 ? 9.738 -32.814 -8.227 1.00 73.26 469 ARG G O 1
ATOM 5923 N N . PRO D 4 438 ? 8.071 -32.587 -9.703 1.00 51.76 470 PRO G N 1
ATOM 5924 C CA . PRO D 4 438 ? 7.376 -33.781 -9.216 1.00 46.22 470 PRO G CA 1
ATOM 5925 C C . PRO D 4 438 ? 8.064 -35.051 -9.710 1.00 52.24 470 PRO G C 1
ATOM 5926 O O . PRO D 4 438 ? 9.090 -35.016 -10.386 1.00 35.76 470 PRO G O 1
ATOM 5930 N N . GLY D 4 439 ? 7.465 -36.185 -9.362 1.00 48.89 471 GLY G N 1
ATOM 5931 C CA . GLY D 4 439 ? 8.009 -37.477 -9.728 1.00 52.84 471 GLY G CA 1
ATOM 5932 C C . GLY D 4 439 ? 7.801 -38.504 -8.637 1.00 35.77 471 GLY G C 1
ATOM 5933 O O . GLY D 4 439 ? 7.205 -38.199 -7.601 1.00 31.75 471 GLY G O 1
ATOM 5934 N N . GLY D 4 440 ? 8.284 -39.722 -8.854 1.00 42.76 472 GLY G N 1
ATOM 5935 C CA . GLY D 4 440 ? 8.142 -40.770 -7.864 1.00 54.72 472 GLY G CA 1
ATOM 5936 C C . GLY D 4 440 ? 8.543 -42.127 -8.399 1.00 58.30 472 GLY G C 1
ATOM 5937 O O . GLY D 4 440 ? 9.689 -42.325 -8.812 1.00 57.24 472 GLY G O 1
ATOM 5938 N N . GLY D 4 441 ? 7.607 -43.071 -8.397 1.00 46.87 473 GLY G N 1
ATOM 5939 C CA . GLY D 4 441 ? 7.878 -44.387 -8.938 1.00 63.18 473 GLY G CA 1
ATOM 5940 C C . GLY D 4 441 ? 8.006 -45.464 -7.883 1.00 72.38 473 GLY G C 1
ATOM 5941 O O . GLY D 4 441 ? 7.231 -46.426 -7.880 1.00 85.53 473 GLY G O 1
ATOM 5942 N N . ASP D 4 442 ? 8.994 -45.328 -6.997 1.00 58.59 474 ASP G N 1
ATOM 5943 C CA . ASP D 4 442 ? 9.152 -46.266 -5.893 1.00 44.86 474 ASP G CA 1
ATOM 5944 C C . ASP D 4 442 ? 7.867 -46.289 -5.079 1.00 27.70 474 ASP G C 1
ATOM 5945 O O . ASP D 4 442 ? 7.629 -45.401 -4.254 1.00 31.09 474 ASP G O 1
ATOM 5950 N N . MET D 4 443 ? 7.031 -47.302 -5.314 1.00 32.59 475 MET G N 1
ATOM 5951 C CA . MET D 4 443 ? 5.668 -47.303 -4.797 1.00 30.68 475 MET G CA 1
ATOM 5952 C C . MET D 4 443 ? 5.603 -47.328 -3.277 1.00 34.85 475 MET G C 1
ATOM 5953 O O . MET D 4 443 ? 4.516 -47.131 -2.720 1.00 36.46 475 MET G O 1
ATOM 5958 N N . ARG D 4 444 ? 6.723 -47.558 -2.591 1.00 40.29 476 ARG G N 1
ATOM 5959 C CA . ARG D 4 444 ? 6.706 -47.535 -1.135 1.00 34.10 476 ARG G CA 1
ATOM 5960 C C . ARG D 4 444 ? 6.628 -46.118 -0.582 1.00 25.54 476 ARG G C 1
ATOM 5961 O O . ARG D 4 444 ? 6.289 -45.945 0.592 1.00 19.88 476 ARG G O 1
ATOM 5969 N N . ASP D 4 445 ? 6.927 -45.104 -1.400 1.00 24.24 477 ASP G N 1
ATOM 5970 C CA . ASP D 4 445 ? 6.674 -43.729 -0.983 1.00 27.82 477 ASP G CA 1
ATOM 5971 C C . ASP D 4 445 ? 5.188 -43.480 -0.771 1.00 31.14 477 ASP G C 1
ATOM 5972 O O . ASP D 4 445 ? 4.808 -42.686 0.096 1.00 29.36 477 ASP G O 1
ATOM 5977 N N . ASN D 4 446 ? 4.336 -44.148 -1.552 1.00 28.96 478 ASN G N 1
ATOM 5978 C CA . ASN D 4 446 ? 2.895 -44.004 -1.376 1.00 28.08 478 ASN G CA 1
ATOM 5979 C C . ASN D 4 446 ? 2.445 -44.594 -0.046 1.00 25.51 478 ASN G C 1
ATOM 5980 O O . ASN D 4 446 ? 1.730 -43.943 0.724 1.00 29.88 478 ASN G O 1
ATOM 5985 N N . TRP D 4 447 ? 2.859 -45.831 0.243 1.00 32.86 479 TRP G N 1
ATOM 5986 C CA . TRP D 4 447 ? 2.492 -46.452 1.511 1.00 27.94 479 TRP G CA 1
ATOM 5987 C C . TRP D 4 447 ? 3.128 -45.730 2.690 1.00 18.16 479 TRP G C 1
ATOM 5988 O O . TRP D 4 447 ? 2.553 -45.702 3.784 1.00 21.78 479 TRP G O 1
ATOM 5999 N N . ARG D 4 448 ? 4.307 -45.140 2.485 1.00 19.34 480 ARG G N 1
ATOM 6000 C CA . ARG D 4 448 ? 4.987 -44.436 3.565 1.00 22.98 480 ARG G CA 1
ATOM 6001 C C . ARG D 4 448 ? 4.241 -43.170 3.966 1.00 19.56 480 ARG G C 1
ATOM 6002 O O . ARG D 4 448 ? 4.361 -42.718 5.110 1.00 21.71 480 ARG G O 1
ATOM 6010 N N . SER D 4 449 ? 3.471 -42.588 3.046 1.00 26.54 481 SER G N 1
ATOM 6011 C CA . SER D 4 449 ? 2.702 -41.387 3.346 1.00 31.27 481 SER G CA 1
ATOM 6012 C C . SER D 4 449 ? 1.509 -41.661 4.251 1.00 29.14 481 SER G C 1
ATOM 6013 O O . SER D 4 449 ? 0.929 -40.710 4.786 1.00 27.48 481 SER G O 1
ATOM 6016 N N . GLU D 4 450 ? 1.129 -42.927 4.434 1.00 30.97 482 GLU G N 1
ATOM 6017 C CA . GLU D 4 450 ? 0.048 -43.291 5.337 1.00 30.57 482 GLU G CA 1
ATOM 6018 C C . GLU D 4 450 ? 0.489 -44.167 6.497 1.00 22.04 482 GLU G C 1
ATOM 6019 O O . GLU D 4 450 ? -0.263 -44.293 7.470 1.00 21.20 482 GLU G O 1
ATOM 6025 N N . LEU D 4 451 ? 1.673 -44.772 6.427 1.00 16.70 483 LEU G N 1
ATOM 6026 C CA . LEU D 4 451 ? 2.206 -45.591 7.505 1.00 14.73 483 LEU G CA 1
ATOM 6027 C C . LEU D 4 451 ? 3.228 -44.846 8.354 1.00 22.61 483 LEU G C 1
ATOM 6028 O O . LEU D 4 451 ? 3.932 -45.474 9.152 1.00 38.09 483 LEU G O 1
ATOM 6033 N N . TYR D 4 452 ? 3.330 -43.524 8.198 1.00 22.19 484 TYR G N 1
ATOM 6034 C CA . TYR D 4 452 ? 4.241 -42.756 9.039 1.00 20.30 484 TYR G CA 1
ATOM 6035 C C . TYR D 4 452 ? 3.753 -42.699 10.480 1.00 20.74 484 TYR G C 1
ATOM 6036 O O . TYR D 4 452 ? 4.566 -42.617 11.407 1.00 26.51 484 TYR G O 1
ATOM 6045 N N . LYS D 4 453 ? 2.435 -42.741 10.685 1.00 20.32 485 LYS G N 1
ATOM 6046 C CA . LYS D 4 453 ? 1.861 -42.680 12.022 1.00 18.32 485 LYS G CA 1
ATOM 6047 C C . LYS D 4 453 ? 2.071 -43.958 12.816 1.00 20.91 485 LYS G C 1
ATOM 6048 O O . LYS D 4 453 ? 1.863 -43.948 14.033 1.00 21.34 485 LYS G O 1
ATOM 6054 N N . TYR D 4 454 ? 2.475 -45.048 12.173 1.00 19.16 486 TYR G N 1
ATOM 6055 C CA . TYR D 4 454 ? 2.463 -46.353 12.808 1.00 18.82 486 TYR G CA 1
ATOM 6056 C C . TYR D 4 454 ? 3.873 -46.896 12.989 1.00 21.32 486 TYR G C 1
ATOM 6057 O O . TYR D 4 454 ? 4.832 -46.444 12.356 1.00 18.64 486 TYR G O 1
ATOM 6066 N N . LYS D 4 455 ? 3.969 -47.888 13.875 1.00 20.74 487 LYS G N 1
ATOM 6067 C CA . LYS D 4 455 ? 5.224 -48.535 14.238 1.00 13.00 487 LYS G CA 1
ATOM 6068 C C . LYS D 4 455 ? 4.940 -49.854 14.952 1.00 14.94 487 LYS G C 1
ATOM 6069 O O . LYS D 4 455 ? 4.072 -49.913 15.827 1.00 8.96 487 LYS G O 1
ATOM 6075 N N . VAL D 4 456 ? 5.653 -50.916 14.592 1.00 17.00 488 VAL G N 1
ATOM 6076 C CA . VAL D 4 456 ? 5.415 -52.234 15.172 1.00 15.95 488 VAL G CA 1
ATOM 6077 C C . VAL D 4 456 ? 6.343 -52.431 16.363 1.00 23.37 488 VAL G C 1
ATOM 6078 O O . VAL D 4 456 ? 7.550 -52.175 16.276 1.00 26.67 488 VAL G O 1
ATOM 6082 N N . VAL D 4 457 ? 5.775 -52.873 17.486 1.00 23.88 489 VAL G N 1
ATOM 6083 C CA . VAL D 4 457 ? 6.539 -53.185 18.684 1.00 11.76 489 VAL G CA 1
ATOM 6084 C C . VAL D 4 457 ? 6.173 -54.593 19.134 1.00 11.32 489 VAL G C 1
ATOM 6085 O O . VAL D 4 457 ? 5.123 -55.132 18.780 1.00 11.17 489 VAL G O 1
ATOM 6089 N N . LYS D 4 458 ? 7.064 -55.192 19.921 1.00 15.91 490 LYS G N 1
ATOM 6090 C CA . LYS D 4 458 ? 6.879 -56.544 20.434 1.00 12.35 490 LYS G CA 1
ATOM 6091 C C . LYS D 4 458 ? 6.780 -56.489 21.951 1.00 13.20 490 LYS G C 1
ATOM 6092 O O . LYS D 4 458 ? 7.701 -56.006 22.617 1.00 26.85 490 LYS G O 1
ATOM 6098 N N . ILE D 4 459 ? 5.672 -56.988 22.490 1.00 15.30 491 ILE G N 1
ATOM 6099 C CA . ILE D 4 459 ? 5.459 -56.997 23.933 1.00 22.16 491 ILE G CA 1
ATOM 6100 C C . ILE D 4 459 ? 6.310 -58.095 24.557 1.00 30.31 491 ILE G C 1
ATOM 6101 O O . ILE D 4 459 ? 6.318 -59.236 24.082 1.00 42.64 491 ILE G O 1
ATOM 6106 N N . GLU D 4 460 ? 7.033 -57.750 25.622 1.00 18.89 492 GLU G N 1
ATOM 6107 C CA . GLU D 4 460 ? 7.818 -58.710 26.397 1.00 17.35 492 GLU G CA 1
ATOM 6108 C C . GLU D 4 460 ? 7.409 -58.548 27.855 1.00 18.92 492 GLU G C 1
ATOM 6109 O O . GLU D 4 460 ? 7.984 -57.734 28.590 1.00 23.53 492 GLU G O 1
ATOM 6115 N N . PRO D 4 461 ? 6.420 -59.320 28.311 1.00 14.44 493 PRO G N 1
ATOM 6116 C CA . PRO D 4 461 ? 5.769 -59.030 29.595 1.00 10.25 493 PRO G CA 1
ATOM 6117 C C . PRO D 4 461 ? 6.526 -59.505 30.825 1.00 19.97 493 PRO G C 1
ATOM 6118 O O . PRO D 4 461 ? 6.079 -59.223 31.943 1.00 18.05 493 PRO G O 1
ATOM 6122 N N . LEU D 4 462 ? 7.639 -60.214 30.673 1.00 35.07 494 LEU G N 1
ATOM 6123 C CA . LEU D 4 462 ? 8.379 -60.735 31.816 1.00 13.61 494 LEU G CA 1
ATOM 6124 C C . LEU D 4 462 ? 9.326 -59.665 32.346 1.00 10.84 494 LEU G C 1
ATOM 6125 O O . LEU D 4 462 ? 10.215 -59.201 31.624 1.00 21.02 494 LEU G O 1
ATOM 6130 N N . GLY D 4 463 ? 9.132 -59.280 33.603 1.00 9.86 495 GLY G N 1
ATOM 6131 C CA . GLY D 4 463 ? 9.992 -58.304 34.239 1.00 11.55 495 GLY G CA 1
ATOM 6132 C C . GLY D 4 463 ? 10.515 -58.772 35.581 1.00 11.13 495 GLY G C 1
ATOM 6133 O O . GLY D 4 463 ? 9.753 -59.283 36.408 1.00 11.40 495 GLY G O 1
ATOM 6134 N N . VAL D 4 464 ? 11.816 -58.611 35.805 1.00 19.67 496 VAL G N 1
ATOM 6135 C CA . VAL D 4 464 ? 12.458 -58.973 37.063 1.00 8.18 496 VAL G CA 1
ATOM 6136 C C . VAL D 4 464 ? 12.850 -57.691 37.784 1.00 9.14 496 VAL G C 1
ATOM 6137 O O . VAL D 4 464 ? 13.487 -56.807 37.197 1.00 12.31 496 VAL G O 1
ATOM 6141 N N . ALA D 4 465 ? 12.455 -57.584 39.050 1.00 7.99 497 ALA G N 1
ATOM 6142 C CA . ALA D 4 465 ? 12.721 -56.404 39.858 1.00 7.82 497 ALA G CA 1
ATOM 6143 C C . ALA D 4 465 ? 12.725 -56.818 41.319 1.00 11.40 497 ALA G C 1
ATOM 6144 O O . ALA D 4 465 ? 12.020 -57.762 41.694 1.00 17.99 497 ALA G O 1
ATOM 6146 N N . PRO D 4 466 ? 13.500 -56.142 42.163 1.00 16.39 498 PRO G N 1
ATOM 6147 C CA . PRO D 4 466 ? 13.640 -56.574 43.554 1.00 15.81 498 PRO G CA 1
ATOM 6148 C C . PRO D 4 466 ? 12.676 -55.892 44.512 1.00 14.30 498 PRO G C 1
ATOM 6149 O O . PRO D 4 466 ? 12.268 -54.744 44.332 1.00 21.49 498 PRO G O 1
ATOM 6153 N N . THR D 4 467 ? 12.319 -56.641 45.551 1.00 15.70 499 THR G N 1
ATOM 6154 C CA . THR D 4 467 ? 11.625 -56.103 46.710 1.00 39.21 499 THR G CA 1
ATOM 6155 C C . THR D 4 467 ? 12.016 -56.945 47.918 1.00 46.88 499 THR G C 1
ATOM 6156 O O . THR D 4 467 ? 12.761 -57.922 47.804 1.00 44.74 499 THR G O 1
ATOM 6160 N N . ARG D 4 468 ? 11.510 -56.556 49.085 1.00 38.68 500 ARG G N 1
ATOM 6161 C CA . ARG D 4 468 ? 11.828 -57.250 50.333 1.00 38.88 500 ARG G CA 1
ATOM 6162 C C . ARG D 4 468 ? 10.885 -58.435 50.544 1.00 33.13 500 ARG G C 1
ATOM 6163 O O . ARG D 4 468 ? 10.211 -58.567 51.564 1.00 54.42 500 ARG G O 1
ATOM 6171 N N . CYS D 4 469 ? 10.861 -59.321 49.550 1.00 44.83 501 CYS G N 1
ATOM 6172 C CA . CYS D 4 469 ? 9.933 -60.444 49.523 1.00 44.16 501 CYS G CA 1
ATOM 6173 C C . CYS D 4 469 ? 10.696 -61.737 49.279 1.00 52.47 501 CYS G C 1
ATOM 6174 O O . CYS D 4 469 ? 11.550 -61.800 48.389 1.00 53.00 501 CYS G O 1
ATOM 6177 N N . LYS D 4 470 ? 10.376 -62.767 50.061 1.00 50.04 502 LYS G N 1
ATOM 6178 C CA . LYS D 4 470 ? 10.985 -64.082 49.923 1.00 50.18 502 LYS G CA 1
ATOM 6179 C C . LYS D 4 470 ? 9.934 -65.142 50.222 1.00 61.14 502 LYS G C 1
ATOM 6180 O O . LYS D 4 470 ? 9.012 -64.913 51.009 1.00 60.81 502 LYS G O 1
ATOM 6186 N N . ARG D 4 471 ? 10.074 -66.301 49.585 1.00 69.05 503 ARG G N 1
ATOM 6187 C CA . ARG D 4 471 ? 9.100 -67.372 49.743 1.00 72.94 503 ARG G CA 1
ATOM 6188 C C . ARG D 4 471 ? 9.470 -68.282 50.914 1.00 93.95 503 ARG G C 1
ATOM 6189 O O . ARG D 4 471 ? 10.621 -68.341 51.354 1.00 88.87 503 ARG G O 1
ATOM 6197 N N . ARG D 4 472 ? 8.466 -69.005 51.409 1.00 97.58 504 ARG G N 1
ATOM 6198 C CA . ARG D 4 472 ? 8.582 -69.766 52.647 1.00 116.57 504 ARG G CA 1
ATOM 6199 C C . ARG D 4 472 ? 9.344 -71.071 52.411 1.00 108.92 504 ARG G C 1
ATOM 6200 O O . ARG D 4 472 ? 9.906 -71.314 51.340 1.00 97.22 504 ARG G O 1
ATOM 6208 N N . VAL D 4 473 ? 9.361 -71.930 53.427 1.00 113.00 505 VAL G N 1
ATOM 6209 C CA . VAL D 4 473 ? 10.049 -73.214 53.354 1.00 129.38 505 VAL G CA 1
ATOM 6210 C C . VAL D 4 473 ? 9.047 -74.359 53.455 1.00 119.37 505 VAL G C 1
ATOM 6211 O O . VAL D 4 473 ? 7.982 -74.323 52.838 1.00 100.87 505 VAL G O 1
ATOM 6215 N N . GLN E 5 1 ? -31.582 -6.156 -48.522 1.00 77.79 1 GLN H N 1
ATOM 6216 C CA . GLN E 5 1 ? -30.606 -7.113 -48.016 1.00 79.61 1 GLN H CA 1
ATOM 6217 C C . GLN E 5 1 ? -29.574 -7.457 -49.084 1.00 79.41 1 GLN H C 1
ATOM 6218 O O . GLN E 5 1 ? -29.047 -6.575 -49.762 1.00 68.58 1 GLN H O 1
ATOM 6224 N N . VAL E 5 2 ? -29.300 -8.750 -49.233 1.00 85.57 2 VAL H N 1
ATOM 6225 C CA . VAL E 5 2 ? -28.276 -9.251 -50.140 1.00 79.47 2 VAL H CA 1
ATOM 6226 C C . VAL E 5 2 ? -28.942 -10.126 -51.193 1.00 77.86 2 VAL H C 1
ATOM 6227 O O . VAL E 5 2 ? -29.658 -11.076 -50.856 1.00 68.66 2 VAL H O 1
ATOM 6231 N N . GLN E 5 3 ? -28.711 -9.799 -52.463 1.00 77.12 3 GLN H N 1
ATOM 6232 C CA . GLN E 5 3 ? -29.192 -10.595 -53.583 1.00 76.04 3 GLN H CA 1
ATOM 6233 C C . GLN E 5 3 ? -28.079 -10.717 -54.612 1.00 73.08 3 GLN H C 1
ATOM 6234 O O . GLN E 5 3 ? -27.215 -9.843 -54.720 1.00 70.94 3 GLN H O 1
ATOM 6240 N N . LEU E 5 4 ? -28.107 -11.811 -55.368 1.00 66.22 4 LEU H N 1
ATOM 6241 C CA . LEU E 5 4 ? -27.079 -12.097 -56.356 1.00 53.64 4 LEU H CA 1
ATOM 6242 C C . LEU E 5 4 ? -27.724 -12.344 -57.712 1.00 60.59 4 LEU H C 1
ATOM 6243 O O . LEU E 5 4 ? -28.896 -12.719 -57.809 1.00 68.13 4 LEU H O 1
ATOM 6248 N N . GLN E 5 5 ? -26.939 -12.128 -58.764 1.00 46.75 5 GLN H N 1
ATOM 6249 C CA . GLN E 5 5 ? -27.392 -12.383 -60.127 1.00 45.19 5 GLN H CA 1
ATOM 6250 C C . GLN E 5 5 ? -26.205 -12.855 -60.949 1.00 45.51 5 GLN H C 1
ATOM 6251 O O . GLN E 5 5 ? -25.194 -12.152 -61.039 1.00 39.97 5 GLN H O 1
ATOM 6257 N N . GLU E 5 6 ? -26.328 -14.037 -61.541 1.00 46.74 6 GLU H N 1
ATOM 6258 C CA . GLU E 5 6 ? -25.274 -14.590 -62.374 1.00 42.13 6 GLU H CA 1
ATOM 6259 C C . GLU E 5 6 ? -25.440 -14.127 -63.820 1.00 63.11 6 GLU H C 1
ATOM 6260 O O . GLU E 5 6 ? -26.436 -13.506 -64.195 1.00 75.05 6 GLU H O 1
ATOM 6266 N N . SER E 5 7 ? -24.437 -14.446 -64.634 1.00 58.49 7 SER H N 1
ATOM 6267 C CA . SER E 5 7 ? -24.428 -14.153 -66.061 1.00 53.32 7 SER H CA 1
ATOM 6268 C C . SER E 5 7 ? -23.235 -14.862 -66.679 1.00 53.74 7 SER H C 1
ATOM 6269 O O . SER E 5 7 ? -22.194 -15.019 -66.034 1.00 61.80 7 SER H O 1
ATOM 6272 N N . GLY E 5 8 ? -23.395 -15.291 -67.928 1.00 53.27 8 GLY H N 1
ATOM 6273 C CA . GLY E 5 8 ? -22.343 -16.002 -68.611 1.00 44.42 8 GLY H CA 1
ATOM 6274 C C . GLY E 5 8 ? -22.667 -16.324 -70.055 1.00 37.10 8 GLY H C 1
ATOM 6275 O O . GLY E 5 8 ? -23.712 -15.936 -70.587 1.00 41.05 8 GLY H O 1
ATOM 6276 N N . PRO E 5 9 ? -21.747 -17.029 -70.721 1.00 46.77 9 PRO H N 1
ATOM 6277 C CA . PRO E 5 9 ? -21.972 -17.399 -72.130 1.00 67.91 9 PRO H CA 1
ATOM 6278 C C . PRO E 5 9 ? -23.299 -18.093 -72.389 1.00 63.54 9 PRO H C 1
ATOM 6279 O O . PRO E 5 9 ? -23.982 -17.765 -73.368 1.00 61.52 9 PRO H O 1
ATOM 6283 N N . GLY E 5 10 ? -23.682 -19.049 -71.546 1.00 57.38 10 GLY H N 1
ATOM 6284 C CA . GLY E 5 10 ? -24.877 -19.831 -71.794 1.00 42.39 10 GLY H CA 1
ATOM 6285 C C . GLY E 5 10 ? -24.610 -20.999 -72.721 1.00 41.88 10 GLY H C 1
ATOM 6286 O O . GLY E 5 10 ? -25.262 -22.043 -72.629 1.00 37.79 10 GLY H O 1
ATOM 6287 N N . LEU E 5 11 ? -23.646 -20.826 -73.624 1.00 27.48 11 LEU H N 1
ATOM 6288 C CA . LEU E 5 11 ? -23.215 -21.880 -74.536 1.00 38.48 11 LEU H CA 1
ATOM 6289 C C . LEU E 5 11 ? -21.700 -21.826 -74.642 1.00 49.38 11 LEU H C 1
ATOM 6290 O O . LEU E 5 11 ? -21.139 -20.787 -75.004 1.00 64.10 11 LEU H O 1
ATOM 6295 N N . VAL E 5 12 ? -21.041 -22.935 -74.317 1.00 43.70 12 VAL H N 1
ATOM 6296 C CA . VAL E 5 12 ? -19.591 -23.054 -74.410 1.00 44.00 12 VAL H CA 1
ATOM 6297 C C . VAL E 5 12 ? -19.269 -24.342 -75.154 1.00 29.04 12 VAL H C 1
ATOM 6298 O O . VAL E 5 12 ? -19.806 -25.404 -74.823 1.00 35.09 12 VAL H O 1
ATOM 6302 N N . LYS E 5 13 ? -18.401 -24.246 -76.156 1.00 30.69 13 LYS H N 1
ATOM 6303 C CA . LYS E 5 13 ? -18.019 -25.419 -76.924 1.00 46.67 13 LYS H CA 1
ATOM 6304 C C . LYS E 5 13 ? -17.256 -26.409 -76.044 1.00 42.34 13 LYS H C 1
ATOM 6305 O O . LYS E 5 13 ? -16.581 -26.012 -75.091 1.00 48.00 13 LYS H O 1
ATOM 6311 N N . PRO E 5 14 ? -17.362 -27.707 -76.334 1.00 44.85 14 PRO H N 1
ATOM 6312 C CA . PRO E 5 14 ? -16.590 -28.695 -75.574 1.00 45.83 14 PRO H CA 1
ATOM 6313 C C . PRO E 5 14 ? -15.096 -28.437 -75.691 1.00 54.65 14 PRO H C 1
ATOM 6314 O O . PRO E 5 14 ? -14.608 -27.935 -76.707 1.00 51.85 14 PRO H O 1
ATOM 6318 N N . SER E 5 15 ? -14.370 -28.788 -74.627 1.00 62.23 15 SER H N 1
ATOM 6319 C CA . SER E 5 15 ? -12.932 -28.545 -74.516 1.00 58.93 15 SER H CA 1
ATOM 6320 C C . SER E 5 15 ? -12.626 -27.052 -74.687 1.00 49.09 15 SER H C 1
ATOM 6321 O O . SER E 5 15 ? -12.116 -26.594 -75.711 1.00 54.71 15 SER H O 1
ATOM 6324 N N . GLU E 5 16 ? -12.965 -26.306 -73.641 1.00 35.59 16 GLU H N 1
ATOM 6325 C CA . GLU E 5 16 ? -12.825 -24.855 -73.637 1.00 42.15 16 GLU H CA 1
ATOM 6326 C C . GLU E 5 16 ? -12.845 -24.390 -72.184 1.00 45.98 16 GLU H C 1
ATOM 6327 O O . GLU E 5 16 ? -12.736 -25.198 -71.256 1.00 58.47 16 GLU H O 1
ATOM 6333 N N . THR E 5 17 ? -12.980 -23.081 -71.982 1.00 48.65 17 THR H N 1
ATOM 6334 C CA . THR E 5 17 ? -13.026 -22.480 -70.653 1.00 49.74 17 THR H CA 1
ATOM 6335 C C . THR E 5 17 ? -14.427 -21.927 -70.420 1.00 46.60 17 THR H C 1
ATOM 6336 O O . THR E 5 17 ? -14.855 -20.992 -71.105 1.00 53.74 17 THR H O 1
ATOM 6340 N N . LEU E 5 18 ? -15.137 -22.506 -69.454 1.00 40.78 18 LEU H N 1
ATOM 6341 C CA . LEU E 5 18 ? -16.487 -22.071 -69.098 1.00 40.70 18 LEU H CA 1
ATOM 6342 C C . LEU E 5 18 ? -16.362 -20.908 -68.123 1.00 46.48 18 LEU H C 1
ATOM 6343 O O . LEU E 5 18 ? -16.241 -21.091 -66.911 1.00 40.13 18 LEU H O 1
ATOM 6348 N N . SER E 5 19 ? -16.387 -19.693 -68.661 1.00 58.20 19 SER H N 1
ATOM 6349 C CA . SER E 5 19 ? -16.357 -18.502 -67.828 1.00 58.24 19 SER H CA 1
ATOM 6350 C C . SER E 5 19 ? -17.732 -18.240 -67.226 1.00 51.65 19 SER H C 1
ATOM 6351 O O . SER E 5 19 ? -18.765 -18.562 -67.819 1.00 73.05 19 SER H O 1
ATOM 6354 N N . LEU E 5 20 ? -17.734 -17.652 -66.032 1.00 35.29 20 LEU H N 1
ATOM 6355 C CA . LEU E 5 20 ? -18.972 -17.310 -65.347 1.00 44.07 20 LEU H CA 1
ATOM 6356 C C . LEU E 5 20 ? -18.692 -16.194 -64.353 1.00 53.26 20 LEU H C 1
ATOM 6357 O O . LEU E 5 20 ? -17.575 -16.061 -63.848 1.00 56.25 20 LEU H O 1
ATOM 6362 N N . THR E 5 21 ? -19.721 -15.391 -64.084 1.00 48.72 21 THR H N 1
ATOM 6363 C CA . THR E 5 21 ? -19.624 -14.284 -63.145 1.00 40.27 21 THR H CA 1
ATOM 6364 C C . THR E 5 21 ? -20.899 -14.213 -62.317 1.00 43.31 21 THR H C 1
ATOM 6365 O O . THR E 5 21 ? -21.928 -14.792 -62.672 1.00 48.85 21 THR H O 1
ATOM 6369 N N . CYS E 5 22 ? -20.817 -13.486 -61.204 1.00 55.72 22 CYS H N 1
ATOM 6370 C CA . CYS E 5 22 ? -21.956 -13.334 -60.301 1.00 56.68 22 CYS H CA 1
ATOM 6371 C C . CYS E 5 22 ? -21.766 -12.044 -59.513 1.00 66.15 22 CYS H C 1
ATOM 6372 O O . CYS E 5 22 ? -20.841 -11.948 -58.702 1.00 62.68 22 CYS H O 1
ATOM 6375 N N . THR E 5 23 ? -22.636 -11.066 -59.750 1.00 73.26 23 THR H N 1
ATOM 6376 C CA . THR E 5 23 ? -22.589 -9.788 -59.053 1.00 74.41 23 THR H CA 1
ATOM 6377 C C . THR E 5 23 ? -23.599 -9.795 -57.913 1.00 66.71 23 THR H C 1
ATOM 6378 O O . THR E 5 23 ? -24.785 -10.064 -58.130 1.00 62.01 23 THR H O 1
ATOM 6382 N N . VAL E 5 24 ? -23.127 -9.502 -56.705 1.00 68.53 24 VAL H N 1
ATOM 6383 C CA . VAL E 5 24 ? -23.975 -9.470 -55.520 1.00 79.68 24 VAL H CA 1
ATOM 6384 C C . VAL E 5 24 ? -24.394 -8.030 -55.259 1.00 81.31 24 VAL H C 1
ATOM 6385 O O . VAL E 5 24 ? -23.682 -7.079 -55.604 1.00 72.43 24 VAL H O 1
ATOM 6389 N N . SER E 5 25 ? -25.573 -7.862 -54.663 1.00 79.88 25 SER H N 1
ATOM 6390 C CA . SER E 5 25 ? -26.169 -6.548 -54.460 1.00 79.66 25 SER H CA 1
ATOM 6391 C C . SER E 5 25 ? -26.585 -6.392 -53.005 1.00 81.87 25 SER H C 1
ATOM 6392 O O . SER E 5 25 ? -27.312 -7.235 -52.471 1.00 93.16 25 SER H O 1
ATOM 6395 N N . GLY E 5 26 ? -26.129 -5.314 -52.373 1.00 88.24 26 GLY H N 1
ATOM 6396 C CA . GLY E 5 26 ? -26.523 -5.009 -51.012 1.00 85.76 26 GLY H CA 1
ATOM 6397 C C . GLY E 5 26 ? -25.617 -5.549 -49.932 1.00 92.09 26 GLY H C 1
ATOM 6398 O O . GLY E 5 26 ? -26.064 -5.698 -48.788 1.00 85.69 26 GLY H O 1
ATOM 6399 N N . GLY E 5 27 ? -24.363 -5.847 -50.248 1.00 92.72 27 GLY H N 1
ATOM 6400 C CA . GLY E 5 27 ? -23.446 -6.357 -49.249 1.00 86.10 27 GLY H CA 1
ATOM 6401 C C . GLY E 5 27 ? -22.022 -6.294 -49.747 1.00 82.66 27 GLY H C 1
ATOM 6402 O O . GLY E 5 27 ? -21.764 -6.272 -50.955 1.00 74.01 27 GLY H O 1
ATOM 6403 N N . SER E 5 28 ? -21.098 -6.258 -48.792 1.00 91.86 28 SER H N 1
ATOM 6404 C CA . SER E 5 28 ? -19.680 -6.230 -49.115 1.00 89.97 28 SER H CA 1
ATOM 6405 C C . SER E 5 28 ? -19.198 -7.623 -49.498 1.00 80.79 28 SER H C 1
ATOM 6406 O O . SER E 5 28 ? -19.562 -8.620 -48.868 1.00 92.37 28 SER H O 1
ATOM 6409 N N . ILE E 5 29 ? -18.370 -7.684 -50.541 1.00 67.73 29 ILE H N 1
ATOM 6410 C CA . ILE E 5 29 ? -17.931 -8.967 -51.076 1.00 73.69 29 ILE H CA 1
ATOM 6411 C C . ILE E 5 29 ? -16.830 -9.603 -50.235 1.00 91.96 29 ILE H C 1
ATOM 6412 O O . ILE E 5 29 ? -16.655 -10.828 -50.280 1.00 94.06 29 ILE H O 1
ATOM 6417 N N . SER E 5 30 ? -16.100 -8.817 -49.442 1.00 99.63 30 SER H N 1
ATOM 6418 C CA . SER E 5 30 ? -14.899 -9.292 -48.769 1.00 94.25 30 SER H CA 1
ATOM 6419 C C . SER E 5 30 ? -15.124 -9.613 -47.293 1.00 90.11 30 SER H C 1
ATOM 6420 O O . SER E 5 30 ? -14.165 -9.601 -46.513 1.00 86.20 30 SER H O 1
ATOM 6423 N N . ASN E 5 31 ? -16.364 -9.904 -46.888 1.00 83.27 31 ASN H N 1
ATOM 6424 C CA . ASN E 5 31 ? -16.612 -10.350 -45.521 1.00 98.73 31 ASN H CA 1
ATOM 6425 C C . ASN E 5 31 ? -17.676 -11.443 -45.474 1.00 100.96 31 ASN H C 1
ATOM 6426 O O . ASN E 5 31 ? -18.394 -11.573 -44.476 1.00 93.46 31 ASN H O 1
ATOM 6431 N N . TYR E 5 32 ? -17.785 -12.236 -46.538 1.00 90.16 32 TYR H N 1
ATOM 6432 C CA . TYR E 5 32 ? -18.678 -13.385 -46.569 1.00 66.43 32 TYR H CA 1
ATOM 6433 C C . TYR E 5 32 ? -18.056 -14.469 -47.437 1.00 71.33 32 TYR H C 1
ATOM 6434 O O . TYR E 5 32 ? -17.357 -14.178 -48.411 1.00 65.62 32 TYR H O 1
ATOM 6443 N N . TYR E 5 33 ? -18.315 -15.722 -47.072 1.00 71.12 33 TYR H N 1
ATOM 6444 C CA . TYR E 5 33 ? -17.878 -16.852 -47.879 1.00 74.16 33 TYR H CA 1
ATOM 6445 C C . TYR E 5 33 ? -18.841 -17.048 -49.044 1.00 62.98 33 TYR H C 1
ATOM 6446 O O . TYR E 5 33 ? -20.055 -16.879 -48.900 1.00 64.81 33 TYR H O 1
ATOM 6455 N N . TRP E 5 34 ? -18.295 -17.404 -50.203 1.00 60.27 34 TRP H N 1
ATOM 6456 C CA . TRP E 5 34 ? -19.076 -17.557 -51.422 1.00 67.39 34 TRP H CA 1
ATOM 6457 C C . TRP E 5 34 ? -18.884 -18.957 -51.984 1.00 59.01 34 TRP H C 1
ATOM 6458 O O . TRP E 5 34 ? -17.773 -19.490 -51.970 1.00 55.18 34 TRP H O 1
ATOM 6469 N N . SER E 5 35 ? -19.969 -19.544 -52.489 1.00 38.71 35 SER H N 1
ATOM 6470 C CA . SER E 5 35 ? -19.960 -20.932 -52.928 1.00 29.44 35 SER H CA 1
ATOM 6471 C C . SER E 5 35 ? -20.656 -21.064 -54.275 1.00 31.83 35 SER H C 1
ATOM 6472 O O . SER E 5 35 ? -21.650 -20.381 -54.539 1.00 30.34 35 SER H O 1
ATOM 6475 N N . TRP E 5 36 ? -20.129 -21.949 -55.118 1.00 34.24 36 TRP H N 1
ATOM 6476 C CA . TRP E 5 36 ? -20.712 -22.263 -56.417 1.00 33.02 36 TRP H CA 1
ATOM 6477 C C . TRP E 5 36 ? -21.337 -23.651 -56.367 1.00 31.49 36 TRP H C 1
ATOM 6478 O O . TRP E 5 36 ? -20.699 -24.606 -55.914 1.00 34.53 36 TRP H O 1
ATOM 6489 N N . ILE E 5 37 ? -22.580 -23.758 -56.833 1.00 43.96 37 ILE H N 1
ATOM 6490 C CA . ILE E 5 37 ? -23.316 -25.017 -56.851 1.00 26.85 37 ILE H CA 1
ATOM 6491 C C . ILE E 5 37 ? -23.979 -25.164 -58.213 1.00 36.95 37 ILE H C 1
ATOM 6492 O O . ILE E 5 37 ? -24.636 -24.232 -58.690 1.00 40.59 37 ILE H O 1
ATOM 6497 N N . ARG E 5 38 ? -23.811 -26.329 -58.834 1.00 35.17 38 ARG H N 1
ATOM 6498 C CA . ARG E 5 38 ? -24.467 -26.643 -60.095 1.00 20.62 38 ARG H CA 1
ATOM 6499 C C . ARG E 5 38 ? -25.378 -27.848 -59.912 1.00 21.70 38 ARG H C 1
ATOM 6500 O O . ARG E 5 38 ? -25.172 -28.674 -59.018 1.00 51.67 38 ARG H O 1
ATOM 6508 N N . GLN E 5 39 ? -26.394 -27.940 -60.771 1.00 25.60 39 GLN H N 1
ATOM 6509 C CA . GLN E 5 39 ? -27.385 -29.015 -60.701 1.00 31.57 39 GLN H CA 1
ATOM 6510 C C . GLN E 5 39 ? -27.680 -29.483 -62.122 1.00 30.11 39 GLN H C 1
ATOM 6511 O O . GLN E 5 39 ? -28.438 -28.837 -62.852 1.00 34.66 39 GLN H O 1
ATOM 6517 N N . SER E 5 40 ? -27.079 -30.603 -62.507 1.00 46.43 40 SER H N 1
ATOM 6518 C CA . SER E 5 40 ? -27.290 -31.176 -63.824 1.00 44.33 40 SER H CA 1
ATOM 6519 C C . SER E 5 40 ? -28.641 -31.882 -63.893 1.00 51.18 40 SER H C 1
ATOM 6520 O O . SER E 5 40 ? -29.179 -32.318 -62.872 1.00 51.21 40 SER H O 1
ATOM 6523 N N . PRO E 5 41 ? -29.221 -31.992 -65.089 1.00 58.55 41 PRO H N 1
ATOM 6524 C CA . PRO E 5 41 ? -30.480 -32.737 -65.230 1.00 63.55 41 PRO H CA 1
ATOM 6525 C C . PRO E 5 41 ? -30.275 -34.213 -64.917 1.00 51.28 41 PRO H C 1
ATOM 6526 O O . PRO E 5 41 ? -29.411 -34.873 -65.500 1.00 44.41 41 PRO H O 1
ATOM 6530 N N . GLY E 5 42 ? -31.074 -34.722 -63.987 1.00 47.56 42 GLY H N 1
ATOM 6531 C CA . GLY E 5 42 ? -30.979 -36.099 -63.531 1.00 71.95 42 GLY H CA 1
ATOM 6532 C C . GLY E 5 42 ? -30.072 -36.288 -62.333 1.00 63.82 42 GLY H C 1
ATOM 6533 O O . GLY E 5 42 ? -30.409 -37.029 -61.408 1.00 67.82 42 GLY H O 1
ATOM 6534 N N . LYS E 5 43 ? -28.921 -35.623 -62.335 1.00 60.21 43 LYS H N 1
ATOM 6535 C CA . LYS E 5 43 ? -27.993 -35.696 -61.219 1.00 47.11 43 LYS H CA 1
ATOM 6536 C C . LYS E 5 43 ? -28.483 -34.809 -60.075 1.00 41.79 43 LYS H C 1
ATOM 6537 O O . LYS E 5 43 ? -29.526 -34.156 -60.159 1.00 37.13 43 LYS H O 1
ATOM 6543 N N . GLY E 5 44 ? -27.716 -34.785 -58.984 1.00 42.51 44 GLY H N 1
ATOM 6544 C CA . GLY E 5 44 ? -28.052 -33.990 -57.826 1.00 38.79 44 GLY H CA 1
ATOM 6545 C C . GLY E 5 44 ? -27.253 -32.696 -57.752 1.00 31.85 44 GLY H C 1
ATOM 6546 O O . GLY E 5 44 ? -26.434 -32.376 -58.611 1.00 29.14 44 GLY H O 1
ATOM 6547 N N . LEU E 5 45 ? -27.521 -31.942 -56.689 1.00 21.00 45 LEU H N 1
ATOM 6548 C CA . LEU E 5 45 ? -26.796 -30.703 -56.434 1.00 14.05 45 LEU H CA 1
ATOM 6549 C C . LEU E 5 45 ? -25.330 -31.015 -56.160 1.00 18.90 45 LEU H C 1
ATOM 6550 O O . LEU E 5 45 ? -25.004 -31.690 -55.178 1.00 38.38 45 LEU H O 1
ATOM 6555 N N . GLU E 5 46 ? -24.447 -30.534 -57.030 1.00 13.08 46 GLU H N 1
ATOM 6556 C CA . GLU E 5 46 ? -23.015 -30.767 -56.908 1.00 16.59 46 GLU H CA 1
ATOM 6557 C C . GLU E 5 46 ? -22.327 -29.481 -56.475 1.00 28.20 46 GLU H C 1
ATOM 6558 O O . GLU E 5 46 ? -22.513 -28.430 -57.098 1.00 30.92 46 GLU H O 1
ATOM 6564 N N . TRP E 5 47 ? -21.541 -29.568 -55.405 1.00 33.10 47 TRP H N 1
ATOM 6565 C CA . TRP E 5 47 ? -20.830 -28.414 -54.871 1.00 22.92 47 TRP H CA 1
ATOM 6566 C C . TRP E 5 47 ? -19.526 -28.228 -55.639 1.00 32.76 47 TRP H C 1
ATOM 6567 O O . TRP E 5 47 ? -18.657 -29.105 -55.620 1.00 32.20 47 TRP H O 1
ATOM 6578 N N . ILE E 5 48 ? -19.391 -27.087 -56.317 1.00 47.08 48 ILE H N 1
ATOM 6579 C CA . ILE E 5 48 ? -18.193 -26.824 -57.111 1.00 39.63 48 ILE H CA 1
ATOM 6580 C C . ILE E 5 48 ? -17.019 -26.481 -56.202 1.00 39.35 48 ILE H C 1
ATOM 6581 O O . ILE E 5 48 ? -15.974 -27.141 -56.225 1.00 51.25 48 ILE H O 1
ATOM 6586 N N . GLY E 5 49 ? -17.178 -25.441 -55.395 1.00 29.80 49 GLY H N 1
ATOM 6587 C CA . GLY E 5 49 ? -16.121 -24.982 -54.515 1.00 37.36 49 GLY H CA 1
ATOM 6588 C C . GLY E 5 49 ? -16.585 -23.737 -53.797 1.00 41.39 49 GLY H C 1
ATOM 6589 O O . GLY E 5 49 ? -17.728 -23.294 -53.950 1.00 41.55 49 GLY H O 1
ATOM 6590 N N . TYR E 5 50 ? -15.681 -23.165 -53.005 1.00 37.07 50 TYR H N 1
ATOM 6591 C CA . TYR E 5 50 ? -16.042 -21.982 -52.242 1.00 37.52 50 TYR H CA 1
ATOM 6592 C C . TYR E 5 50 ? -14.810 -21.136 -51.961 1.00 51.43 50 TYR H C 1
ATOM 6593 O O . TYR E 5 50 ? -13.692 -21.647 -51.856 1.00 60.51 50 TYR H O 1
ATOM 6602 N N . ILE E 5 51 ? -15.036 -19.828 -51.847 1.00 45.94 51 ILE H N 1
ATOM 6603 C CA . ILE E 5 51 ? -14.005 -18.853 -51.515 1.00 52.47 51 ILE H CA 1
ATOM 6604 C C . ILE E 5 51 ? -14.420 -18.148 -50.232 1.00 66.33 51 ILE H C 1
ATOM 6605 O O . ILE E 5 51 ? -15.609 -17.901 -50.005 1.00 59.79 51 ILE H O 1
ATOM 6610 N N . SER E 5 52 ? -13.437 -17.833 -49.391 1.00 82.71 52 SER H N 1
ATOM 6611 C CA . SER E 5 52 ? -13.678 -17.269 -48.075 1.00 79.17 52 SER H CA 1
ATOM 6612 C C . SER E 5 52 ? -13.653 -15.743 -48.115 1.00 75.31 52 SER H C 1
ATOM 6613 O O . SER E 5 52 ? -13.382 -15.120 -49.144 1.00 71.69 52 SER H O 1
ATOM 6616 N N . ASP E 5 53 ? -13.944 -15.130 -46.964 1.00 72.45 53 ASP H N 1
ATOM 6617 C CA . ASP E 5 53 ? -13.730 -13.698 -46.800 1.00 76.57 53 ASP H CA 1
ATOM 6618 C C . ASP E 5 53 ? -12.251 -13.341 -46.749 1.00 86.62 53 ASP H C 1
ATOM 6619 O O . ASP E 5 53 ? -11.909 -12.158 -46.857 1.00 86.91 53 ASP H O 1
ATOM 6624 N N . SER E 5 54 ? -11.378 -14.331 -46.574 1.00 90.75 54 SER H N 1
ATOM 6625 C CA . SER E 5 54 ? -9.939 -14.159 -46.691 1.00 85.66 54 SER H CA 1
ATOM 6626 C C . SER E 5 54 ? -9.429 -14.539 -48.075 1.00 92.05 54 SER H C 1
ATOM 6627 O O . SER E 5 54 ? -8.213 -14.552 -48.295 1.00 82.71 54 SER H O 1
ATOM 6630 N N . GLU E 5 55 ? -10.334 -14.855 -49.004 1.00 90.12 55 GLU H N 1
ATOM 6631 C CA . GLU E 5 55 ? -9.995 -15.200 -50.385 1.00 87.40 55 GLU H CA 1
ATOM 6632 C C . GLU E 5 55 ? -9.090 -16.434 -50.440 1.00 85.46 55 GLU H C 1
ATOM 6633 O O . GLU E 5 55 ? -7.983 -16.409 -50.982 1.00 91.63 55 GLU H O 1
ATOM 6639 N N . SER E 5 56 ? -9.593 -17.527 -49.872 1.00 70.53 56 SER H N 1
ATOM 6640 C CA . SER E 5 56 ? -8.885 -18.798 -49.831 1.00 89.63 56 SER H CA 1
ATOM 6641 C C . SER E 5 56 ? -9.552 -19.795 -50.769 1.00 86.71 56 SER H C 1
ATOM 6642 O O . SER E 5 56 ? -10.783 -19.850 -50.857 1.00 81.66 56 SER H O 1
ATOM 6645 N N . THR E 5 57 ? -8.736 -20.587 -51.459 1.00 89.10 57 THR H N 1
ATOM 6646 C CA . THR E 5 57 ? -9.233 -21.551 -52.430 1.00 81.18 57 THR H CA 1
ATOM 6647 C C . THR E 5 57 ? -9.420 -22.920 -51.790 1.00 75.38 57 THR H C 1
ATOM 6648 O O . THR E 5 57 ? -8.573 -23.382 -51.019 1.00 74.45 57 THR H O 1
ATOM 6652 N N . ASN E 5 58 ? -10.538 -23.563 -52.118 1.00 66.72 58 ASN H N 1
ATOM 6653 C CA . ASN E 5 58 ? -10.807 -24.934 -51.689 1.00 60.03 58 ASN H CA 1
ATOM 6654 C C . ASN E 5 58 ? -11.929 -25.476 -52.558 1.00 53.55 58 ASN H C 1
ATOM 6655 O O . ASN E 5 58 ? -13.055 -24.971 -52.497 1.00 42.92 58 ASN H O 1
ATOM 6660 N N . TYR E 5 59 ? -11.628 -26.489 -53.365 1.00 51.91 59 TYR H N 1
ATOM 6661 C CA . TYR E 5 59 ? -12.562 -26.996 -54.357 1.00 42.25 59 TYR H CA 1
ATOM 6662 C C . TYR E 5 59 ? -12.928 -28.443 -54.060 1.00 47.44 59 TYR H C 1
ATOM 6663 O O . TYR E 5 59 ? -12.217 -29.158 -53.348 1.00 62.90 59 TYR H O 1
ATOM 6672 N N . ASN E 5 60 ? -14.056 -28.862 -54.620 1.00 49.72 60 ASN H N 1
ATOM 6673 C CA . ASN E 5 60 ? -14.451 -30.261 -54.565 1.00 46.39 60 ASN H CA 1
ATOM 6674 C C . ASN E 5 60 ? -13.429 -31.100 -55.326 1.00 41.75 60 ASN H C 1
ATOM 6675 O O . ASN E 5 60 ? -13.115 -30.785 -56.482 1.00 47.41 60 ASN H O 1
ATOM 6680 N N . PRO E 5 61 ? -12.884 -32.160 -54.723 1.00 44.16 61 PRO H N 1
ATOM 6681 C CA . PRO E 5 61 ? -11.904 -32.989 -55.446 1.00 49.39 61 PRO H CA 1
ATOM 6682 C C . PRO E 5 61 ? -12.474 -33.676 -56.673 1.00 45.61 61 PRO H C 1
ATOM 6683 O O . PRO E 5 61 ? -11.697 -34.130 -57.523 1.00 41.03 61 PRO H O 1
ATOM 6687 N N . SER E 5 62 ? -13.802 -33.776 -56.793 1.00 52.34 62 SER H N 1
ATOM 6688 C CA . SER E 5 62 ? -14.395 -34.289 -58.024 1.00 58.07 62 SER H CA 1
ATOM 6689 C C . SER E 5 62 ? -14.018 -33.428 -59.220 1.00 55.11 62 SER H C 1
ATOM 6690 O O . SER E 5 62 ? -13.874 -33.940 -60.337 1.00 59.57 62 SER H O 1
ATOM 6693 N N . LEU E 5 63 ? -13.852 -32.120 -59.005 1.00 61.42 63 LEU H N 1
ATOM 6694 C CA . LEU E 5 63 ? -13.423 -31.218 -60.057 1.00 54.18 63 LEU H CA 1
ATOM 6695 C C . LEU E 5 63 ? -12.023 -30.753 -59.705 1.00 60.94 63 LEU H C 1
ATOM 6696 O O . LEU E 5 63 ? -11.041 -31.444 -60.039 1.00 63.90 63 LEU H O 1
ATOM 6701 N N . LYS E 5 64 ? -11.861 -29.608 -59.037 1.00 66.88 64 LYS H N 1
ATOM 6702 C CA . LYS E 5 64 ? -10.571 -29.112 -58.561 1.00 73.71 64 LYS H CA 1
ATOM 6703 C C . LYS E 5 64 ? -9.554 -28.960 -59.688 1.00 62.22 64 LYS H C 1
ATOM 6704 O O . LYS E 5 64 ? -9.050 -27.858 -59.930 1.00 63.52 64 LYS H O 1
ATOM 6710 N N . SER E 5 65 ? -9.253 -30.057 -60.386 1.00 54.70 65 SER H N 1
ATOM 6711 C CA . SER E 5 65 ? -8.276 -30.066 -61.470 1.00 47.16 65 SER H CA 1
ATOM 6712 C C . SER E 5 65 ? -8.771 -29.280 -62.676 1.00 45.89 65 SER H C 1
ATOM 6713 O O . SER E 5 65 ? -8.103 -29.240 -63.717 1.00 55.21 65 SER H O 1
ATOM 6716 N N . ARG E 5 66 ? -9.940 -28.655 -62.552 1.00 44.64 66 ARG H N 1
ATOM 6717 C CA . ARG E 5 66 ? -10.462 -27.795 -63.606 1.00 44.23 66 ARG H CA 1
ATOM 6718 C C . ARG E 5 66 ? -11.037 -26.482 -63.101 1.00 44.65 66 ARG H C 1
ATOM 6719 O O . ARG E 5 66 ? -11.346 -25.621 -63.928 1.00 53.77 66 ARG H O 1
ATOM 6727 N N . VAL E 5 67 ? -11.191 -26.289 -61.793 1.00 36.45 67 VAL H N 1
ATOM 6728 C CA . VAL E 5 67 ? -11.857 -25.114 -61.244 1.00 41.74 67 VAL H CA 1
ATOM 6729 C C . VAL E 5 67 ? -10.812 -24.123 -60.753 1.00 53.51 67 VAL H C 1
ATOM 6730 O O . VAL E 5 67 ? -9.728 -24.502 -60.295 1.00 68.38 67 VAL H O 1
ATOM 6734 N N . ILE E 5 68 ? -11.136 -22.836 -60.865 1.00 52.26 68 ILE H N 1
ATOM 6735 C CA . ILE E 5 68 ? -10.323 -21.771 -60.289 1.00 63.42 68 ILE H CA 1
ATOM 6736 C C . ILE E 5 68 ? -11.237 -20.585 -59.999 1.00 50.22 68 ILE H C 1
ATOM 6737 O O . ILE E 5 68 ? -11.500 -19.749 -60.871 1.00 58.23 68 ILE H O 1
ATOM 6742 N N . ILE E 5 69 ? -11.751 -20.520 -58.775 1.00 48.51 69 ILE H N 1
ATOM 6743 C CA . ILE E 5 69 ? -12.714 -19.490 -58.403 1.00 53.30 69 ILE H CA 1
ATOM 6744 C C . ILE E 5 69 ? -11.957 -18.227 -58.015 1.00 67.21 69 ILE H C 1
ATOM 6745 O O . ILE E 5 69 ? -11.144 -18.238 -57.085 1.00 85.22 69 ILE H O 1
ATOM 6750 N N . SER E 5 70 ? -12.223 -17.139 -58.728 1.00 70.10 70 SER H N 1
ATOM 6751 C CA . SER E 5 70 ? -11.588 -15.851 -58.494 1.00 70.46 70 SER H CA 1
ATOM 6752 C C . SER E 5 70 ? -12.593 -14.887 -57.871 1.00 63.18 70 SER H C 1
ATOM 6753 O O . SER E 5 70 ? -13.759 -15.225 -57.646 1.00 65.62 70 SER H O 1
ATOM 6756 N N . VAL E 5 71 ? -12.125 -13.670 -57.593 1.00 67.33 71 VAL H N 1
ATOM 6757 C CA . VAL E 5 71 ? -12.958 -12.635 -56.987 1.00 69.04 71 VAL H CA 1
ATOM 6758 C C . VAL E 5 71 ? -12.269 -11.281 -57.110 1.00 93.69 71 VAL H C 1
ATOM 6759 O O . VAL E 5 71 ? -11.090 -11.135 -56.766 1.00 104.09 71 VAL H O 1
ATOM 6763 N N . ASP E 5 72 ? -12.999 -10.284 -57.605 1.00 94.57 72 ASP H N 1
ATOM 6764 C CA . ASP E 5 72 ? -12.512 -8.914 -57.705 1.00 86.83 72 ASP H CA 1
ATOM 6765 C C . ASP E 5 72 ? -13.328 -8.044 -56.758 1.00 90.52 72 ASP H C 1
ATOM 6766 O O . ASP E 5 72 ? -14.550 -7.936 -56.906 1.00 93.98 72 ASP H O 1
ATOM 6771 N N . THR E 5 73 ? -12.651 -7.426 -55.789 1.00 89.88 73 THR H N 1
ATOM 6772 C CA . THR E 5 73 ? -13.328 -6.610 -54.789 1.00 91.91 73 THR H CA 1
ATOM 6773 C C . THR E 5 73 ? -13.591 -5.184 -55.255 1.00 100.47 73 THR H C 1
ATOM 6774 O O . THR E 5 73 ? -14.296 -4.448 -54.556 1.00 100.07 73 THR H O 1
ATOM 6778 N N . SER E 5 74 ? -13.043 -4.774 -56.403 1.00 94.21 74 SER H N 1
ATOM 6779 C CA . SER E 5 74 ? -13.376 -3.461 -56.947 1.00 102.90 74 SER H CA 1
ATOM 6780 C C . SER E 5 74 ? -14.870 -3.351 -57.216 1.00 105.38 74 SER H C 1
ATOM 6781 O O . SER E 5 74 ? -15.470 -2.287 -57.026 1.00 96.17 74 SER H O 1
ATOM 6784 N N . LYS E 5 75 ? -15.484 -4.441 -57.660 1.00 99.71 75 LYS H N 1
ATOM 6785 C CA . LYS E 5 75 ? -16.928 -4.575 -57.729 1.00 99.18 75 LYS H CA 1
ATOM 6786 C C . LYS E 5 75 ? -17.381 -5.592 -56.687 1.00 99.39 75 LYS H C 1
ATOM 6787 O O . LYS E 5 75 ? -16.588 -6.103 -55.890 1.00 84.97 75 LYS H O 1
ATOM 6793 N N . ASN E 5 76 ? -18.674 -5.884 -56.698 1.00 95.34 76 ASN H N 1
ATOM 6794 C CA . ASN E 5 76 ? -19.247 -6.949 -55.876 1.00 74.00 76 ASN H CA 1
ATOM 6795 C C . ASN E 5 76 ? -19.403 -8.227 -56.690 1.00 78.50 76 ASN H C 1
ATOM 6796 O O . ASN E 5 76 ? -20.453 -8.869 -56.696 1.00 76.44 76 ASN H O 1
ATOM 6801 N N . GLN E 5 77 ? -18.333 -8.610 -57.384 1.00 76.33 77 GLN H N 1
ATOM 6802 C CA . GLN E 5 77 ? -18.382 -9.636 -58.414 1.00 80.13 77 GLN H CA 1
ATOM 6803 C C . GLN E 5 77 ? -17.255 -10.641 -58.222 1.00 75.77 77 GLN H C 1
ATOM 6804 O O . GLN E 5 77 ? -16.107 -10.262 -57.967 1.00 77.14 77 GLN H O 1
ATOM 6810 N N . LEU E 5 78 ? -17.592 -11.923 -58.346 1.00 77.45 78 LEU H N 1
ATOM 6811 C CA . LEU E 5 78 ? -16.622 -13.007 -58.328 1.00 72.97 78 LEU H CA 1
ATOM 6812 C C . LEU E 5 78 ? -16.939 -13.971 -59.461 1.00 49.44 78 LEU H C 1
ATOM 6813 O O . LEU E 5 78 ? -18.089 -14.086 -59.894 1.00 57.64 78 LEU H O 1
ATOM 6818 N N . SER E 5 79 ? -15.913 -14.668 -59.934 1.00 45.55 79 SER H N 1
ATOM 6819 C CA . SER E 5 79 ? -16.023 -15.470 -61.140 1.00 54.38 79 SER H CA 1
ATOM 6820 C C . SER E 5 79 ? -15.929 -16.962 -60.823 1.00 49.88 79 SER H C 1
ATOM 6821 O O . SER E 5 79 ? -15.970 -17.385 -59.661 1.00 63.70 79 SER H O 1
ATOM 6824 N N . LEU E 5 80 ? -15.804 -17.758 -61.884 1.00 48.82 80 LEU H N 1
ATOM 6825 C CA . LEU E 5 80 ? -15.715 -19.212 -61.824 1.00 48.95 80 LEU H CA 1
ATOM 6826 C C . LEU E 5 80 ? -15.304 -19.726 -63.197 1.00 36.38 80 LEU H C 1
ATOM 6827 O O . LEU E 5 80 ? -16.049 -19.566 -64.169 1.00 52.94 80 LEU H O 1
ATOM 6832 N N . LYS E 5 81 ? -14.123 -20.331 -63.298 1.00 21.67 81 LYS H N 1
ATOM 6833 C CA . LYS E 5 81 ? -13.527 -20.687 -64.586 1.00 37.85 81 LYS H CA 1
ATOM 6834 C C . LYS E 5 81 ? -13.315 -22.197 -64.649 1.00 40.38 81 LYS H C 1
ATOM 6835 O O . LYS E 5 81 ? -12.214 -22.696 -64.408 1.00 59.59 81 LYS H O 1
ATOM 6841 N N . LEU E 5 82 ? -14.377 -22.923 -64.985 1.00 38.24 82 LEU H N 1
ATOM 6842 C CA . LEU E 5 82 ? -14.269 -24.349 -65.264 1.00 40.14 82 LEU H CA 1
ATOM 6843 C C . LEU E 5 82 ? -13.743 -24.525 -66.684 1.00 25.42 82 LEU H C 1
ATOM 6844 O O . LEU E 5 82 ? -14.339 -24.013 -67.637 1.00 45.50 82 LEU H O 1
ATOM 6849 N N . ASN E 5 83 A -12.629 -25.234 -66.830 1.00 22.13 82 ASN H N 1
ATOM 6850 C CA . ASN E 5 83 A -12.014 -25.448 -68.132 1.00 51.08 82 ASN H CA 1
ATOM 6851 C C . ASN E 5 83 A -12.050 -26.929 -68.490 1.00 49.29 82 ASN H C 1
ATOM 6852 O O . ASN E 5 83 A -12.435 -27.779 -67.683 1.00 53.85 82 ASN H O 1
ATOM 6857 N N . SER E 5 84 B -11.635 -27.224 -69.724 1.00 46.30 82 SER H N 1
ATOM 6858 C CA . SER E 5 84 B -11.679 -28.578 -70.280 1.00 54.35 82 SER H CA 1
ATOM 6859 C C . SER E 5 84 B -13.072 -29.185 -70.129 1.00 53.70 82 SER H C 1
ATOM 6860 O O . SER E 5 84 B -13.243 -30.321 -69.681 1.00 54.24 82 SER H O 1
ATOM 6863 N N . VAL E 5 85 C -14.081 -28.402 -70.515 1.00 50.76 82 VAL H N 1
ATOM 6864 C CA . VAL E 5 85 C -15.465 -28.811 -70.319 1.00 44.63 82 VAL H CA 1
ATOM 6865 C C . VAL E 5 85 C -15.804 -29.984 -71.231 1.00 39.79 82 VAL H C 1
ATOM 6866 O O . VAL E 5 85 C -15.242 -30.143 -72.324 1.00 42.12 82 VAL H O 1
ATOM 6870 N N . THR E 5 86 ? -16.730 -30.823 -70.770 1.00 41.09 83 THR H N 1
ATOM 6871 C CA . THR E 5 86 ? -17.226 -31.938 -71.566 1.00 46.54 83 THR H CA 1
ATOM 6872 C C . THR E 5 86 ? -18.748 -31.903 -71.606 1.00 48.83 83 THR H C 1
ATOM 6873 O O . THR E 5 86 ? -19.358 -30.932 -71.147 1.00 41.88 83 THR H O 1
ATOM 6877 N N . ALA E 5 87 ? -19.368 -32.957 -72.142 1.00 54.52 84 ALA H N 1
ATOM 6878 C CA . ALA E 5 87 ? -20.819 -32.962 -72.305 1.00 44.74 84 ALA H CA 1
ATOM 6879 C C . ALA E 5 87 ? -21.538 -32.932 -70.960 1.00 56.24 84 ALA H C 1
ATOM 6880 O O . ALA E 5 87 ? -22.578 -32.278 -70.821 1.00 59.47 84 ALA H O 1
ATOM 6882 N N . ALA E 5 88 ? -20.998 -33.626 -69.957 1.00 43.77 85 ALA H N 1
ATOM 6883 C CA . ALA E 5 88 ? -21.662 -33.737 -68.662 1.00 32.08 85 ALA H CA 1
ATOM 6884 C C . ALA E 5 88 ? -21.650 -32.440 -67.861 1.00 30.71 85 ALA H C 1
ATOM 6885 O O . ALA E 5 88 ? -22.235 -32.409 -66.772 1.00 32.32 85 ALA H O 1
ATOM 6887 N N . ASP E 5 89 ? -21.017 -31.378 -68.360 1.00 32.34 86 ASP H N 1
ATOM 6888 C CA . ASP E 5 89 ? -20.928 -30.129 -67.613 1.00 39.35 86 ASP H CA 1
ATOM 6889 C C . ASP E 5 89 ? -22.159 -29.245 -67.760 1.00 33.54 86 ASP H C 1
ATOM 6890 O O . ASP E 5 89 ? -22.238 -28.213 -67.084 1.00 20.93 86 ASP H O 1
ATOM 6895 N N . SER E 5 90 ? -23.112 -29.611 -68.615 1.00 28.72 87 SER H N 1
ATOM 6896 C CA . SER E 5 90 ? -24.336 -28.831 -68.756 1.00 29.43 87 SER H CA 1
ATOM 6897 C C . SER E 5 90 ? -25.152 -28.909 -67.472 1.00 26.36 87 SER H C 1
ATOM 6898 O O . SER E 5 90 ? -25.524 -30.001 -67.030 1.00 39.64 87 SER H O 1
ATOM 6901 N N . ALA E 5 91 ? -25.434 -27.753 -66.878 1.00 22.06 88 ALA H N 1
ATOM 6902 C CA . ALA E 5 91 ? -26.185 -27.685 -65.631 1.00 24.39 88 ALA H CA 1
ATOM 6903 C C . ALA E 5 91 ? -26.606 -26.242 -65.396 1.00 22.90 88 ALA H C 1
ATOM 6904 O O . ALA E 5 91 ? -26.155 -25.321 -66.083 1.00 29.30 88 ALA H O 1
ATOM 6906 N N . ILE E 5 92 ? -27.482 -26.060 -64.414 1.00 16.86 89 ILE H N 1
ATOM 6907 C CA . ILE E 5 92 ? -27.858 -24.735 -63.937 1.00 20.01 89 ILE H CA 1
ATOM 6908 C C . ILE E 5 92 ? -26.922 -24.377 -62.791 1.00 36.35 89 ILE H C 1
ATOM 6909 O O . ILE E 5 92 ? -26.899 -25.061 -61.762 1.00 47.66 89 ILE H O 1
ATOM 6914 N N . TYR E 5 93 ? -26.145 -23.315 -62.969 1.00 35.11 90 TYR H N 1
ATOM 6915 C CA . TYR E 5 93 ? -25.122 -22.922 -62.009 1.00 27.57 90 TYR H CA 1
ATOM 6916 C C . TYR E 5 93 ? -25.675 -21.839 -61.093 1.00 20.76 90 TYR H C 1
ATOM 6917 O O . TYR E 5 93 ? -26.230 -20.842 -61.566 1.00 23.86 90 TYR H O 1
ATOM 6926 N N . TYR E 5 94 ? -25.523 -22.038 -59.786 1.00 21.07 91 TYR H N 1
ATOM 6927 C CA . TYR E 5 94 ? -26.114 -21.164 -58.786 1.00 39.81 91 TYR H CA 1
ATOM 6928 C C . TYR E 5 94 ? -25.030 -20.466 -57.977 1.00 39.25 91 TYR H C 1
ATOM 6929 O O . TYR E 5 94 ? -23.946 -21.012 -57.751 1.00 27.56 91 TYR H O 1
ATOM 6938 N N . CYS E 5 95 ? -25.343 -19.249 -57.538 1.00 54.29 92 CYS H N 1
ATOM 6939 C CA . CYS E 5 95 ? -24.423 -18.392 -56.799 1.00 54.35 92 CYS H CA 1
ATOM 6940 C C . CYS E 5 95 ? -25.001 -18.173 -55.407 1.00 49.44 92 CYS H C 1
ATOM 6941 O O . CYS E 5 95 ? -25.999 -17.462 -55.250 1.00 47.93 92 CYS H O 1
ATOM 6944 N N . ALA E 5 96 ? -24.378 -18.779 -54.399 1.00 44.12 93 ALA H N 1
ATOM 6945 C CA . ALA E 5 96 ? -24.901 -18.760 -53.042 1.00 28.25 93 ALA H CA 1
ATOM 6946 C C . ALA E 5 96 ? -23.848 -18.246 -52.072 1.00 37.08 93 ALA H C 1
ATOM 6947 O O . ALA E 5 96 ? -22.651 -18.494 -52.239 1.00 36.09 93 ALA H O 1
ATOM 6949 N N . ARG E 5 97 ? -24.312 -17.527 -51.052 1.00 43.96 94 ARG H N 1
ATOM 6950 C CA . ARG E 5 97 ? -23.444 -17.017 -49.997 1.00 42.50 94 ARG H CA 1
ATOM 6951 C C . ARG E 5 97 ? -23.382 -18.034 -48.865 1.00 55.61 94 ARG H C 1
ATOM 6952 O O . ARG E 5 97 ? -24.394 -18.301 -48.208 1.00 52.68 94 ARG H O 1
ATOM 6960 N N . ALA E 5 98 ? -22.199 -18.594 -48.637 1.00 63.06 95 ALA H N 1
ATOM 6961 C CA . ALA E 5 98 ? -21.993 -19.545 -47.555 1.00 56.36 95 ALA H CA 1
ATOM 6962 C C . ALA E 5 98 ? -21.595 -18.800 -46.288 1.00 63.00 95 ALA H C 1
ATOM 6963 O O . ALA E 5 98 ? -20.766 -17.887 -46.332 1.00 65.11 95 ALA H O 1
ATOM 6965 N N . GLN E 5 99 ? -22.199 -19.177 -45.168 1.00 63.16 96 GLN H N 1
ATOM 6966 C CA . GLN E 5 99 ? -21.809 -18.667 -43.864 1.00 64.09 96 GLN H CA 1
ATOM 6967 C C . GLN E 5 99 ? -21.182 -19.788 -43.047 1.00 70.60 96 GLN H C 1
ATOM 6968 O O . GLN E 5 99 ? -21.581 -20.952 -43.148 1.00 63.54 96 GLN H O 1
ATOM 6974 N N . GLN E 5 100 ? -20.190 -19.426 -42.240 1.00 75.01 97 GLN H N 1
ATOM 6975 C CA . GLN E 5 100 ? -19.396 -20.404 -41.511 1.00 52.93 97 GLN H CA 1
ATOM 6976 C C . GLN E 5 100 ? -19.975 -20.639 -40.122 1.00 49.16 97 GLN H C 1
ATOM 6977 O O . GLN E 5 100 ? -20.264 -19.686 -39.390 1.00 65.15 97 GLN H O 1
ATOM 6983 N N . GLY E 5 101 ? -20.141 -21.904 -39.772 1.00 46.12 98 GLY H N 1
ATOM 6984 C CA . GLY E 5 101 ? -20.539 -22.295 -38.428 1.00 50.24 98 GLY H CA 1
ATOM 6985 C C . GLY E 5 101 ? -19.471 -23.174 -37.809 1.00 50.78 98 GLY H C 1
ATOM 6986 O O . GLY E 5 101 ? -18.939 -24.072 -38.467 1.00 37.59 98 GLY H O 1
ATOM 6987 N N . LYS E 5 102 ? -19.155 -22.906 -36.548 1.00 52.14 99 LYS H N 1
ATOM 6988 C CA . LYS E 5 102 ? -18.127 -23.637 -35.812 1.00 36.28 99 LYS H CA 1
ATOM 6989 C C . LYS E 5 102 ? -18.831 -24.552 -34.815 1.00 35.59 99 LYS H C 1
ATOM 6990 O O . LYS E 5 102 ? -19.266 -24.108 -33.749 1.00 30.33 99 LYS H O 1
ATOM 6996 N N . ARG E 5 103 ? -18.942 -25.830 -35.170 1.00 36.98 100 ARG H N 1
ATOM 6997 C CA . ARG E 5 103 ? -19.658 -26.809 -34.356 1.00 35.34 100 ARG H CA 1
ATOM 6998 C C . ARG E 5 103 ? -18.710 -27.349 -33.293 1.00 30.68 100 ARG H C 1
ATOM 6999 O O . ARG E 5 103 ? -17.865 -28.203 -33.573 1.00 33.79 100 ARG H O 1
ATOM 7007 N N . ILE E 5 104 A -18.855 -26.856 -32.068 1.00 26.89 100 ILE H N 1
ATOM 7008 C CA . ILE E 5 104 A -18.031 -27.296 -30.949 1.00 29.99 100 ILE H CA 1
ATOM 7009 C C . ILE E 5 104 A -18.760 -28.410 -30.212 1.00 35.51 100 ILE H C 1
ATOM 7010 O O . ILE E 5 104 A -19.918 -28.247 -29.809 1.00 37.25 100 ILE H O 1
ATOM 7015 N N . TYR E 5 105 B -18.084 -29.542 -30.034 1.00 33.58 100 TYR H N 1
ATOM 7016 C CA . TYR E 5 105 B -18.638 -30.672 -29.302 1.00 28.15 100 TYR H CA 1
ATOM 7017 C C . TYR E 5 105 B -17.867 -31.021 -28.040 1.00 33.16 100 TYR H C 1
ATOM 7018 O O . TYR E 5 105 B -18.474 -31.496 -27.077 1.00 28.11 100 TYR H O 1
ATOM 7027 N N . GLY E 5 106 C -16.556 -30.799 -28.014 1.00 28.84 100 GLY H N 1
ATOM 7028 C CA . GLY E 5 106 C -15.766 -31.080 -26.834 1.00 25.52 100 GLY H CA 1
ATOM 7029 C C . GLY E 5 106 C -15.098 -29.843 -26.272 1.00 39.28 100 GLY H C 1
ATOM 7030 O O . GLY E 5 106 C -15.772 -28.933 -25.780 1.00 35.18 100 GLY H O 1
ATOM 7031 N N . MET E 5 107 D -13.772 -29.797 -26.344 1.00 34.85 100 MET H N 1
ATOM 7032 C CA . MET E 5 107 D -12.994 -28.670 -25.850 1.00 34.52 100 MET H CA 1
ATOM 7033 C C . MET E 5 107 D -12.421 -27.888 -27.023 1.00 29.66 100 MET H C 1
ATOM 7034 O O . MET E 5 107 D -11.764 -28.463 -27.896 1.00 33.40 100 MET H O 1
ATOM 7039 N N . VAL E 5 108 E -12.670 -26.575 -27.035 1.00 29.72 100 VAL H N 1
ATOM 7040 C CA . VAL E 5 108 E -12.106 -25.716 -28.068 1.00 29.59 100 VAL H CA 1
ATOM 7041 C C . VAL E 5 108 E -10.587 -25.680 -27.991 1.00 30.40 100 VAL H C 1
ATOM 7042 O O . VAL E 5 108 E -9.921 -25.417 -28.997 1.00 20.64 100 VAL H O 1
ATOM 7046 N N . SER E 5 109 F -10.022 -25.949 -26.811 1.00 29.61 100 SER H N 1
ATOM 7047 C CA . SER E 5 109 F -8.578 -25.874 -26.617 1.00 26.62 100 SER H CA 1
ATOM 7048 C C . SER E 5 109 F -7.850 -27.030 -27.294 1.00 36.84 100 SER H C 1
ATOM 7049 O O . SER E 5 109 F -6.800 -26.825 -27.914 1.00 31.98 100 SER H O 1
ATOM 7052 N N . PHE E 5 110 G -8.379 -28.250 -27.179 1.00 43.23 100 PHE H N 1
ATOM 7053 C CA . PHE E 5 110 G -7.787 -29.405 -27.844 1.00 35.38 100 PHE H CA 1
ATOM 7054 C C . PHE E 5 110 G -8.107 -29.464 -29.331 1.00 39.53 100 PHE H C 1
ATOM 7055 O O . PHE E 5 110 G -7.539 -30.306 -30.036 1.00 49.20 100 PHE H O 1
ATOM 7063 N N . GLY E 5 111 H -8.992 -28.601 -29.822 1.00 35.38 100 GLY H N 1
ATOM 7064 C CA . GLY E 5 111 H -9.409 -28.657 -31.207 1.00 41.81 100 GLY H CA 1
ATOM 7065 C C . GLY E 5 111 H -10.590 -29.559 -31.468 1.00 19.76 100 GLY H C 1
ATOM 7066 O O . GLY E 5 111 H -10.710 -30.102 -32.572 1.00 12.60 100 GLY H O 1
ATOM 7067 N N . GLU E 5 112 I -11.473 -29.734 -30.488 1.00 21.08 100 GLU H N 1
ATOM 7068 C CA . GLU E 5 112 I -12.602 -30.655 -30.614 1.00 20.86 100 GLU H CA 1
ATOM 7069 C C . GLU E 5 112 I -13.817 -29.939 -31.206 1.00 29.13 100 GLU H C 1
ATOM 7070 O O . GLU E 5 112 I -14.892 -29.857 -30.611 1.00 29.29 100 GLU H O 1
ATOM 7076 N N . PHE E 5 113 J -13.619 -29.409 -32.411 1.00 26.94 100 PHE H N 1
ATOM 7077 C CA . PHE E 5 113 J -14.701 -28.813 -33.179 1.00 22.32 100 PHE H CA 1
ATOM 7078 C C . PHE E 5 113 J -14.451 -29.079 -34.656 1.00 24.17 100 PHE H C 1
ATOM 7079 O O . PHE E 5 113 J -13.396 -29.583 -35.050 1.00 27.27 100 PHE H O 1
ATOM 7087 N N . PHE E 5 114 K -15.441 -28.733 -35.476 1.00 24.49 100 PHE H N 1
ATOM 7088 C CA . PHE E 5 114 K -15.308 -28.836 -36.921 1.00 23.23 100 PHE H CA 1
ATOM 7089 C C . PHE E 5 114 K -16.175 -27.767 -37.568 1.00 29.60 100 PHE H C 1
ATOM 7090 O O . PHE E 5 114 K -17.214 -27.378 -37.028 1.00 28.97 100 PHE H O 1
ATOM 7098 N N . TYR E 5 115 L -15.731 -27.295 -38.730 1.00 34.37 100 TYR H N 1
ATOM 7099 C CA . TYR E 5 115 L -16.387 -26.197 -39.426 1.00 34.16 100 TYR H CA 1
ATOM 7100 C C . TYR E 5 115 L -17.380 -26.733 -40.449 1.00 29.30 100 TYR H C 1
ATOM 7101 O O . TYR E 5 115 L -17.043 -27.606 -41.256 1.00 29.56 100 TYR H O 1
ATOM 7110 N N . TYR E 5 116 M -18.602 -26.206 -40.412 1.00 31.36 100 TYR H N 1
ATOM 7111 C CA . TYR E 5 116 M -19.640 -26.531 -41.379 1.00 47.49 100 TYR H CA 1
ATOM 7112 C C . TYR E 5 116 M -20.095 -25.253 -42.070 1.00 57.83 100 TYR H C 1
ATOM 7113 O O . TYR E 5 116 M -20.155 -24.188 -41.446 1.00 64.02 100 TYR H O 1
ATOM 7122 N N . TYR E 5 117 N -20.413 -25.359 -43.358 1.00 49.89 100 TYR H N 1
ATOM 7123 C CA . TYR E 5 117 N -20.796 -24.212 -44.171 1.00 37.00 100 TYR H CA 1
ATOM 7124 C C . TYR E 5 117 N -22.220 -24.388 -44.675 1.00 35.35 100 TYR H C 1
ATOM 7125 O O . TYR E 5 117 N -22.583 -25.462 -45.165 1.00 29.21 100 TYR H O 1
ATOM 7134 N N . TYR E 5 118 O -23.019 -23.328 -44.561 1.00 37.57 100 TYR H N 1
ATOM 7135 C CA . TYR E 5 118 O -24.406 -23.332 -45.005 1.00 43.96 100 TYR H CA 1
ATOM 7136 C C . TYR E 5 118 O -24.656 -22.115 -45.882 1.00 63.92 100 TYR H C 1
ATOM 7137 O O . TYR E 5 118 O -24.253 -21.000 -45.533 1.00 68.98 100 TYR H O 1
ATOM 7146 N N . MET E 5 119 P -25.313 -22.332 -47.018 1.00 50.94 100 MET H N 1
ATOM 7147 C CA . MET E 5 119 P -25.681 -21.261 -47.934 1.00 27.92 100 MET H CA 1
ATOM 7148 C C . MET E 5 119 P -27.111 -20.824 -47.646 1.00 45.55 100 MET H C 1
ATOM 7149 O O . MET E 5 119 P -28.028 -21.652 -47.652 1.00 58.06 100 MET H O 1
ATOM 7154 N N . ASP E 5 120 Q -27.301 -19.529 -47.404 1.00 46.18 100 ASP H N 1
ATOM 7155 C CA . ASP E 5 120 Q -28.608 -18.992 -47.039 1.00 48.35 100 ASP H CA 1
ATOM 7156 C C . ASP E 5 120 Q -29.283 -18.208 -48.154 1.00 61.31 100 ASP H C 1
ATOM 7157 O O . ASP E 5 120 Q -30.494 -18.344 -48.344 1.00 59.24 100 ASP H O 1
ATOM 7162 N N . VAL E 5 121 R -28.545 -17.386 -48.897 1.00 54.17 100 VAL H N 1
ATOM 7163 C CA . VAL E 5 121 R -29.090 -16.638 -50.024 1.00 53.04 100 VAL H CA 1
ATOM 7164 C C . VAL E 5 121 R -28.458 -17.174 -51.302 1.00 48.38 100 VAL H C 1
ATOM 7165 O O . VAL E 5 121 R -27.277 -17.538 -51.317 1.00 44.16 100 VAL H O 1
ATOM 7169 N N . TRP E 5 122 ? -29.252 -17.237 -52.370 1.00 41.46 101 TRP H N 1
ATOM 7170 C CA . TRP E 5 122 ? -28.849 -17.903 -53.598 1.00 30.94 101 TRP H CA 1
ATOM 7171 C C . TRP E 5 122 ? -29.040 -16.985 -54.797 1.00 49.24 101 TRP H C 1
ATOM 7172 O O . TRP E 5 122 ? -29.855 -16.059 -54.779 1.00 55.81 101 TRP H O 1
ATOM 7183 N N . GLY E 5 123 ? -28.269 -17.265 -55.849 1.00 45.57 102 GLY H N 1
ATOM 7184 C CA . GLY E 5 123 ? -28.512 -16.641 -57.127 1.00 43.21 102 GLY H CA 1
ATOM 7185 C C . GLY E 5 123 ? -29.597 -17.357 -57.907 1.00 54.08 102 GLY H C 1
ATOM 7186 O O . GLY E 5 123 ? -29.877 -18.537 -57.699 1.00 61.79 102 GLY H O 1
ATOM 7187 N N . LYS E 5 124 ? -30.217 -16.619 -58.829 1.00 60.76 103 LYS H N 1
ATOM 7188 C CA . LYS E 5 124 ? -31.367 -17.155 -59.549 1.00 49.65 103 LYS H CA 1
ATOM 7189 C C . LYS E 5 124 ? -30.975 -18.297 -60.481 1.00 39.20 103 LYS H C 1
ATOM 7190 O O . LYS E 5 124 ? -31.755 -19.237 -60.663 1.00 35.83 103 LYS H O 1
ATOM 7196 N N . GLY E 5 125 ? -29.782 -18.243 -61.068 1.00 32.65 104 GLY H N 1
ATOM 7197 C CA . GLY E 5 125 ? -29.332 -19.326 -61.920 1.00 30.32 104 GLY H CA 1
ATOM 7198 C C . GLY E 5 125 ? -28.943 -18.885 -63.316 1.00 42.77 104 GLY H C 1
ATOM 7199 O O . GLY E 5 125 ? -29.456 -17.885 -63.827 1.00 42.27 104 GLY H O 1
ATOM 7200 N N . THR E 5 126 ? -28.026 -19.625 -63.938 1.00 27.03 105 THR H N 1
ATOM 7201 C CA . THR E 5 126 ? -27.597 -19.355 -65.306 1.00 34.73 105 THR H CA 1
ATOM 7202 C C . THR E 5 126 ? -27.440 -20.680 -66.032 1.00 40.13 105 THR H C 1
ATOM 7203 O O . THR E 5 126 ? -26.589 -21.494 -65.660 1.00 40.63 105 THR H O 1
ATOM 7207 N N . THR E 5 127 ? -28.259 -20.897 -67.057 1.00 29.60 106 THR H N 1
ATOM 7208 C CA . THR E 5 127 ? -28.219 -22.142 -67.810 1.00 23.65 106 THR H CA 1
ATOM 7209 C C . THR E 5 127 ? -27.005 -22.156 -68.730 1.00 34.13 106 THR H C 1
ATOM 7210 O O . THR E 5 127 ? -26.780 -21.210 -69.490 1.00 61.55 106 THR H O 1
ATOM 7214 N N . VAL E 5 128 ? -26.221 -23.228 -68.653 1.00 26.28 107 VAL H N 1
ATOM 7215 C CA . VAL E 5 128 ? -25.043 -23.410 -69.490 1.00 32.07 107 VAL H CA 1
ATOM 7216 C C . VAL E 5 128 ? -25.201 -24.711 -70.261 1.00 41.73 107 VAL H C 1
ATOM 7217 O O . VAL E 5 128 ? -25.488 -25.758 -69.670 1.00 38.31 107 VAL H O 1
ATOM 7221 N N . THR E 5 129 ? -25.018 -24.641 -71.576 1.00 44.39 108 THR H N 1
ATOM 7222 C CA . THR E 5 129 ? -25.101 -25.800 -72.451 1.00 40.96 108 THR H CA 1
ATOM 7223 C C . THR E 5 129 ? -23.780 -25.967 -73.187 1.00 36.55 108 THR H C 1
ATOM 7224 O O . THR E 5 129 ? -23.193 -24.987 -73.656 1.00 35.91 108 THR H O 1
ATOM 7228 N N . VAL E 5 130 ? -23.308 -27.207 -73.277 1.00 40.73 109 VAL H N 1
ATOM 7229 C CA . VAL E 5 130 ? -22.070 -27.532 -73.977 1.00 38.59 109 VAL H CA 1
ATOM 7230 C C . VAL E 5 130 ? -22.427 -28.336 -75.219 1.00 42.70 109 VAL H C 1
ATOM 7231 O O . VAL E 5 130 ? -23.082 -29.382 -75.126 1.00 46.15 109 VAL H O 1
ATOM 7235 N N . SER E 5 131 ? -22.005 -27.842 -76.380 1.00 53.57 110 SER H N 1
ATOM 7236 C CA . SER E 5 131 ? -22.297 -28.491 -77.650 1.00 52.03 110 SER H CA 1
ATOM 7237 C C . SER E 5 131 ? -21.465 -27.833 -78.739 1.00 51.18 110 SER H C 1
ATOM 7238 O O . SER E 5 131 ? -21.284 -26.612 -78.733 1.00 44.06 110 SER H O 1
ATOM 7241 N N . SER E 5 132 ? -20.963 -28.648 -79.669 1.00 41.40 111 SER H N 1
ATOM 7242 C CA . SER E 5 132 ? -20.224 -28.119 -80.808 1.00 45.47 111 SER H CA 1
ATOM 7243 C C . SER E 5 132 ? -21.109 -27.338 -81.768 1.00 62.96 111 SER H C 1
ATOM 7244 O O . SER E 5 132 ? -20.581 -26.637 -82.638 1.00 79.26 111 SER H O 1
ATOM 7247 N N . ALA E 5 133 ? -22.428 -27.443 -81.635 1.00 66.49 112 ALA H N 1
ATOM 7248 C CA . ALA E 5 133 ? -23.333 -26.706 -82.504 1.00 66.56 112 ALA H CA 1
ATOM 7249 C C . ALA E 5 133 ? -23.235 -25.211 -82.233 1.00 54.98 112 ALA H C 1
ATOM 7250 O O . ALA E 5 133 ? -23.103 -24.777 -81.085 1.00 44.61 112 ALA H O 1
ATOM 7252 N N . SER E 5 134 ? -23.295 -24.422 -83.302 1.00 56.54 113 SER H N 1
ATOM 7253 C CA . SER E 5 134 ? -23.263 -22.977 -83.167 1.00 56.41 113 SER H CA 1
ATOM 7254 C C . SER E 5 134 ? -24.572 -22.473 -82.559 1.00 40.67 113 SER H C 1
ATOM 7255 O O . SER E 5 134 ? -25.555 -23.207 -82.425 1.00 44.36 113 SER H O 1
ATOM 7258 N N . THR E 5 135 ? -24.573 -21.201 -82.179 1.00 30.01 114 THR H N 1
ATOM 7259 C CA . THR E 5 135 ? -25.789 -20.583 -81.680 1.00 30.21 114 THR H CA 1
ATOM 7260 C C . THR E 5 135 ? -26.732 -20.270 -82.839 1.00 42.74 114 THR H C 1
ATOM 7261 O O . THR E 5 135 ? -26.366 -20.350 -84.015 1.00 42.27 114 THR H O 1
ATOM 7265 N N . LYS E 5 136 ? -27.968 -19.913 -82.494 1.00 47.75 115 LYS H N 1
ATOM 7266 C CA . LYS E 5 136 ? -28.942 -19.509 -83.498 1.00 36.10 115 LYS H CA 1
ATOM 7267 C C . LYS E 5 136 ? -30.067 -18.741 -82.824 1.00 33.04 115 LYS H C 1
ATOM 7268 O O . LYS E 5 136 ? -30.648 -19.221 -81.846 1.00 38.03 115 LYS H O 1
ATOM 7274 N N . GLY E 5 137 ? -30.370 -17.559 -83.350 1.00 43.07 116 GLY H N 1
ATOM 7275 C CA . GLY E 5 137 ? -31.494 -16.787 -82.886 1.00 49.48 116 GLY H CA 1
ATOM 7276 C C . GLY E 5 137 ? -32.803 -17.393 -83.345 1.00 45.18 116 GLY H C 1
ATOM 7277 O O . GLY E 5 137 ? -32.861 -18.127 -84.336 1.00 51.23 116 GLY H O 1
ATOM 7278 N N . PRO E 5 138 ? -33.884 -17.100 -82.627 1.00 28.13 117 PRO H N 1
ATOM 7279 C CA . PRO E 5 138 ? -35.186 -17.668 -82.995 1.00 29.21 117 PRO H CA 1
ATOM 7280 C C . PRO E 5 138 ? -35.856 -16.919 -84.134 1.00 34.32 117 PRO H C 1
ATOM 7281 O O . PRO E 5 138 ? -35.191 -16.392 -85.031 1.00 49.72 117 PRO H O 1
ATOM 7285 N N . SER E 5 139 ? -37.188 -16.884 -84.094 1.00 34.24 118 SER H N 1
ATOM 7286 C CA . SER E 5 139 ? -38.004 -16.109 -85.021 1.00 35.20 118 SER H CA 1
ATOM 7287 C C . SER E 5 139 ? -39.439 -16.101 -84.513 1.00 33.97 118 SER H C 1
ATOM 7288 O O . SER E 5 139 ? -40.122 -17.129 -84.555 1.00 45.73 118 SER H O 1
ATOM 7291 N N . VAL E 5 140 ? -39.901 -14.956 -84.024 1.00 30.98 119 VAL H N 1
ATOM 7292 C CA . VAL E 5 140 ? -41.207 -14.876 -83.380 1.00 25.08 119 VAL H CA 1
ATOM 7293 C C . VAL E 5 140 ? -42.298 -14.859 -84.442 1.00 47.66 119 VAL H C 1
ATOM 7294 O O . VAL E 5 140 ? -42.252 -14.066 -85.390 1.00 49.27 119 VAL H O 1
ATOM 7298 N N . PHE E 5 141 ? -43.283 -15.740 -84.283 1.00 35.34 120 PHE H N 1
ATOM 7299 C CA . PHE E 5 141 ? -44.456 -15.789 -85.134 1.00 20.69 120 PHE H CA 1
ATOM 7300 C C . PHE E 5 141 ? -45.693 -15.509 -84.292 1.00 22.32 120 PHE H C 1
ATOM 7301 O O . PHE E 5 141 ? -45.875 -16.138 -83.239 1.00 37.24 120 PHE H O 1
ATOM 7309 N N . PRO E 5 142 ? -46.558 -14.586 -84.706 1.00 28.92 121 PRO H N 1
ATOM 7310 C CA . PRO E 5 142 ? -47.664 -14.168 -83.838 1.00 33.00 121 PRO H CA 1
ATOM 7311 C C . PRO E 5 142 ? -48.864 -15.096 -83.947 1.00 27.06 121 PRO H C 1
ATOM 7312 O O . PRO E 5 142 ? -49.223 -15.563 -85.030 1.00 24.35 121 PRO H O 1
ATOM 7316 N N . LEU E 5 143 ? -49.492 -15.350 -82.803 1.00 32.25 122 LEU H N 1
ATOM 7317 C CA . LEU E 5 143 ? -50.693 -16.174 -82.720 1.00 50.36 122 LEU H CA 1
ATOM 7318 C C . LEU E 5 143 ? -51.877 -15.254 -82.446 1.00 50.92 122 LEU H C 1
ATOM 7319 O O . LEU E 5 143 ? -52.005 -14.708 -81.344 1.00 46.63 122 LEU H O 1
ATOM 7324 N N . ALA E 5 144 ? -52.737 -15.081 -83.449 1.00 47.19 123 ALA H N 1
ATOM 7325 C CA . ALA E 5 144 ? -53.877 -14.176 -83.372 1.00 43.96 123 ALA H CA 1
ATOM 7326 C C . ALA E 5 144 ? -55.074 -14.872 -82.729 1.00 50.45 123 ALA H C 1
ATOM 7327 O O . ALA E 5 144 ? -55.305 -16.061 -82.970 1.00 57.55 123 ALA H O 1
ATOM 7329 N N . PRO E 5 145 ? -55.848 -14.150 -81.913 1.00 53.71 124 PRO H N 1
ATOM 7330 C CA . PRO E 5 145 ? -57.002 -14.769 -81.246 1.00 59.38 124 PRO H CA 1
ATOM 7331 C C . PRO E 5 145 ? -58.197 -14.949 -82.170 1.00 78.09 124 PRO H C 1
ATOM 7332 O O . PRO E 5 145 ? -58.047 -15.007 -83.395 1.00 72.18 124 PRO H O 1
ATOM 7336 N N . SER E 5 146 ? -59.388 -15.037 -81.587 1.00 73.84 125 SER H N 1
ATOM 7337 C CA . SER E 5 146 ? -60.613 -15.211 -82.359 1.00 76.48 125 SER H CA 1
ATOM 7338 C C . SER E 5 146 ? -61.808 -14.594 -81.637 1.00 78.04 125 SER H C 1
ATOM 7339 O O . SER E 5 146 ? -61.940 -14.715 -80.419 1.00 69.85 125 SER H O 1
ATOM 7342 N N . GLY E 5 153 ? -66.520 -12.981 -74.171 1.00 78.84 132 GLY H N 1
ATOM 7343 C CA . GLY E 5 153 ? -66.185 -12.836 -72.766 1.00 83.93 132 GLY H CA 1
ATOM 7344 C C . GLY E 5 153 ? -64.693 -12.849 -72.502 1.00 99.83 132 GLY H C 1
ATOM 7345 O O . GLY E 5 153 ? -64.153 -11.926 -71.891 1.00 91.63 132 GLY H O 1
ATOM 7346 N N . THR E 5 154 ? -64.022 -13.903 -72.964 1.00 107.05 133 THR H N 1
ATOM 7347 C CA . THR E 5 154 ? -62.586 -14.057 -72.786 1.00 80.90 133 THR H CA 1
ATOM 7348 C C . THR E 5 154 ? -61.969 -14.583 -74.074 1.00 79.68 133 THR H C 1
ATOM 7349 O O . THR E 5 154 ? -62.609 -15.314 -74.834 1.00 89.57 133 THR H O 1
ATOM 7353 N N . ALA E 5 155 ? -60.715 -14.199 -74.310 1.00 72.11 134 ALA H N 1
ATOM 7354 C CA . ALA E 5 155 ? -59.978 -14.642 -75.485 1.00 74.70 134 ALA H CA 1
ATOM 7355 C C . ALA E 5 155 ? -58.512 -14.809 -75.115 1.00 74.13 134 ALA H C 1
ATOM 7356 O O . ALA E 5 155 ? -58.056 -14.325 -74.076 1.00 71.14 134 ALA H O 1
ATOM 7358 N N . ALA E 5 156 ? -57.773 -15.493 -75.988 1.00 61.66 135 ALA H N 1
ATOM 7359 C CA . ALA E 5 156 ? -56.375 -15.804 -75.729 1.00 46.39 135 ALA H CA 1
ATOM 7360 C C . ALA E 5 156 ? -55.545 -15.586 -76.984 1.00 29.28 135 ALA H C 1
ATOM 7361 O O . ALA E 5 156 ? -55.971 -15.929 -78.090 1.00 31.82 135 ALA H O 1
ATOM 7363 N N . LEU E 5 157 ? -54.352 -15.023 -76.798 1.00 37.73 136 LEU H N 1
ATOM 7364 C CA . LEU E 5 157 ? -53.425 -14.773 -77.892 1.00 44.75 136 LEU H CA 1
ATOM 7365 C C . LEU E 5 157 ? -52.005 -14.941 -77.373 1.00 44.51 136 LEU H C 1
ATOM 7366 O O . LEU E 5 157 ? -51.740 -14.789 -76.177 1.00 50.72 136 LEU H O 1
ATOM 7371 N N . GLY E 5 158 ? -51.089 -15.248 -78.284 1.00 38.33 137 GLY H N 1
ATOM 7372 C CA . GLY E 5 158 ? -49.722 -15.484 -77.879 1.00 42.56 137 GLY H CA 1
ATOM 7373 C C . GLY E 5 158 ? -48.744 -15.321 -79.021 1.00 45.59 137 GLY H C 1
ATOM 7374 O O . GLY E 5 158 ? -49.075 -14.783 -80.079 1.00 53.85 137 GLY H O 1
ATOM 7375 N N . CYS E 5 159 ? -47.522 -15.801 -78.785 1.00 29.14 138 CYS H N 1
ATOM 7376 C CA . CYS E 5 159 ? -46.426 -15.686 -79.739 1.00 37.38 138 CYS H CA 1
ATOM 7377 C C . CYS E 5 159 ? -45.690 -17.015 -79.838 1.00 29.78 138 CYS H C 1
ATOM 7378 O O . CYS E 5 159 ? -45.387 -17.638 -78.815 1.00 37.43 138 CYS H O 1
ATOM 7381 N N . LEU E 5 160 ? -45.400 -17.439 -81.067 1.00 20.99 139 LEU H N 1
ATOM 7382 C CA . LEU E 5 160 ? -44.662 -18.667 -81.334 1.00 16.79 139 LEU H CA 1
ATOM 7383 C C . LEU E 5 160 ? -43.195 -18.321 -81.566 1.00 24.84 139 LEU H C 1
ATOM 7384 O O . LEU E 5 160 ? -42.874 -17.545 -82.473 1.00 27.93 139 LEU H O 1
ATOM 7389 N N . VAL E 5 161 ? -42.313 -18.883 -80.745 1.00 28.88 140 VAL H N 1
ATOM 7390 C CA . VAL E 5 161 ? -40.879 -18.614 -80.818 1.00 27.42 140 VAL H CA 1
ATOM 7391 C C . VAL E 5 161 ? -40.254 -19.885 -81.386 1.00 21.29 140 VAL H C 1
ATOM 7392 O O . VAL E 5 161 ? -39.897 -20.811 -80.665 1.00 31.53 140 VAL H O 1
ATOM 7396 N N . LYS E 5 162 ? -40.118 -19.924 -82.713 1.00 14.29 141 LYS H N 1
ATOM 7397 C CA . LYS E 5 162 ? -39.663 -21.134 -83.388 1.00 30.28 141 LYS H CA 1
ATOM 7398 C C . LYS E 5 162 ? -38.171 -21.374 -83.199 1.00 28.95 141 LYS H C 1
ATOM 7399 O O . LYS E 5 162 ? -37.552 -20.818 -82.285 1.00 37.86 141 LYS H O 1
ATOM 7405 N N . ASP E 5 163 ? -37.599 -22.194 -84.085 1.00 19.25 142 ASP H N 1
ATOM 7406 C CA . ASP E 5 163 ? -36.290 -22.827 -83.930 1.00 26.11 142 ASP H CA 1
ATOM 7407 C C . ASP E 5 163 ? -35.203 -21.898 -83.400 1.00 40.25 142 ASP H C 1
ATOM 7408 O O . ASP E 5 163 ? -34.794 -20.955 -84.084 1.00 51.99 142 ASP H O 1
ATOM 7413 N N . TYR E 5 164 ? -34.726 -22.170 -82.185 1.00 45.76 143 TYR H N 1
ATOM 7414 C CA . TYR E 5 164 ? -33.597 -21.458 -81.603 1.00 34.32 143 TYR H CA 1
ATOM 7415 C C . TYR E 5 164 ? -32.733 -22.443 -80.828 1.00 37.72 143 TYR H C 1
ATOM 7416 O O . TYR E 5 164 ? -33.124 -23.586 -80.578 1.00 42.68 143 TYR H O 1
ATOM 7425 N N . PHE E 5 165 ? -31.548 -21.978 -80.435 1.00 50.01 144 PHE H N 1
ATOM 7426 C CA . PHE E 5 165 ? -30.601 -22.777 -79.667 1.00 53.38 144 PHE H CA 1
ATOM 7427 C C . PHE E 5 165 ? -29.527 -21.874 -79.071 1.00 51.81 144 PHE H C 1
ATOM 7428 O O . PHE E 5 165 ? -28.995 -21.001 -79.769 1.00 59.71 144 PHE H O 1
ATOM 7436 N N . PRO E 5 166 ? -29.175 -22.049 -77.788 1.00 43.56 145 PRO H N 1
ATOM 7437 C CA . PRO E 5 166 ? -29.827 -22.979 -76.866 1.00 52.26 145 PRO H CA 1
ATOM 7438 C C . PRO E 5 166 ? -30.733 -22.280 -75.853 1.00 51.54 145 PRO H C 1
ATOM 7439 O O . PRO E 5 166 ? -31.032 -21.094 -76.002 1.00 48.40 145 PRO H O 1
ATOM 7443 N N . GLU E 5 167 ? -31.157 -23.024 -74.833 1.00 30.14 146 GLU H N 1
ATOM 7444 C CA . GLU E 5 167 ? -31.982 -22.470 -73.772 1.00 29.78 146 GLU H CA 1
ATOM 7445 C C . GLU E 5 167 ? -31.219 -21.359 -73.047 1.00 27.08 146 GLU H C 1
ATOM 7446 O O . GLU E 5 167 ? -29.993 -21.428 -72.909 1.00 27.50 146 GLU H O 1
ATOM 7452 N N . PRO E 5 168 ? -31.916 -20.313 -72.567 1.00 20.88 147 PRO H N 1
ATOM 7453 C CA . PRO E 5 168 ? -33.352 -20.055 -72.685 1.00 27.55 147 PRO H CA 1
ATOM 7454 C C . PRO E 5 168 ? -33.708 -18.845 -73.541 1.00 30.77 147 PRO H C 1
ATOM 7455 O O . PRO E 5 168 ? -32.840 -18.231 -74.163 1.00 33.13 147 PRO H O 1
ATOM 7459 N N . VAL E 5 169 ? -34.998 -18.514 -73.561 1.00 31.84 148 VAL H N 1
ATOM 7460 C CA . VAL E 5 169 ? -35.499 -17.271 -74.131 1.00 43.33 148 VAL H CA 1
ATOM 7461 C C . VAL E 5 169 ? -36.444 -16.639 -73.119 1.00 51.00 148 VAL H C 1
ATOM 7462 O O . VAL E 5 169 ? -37.203 -17.342 -72.441 1.00 56.64 148 VAL H O 1
ATOM 7466 N N . THR E 5 170 ? -36.385 -15.317 -73.002 1.00 52.91 149 THR H N 1
ATOM 7467 C CA . THR E 5 170 ? -37.243 -14.570 -72.096 1.00 51.49 149 THR H CA 1
ATOM 7468 C C . THR E 5 170 ? -38.321 -13.851 -72.895 1.00 60.31 149 THR H C 1
ATOM 7469 O O . THR E 5 170 ? -38.039 -13.262 -73.944 1.00 64.78 149 THR H O 1
ATOM 7473 N N . VAL E 5 171 ? -39.553 -13.904 -72.399 1.00 50.01 150 VAL H N 1
ATOM 7474 C CA . VAL E 5 171 ? -40.704 -13.322 -73.080 1.00 45.23 150 VAL H CA 1
ATOM 7475 C C . VAL E 5 171 ? -41.355 -12.310 -72.148 1.00 57.05 150 VAL H C 1
ATOM 7476 O O . VAL E 5 171 ? -41.762 -12.656 -71.032 1.00 62.15 150 VAL H O 1
ATOM 7480 N N . SER E 5 172 ? -41.448 -11.066 -72.606 1.00 65.10 151 SER H N 1
ATOM 7481 C CA . SER E 5 172 ? -42.162 -10.011 -71.905 1.00 68.20 151 SER H CA 1
ATOM 7482 C C . SER E 5 172 ? -43.250 -9.459 -72.814 1.00 59.08 151 SER H C 1
ATOM 7483 O O . SER E 5 172 ? -43.086 -9.397 -74.036 1.00 52.32 151 SER H O 1
ATOM 7486 N N . TRP E 5 173 ? -44.368 -9.066 -72.214 1.00 55.81 152 TRP H N 1
ATOM 7487 C CA . TRP E 5 173 ? -45.508 -8.538 -72.951 1.00 71.14 152 TRP H CA 1
ATOM 7488 C C . TRP E 5 173 ? -45.667 -7.055 -72.652 1.00 80.31 152 TRP H C 1
ATOM 7489 O O . TRP E 5 173 ? -45.737 -6.658 -71.484 1.00 94.23 152 TRP H O 1
ATOM 7500 N N . ASN E 5 174 ? -45.725 -6.246 -73.713 1.00 79.62 153 ASN H N 1
ATOM 7501 C CA . ASN E 5 174 ? -45.785 -4.788 -73.601 1.00 86.06 153 ASN H CA 1
ATOM 7502 C C . ASN E 5 174 ? -44.612 -4.251 -72.784 1.00 79.68 153 ASN H C 1
ATOM 7503 O O . ASN E 5 174 ? -44.773 -3.372 -71.935 1.00 70.96 153 ASN H O 1
ATOM 7508 N N . SER E 5 175 ? -43.424 -4.811 -73.032 1.00 72.98 154 SER H N 1
ATOM 7509 C CA . SER E 5 175 ? -42.176 -4.399 -72.395 1.00 84.54 154 SER H CA 1
ATOM 7510 C C . SER E 5 175 ? -42.194 -4.613 -70.885 1.00 77.73 154 SER H C 1
ATOM 7511 O O . SER E 5 175 ? -41.247 -4.230 -70.191 1.00 90.51 154 SER H O 1
ATOM 7514 N N . GLY E 5 176 ? -43.254 -5.230 -70.367 1.00 72.06 155 GLY H N 1
ATOM 7515 C CA . GLY E 5 176 ? -43.363 -5.477 -68.943 1.00 67.30 155 GLY H CA 1
ATOM 7516 C C . GLY E 5 176 ? -44.659 -4.977 -68.341 1.00 62.43 155 GLY H C 1
ATOM 7517 O O . GLY E 5 176 ? -44.957 -5.256 -67.176 1.00 52.96 155 GLY H O 1
ATOM 7518 N N . ALA E 5 177 ? -45.442 -4.235 -69.127 1.00 72.11 156 ALA H N 1
ATOM 7519 C CA . ALA E 5 177 ? -46.709 -3.711 -68.627 1.00 90.50 156 ALA H CA 1
ATOM 7520 C C . ALA E 5 177 ? -47.742 -4.822 -68.478 1.00 95.54 156 ALA H C 1
ATOM 7521 O O . ALA E 5 177 ? -48.390 -4.946 -67.432 1.00 82.82 156 ALA H O 1
ATOM 7523 N N . LEU E 5 178 ? -47.910 -5.639 -69.515 1.00 100.28 157 LEU H N 1
ATOM 7524 C CA . LEU E 5 178 ? -48.856 -6.748 -69.481 1.00 90.50 157 LEU H CA 1
ATOM 7525 C C . LEU E 5 178 ? -48.226 -7.912 -68.725 1.00 82.35 157 LEU H C 1
ATOM 7526 O O . LEU E 5 178 ? -47.322 -8.580 -69.238 1.00 70.29 157 LEU H O 1
ATOM 7531 N N . THR E 5 179 ? -48.701 -8.155 -67.504 1.00 85.99 158 THR H N 1
ATOM 7532 C CA . THR E 5 179 ? -48.178 -9.230 -66.670 1.00 82.18 158 THR H CA 1
ATOM 7533 C C . THR E 5 179 ? -49.247 -10.120 -66.056 1.00 80.29 158 THR H C 1
ATOM 7534 O O . THR E 5 179 ? -48.921 -11.242 -65.650 1.00 79.17 158 THR H O 1
ATOM 7538 N N . SER E 5 180 ? -50.496 -9.672 -65.966 1.00 76.63 159 SER H N 1
ATOM 7539 C CA . SER E 5 180 ? -51.574 -10.499 -65.444 1.00 65.06 159 SER H CA 1
ATOM 7540 C C . SER E 5 180 ? -52.172 -11.337 -66.565 1.00 70.33 159 SER H C 1
ATOM 7541 O O . SER E 5 180 ? -52.414 -10.839 -67.669 1.00 63.40 159 SER H O 1
ATOM 7544 N N . GLY E 5 181 ? -52.406 -12.616 -66.276 1.00 62.87 160 GLY H N 1
ATOM 7545 C CA . GLY E 5 181 ? -52.906 -13.544 -67.265 1.00 63.48 160 GLY H CA 1
ATOM 7546 C C . GLY E 5 181 ? -51.864 -14.101 -68.207 1.00 63.82 160 GLY H C 1
ATOM 7547 O O . GLY E 5 181 ? -52.195 -14.970 -69.025 1.00 50.72 160 GLY H O 1
ATOM 7548 N N . VAL E 5 182 ? -50.617 -13.633 -68.128 1.00 65.25 161 VAL H N 1
ATOM 7549 C CA . VAL E 5 182 ? -49.565 -14.164 -68.981 1.00 53.12 161 VAL H CA 1
ATOM 7550 C C . VAL E 5 182 ? -49.304 -15.622 -68.620 1.00 52.22 161 VAL H C 1
ATOM 7551 O O . VAL E 5 182 ? -49.536 -16.060 -67.484 1.00 59.93 161 VAL H O 1
ATOM 7555 N N . HIS E 5 183 ? -48.830 -16.393 -69.601 1.00 54.71 162 HIS H N 1
ATOM 7556 C CA . HIS E 5 183 ? -48.557 -17.812 -69.379 1.00 39.61 162 HIS H CA 1
ATOM 7557 C C . HIS E 5 183 ? -47.533 -18.258 -70.422 1.00 35.10 162 HIS H C 1
ATOM 7558 O O . HIS E 5 183 ? -47.901 -18.566 -71.559 1.00 35.97 162 HIS H O 1
ATOM 7565 N N . THR E 5 184 ? -46.264 -18.288 -70.025 1.00 29.93 163 THR H N 1
ATOM 7566 C CA . THR E 5 184 ? -45.203 -18.808 -70.873 1.00 31.58 163 THR H CA 1
ATOM 7567 C C . THR E 5 184 ? -45.010 -20.292 -70.595 1.00 32.36 163 THR H C 1
ATOM 7568 O O . THR E 5 184 ? -44.993 -20.723 -69.438 1.00 52.31 163 THR H O 1
ATOM 7572 N N . PHE E 5 185 ? -44.875 -21.066 -71.655 1.00 33.27 164 PHE H N 1
ATOM 7573 C CA . PHE E 5 185 ? -44.790 -22.512 -71.561 1.00 37.42 164 PHE H CA 1
ATOM 7574 C C . PHE E 5 185 ? -43.343 -22.982 -71.653 1.00 35.92 164 PHE H C 1
ATOM 7575 O O . PHE E 5 185 ? -42.494 -22.291 -72.224 1.00 23.37 164 PHE H O 1
ATOM 7583 N N . PRO E 5 186 ? -43.031 -24.149 -71.089 1.00 44.92 165 PRO H N 1
ATOM 7584 C CA . PRO E 5 186 ? -41.688 -24.712 -71.263 1.00 26.24 165 PRO H CA 1
ATOM 7585 C C . PRO E 5 186 ? -41.405 -25.013 -72.727 1.00 17.49 165 PRO H C 1
ATOM 7586 O O . PRO E 5 186 ? -42.311 -25.191 -73.544 1.00 21.21 165 PRO H O 1
ATOM 7590 N N . ALA E 5 187 ? -40.116 -25.070 -73.052 1.00 14.50 166 ALA H N 1
ATOM 7591 C CA . ALA E 5 187 ? -39.688 -25.224 -74.433 1.00 14.16 166 ALA H CA 1
ATOM 7592 C C . ALA E 5 187 ? -39.975 -26.640 -74.933 1.00 10.26 166 ALA H C 1
ATOM 7593 O O . ALA E 5 187 ? -40.462 -27.508 -74.203 1.00 14.91 166 ALA H O 1
ATOM 7595 N N . VAL E 5 188 ? -39.668 -26.866 -76.210 1.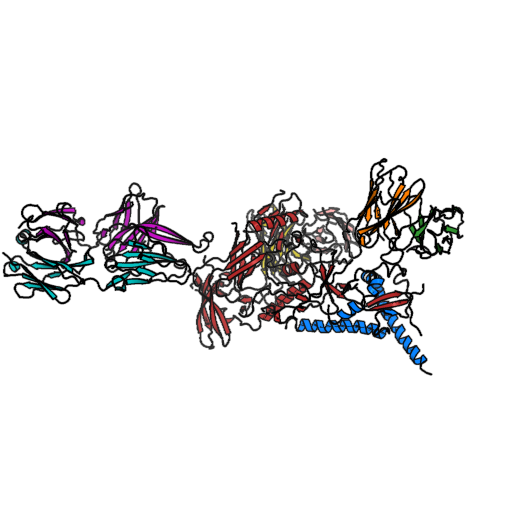00 15.71 167 VAL H N 1
ATOM 7596 C CA . VAL E 5 188 ? -39.822 -28.167 -76.853 1.00 17.11 167 VAL H CA 1
ATOM 7597 C C . VAL E 5 188 ? -38.620 -28.383 -77.759 1.00 23.19 167 VAL H C 1
ATOM 7598 O O . VAL E 5 188 ? -38.418 -27.629 -78.717 1.00 34.69 167 VAL H O 1
ATOM 7602 N N . LEU E 5 189 ? -37.822 -29.404 -77.459 1.00 23.68 168 LEU H N 1
ATOM 7603 C CA . LEU E 5 189 ? -36.638 -29.720 -78.250 1.00 22.66 168 LEU H CA 1
ATOM 7604 C C . LEU E 5 189 ? -37.056 -30.582 -79.436 1.00 17.43 168 LEU H C 1
ATOM 7605 O O . LEU E 5 189 ? -37.487 -31.726 -79.261 1.00 29.48 168 LEU H O 1
ATOM 7610 N N . GLN E 5 190 ? -36.933 -30.032 -80.639 1.00 20.25 169 GLN H N 1
ATOM 7611 C CA . GLN E 5 190 ? -37.276 -30.769 -81.843 1.00 29.25 169 GLN H CA 1
ATOM 7612 C C . GLN E 5 190 ? -36.160 -31.742 -82.210 1.00 30.28 169 GLN H C 1
ATOM 7613 O O . GLN E 5 190 ? -35.027 -31.643 -81.730 1.00 28.23 169 GLN H O 1
ATOM 7619 N N . SER E 5 191 ? -36.498 -32.699 -83.078 1.00 35.54 170 SER H N 1
ATOM 7620 C CA . SER E 5 191 ? -35.509 -33.666 -83.540 1.00 39.24 170 SER H CA 1
ATOM 7621 C C . SER E 5 191 ? -34.401 -33.014 -84.356 1.00 34.36 170 SER H C 1
ATOM 7622 O O . SER E 5 191 ? -33.324 -33.603 -84.497 1.00 40.91 170 SER H O 1
ATOM 7625 N N . SER E 5 192 ? -34.640 -31.817 -84.897 1.00 36.21 171 SER H N 1
ATOM 7626 C CA . SER E 5 192 ? -33.577 -31.092 -85.582 1.00 38.17 171 SER H CA 1
ATOM 7627 C C . SER E 5 192 ? -32.518 -30.601 -84.604 1.00 35.27 171 SER H C 1
ATOM 7628 O O . SER E 5 192 ? -31.361 -30.402 -84.992 1.00 41.43 171 SER H O 1
ATOM 7631 N N . GLY E 5 193 ? -32.890 -30.403 -83.341 1.00 22.16 172 GLY H N 1
ATOM 7632 C CA . GLY E 5 193 ? -31.949 -29.965 -82.330 1.00 38.87 172 GLY H CA 1
ATOM 7633 C C . GLY E 5 193 ? -32.137 -28.520 -81.918 1.00 32.47 172 GLY H C 1
ATOM 7634 O O . GLY E 5 193 ? -31.175 -27.849 -81.532 1.00 37.54 172 GLY H O 1
ATOM 7635 N N . LEU E 5 194 ? -33.372 -28.027 -81.993 1.00 28.65 173 LEU H N 1
ATOM 7636 C CA . LEU E 5 194 ? -33.671 -26.643 -81.658 1.00 25.63 173 LEU H CA 1
ATOM 7637 C C . LEU E 5 194 ? -34.940 -26.572 -80.826 1.00 19.15 173 LEU H C 1
ATOM 7638 O O . LEU E 5 194 ? -35.922 -27.262 -81.113 1.00 19.50 173 LEU H O 1
ATOM 7643 N N . TYR E 5 195 ? -34.913 -25.726 -79.802 1.00 28.54 174 TYR H N 1
ATOM 7644 C CA . TYR E 5 195 ? -36.063 -25.544 -78.931 1.00 31.25 174 TYR H CA 1
ATOM 7645 C C . TYR E 5 195 ? -37.072 -24.603 -79.575 1.00 25.77 174 TYR H C 1
ATOM 7646 O O . TYR E 5 195 ? -36.702 -23.656 -80.275 1.00 28.29 174 TYR H O 1
ATOM 7655 N N . SER E 5 196 ? -38.354 -24.875 -79.341 1.00 18.85 175 SER H N 1
ATOM 7656 C CA . SER E 5 196 ? -39.444 -24.035 -79.828 1.00 12.21 175 SER H CA 1
ATOM 7657 C C . SER E 5 196 ? -40.376 -23.748 -78.660 1.00 11.98 175 SER H C 1
ATOM 7658 O O . SER E 5 196 ? -41.079 -24.647 -78.187 1.00 22.30 175 SER H O 1
ATOM 7661 N N . LEU E 5 197 ? -40.376 -22.504 -78.196 1.00 12.35 176 LEU H N 1
ATOM 7662 C CA . LEU E 5 197 ? -41.170 -22.073 -77.058 1.00 14.27 176 LEU H CA 1
ATOM 7663 C C . LEU E 5 197 ? -42.335 -21.215 -77.537 1.00 23.65 176 LEU H C 1
ATOM 7664 O O . LEU E 5 197 ? -42.297 -20.628 -78.621 1.00 28.96 176 LEU H O 1
ATOM 7669 N N . SER E 5 198 ? -43.386 -21.158 -76.721 1.00 16.50 177 SER H N 1
ATOM 7670 C CA . SER E 5 198 ? -44.564 -20.371 -77.061 1.00 17.75 177 SER H CA 1
ATOM 7671 C C . SER E 5 198 ? -45.175 -19.789 -75.797 1.00 19.92 177 SER H C 1
ATOM 7672 O O . SER E 5 198 ? -45.432 -20.519 -74.835 1.00 33.54 177 SER H O 1
ATOM 7675 N N . SER E 5 199 ? -45.403 -18.481 -75.808 1.00 30.27 178 SER H N 1
ATOM 7676 C CA . SER E 5 199 ? -46.106 -17.786 -74.742 1.00 28.64 178 SER H CA 1
ATOM 7677 C C . SER E 5 199 ? -47.527 -17.459 -75.184 1.00 24.14 178 SER H C 1
ATOM 7678 O O . SER E 5 199 ? -47.846 -17.455 -76.375 1.00 28.01 178 SER H O 1
ATOM 7681 N N . VAL E 5 200 ? -48.383 -17.189 -74.203 1.00 18.34 179 VAL H N 1
ATOM 7682 C CA . VAL E 5 200 ? -49.784 -16.884 -74.469 1.00 23.40 179 VAL H CA 1
ATOM 7683 C C . VAL E 5 200 ? -50.317 -16.058 -73.307 1.00 40.87 179 VAL H C 1
ATOM 7684 O O . VAL E 5 200 ? -49.953 -16.281 -72.149 1.00 44.85 179 VAL H O 1
ATOM 7688 N N . VAL E 5 201 ? -51.172 -15.091 -73.628 1.00 49.89 180 VAL H N 1
ATOM 7689 C CA . VAL E 5 201 ? -51.778 -14.202 -72.643 1.00 53.74 180 VAL H CA 1
ATOM 7690 C C . VAL E 5 201 ? -53.290 -14.274 -72.798 1.00 44.11 180 VAL H C 1
ATOM 7691 O O . VAL E 5 201 ? -53.822 -13.999 -73.882 1.00 60.62 180 VAL H O 1
ATOM 7695 N N . THR E 5 202 ? -53.977 -14.643 -71.720 1.00 47.79 181 THR H N 1
ATOM 7696 C CA . THR E 5 202 ? -55.429 -14.558 -71.679 1.00 60.33 181 THR H CA 1
ATOM 7697 C C . THR E 5 202 ? -55.852 -13.103 -71.529 1.00 63.69 181 THR H C 1
ATOM 7698 O O . THR E 5 202 ? -55.298 -12.359 -70.714 1.00 58.66 181 THR H O 1
ATOM 7702 N N . VAL E 5 203 ? -56.836 -12.698 -72.326 1.00 83.83 182 VAL H N 1
ATOM 7703 C CA . VAL E 5 203 ? -57.171 -11.285 -72.484 1.00 88.25 182 VAL H CA 1
ATOM 7704 C C . VAL E 5 203 ? -58.685 -11.104 -72.511 1.00 96.51 182 VAL H C 1
ATOM 7705 O O . VAL E 5 203 ? -59.393 -11.914 -73.125 1.00 93.81 182 VAL H O 1
ATOM 7709 N N . PRO E 5 204 ? -59.223 -10.074 -71.853 1.00 93.27 183 PRO H N 1
ATOM 7710 C CA . PRO E 5 204 ? -60.662 -9.801 -71.962 1.00 85.65 183 PRO H CA 1
ATOM 7711 C C . PRO E 5 204 ? -61.056 -9.466 -73.395 1.00 96.04 183 PRO H C 1
ATOM 7712 O O . PRO E 5 204 ? -60.333 -8.775 -74.115 1.00 99.90 183 PRO H O 1
ATOM 7716 N N . SER E 5 205 ? -62.232 -9.955 -73.798 1.00 100.25 184 SER H N 1
ATOM 7717 C CA . SER E 5 205 ? -62.613 -9.925 -75.208 1.00 101.07 184 SER H CA 1
ATOM 7718 C C . SER E 5 205 ? -62.888 -8.514 -75.715 1.00 109.26 184 SER H C 1
ATOM 7719 O O . SER E 5 205 ? -62.645 -8.228 -76.893 1.00 96.94 184 SER H O 1
ATOM 7722 N N . SER E 5 206 ? -63.402 -7.626 -74.862 1.00 123.49 185 SER H N 1
ATOM 7723 C CA . SER E 5 206 ? -63.776 -6.295 -75.332 1.00 109.22 185 SER H CA 1
ATOM 7724 C C . SER E 5 206 ? -62.555 -5.493 -75.766 1.00 108.17 185 SER H C 1
ATOM 7725 O O . SER E 5 206 ? -62.626 -4.710 -76.721 1.00 112.68 185 SER H O 1
ATOM 7728 N N . SER E 5 207 ? -61.428 -5.682 -75.086 1.00 103.34 186 SER H N 1
ATOM 7729 C CA . SER E 5 207 ? -60.214 -4.918 -75.344 1.00 103.01 186 SER H CA 1
ATOM 7730 C C . SER E 5 207 ? -59.376 -5.481 -76.488 1.00 103.80 186 SER H C 1
ATOM 7731 O O . SER E 5 207 ? -58.237 -5.038 -76.671 1.00 100.50 186 SER H O 1
ATOM 7734 N N . LEU E 5 208 ? -59.906 -6.434 -77.259 1.00 106.84 187 LEU H N 1
ATOM 7735 C CA . LEU E 5 208 ? -59.115 -7.048 -78.322 1.00 110.98 187 LEU H CA 1
ATOM 7736 C C . LEU E 5 208 ? -58.815 -6.058 -79.441 1.00 116.64 187 LEU H C 1
ATOM 7737 O O . LEU E 5 208 ? -57.701 -6.039 -79.977 1.00 114.80 187 LEU H O 1
ATOM 7742 N N . GLY E 5 209 ? -59.792 -5.231 -79.810 1.00 116.83 188 GLY H N 1
ATOM 7743 C CA . GLY E 5 209 ? -59.610 -4.285 -80.892 1.00 106.99 188 GLY H CA 1
ATOM 7744 C C . GLY E 5 209 ? -59.055 -2.936 -80.502 1.00 112.49 188 GLY H C 1
ATOM 7745 O O . GLY E 5 209 ? -58.697 -2.148 -81.383 1.00 102.82 188 GLY H O 1
ATOM 7746 N N . THR E 5 210 ? -58.966 -2.644 -79.205 1.00 114.94 189 THR H N 1
ATOM 7747 C CA . THR E 5 210 ? -58.501 -1.340 -78.750 1.00 106.09 189 THR H CA 1
ATOM 7748 C C . THR E 5 210 ? -57.050 -1.394 -78.289 1.00 100.20 189 THR H C 1
ATOM 7749 O O . THR E 5 210 ? -56.170 -0.800 -78.921 1.00 73.18 189 THR H O 1
ATOM 7753 N N . GLN E 5 211 ? -56.792 -2.099 -77.190 1.00 105.30 190 GLN H N 1
ATOM 7754 C CA . GLN E 5 211 ? -55.450 -2.158 -76.628 1.00 92.06 190 GLN H CA 1
ATOM 7755 C C . GLN E 5 211 ? -54.505 -2.914 -77.557 1.00 89.52 190 GLN H C 1
ATOM 7756 O O . GLN E 5 211 ? -54.904 -3.838 -78.271 1.00 86.84 190 GLN H O 1
ATOM 7762 N N . THR E 5 212 ? -53.238 -2.510 -77.538 1.00 81.76 191 THR H N 1
ATOM 7763 C CA . THR E 5 212 ? -52.205 -3.117 -78.365 1.00 83.63 191 THR H CA 1
ATOM 7764 C C . THR E 5 212 ? -51.362 -4.074 -77.532 1.00 90.90 191 THR H C 1
ATOM 7765 O O . THR E 5 212 ? -51.080 -3.810 -76.359 1.00 82.84 191 THR H O 1
ATOM 7769 N N . TYR E 5 213 ? -50.957 -5.183 -78.148 1.00 82.65 192 TYR H N 1
ATOM 7770 C CA . TYR E 5 213 ? -50.162 -6.209 -77.485 1.00 61.16 192 TYR H CA 1
ATOM 7771 C C . TYR E 5 213 ? -48.910 -6.484 -78.302 1.00 64.16 192 TYR H C 1
ATOM 7772 O O . TYR E 5 213 ? -48.993 -6.711 -79.513 1.00 68.04 192 TYR H O 1
ATOM 7781 N N . ILE E 5 214 ? -47.755 -6.460 -77.638 1.00 72.89 193 ILE H N 1
ATOM 7782 C CA . ILE E 5 214 ? -46.472 -6.749 -78.272 1.00 73.93 193 ILE H CA 1
ATOM 7783 C C . ILE E 5 214 ? -45.670 -7.634 -77.328 1.00 75.41 193 ILE H C 1
ATOM 7784 O O . ILE E 5 214 ? -45.404 -7.246 -76.185 1.00 66.48 193 ILE H O 1
ATOM 7789 N N . CYS E 5 215 ? -45.287 -8.820 -77.798 1.00 80.75 194 CYS H N 1
ATOM 7790 C CA . CYS E 5 215 ? -44.472 -9.737 -77.013 1.00 75.39 194 CYS H CA 1
ATOM 7791 C C . CYS E 5 215 ? -42.997 -9.459 -77.276 1.00 67.82 194 CYS H C 1
ATOM 7792 O O . CYS E 5 215 ? -42.573 -9.357 -78.432 1.00 60.00 194 CYS H O 1
ATOM 7795 N N . ASN E 5 216 ? -42.222 -9.326 -76.202 1.00 63.04 195 ASN H N 1
ATOM 7796 C CA . ASN E 5 216 ? -40.800 -8.998 -76.284 1.00 65.39 195 ASN H CA 1
ATOM 7797 C C . ASN E 5 216 ? -40.002 -10.270 -76.019 1.00 52.86 195 ASN H C 1
ATOM 7798 O O . ASN E 5 216 ? -39.869 -10.707 -74.873 1.00 64.32 195 ASN H O 1
ATOM 7803 N N . VAL E 5 217 ? -39.466 -10.862 -77.084 1.00 42.10 196 VAL H N 1
ATOM 7804 C CA . VAL E 5 217 ? -38.691 -12.095 -77.000 1.00 36.24 196 VAL H CA 1
ATOM 7805 C C . VAL E 5 217 ? -37.212 -11.750 -77.087 1.00 45.66 196 VAL H C 1
ATOM 7806 O O . VAL E 5 217 ? -36.788 -11.015 -77.988 1.00 48.01 196 VAL H O 1
ATOM 7810 N N . ASN E 5 218 ? -36.426 -12.281 -76.153 1.00 53.53 197 ASN H N 1
ATOM 7811 C CA . ASN E 5 218 ? -34.986 -12.065 -76.117 1.00 54.94 197 ASN H CA 1
ATOM 7812 C C . ASN E 5 218 ? -34.279 -13.407 -76.013 1.00 40.94 197 ASN H C 1
ATOM 7813 O O . ASN E 5 218 ? -34.668 -14.256 -75.205 1.00 45.50 197 ASN H O 1
ATOM 7818 N N . HIS E 5 219 ? -33.249 -13.596 -76.835 1.00 32.91 198 HIS H N 1
ATOM 7819 C CA . HIS E 5 219 ? -32.413 -14.796 -76.808 1.00 39.37 198 HIS H CA 1
ATOM 7820 C C . HIS E 5 219 ? -30.964 -14.330 -76.697 1.00 45.11 198 HIS H C 1
ATOM 7821 O O . HIS E 5 219 ? -30.376 -13.859 -77.675 1.00 38.68 198 HIS H O 1
ATOM 7828 N N . LYS E 5 220 ? -30.397 -14.468 -75.502 1.00 43.88 199 LYS H N 1
ATOM 7829 C CA . LYS E 5 220 ? -29.106 -13.897 -75.136 1.00 47.79 199 LYS H CA 1
ATOM 7830 C C . LYS E 5 220 ? -27.918 -14.491 -75.895 1.00 47.74 199 LYS H C 1
ATOM 7831 O O . LYS E 5 220 ? -27.022 -13.733 -76.289 1.00 71.40 199 LYS H O 1
ATOM 7837 N N . PRO E 5 221 ? -27.842 -15.810 -76.119 1.00 39.68 200 PRO H N 1
ATOM 7838 C CA . PRO E 5 221 ? -26.699 -16.344 -76.883 1.00 43.43 200 PRO H CA 1
ATOM 7839 C C . PRO E 5 221 ? -26.593 -15.807 -78.302 1.00 48.86 200 PRO H C 1
ATOM 7840 O O . PRO E 5 221 ? -25.526 -15.937 -78.915 1.00 37.86 200 PRO H O 1
ATOM 7844 N N . SER E 5 222 ? -27.653 -15.212 -78.845 1.00 59.54 201 SER H N 1
ATOM 7845 C CA . SER E 5 222 ? -27.629 -14.655 -80.190 1.00 63.14 201 SER H CA 1
ATOM 7846 C C . SER E 5 222 ? -27.724 -13.136 -80.211 1.00 73.46 201 SER H C 1
ATOM 7847 O O . SER E 5 222 ? -27.778 -12.550 -81.298 1.00 74.53 201 SER H O 1
ATOM 7850 N N . ASN E 5 223 ? -27.750 -12.486 -79.046 1.00 73.02 202 ASN H N 1
ATOM 7851 C CA . ASN E 5 223 ? -27.841 -11.031 -78.923 1.00 75.18 202 ASN H CA 1
ATOM 7852 C C . ASN E 5 223 ? -29.061 -10.460 -79.639 1.00 86.21 202 ASN H C 1
ATOM 7853 O O . ASN E 5 223 ? -29.066 -9.284 -80.019 1.00 81.82 202 ASN H O 1
ATOM 7858 N N . THR E 5 224 ? -30.103 -11.264 -79.828 1.00 78.63 203 THR H N 1
ATOM 7859 C CA . THR E 5 224 ? -31.261 -10.872 -80.618 1.00 70.39 203 THR H CA 1
ATOM 7860 C C . THR E 5 224 ? -32.379 -10.368 -79.712 1.00 62.95 203 THR H C 1
ATOM 7861 O O . THR E 5 224 ? -32.730 -11.019 -78.723 1.00 51.93 203 THR H O 1
ATOM 7865 N N . LYS E 5 225 ? -32.923 -9.202 -80.051 1.00 75.36 204 LYS H N 1
ATOM 7866 C CA . LYS E 5 225 ? -34.108 -8.648 -79.405 1.00 79.09 204 LYS H CA 1
ATOM 7867 C C . LYS E 5 225 ? -35.135 -8.382 -80.497 1.00 81.87 204 LYS H C 1
ATOM 7868 O O . LYS E 5 225 ? -34.913 -7.536 -81.370 1.00 88.90 204 LYS H O 1
ATOM 7874 N N . VAL E 5 226 ? -36.251 -9.104 -80.454 1.00 67.62 205 VAL H N 1
ATOM 7875 C CA . VAL E 5 226 ? -37.265 -9.027 -81.495 1.00 65.94 205 VAL H CA 1
ATOM 7876 C C . VAL E 5 226 ? -38.635 -8.853 -80.856 1.00 60.08 205 VAL H C 1
ATOM 7877 O O . VAL E 5 226 ? -38.877 -9.285 -79.725 1.00 58.48 205 VAL H O 1
ATOM 7881 N N . ASP E 5 227 ? -39.533 -8.207 -81.595 1.00 61.81 206 ASP H N 1
ATOM 7882 C CA . ASP E 5 227 ? -40.900 -7.961 -81.163 1.00 67.88 206 ASP H CA 1
ATOM 7883 C C . ASP E 5 227 ? -41.854 -8.314 -82.296 1.00 71.70 206 ASP H C 1
ATOM 7884 O O . ASP E 5 227 ? -41.445 -8.510 -83.444 1.00 74.61 206 ASP H O 1
ATOM 7889 N N . LYS E 5 228 ? -43.141 -8.390 -81.963 1.00 61.61 207 LYS H N 1
ATOM 7890 C CA . LYS E 5 228 ? -44.165 -8.655 -82.964 1.00 75.75 207 LYS H CA 1
ATOM 7891 C C . LYS E 5 228 ? -45.524 -8.275 -82.396 1.00 73.69 207 LYS H C 1
ATOM 7892 O O . LYS E 5 228 ? -45.729 -8.256 -81.179 1.00 62.29 207 LYS H O 1
ATOM 7898 N N . LYS E 5 229 ? -46.451 -7.975 -83.301 1.00 73.68 208 LYS H N 1
ATOM 7899 C CA . LYS E 5 229 ? -47.804 -7.561 -82.961 1.00 76.42 208 LYS H CA 1
ATOM 7900 C C . LYS E 5 229 ? -48.775 -8.715 -83.186 1.00 79.53 208 LYS H C 1
ATOM 7901 O O . LYS E 5 229 ? -48.542 -9.591 -84.021 1.00 81.48 208 LYS H O 1
ATOM 7907 N N . VAL E 5 230 ? -49.869 -8.709 -82.427 1.00 70.84 209 VAL H N 1
ATOM 7908 C CA . VAL E 5 230 ? -50.921 -9.712 -82.550 1.00 75.87 209 VAL H CA 1
ATOM 7909 C C . VAL E 5 230 ? -52.250 -8.998 -82.755 1.00 77.90 209 VAL H C 1
ATOM 7910 O O . VAL E 5 230 ? -52.612 -8.112 -81.973 1.00 80.92 209 VAL H O 1
ATOM 7914 N N . GLU E 5 231 ? -52.972 -9.384 -83.807 1.00 68.58 210 GLU H N 1
ATOM 7915 C CA . GLU E 5 231 ? -54.257 -8.780 -84.137 1.00 64.52 210 GLU H CA 1
ATOM 7916 C C . GLU E 5 231 ? -55.015 -9.668 -85.118 1.00 58.93 210 GLU H C 1
ATOM 7917 O O . GLU E 5 231 ? -54.429 -10.160 -86.091 1.00 59.25 210 GLU H O 1
ATOM 7923 N N . PRO E 5 232 ? -56.319 -9.901 -84.894 1.00 52.46 211 PRO H N 1
ATOM 7924 C CA . PRO E 5 232 ? -57.159 -10.781 -85.717 1.00 48.81 211 PRO H CA 1
ATOM 7925 C C . PRO E 5 232 ? -57.178 -10.395 -87.194 1.00 52.85 211 PRO H C 1
ATOM 7926 O O . PRO E 5 232 ? -57.638 -11.195 -88.009 1.00 52.71 211 PRO H O 1
ATOM 7930 N N . TYR F 6 5 ? -28.816 -40.470 -56.237 1.00 79.18 7 TYR L N 1
ATOM 7931 C CA . TYR F 6 5 ? -30.088 -40.982 -56.732 1.00 89.47 7 TYR L CA 1
ATOM 7932 C C . TYR F 6 5 ? -31.244 -40.448 -55.891 1.00 80.51 7 TYR L C 1
ATOM 7933 O O . TYR F 6 5 ? -31.043 -39.608 -55.015 1.00 71.42 7 TYR L O 1
ATOM 7942 N N . VAL F 6 6 ? -32.454 -40.936 -56.157 1.00 60.76 8 VAL L N 1
ATOM 7943 C CA . VAL F 6 6 ? -33.674 -40.364 -55.601 1.00 41.03 8 VAL L CA 1
ATOM 7944 C C . VAL F 6 6 ? -34.339 -41.375 -54.677 1.00 38.06 8 VAL L C 1
ATOM 7945 O O . VAL F 6 6 ? -34.403 -42.569 -54.988 1.00 44.23 8 VAL L O 1
ATOM 7949 N N . ARG F 6 7 ? -34.834 -40.886 -53.538 1.00 33.68 9 ARG L N 1
ATOM 7950 C CA . ARG F 6 7 ? -35.578 -41.692 -52.580 1.00 49.06 9 ARG L CA 1
ATOM 7951 C C . ARG F 6 7 ? -37.041 -41.275 -52.608 1.00 50.23 9 ARG L C 1
ATOM 7952 O O . ARG F 6 7 ? -37.344 -40.101 -52.350 1.00 48.07 9 ARG L O 1
ATOM 7960 N N . PRO F 6 8 ? -37.973 -42.177 -52.910 1.00 49.20 10 PRO L N 1
ATOM 7961 C CA . PRO F 6 8 ? -39.384 -41.779 -52.987 1.00 40.67 10 PRO L CA 1
ATOM 7962 C C . PRO F 6 8 ? -40.029 -41.680 -51.613 1.00 40.81 10 PRO L C 1
ATOM 7963 O O . PRO F 6 8 ? -39.759 -42.479 -50.713 1.00 54.40 10 PRO L O 1
ATOM 7967 N N . LEU F 6 9 ? -40.895 -40.679 -51.462 1.00 43.29 11 LEU L N 1
ATOM 7968 C CA . LEU F 6 9 ? -41.662 -40.485 -50.240 1.00 32.46 11 LEU L CA 1
ATOM 7969 C C . LEU F 6 9 ? -43.005 -39.872 -50.603 1.00 52.96 11 LEU L C 1
ATOM 7970 O O . LEU F 6 9 ? -43.072 -38.954 -51.426 1.00 53.84 11 LEU L O 1
ATOM 7975 N N . SER F 6 10 ? -44.071 -40.382 -49.988 1.00 50.21 12 SER L N 1
ATOM 7976 C CA . SER F 6 10 ? -45.428 -39.929 -50.268 1.00 37.32 12 SER L CA 1
ATOM 7977 C C . SER F 6 10 ? -46.131 -39.610 -48.959 1.00 37.62 12 SER L C 1
ATOM 7978 O O . SER F 6 10 ? -46.212 -40.465 -48.071 1.00 44.88 12 SER L O 1
ATOM 7981 N N . VAL F 6 11 ? -46.633 -38.383 -48.841 1.00 45.47 13 VAL L N 1
ATOM 7982 C CA . VAL F 6 11 ? -47.459 -37.970 -47.717 1.00 56.13 13 VAL L CA 1
ATOM 7983 C C . VAL F 6 11 ? -48.788 -37.462 -48.264 1.00 52.37 13 VAL L C 1
ATOM 7984 O O . VAL F 6 11 ? -48.947 -37.233 -49.463 1.00 62.37 13 VAL L O 1
ATOM 7988 N N . ALA F 6 12 ? -49.748 -37.292 -47.364 1.00 45.65 14 ALA L N 1
ATOM 7989 C CA . ALA F 6 12 ? -51.052 -36.756 -47.716 1.00 54.51 14 ALA L CA 1
ATOM 7990 C C . ALA F 6 12 ? -51.114 -35.267 -47.394 1.00 57.92 14 ALA L C 1
ATOM 7991 O O . ALA F 6 12 ? -50.355 -34.752 -46.570 1.00 72.43 14 ALA L O 1
ATOM 7993 N N . LEU F 6 13 ? -52.032 -34.578 -48.069 1.00 52.61 15 LEU L N 1
ATOM 7994 C CA . LEU F 6 13 ? -52.195 -33.145 -47.861 1.00 46.68 15 LEU L CA 1
ATOM 7995 C C . LEU F 6 13 ? -52.644 -32.863 -46.432 1.00 43.26 15 LEU L C 1
ATOM 7996 O O . LEU F 6 13 ? -53.624 -33.437 -45.950 1.00 50.50 15 LEU L O 1
ATOM 8001 N N . GLY F 6 14 ? -51.917 -31.977 -45.755 1.00 46.38 16 GLY L N 1
ATOM 8002 C CA . GLY F 6 14 ? -52.254 -31.597 -44.399 1.00 60.54 16 GLY L CA 1
ATOM 8003 C C . GLY F 6 14 ? -51.816 -32.563 -43.323 1.00 58.45 16 GLY L C 1
ATOM 8004 O O . GLY F 6 14 ? -52.306 -32.465 -42.192 1.00 59.77 16 GLY L O 1
ATOM 8005 N N . GLU F 6 15 ? -50.916 -33.491 -43.631 1.00 57.71 17 GLU L N 1
ATOM 8006 C CA . GLU F 6 15 ? -50.400 -34.437 -42.657 1.00 70.50 17 GLU L CA 1
ATOM 8007 C C . GLU F 6 15 ? -48.984 -34.031 -42.253 1.00 87.69 17 GLU L C 1
ATOM 8008 O O . GLU F 6 15 ? -48.535 -32.911 -42.511 1.00 87.41 17 GLU L O 1
ATOM 8014 N N . THR F 6 16 ? -48.266 -34.948 -41.612 1.00 82.81 18 THR L N 1
ATOM 8015 C CA . THR F 6 16 ? -46.904 -34.707 -41.155 1.00 67.06 18 THR L CA 1
ATOM 8016 C C . THR F 6 16 ? -45.933 -35.522 -41.997 1.00 65.54 18 THR L C 1
ATOM 8017 O O . THR F 6 16 ? -46.166 -36.710 -42.246 1.00 60.60 18 THR L O 1
ATOM 8021 N N . ALA F 6 17 ? -44.851 -34.884 -42.432 1.00 66.28 19 ALA L N 1
ATOM 8022 C CA . ALA F 6 17 ? -43.829 -35.533 -43.242 1.00 59.89 19 ALA L CA 1
ATOM 8023 C C . ALA F 6 17 ? -42.608 -35.850 -42.390 1.00 56.71 19 ALA L C 1
ATOM 8024 O O . ALA F 6 17 ? -42.172 -35.027 -41.579 1.00 50.21 19 ALA L O 1
ATOM 8026 N N . SER F 6 18 ? -42.058 -37.046 -42.581 1.00 49.63 20 SER L N 1
ATOM 8027 C CA . SER F 6 18 ? -40.913 -37.536 -41.815 1.00 40.76 20 SER L CA 1
ATOM 8028 C C . SER F 6 18 ? -39.808 -37.906 -42.801 1.00 42.66 20 SER L C 1
ATOM 8029 O O . SER F 6 18 ? -39.689 -39.064 -43.211 1.00 50.66 20 SER L O 1
ATOM 8032 N N . ILE F 6 19 ? -38.998 -36.920 -43.180 1.00 34.81 21 ILE L N 1
ATOM 8033 C CA . ILE F 6 19 ? -37.907 -37.126 -44.127 1.00 38.25 21 ILE L CA 1
ATOM 8034 C C . ILE F 6 19 ? -36.671 -37.514 -43.322 1.00 42.47 21 ILE L C 1
ATOM 8035 O O . ILE F 6 19 ? -36.031 -36.671 -42.692 1.00 41.74 21 ILE L O 1
ATOM 8040 N N . SER F 6 20 ? -36.334 -38.801 -43.344 1.00 43.05 22 SER L N 1
ATOM 8041 C CA . SER F 6 20 ? -35.147 -39.287 -42.657 1.00 41.56 22 SER L CA 1
ATOM 8042 C C . SER F 6 20 ? -33.904 -39.006 -43.491 1.00 33.09 22 SER L C 1
ATOM 8043 O O . SER F 6 20 ? -33.926 -39.111 -44.720 1.00 36.59 22 SER L O 1
ATOM 8046 N N . CYS F 6 21 ? -32.818 -38.645 -42.813 1.00 29.52 23 CYS L N 1
ATOM 8047 C CA . CYS F 6 21 ? -31.578 -38.322 -43.504 1.00 33.65 23 CYS L CA 1
ATOM 8048 C C . CYS F 6 21 ? -30.967 -39.571 -44.130 1.00 32.30 23 CYS L C 1
ATOM 8049 O O . CYS F 6 21 ? -31.148 -40.691 -43.644 1.00 34.27 23 CYS L O 1
ATOM 8052 N N . GLY F 6 22 ? -30.231 -39.365 -45.223 1.00 41.09 24 GLY L N 1
ATOM 8053 C CA . GLY F 6 22 ? -29.662 -40.495 -45.940 1.00 35.35 24 GLY L CA 1
ATOM 8054 C C . GLY F 6 22 ? -28.482 -41.115 -45.215 1.00 38.49 24 GLY L C 1
ATOM 8055 O O . GLY F 6 22 ? -28.403 -42.337 -45.062 1.00 43.78 24 GLY L O 1
ATOM 8056 N N . ARG F 6 23 ? -27.548 -40.283 -44.762 1.00 44.55 25 ARG L N 1
ATOM 8057 C CA . ARG F 6 23 ? -26.350 -40.738 -44.064 1.00 38.71 25 ARG L CA 1
ATOM 8058 C C . ARG F 6 23 ? -26.473 -40.360 -42.592 1.00 47.56 25 ARG L C 1
ATOM 8059 O O . ARG F 6 23 ? -26.469 -39.174 -42.245 1.00 60.40 25 ARG L O 1
ATOM 8067 N N . GLN F 6 24 ? -26.590 -41.365 -41.727 1.00 53.13 26 GLN L N 1
ATOM 8068 C CA . GLN F 6 24 ? -26.659 -41.113 -40.295 1.00 52.54 26 GLN L CA 1
ATOM 8069 C C . GLN F 6 24 ? -25.268 -40.813 -39.750 1.00 33.92 26 GLN L C 1
ATOM 8070 O O . GLN F 6 24 ? -24.273 -41.400 -40.184 1.00 25.37 26 GLN L O 1
ATOM 8076 N N . ALA F 6 25 ? -25.207 -39.888 -38.796 1.00 34.61 27 ALA L N 1
ATOM 8077 C CA . ALA F 6 25 ? -23.933 -39.367 -38.329 1.00 36.12 27 ALA L CA 1
ATOM 8078 C C . ALA F 6 25 ? -23.190 -40.394 -37.479 1.00 33.99 27 ALA L C 1
ATOM 8079 O O . ALA F 6 25 ? -23.771 -41.336 -36.932 1.00 27.89 27 ALA L O 1
ATOM 8081 N N . LEU F 6 26 ? -21.876 -40.194 -37.374 1.00 27.02 28 LEU L N 1
ATOM 8082 C CA . LEU F 6 26 ? -21.021 -41.016 -36.529 1.00 18.92 28 LEU L CA 1
ATOM 8083 C C . LEU F 6 26 ? -20.701 -40.364 -35.191 1.00 37.56 28 LEU L C 1
ATOM 8084 O O . LEU F 6 26 ? -20.488 -41.075 -34.204 1.00 43.05 28 LEU L O 1
ATOM 8089 N N . GLY F 6 27 ? -20.657 -39.034 -35.137 1.00 30.01 29 GLY L N 1
ATOM 8090 C CA . GLY F 6 27 ? -20.422 -38.294 -33.918 1.00 22.36 29 GLY L CA 1
ATOM 8091 C C . GLY F 6 27 ? -21.414 -37.153 -33.780 1.00 23.48 29 GLY L C 1
ATOM 8092 O O . GLY F 6 27 ? -22.563 -37.238 -34.222 1.00 23.91 29 GLY L O 1
ATOM 8093 N N . SER F 6 28 ? -20.953 -36.075 -33.149 1.00 27.74 30 SER L N 1
ATOM 8094 C CA . SER F 6 28 ? -21.761 -34.867 -33.055 1.00 24.74 30 SER L CA 1
ATOM 8095 C C . SER F 6 28 ? -21.913 -34.245 -34.437 1.00 36.48 30 SER L C 1
ATOM 8096 O O . SER F 6 28 ? -20.929 -34.070 -35.162 1.00 30.67 30 SER L O 1
ATOM 8099 N N . ARG F 6 29 ? -23.147 -33.908 -34.799 1.00 37.75 31 ARG L N 1
ATOM 8100 C CA . ARG F 6 29 ? -23.486 -33.551 -36.166 1.00 26.25 31 ARG L CA 1
ATOM 8101 C C . ARG F 6 29 ? -23.986 -32.116 -36.260 1.00 22.28 31 ARG L C 1
ATOM 8102 O O . ARG F 6 29 ? -24.483 -31.537 -35.290 1.00 21.28 31 ARG L O 1
ATOM 8110 N N . ALA F 6 30 ? -23.845 -31.553 -37.459 1.00 26.82 32 ALA L N 1
ATOM 8111 C CA . ALA F 6 30 ? -24.417 -30.257 -37.823 1.00 25.52 32 ALA L CA 1
ATOM 8112 C C . ALA F 6 30 ? -25.048 -30.439 -39.201 1.00 31.29 32 ALA L C 1
ATOM 8113 O O . ALA F 6 30 ? -24.354 -30.372 -40.220 1.00 26.13 32 ALA L O 1
ATOM 8115 N N . VAL F 6 31 ? -26.357 -30.678 -39.230 1.00 28.83 33 VAL L N 1
ATOM 8116 C CA . VAL F 6 31 ? -27.062 -31.065 -40.447 1.00 21.58 33 VAL L CA 1
ATOM 8117 C C . VAL F 6 31 ? -27.769 -29.852 -41.035 1.00 31.93 33 VAL L C 1
ATOM 8118 O O . VAL F 6 31 ? -28.484 -29.133 -40.326 1.00 48.42 33 VAL L O 1
ATOM 8122 N N . GLN F 6 32 ? -27.568 -29.624 -42.331 1.00 42.08 34 GLN L N 1
ATOM 8123 C CA . GLN F 6 32 ? -28.276 -28.594 -43.080 1.00 30.25 34 GLN L CA 1
ATOM 8124 C C . GLN F 6 32 ? -29.310 -29.249 -43.986 1.00 32.35 34 GLN L C 1
ATOM 8125 O O . GLN F 6 32 ? -29.005 -30.230 -44.674 1.00 30.88 34 GLN L O 1
ATOM 8131 N N . TRP F 6 33 ? -30.525 -28.707 -43.987 1.00 23.22 35 TRP L N 1
ATOM 8132 C CA . TRP F 6 33 ? -31.598 -29.176 -44.852 1.00 22.55 35 TRP L CA 1
ATOM 8133 C C . TRP F 6 33 ? -31.836 -28.171 -45.971 1.00 27.67 35 TRP L C 1
ATOM 8134 O O . TRP F 6 33 ? -31.832 -26.958 -45.740 1.00 39.79 35 TRP L O 1
ATOM 8145 N N . TYR F 6 34 ? -32.046 -28.683 -47.182 1.00 26.89 36 TYR L N 1
ATOM 8146 C CA . TYR F 6 34 ? -32.255 -27.857 -48.364 1.00 22.76 36 TYR L CA 1
ATOM 8147 C C . TYR F 6 34 ? -33.476 -28.352 -49.123 1.00 27.84 36 TYR L C 1
ATOM 8148 O O . TYR F 6 34 ? -33.630 -29.559 -49.334 1.00 25.61 36 TYR L O 1
ATOM 8157 N N . GLN F 6 35 ? -34.336 -27.422 -49.528 1.00 38.51 37 GLN L N 1
ATOM 8158 C CA . GLN F 6 35 ? -35.453 -27.715 -50.416 1.00 28.38 37 GLN L CA 1
ATOM 8159 C C . GLN F 6 35 ? -35.090 -27.259 -51.822 1.00 23.33 37 GLN L C 1
ATOM 8160 O O . GLN F 6 35 ? -34.643 -26.124 -52.014 1.00 25.38 37 GLN L O 1
ATOM 8166 N N . HIS F 6 36 ? -35.277 -28.142 -52.801 1.00 25.46 38 HIS L N 1
ATOM 8167 C CA . HIS F 6 36 ? -34.922 -27.838 -54.184 1.00 27.60 38 HIS L CA 1
ATOM 8168 C C . HIS F 6 36 ? -36.042 -28.300 -55.103 1.00 34.34 38 HIS L C 1
ATOM 8169 O O . HIS F 6 36 ? -36.234 -29.505 -55.297 1.00 41.43 38 HIS L O 1
ATOM 8176 N N . ARG F 6 37 ? -36.772 -27.350 -55.662 1.00 42.77 39 ARG L N 1
ATOM 8177 C CA . ARG F 6 37 ? -37.660 -27.648 -56.776 1.00 43.38 39 ARG L CA 1
ATOM 8178 C C . ARG F 6 37 ? -36.847 -27.646 -58.065 1.00 47.12 39 ARG L C 1
ATOM 8179 O O . ARG F 6 37 ? -36.134 -26.674 -58.333 1.00 62.70 39 ARG L O 1
ATOM 8187 N N . PRO F 6 38 ? -36.906 -28.710 -58.866 1.00 44.48 40 PRO L N 1
ATOM 8188 C CA . PRO F 6 38 ? -36.030 -28.795 -60.043 1.00 51.00 40 PRO L CA 1
ATOM 8189 C C . PRO F 6 38 ? -36.239 -27.623 -60.992 1.00 47.36 40 PRO L C 1
ATOM 8190 O O . PRO F 6 38 ? -37.369 -27.222 -61.278 1.00 38.76 40 PRO L O 1
ATOM 8194 N N . GLY F 6 39 ? -35.129 -27.071 -61.470 1.00 51.93 41 GLY L N 1
ATOM 8195 C CA . GLY F 6 39 ? -35.176 -25.876 -62.292 1.00 51.66 41 GLY L CA 1
ATOM 8196 C C . GLY F 6 39 ? -35.448 -24.615 -61.501 1.00 43.11 41 GLY L C 1
ATOM 8197 O O . GLY F 6 39 ? -36.198 -23.747 -61.965 1.00 51.80 41 GLY L O 1
ATOM 8198 N N . GLN F 6 40 ? -34.855 -24.491 -60.316 1.00 39.23 42 GLN L N 1
ATOM 8199 C CA . GLN F 6 40 ? -35.121 -23.363 -59.435 1.00 45.34 42 GLN L CA 1
ATOM 8200 C C . GLN F 6 40 ? -33.982 -23.259 -58.429 1.00 50.83 42 GLN L C 1
ATOM 8201 O O . GLN F 6 40 ? -33.149 -24.160 -58.308 1.00 47.28 42 GLN L O 1
ATOM 8207 N N . ALA F 6 41 ? -33.958 -22.145 -57.707 1.00 48.49 43 ALA L N 1
ATOM 8208 C CA . ALA F 6 41 ? -32.931 -21.924 -56.696 1.00 37.93 43 ALA L CA 1
ATOM 8209 C C . ALA F 6 41 ? -33.237 -22.749 -55.451 1.00 45.88 43 ALA L C 1
ATOM 8210 O O . ALA F 6 41 ? -34.375 -22.735 -54.970 1.00 38.64 43 ALA L O 1
ATOM 8212 N N . PRO F 6 42 ? -32.262 -23.482 -54.913 1.00 42.66 44 PRO L N 1
ATOM 8213 C CA . PRO F 6 42 ? -32.493 -24.206 -53.659 1.00 22.45 44 PRO L CA 1
ATOM 8214 C C . PRO F 6 42 ? -32.782 -23.246 -52.516 1.00 30.11 44 PRO L C 1
ATOM 8215 O O . PRO F 6 42 ? -32.313 -22.105 -52.497 1.00 35.57 44 PRO L O 1
ATOM 8219 N N . ILE F 6 43 ? -33.565 -23.723 -51.553 1.00 29.12 45 ILE L N 1
ATOM 8220 C CA . ILE F 6 43 ? -34.010 -22.921 -50.419 1.00 19.56 45 ILE L CA 1
ATOM 8221 C C . ILE F 6 43 ? -33.510 -23.582 -49.143 1.00 36.19 45 ILE L C 1
ATOM 8222 O O . ILE F 6 43 ? -33.841 -24.742 -48.868 1.00 51.42 45 ILE L O 1
ATOM 8227 N N . LEU F 6 44 ? -32.715 -22.848 -48.369 1.00 35.41 46 LEU L N 1
ATOM 8228 C CA . LEU F 6 44 ? -32.250 -23.352 -47.084 1.00 32.23 46 LEU L CA 1
ATOM 8229 C C . LEU F 6 44 ? -33.400 -23.373 -46.085 1.00 28.43 46 LEU L C 1
ATOM 8230 O O . LEU F 6 44 ? -34.065 -22.357 -45.863 1.00 41.79 46 LEU L O 1
ATOM 8235 N N . LEU F 6 45 ? -33.633 -24.537 -45.485 1.00 20.61 47 LEU L N 1
ATOM 8236 C CA . LEU F 6 45 ? -34.707 -24.722 -44.518 1.00 30.39 47 LEU L CA 1
ATOM 8237 C C . LEU F 6 45 ? -34.217 -24.727 -43.079 1.00 39.31 47 LEU L C 1
ATOM 8238 O O . LEU F 6 45 ? -34.842 -24.105 -42.216 1.00 51.11 47 LEU L O 1
ATOM 8243 N N . ILE F 6 46 ? -33.112 -25.421 -42.804 1.00 40.47 48 ILE L N 1
ATOM 8244 C CA . ILE F 6 46 ? -32.568 -25.574 -41.459 1.00 27.70 48 ILE L CA 1
ATOM 8245 C C . ILE F 6 46 ? -31.059 -25.745 -41.580 1.00 39.90 48 ILE L C 1
ATOM 8246 O O . ILE F 6 46 ? -30.588 -26.693 -42.218 1.00 29.25 48 ILE L O 1
ATOM 8251 N N . TYR F 6 47 ? -30.284 -24.832 -40.988 1.00 41.10 49 TYR L N 1
ATOM 8252 C CA . TYR F 6 47 ? -28.828 -24.873 -41.120 1.00 51.52 49 TYR L CA 1
ATOM 8253 C C . TYR F 6 47 ? -28.162 -25.562 -39.932 1.00 47.20 49 TYR L C 1
ATOM 8254 O O . TYR F 6 47 ? -27.473 -26.571 -40.108 1.00 49.44 49 TYR L O 1
ATOM 8263 N N . ASN F 6 48 ? -28.341 -25.037 -38.725 1.00 43.65 50 ASN L N 1
ATOM 8264 C CA . ASN F 6 48 ? -27.975 -25.784 -37.532 1.00 42.82 50 ASN L CA 1
ATOM 8265 C C . ASN F 6 48 ? -29.077 -26.791 -37.245 1.00 40.79 50 ASN L C 1
ATOM 8266 O O . ASN F 6 48 ? -30.257 -26.494 -37.444 1.00 54.37 50 ASN L O 1
ATOM 8271 N N . ASN F 6 49 ? -28.686 -27.978 -36.766 1.00 27.68 51 ASN L N 1
ATOM 8272 C CA . ASN F 6 49 ? -29.557 -29.144 -36.594 1.00 34.06 51 ASN L CA 1
ATOM 8273 C C . ASN F 6 49 ? -31.018 -28.811 -36.295 1.00 42.19 51 ASN L C 1
ATOM 8274 O O . ASN F 6 49 ? -31.920 -29.585 -36.631 1.00 39.05 51 ASN L O 1
ATOM 8279 N N . GLN F 6 50 ? -31.256 -27.659 -35.666 1.00 43.94 52 GLN L N 1
ATOM 8280 C CA . GLN F 6 50 ? -32.594 -27.214 -35.311 1.00 49.06 52 GLN L CA 1
ATOM 8281 C C . GLN F 6 50 ? -32.878 -25.763 -35.677 1.00 45.07 52 GLN L C 1
ATOM 8282 O O . GLN F 6 50 ? -34.044 -25.356 -35.632 1.00 34.48 52 GLN L O 1
ATOM 8288 N N . ASP F 6 51 ? -31.864 -24.977 -36.036 1.00 51.26 53 ASP L N 1
ATOM 8289 C CA . ASP F 6 51 ? -32.057 -23.564 -36.338 1.00 44.75 53 ASP L CA 1
ATOM 8290 C C . ASP F 6 51 ? -32.535 -23.384 -37.773 1.00 45.59 53 ASP L C 1
ATOM 8291 O O . ASP F 6 51 ? -31.991 -23.995 -38.699 1.00 44.67 53 ASP L O 1
ATOM 8296 N N . ARG F 6 52 ? -33.546 -22.533 -37.956 1.00 54.81 54 ARG L N 1
ATOM 8297 C CA . ARG F 6 52 ? -34.052 -22.195 -39.276 1.00 52.52 54 ARG L CA 1
ATOM 8298 C C . ARG F 6 52 ? -33.719 -20.744 -39.615 1.00 46.29 54 ARG L C 1
ATOM 8299 O O . ARG F 6 52 ? -33.560 -19.911 -38.716 1.00 52.80 54 ARG L O 1
ATOM 8307 N N . PRO F 6 53 ? -33.588 -20.410 -40.893 1.00 31.94 55 PRO L N 1
ATOM 8308 C CA . PRO F 6 53 ? -33.327 -19.023 -41.286 1.00 45.61 55 PRO L CA 1
ATOM 8309 C C . PRO F 6 53 ? -34.587 -18.176 -41.151 1.00 65.58 55 PRO L C 1
ATOM 8310 O O . PRO F 6 53 ? -35.660 -18.654 -40.786 1.00 64.55 55 PRO L O 1
ATOM 8314 N N . SER F 6 54 ? -34.437 -16.891 -41.461 1.00 70.28 56 SER L N 1
ATOM 8315 C CA . SER F 6 54 ? -35.551 -15.954 -41.419 1.00 65.04 56 SER L CA 1
ATOM 8316 C C . SER F 6 54 ? -36.436 -16.161 -42.642 1.00 67.77 56 SER L C 1
ATOM 8317 O O . SER F 6 54 ? -35.986 -15.980 -43.779 1.00 66.19 56 SER L O 1
ATOM 8320 N N . GLY F 6 55 ? -37.689 -16.542 -42.412 1.00 54.85 57 GLY L N 1
ATOM 8321 C CA . GLY F 6 55 ? -38.629 -16.717 -43.501 1.00 52.03 57 GLY L CA 1
ATOM 8322 C C . GLY F 6 55 ? -38.890 -18.164 -43.862 1.00 56.74 57 GLY L C 1
ATOM 8323 O O . GLY F 6 55 ? -39.066 -18.495 -45.039 1.00 63.72 57 GLY L O 1
ATOM 8324 N N . ILE F 6 56 ? -38.912 -19.037 -42.860 1.00 58.27 58 ILE L N 1
ATOM 8325 C CA . ILE F 6 56 ? -39.251 -20.444 -43.057 1.00 53.39 58 ILE L CA 1
ATOM 8326 C C . ILE F 6 56 ? -40.392 -20.784 -42.105 1.00 48.03 58 ILE L C 1
ATOM 8327 O O . ILE F 6 56 ? -40.310 -20.468 -40.909 1.00 58.57 58 ILE L O 1
ATOM 8332 N N . PRO F 6 57 ? -41.470 -21.406 -42.584 1.00 40.47 59 PRO L N 1
ATOM 8333 C CA . PRO F 6 57 ? -42.617 -21.674 -41.708 1.00 50.61 59 PRO L CA 1
ATOM 8334 C C . PRO F 6 57 ? -42.240 -22.562 -40.531 1.00 49.42 59 PRO L C 1
ATOM 8335 O O . PRO F 6 57 ? -41.351 -23.412 -40.622 1.00 50.10 59 PRO L O 1
ATOM 8339 N N . GLU F 6 58 ? -42.936 -22.345 -39.410 1.00 56.11 60 GLU L N 1
ATOM 8340 C CA . GLU F 6 58 ? -42.687 -23.130 -38.204 1.00 65.73 60 GLU L CA 1
ATOM 8341 C C . GLU F 6 58 ? -42.901 -24.618 -38.447 1.00 65.75 60 GLU L C 1
ATOM 8342 O O . GLU F 6 58 ? -42.270 -25.454 -37.789 1.00 74.69 60 GLU L O 1
ATOM 8348 N N . ARG F 6 59 ? -43.769 -24.967 -39.399 1.00 65.54 61 ARG L N 1
ATOM 8349 C CA . ARG F 6 59 ? -44.055 -26.364 -39.704 1.00 65.33 61 ARG L CA 1
ATOM 8350 C C . ARG F 6 59 ? -42.829 -27.131 -40.184 1.00 55.18 61 ARG L C 1
ATOM 8351 O O . ARG F 6 59 ? -42.873 -28.365 -40.231 1.00 43.91 61 ARG L O 1
ATOM 8359 N N . PHE F 6 60 ? -41.750 -26.441 -40.545 1.00 48.47 62 PHE L N 1
ATOM 8360 C CA . PHE F 6 60 ? -40.469 -27.079 -40.814 1.00 38.67 62 PHE L CA 1
ATOM 8361 C C . PHE F 6 60 ? -39.658 -27.121 -39.525 1.00 55.70 62 PHE L C 1
ATOM 8362 O O . PHE F 6 60 ? -39.476 -26.091 -38.868 1.00 68.19 62 PHE L O 1
ATOM 8370 N N . SER F 6 61 ? -39.179 -28.308 -39.163 1.00 57.51 63 SER L N 1
ATOM 8371 C CA . SER F 6 61 ? -38.454 -28.477 -37.910 1.00 52.40 63 SER L CA 1
ATOM 8372 C C . SER F 6 61 ? -37.484 -29.642 -38.032 1.00 55.39 63 SER L C 1
ATOM 8373 O O . SER F 6 61 ? -37.864 -30.724 -38.489 1.00 61.42 63 SER L O 1
ATOM 8376 N N . GLY F 6 62 ? -36.241 -29.414 -37.619 1.00 56.86 64 GLY L N 1
ATOM 8377 C CA . GLY F 6 62 ? -35.206 -30.430 -37.644 1.00 51.23 64 GLY L CA 1
ATOM 8378 C C . GLY F 6 62 ? -34.864 -30.872 -36.234 1.00 51.12 64 GLY L C 1
ATOM 8379 O O . GLY F 6 62 ? -34.970 -30.094 -35.283 1.00 49.23 64 GLY L O 1
ATOM 8380 N N . THR F 6 63 ? -34.450 -32.125 -36.104 1.00 43.23 65 THR L N 1
ATOM 8381 C CA . THR F 6 63 ? -34.172 -32.691 -34.790 1.00 39.70 65 THR L CA 1
ATOM 8382 C C . THR F 6 63 ? -32.777 -32.287 -34.328 1.00 42.59 65 THR L C 1
ATOM 8383 O O . THR F 6 63 ? -31.800 -32.553 -35.036 1.00 37.85 65 THR L O 1
ATOM 8387 N N . PRO F 6 64 ? -32.639 -31.647 -33.170 1.00 49.53 66 PRO L N 1
ATOM 8388 C CA . PRO F 6 64 ? -31.306 -31.359 -32.638 1.00 34.00 66 PRO L CA 1
ATOM 8389 C C . PRO F 6 64 ? -30.730 -32.564 -31.915 1.00 48.60 66 PRO L C 1
ATOM 8390 O O . PRO F 6 64 ? -31.455 -33.429 -31.416 1.00 54.72 66 PRO L O 1
ATOM 8394 N N . ASP F 6 65 ? -29.401 -32.614 -31.860 1.00 50.22 67 ASP L N 1
ATOM 8395 C CA . ASP F 6 65 ? -28.694 -33.707 -31.192 1.00 35.62 67 ASP L CA 1
ATOM 8396 C C . ASP F 6 65 ? -28.328 -33.245 -29.783 1.00 54.53 67 ASP L C 1
ATOM 8397 O O . ASP F 6 65 ? -27.252 -32.698 -29.540 1.00 69.54 67 ASP L O 1
ATOM 8402 N N . ILE F 6 66 A -29.250 -33.458 -28.846 1.00 48.14 67 ILE L N 1
ATOM 8403 C CA . ILE F 6 66 A -28.942 -33.234 -27.438 1.00 33.46 67 ILE L CA 1
ATOM 8404 C C . ILE F 6 66 A -28.224 -34.444 -26.858 1.00 48.06 67 ILE L C 1
ATOM 8405 O O . ILE F 6 66 A -27.202 -34.315 -26.175 1.00 55.22 67 ILE L O 1
ATOM 8410 N N . ASN F 6 67 B -28.748 -35.635 -27.129 1.00 42.44 67 ASN L N 1
ATOM 8411 C CA . ASN F 6 67 B -28.078 -36.892 -26.840 1.00 28.98 67 ASN L CA 1
ATOM 8412 C C . ASN F 6 67 B -27.684 -37.559 -28.150 1.00 27.75 67 ASN L C 1
ATOM 8413 O O . ASN F 6 67 B -28.384 -37.439 -29.160 1.00 44.64 67 ASN L O 1
ATOM 8418 N N . PHE F 6 68 C -26.554 -38.258 -28.133 1.00 31.21 67 PHE L N 1
ATOM 8419 C CA . PHE F 6 68 C -26.118 -38.975 -29.321 1.00 23.37 67 PHE L CA 1
ATOM 8420 C C . PHE F 6 68 C -27.019 -40.178 -29.576 1.00 33.73 67 PHE L C 1
ATOM 8421 O O . PHE F 6 68 C -27.592 -40.763 -28.653 1.00 48.71 67 PHE L O 1
ATOM 8429 N N . GLY F 6 69 ? -27.144 -40.543 -30.849 1.00 31.43 68 GLY L N 1
ATOM 8430 C CA . GLY F 6 69 ? -27.964 -41.674 -31.232 1.00 51.13 68 GLY L CA 1
ATOM 8431 C C . GLY F 6 69 ? -29.196 -41.268 -32.011 1.00 54.72 68 GLY L C 1
ATOM 8432 O O . GLY F 6 69 ? -29.557 -41.916 -32.999 1.00 79.09 68 GLY L O 1
ATOM 8433 N N . THR F 6 70 ? -29.851 -40.196 -31.573 1.00 47.93 69 THR L N 1
ATOM 8434 C CA . THR F 6 70 ? -31.029 -39.695 -32.268 1.00 45.41 69 THR L CA 1
ATOM 8435 C C . THR F 6 70 ? -30.646 -39.209 -33.660 1.00 47.59 69 THR L C 1
ATOM 8436 O O . THR F 6 70 ? -29.862 -38.266 -33.804 1.00 43.36 69 THR L O 1
ATOM 8440 N N . ARG F 6 71 ? -31.196 -39.856 -34.684 1.00 46.93 70 ARG L N 1
ATOM 8441 C CA . ARG F 6 71 ? -30.858 -39.513 -36.057 1.00 53.10 70 ARG L CA 1
ATOM 8442 C C . ARG F 6 71 ? -31.578 -38.241 -36.488 1.00 45.34 70 ARG L C 1
ATOM 8443 O O . ARG F 6 71 ? -32.651 -37.902 -35.980 1.00 41.28 70 ARG L O 1
ATOM 8451 N N . ALA F 6 72 ? -30.972 -37.536 -37.440 1.00 41.32 71 ALA L N 1
ATOM 8452 C CA . ALA F 6 72 ? -31.516 -36.275 -37.926 1.00 31.27 71 ALA L CA 1
ATOM 8453 C C . ALA F 6 72 ? -32.640 -36.545 -38.918 1.00 27.08 71 ALA L C 1
ATOM 8454 O O . ALA F 6 72 ? -32.440 -37.245 -39.917 1.00 42.60 71 ALA L O 1
ATOM 8456 N N . THR F 6 73 ? -33.820 -35.995 -38.644 1.00 26.57 72 THR L N 1
ATOM 8457 C CA . THR F 6 73 ? -34.971 -36.120 -39.527 1.00 31.41 72 THR L CA 1
ATOM 8458 C C . THR F 6 73 ? -35.608 -34.753 -39.725 1.00 36.46 72 THR L C 1
ATOM 8459 O O . THR F 6 73 ? -35.706 -33.961 -38.783 1.00 41.60 72 THR L O 1
ATOM 8463 N N . LEU F 6 74 ? -36.035 -34.481 -40.955 1.00 40.67 73 LEU L N 1
ATOM 8464 C CA . LEU F 6 74 ? -36.761 -33.258 -41.269 1.00 29.51 73 LEU L CA 1
ATOM 8465 C C . LEU F 6 74 ? -38.253 -33.501 -41.091 1.00 38.20 73 LEU L C 1
ATOM 8466 O O . LEU F 6 74 ? -38.801 -34.466 -41.633 1.00 40.76 73 LEU L O 1
ATOM 8471 N N . THR F 6 75 ? -38.905 -32.627 -40.329 1.00 39.74 74 THR L N 1
ATOM 8472 C CA . THR F 6 75 ? -40.316 -32.771 -39.991 1.00 43.26 74 THR L CA 1
ATOM 8473 C C . THR F 6 75 ? -41.103 -31.636 -40.632 1.00 45.17 74 THR L C 1
ATOM 8474 O O . THR F 6 75 ? -40.887 -30.464 -40.306 1.00 52.13 74 THR L O 1
ATOM 8478 N N . ILE F 6 76 ? -42.013 -31.988 -41.537 1.00 47.98 75 ILE L N 1
ATOM 8479 C CA . ILE F 6 76 ? -42.880 -31.030 -42.214 1.00 49.27 75 ILE L CA 1
ATOM 8480 C C . ILE F 6 76 ? -44.311 -31.340 -41.800 1.00 51.87 75 ILE L C 1
ATOM 8481 O O . ILE F 6 76 ? -44.881 -32.353 -42.225 1.00 47.99 75 ILE L O 1
ATOM 8486 N N . SER F 6 77 ? -44.891 -30.478 -40.971 1.00 52.70 76 SER L N 1
ATOM 8487 C CA . SER F 6 77 ? -46.263 -30.638 -40.514 1.00 60.67 76 SER L CA 1
ATOM 8488 C C . SER F 6 77 ? -47.205 -29.828 -41.396 1.00 71.41 76 SER L C 1
ATOM 8489 O O . SER F 6 77 ? -46.849 -28.759 -41.897 1.00 70.33 76 SER L O 1
ATOM 8492 N N . GLY F 6 78 ? -48.417 -30.349 -41.578 1.00 70.75 77 GLY L N 1
ATOM 8493 C CA . GLY F 6 78 ? -49.388 -29.715 -42.450 1.00 55.65 77 GLY L CA 1
ATOM 8494 C C . GLY F 6 78 ? -48.835 -29.494 -43.842 1.00 54.45 77 GLY L C 1
ATOM 8495 O O . GLY F 6 78 ? -48.712 -28.353 -44.296 1.00 55.70 77 GLY L O 1
ATOM 8496 N N . VAL F 6 79 ? -48.491 -30.586 -44.523 1.00 42.60 78 VAL L N 1
ATOM 8497 C CA . VAL F 6 79 ? -47.801 -30.493 -45.803 1.00 34.04 78 VAL L CA 1
ATOM 8498 C C . VAL F 6 79 ? -48.731 -29.891 -46.847 1.00 42.25 78 VAL L C 1
ATOM 8499 O O . VAL F 6 79 ? -49.863 -30.353 -47.038 1.00 48.34 78 VAL L O 1
ATOM 8503 N N . GLU F 6 80 ? -48.256 -28.851 -47.523 1.00 40.54 79 GLU L N 1
ATOM 8504 C CA . GLU F 6 80 ? -48.988 -28.235 -48.615 1.00 29.33 79 GLU L CA 1
ATOM 8505 C C . GLU F 6 80 ? -48.631 -28.911 -49.934 1.00 34.33 79 GLU L C 1
ATOM 8506 O O . GLU F 6 80 ? -47.723 -29.742 -50.016 1.00 33.73 79 GLU L O 1
ATOM 8512 N N . ALA F 6 81 ? -49.366 -28.543 -50.985 1.00 31.24 80 ALA L N 1
ATOM 8513 C CA . ALA F 6 81 ? -49.008 -29.013 -52.317 1.00 35.75 80 ALA L CA 1
ATOM 8514 C C . ALA F 6 81 ? -47.712 -28.378 -52.799 1.00 40.91 80 ALA L C 1
ATOM 8515 O O . ALA F 6 81 ? -47.004 -28.967 -53.624 1.00 49.45 80 ALA L O 1
ATOM 8517 N N . GLY F 6 82 ? -47.384 -27.182 -52.304 1.00 39.94 81 GLY L N 1
ATOM 8518 C CA . GLY F 6 82 ? -46.152 -26.538 -52.712 1.00 43.93 81 GLY L CA 1
ATOM 8519 C C . GLY F 6 82 ? -44.916 -27.166 -52.111 1.00 43.94 81 GLY L C 1
ATOM 8520 O O . GLY F 6 82 ? -43.800 -26.851 -52.539 1.00 42.04 81 GLY L O 1
ATOM 8521 N N . ASP F 6 83 ? -45.088 -28.050 -51.132 1.00 44.33 82 ASP L N 1
ATOM 8522 C CA . ASP F 6 83 ? -43.946 -28.685 -50.484 1.00 34.52 82 ASP L CA 1
ATOM 8523 C C . ASP F 6 83 ? -43.542 -29.934 -51.253 1.00 44.84 82 ASP L C 1
ATOM 8524 O O . ASP F 6 83 ? -43.039 -30.897 -50.665 1.00 37.19 82 ASP L O 1
ATOM 8529 N N . GLU F 6 84 ? -43.765 -29.929 -52.566 1.00 42.00 83 GLU L N 1
ATOM 8530 C CA . GLU F 6 84 ? -43.361 -31.020 -53.449 1.00 29.93 83 GLU L CA 1
ATOM 8531 C C . GLU F 6 84 ? -42.048 -30.614 -54.108 1.00 40.02 83 GLU L C 1
ATOM 8532 O O . GLU F 6 84 ? -42.035 -29.807 -55.041 1.00 48.32 83 GLU L O 1
ATOM 8538 N N . ALA F 6 85 ? -40.943 -31.173 -53.623 1.00 29.84 84 ALA L N 1
ATOM 8539 C CA . ALA F 6 85 ? -39.617 -30.858 -54.150 1.00 33.75 84 ALA L CA 1
ATOM 8540 C C . ALA F 6 85 ? -38.635 -31.906 -53.640 1.00 34.39 84 ALA L C 1
ATOM 8541 O O . ALA F 6 85 ? -39.010 -32.854 -52.943 1.00 36.59 84 ALA L O 1
ATOM 8543 N N . ASP F 6 86 ? -37.367 -31.729 -54.005 1.00 25.16 85 ASP L N 1
ATOM 8544 C CA . ASP F 6 86 ? -36.286 -32.560 -53.492 1.00 21.65 85 ASP L CA 1
ATOM 8545 C C . ASP F 6 86 ? -35.759 -31.955 -52.198 1.00 29.71 85 ASP L C 1
ATOM 8546 O O . ASP F 6 86 ? -35.537 -30.742 -52.119 1.00 34.20 85 ASP L O 1
ATOM 8551 N N . TYR F 6 87 ? -35.564 -32.798 -51.187 1.00 28.45 86 TYR L N 1
ATOM 8552 C CA . TYR F 6 87 ? -35.063 -32.369 -49.887 1.00 21.58 86 TYR L CA 1
ATOM 8553 C C . TYR F 6 87 ? -33.735 -33.062 -49.620 1.00 29.48 86 TYR L C 1
ATOM 8554 O O . TYR F 6 87 ? -33.672 -34.295 -49.574 1.00 32.25 86 TYR L O 1
ATOM 8563 N N . TYR F 6 88 ? -32.681 -32.270 -49.447 1.00 29.11 87 TYR L N 1
ATOM 8564 C CA . TYR F 6 88 ? -31.335 -32.779 -49.233 1.00 25.42 87 TYR L CA 1
ATOM 8565 C C . TYR F 6 88 ? -30.939 -32.660 -47.766 1.00 35.48 87 TYR L C 1
ATOM 8566 O O . TYR F 6 88 ? -31.341 -31.726 -47.067 1.00 35.60 87 TYR L O 1
ATOM 8575 N N . CYS F 6 89 ? -30.136 -33.618 -47.309 1.00 44.67 88 CYS L N 1
ATOM 8576 C CA . CYS F 6 89 ? -29.621 -33.653 -45.942 1.00 31.73 88 CYS L CA 1
ATOM 8577 C C . CYS F 6 89 ? -28.108 -33.465 -46.003 1.00 30.60 88 CYS L C 1
ATOM 8578 O O . CYS F 6 89 ? -27.370 -34.405 -46.310 1.00 32.91 88 CYS L O 1
ATOM 8581 N N . HIS F 6 90 ? -27.648 -32.251 -45.708 1.00 23.89 89 HIS L N 1
ATOM 8582 C CA . HIS F 6 90 ? -26.218 -31.940 -45.707 1.00 27.89 89 HIS L CA 1
ATOM 8583 C C . HIS F 6 90 ? -25.664 -32.299 -44.334 1.00 34.66 89 HIS L C 1
ATOM 8584 O O . HIS F 6 90 ? -25.867 -31.572 -43.359 1.00 29.46 89 HIS L O 1
ATOM 8591 N N . MET F 6 91 ? -24.953 -33.420 -44.262 1.00 36.86 90 MET L N 1
ATOM 8592 C CA . MET F 6 91 ? -24.533 -34.016 -42.999 1.00 24.58 90 MET L CA 1
ATOM 8593 C C . MET F 6 91 ? -23.047 -33.772 -42.771 1.00 33.20 90 MET L C 1
ATOM 8594 O O . MET F 6 91 ? -22.208 -34.283 -43.521 1.00 31.48 90 MET L O 1
ATOM 8599 N N . TRP F 6 92 ? -22.729 -32.998 -41.737 1.00 37.49 91 TRP L N 1
ATOM 8600 C CA . TRP F 6 92 ? -21.378 -32.881 -41.212 1.00 27.94 91 TRP L CA 1
ATOM 8601 C C . TRP F 6 92 ? -21.329 -33.514 -39.828 1.00 26.47 91 TRP L C 1
ATOM 8602 O O . TRP F 6 92 ? -22.297 -33.443 -39.067 1.00 28.31 91 TRP L O 1
ATOM 8613 N N . ASP F 6 93 ? -20.197 -34.134 -39.502 1.00 38.13 92 ASP L N 1
ATOM 8614 C CA . ASP F 6 93 ? -19.998 -34.672 -38.163 1.00 27.81 92 ASP L CA 1
ATOM 8615 C C . ASP F 6 93 ? -18.506 -34.737 -37.865 1.00 31.32 92 ASP L C 1
ATOM 8616 O O . ASP F 6 93 ? -17.662 -34.558 -38.747 1.00 31.64 92 ASP L O 1
ATOM 8621 N N . SER F 6 94 ? -18.192 -34.999 -36.594 1.00 37.69 93 SER L N 1
ATOM 8622 C CA . SER F 6 94 ? -16.812 -34.956 -36.126 1.00 19.21 93 SER L CA 1
ATOM 8623 C C . SER F 6 94 ? -15.964 -36.098 -36.669 1.00 28.28 93 SER L C 1
ATOM 8624 O O . SER F 6 94 ? -14.738 -35.960 -36.740 1.00 33.91 93 SER L O 1
ATOM 8627 N N . ARG F 6 95 ? -16.579 -37.216 -37.050 1.00 33.65 94 ARG L N 1
ATOM 8628 C CA . ARG F 6 95 ? -15.828 -38.390 -37.478 1.00 26.90 94 ARG L CA 1
ATOM 8629 C C . ARG F 6 95 ? -15.527 -38.366 -38.973 1.00 28.78 94 ARG L C 1
ATOM 8630 O O . ARG F 6 95 ? -14.381 -38.579 -39.380 1.00 46.10 94 ARG L O 1
ATOM 8638 N N . SER F 6 96 ? -16.538 -38.117 -39.800 1.00 34.13 95 SER L N 1
ATOM 8639 C CA . SER F 6 96 ? -16.301 -37.965 -41.227 1.00 32.49 95 SER L CA 1
ATOM 8640 C C . SER F 6 96 ? -15.620 -36.629 -41.502 1.00 39.41 95 SER L C 1
ATOM 8641 O O . SER F 6 96 ? -15.749 -35.671 -40.735 1.00 54.86 95 SER L O 1
ATOM 8644 N N . GLY F 6 97 A -14.886 -36.573 -42.610 1.00 30.34 95 GLY L N 1
ATOM 8645 C CA . GLY F 6 97 A -14.101 -35.397 -42.931 1.00 46.55 95 GLY L CA 1
ATOM 8646 C C . GLY F 6 97 A -14.914 -34.206 -43.392 1.00 39.66 95 GLY L C 1
ATOM 8647 O O . GLY F 6 97 A -15.749 -33.682 -42.648 1.00 39.46 95 GLY L O 1
ATOM 8648 N N . PHE F 6 98 B -14.672 -33.764 -44.622 1.00 34.28 95 PHE L N 1
ATOM 8649 C CA . PHE F 6 98 B -15.347 -32.605 -45.199 1.00 26.01 95 PHE L CA 1
ATOM 8650 C C . PHE F 6 98 B -16.393 -33.119 -46.182 1.00 24.65 95 PHE L C 1
ATOM 8651 O O . PHE F 6 98 B -16.059 -33.562 -47.284 1.00 47.38 95 PHE L O 1
ATOM 8659 N N . SER F 6 99 C -17.660 -33.064 -45.780 1.00 21.14 95 SER L N 1
ATOM 8660 C CA . SER F 6 99 C -18.755 -33.568 -46.606 1.00 27.22 95 SER L CA 1
ATOM 8661 C C . SER F 6 99 C -18.987 -32.605 -47.763 1.00 35.25 95 SER L C 1
ATOM 8662 O O . SER F 6 99 C -19.642 -31.572 -47.609 1.00 31.21 95 SER L O 1
ATOM 8665 N N . TRP F 6 100 ? -18.448 -32.944 -48.934 1.00 27.74 96 TRP L N 1
ATOM 8666 C CA . TRP F 6 100 ? -18.611 -32.085 -50.101 1.00 28.95 96 TRP L CA 1
ATOM 8667 C C . TRP F 6 100 ? -19.999 -32.228 -50.711 1.00 30.65 96 TRP L C 1
ATOM 8668 O O . TRP F 6 100 ? -20.654 -31.227 -51.023 1.00 34.31 96 TRP L O 1
ATOM 8679 N N . SER F 6 101 ? -20.464 -33.460 -50.886 1.00 29.71 97 SER L N 1
ATOM 8680 C CA . SER F 6 101 ? -21.739 -33.691 -51.545 1.00 36.55 97 SER L CA 1
ATOM 8681 C C . SER F 6 101 ? -22.897 -33.452 -50.587 1.00 20.99 97 SER L C 1
ATOM 8682 O O . SER F 6 101 ? -22.762 -33.570 -49.365 1.00 21.14 97 SER L O 1
ATOM 8685 N N . PHE F 6 102 ? -24.046 -33.112 -51.162 1.00 26.88 98 PHE L N 1
ATOM 8686 C CA . PHE F 6 102 ? -25.276 -33.001 -50.400 1.00 23.35 98 PHE L CA 1
ATOM 8687 C C . PHE F 6 102 ? -25.863 -34.394 -50.193 1.00 22.84 98 PHE L C 1
ATOM 8688 O O . PHE F 6 102 ? -25.263 -35.411 -50.554 1.00 13.92 98 PHE L O 1
ATOM 8696 N N . GLY F 6 103 ? -27.052 -34.453 -49.609 1.00 26.81 99 GLY L N 1
ATOM 8697 C CA . GLY F 6 103 ? -27.644 -35.734 -49.301 1.00 36.30 99 GLY L CA 1
ATOM 8698 C C . GLY F 6 103 ? -28.214 -36.410 -50.535 1.00 30.27 99 GLY L C 1
ATOM 8699 O O . GLY F 6 103 ? -27.967 -36.034 -51.682 1.00 10.30 99 GLY L O 1
ATOM 8700 N N . GLY F 6 104 ? -28.991 -37.454 -50.272 1.00 52.70 100 GLY L N 1
ATOM 8701 C CA . GLY F 6 104 ? -29.750 -38.110 -51.316 1.00 44.58 100 GLY L CA 1
ATOM 8702 C C . GLY F 6 104 ? -31.098 -37.446 -51.491 1.00 47.28 100 GLY L C 1
ATOM 8703 O O . GLY F 6 104 ? -31.892 -37.390 -50.547 1.00 55.19 100 GLY L O 1
ATOM 8704 N N . ALA F 6 105 ? -31.365 -36.935 -52.692 1.00 31.75 101 ALA L N 1
ATOM 8705 C CA . ALA F 6 105 ? -32.566 -36.148 -52.946 1.00 28.43 101 ALA L CA 1
ATOM 8706 C C . ALA F 6 105 ? -33.838 -36.931 -52.649 1.00 31.80 101 ALA L C 1
ATOM 8707 O O . ALA F 6 105 ? -34.257 -37.776 -53.448 1.00 55.92 101 ALA L O 1
ATOM 8709 N N . THR F 6 106 ? -34.455 -36.660 -51.501 1.00 16.50 102 THR L N 1
ATOM 8710 C CA . THR F 6 106 ? -35.749 -37.245 -51.174 1.00 18.52 102 THR L CA 1
ATOM 8711 C C . THR F 6 106 ? -36.836 -36.483 -51.920 1.00 33.74 102 THR L C 1
ATOM 8712 O O . THR F 6 106 ? -37.047 -35.289 -51.675 1.00 42.23 102 THR L O 1
ATOM 8716 N N . ARG F 6 107 ? -37.519 -37.168 -52.834 1.00 35.00 103 ARG L N 1
ATOM 8717 C CA . ARG F 6 107 ? -38.533 -36.545 -53.684 1.00 25.97 103 ARG L CA 1
ATOM 8718 C C . ARG F 6 107 ? -39.891 -36.709 -53.014 1.00 27.74 103 ARG L C 1
ATOM 8719 O O . ARG F 6 107 ? -40.558 -37.734 -53.174 1.00 34.39 103 ARG L O 1
ATOM 8727 N N . LEU F 6 108 ? -40.306 -35.689 -52.266 1.00 22.34 104 LEU L N 1
ATOM 8728 C CA . LEU F 6 108 ? -41.574 -35.730 -51.551 1.00 24.13 104 LEU L CA 1
ATOM 8729 C C . LEU F 6 108 ? -42.719 -35.403 -52.503 1.00 42.84 104 LEU L C 1
ATOM 8730 O O . LEU F 6 108 ? -42.757 -34.314 -53.086 1.00 49.84 104 LEU L O 1
ATOM 8735 N N . THR F 6 109 ? -43.648 -36.342 -52.657 1.00 40.74 105 THR L N 1
ATOM 8736 C CA . THR F 6 109 ? -44.848 -36.148 -53.459 1.00 39.29 105 THR L CA 1
ATOM 8737 C C . THR F 6 109 ? -46.063 -36.152 -52.543 1.00 38.29 105 THR L C 1
ATOM 8738 O O . THR F 6 109 ? -46.232 -37.070 -51.733 1.00 40.76 105 THR L O 1
ATOM 8742 N N . VAL F 6 110 ? -46.899 -35.127 -52.667 1.00 35.65 106 VAL L N 1
ATOM 8743 C CA . VAL F 6 110 ? -48.073 -34.972 -51.816 1.00 33.29 106 VAL L CA 1
ATOM 8744 C C . VAL F 6 110 ? -49.272 -35.608 -52.505 1.00 45.68 106 VAL L C 1
ATOM 8745 O O . VAL F 6 110 ? -49.579 -35.290 -53.660 1.00 54.88 106 VAL L O 1
ATOM 8749 N N . LEU F 6 111 ? -49.949 -36.506 -51.798 1.00 43.54 107 LEU L N 1
ATOM 8750 C CA . LEU F 6 111 ? -51.125 -37.177 -52.325 1.00 43.69 107 LEU L CA 1
ATOM 8751 C C . LEU F 6 111 ? -52.394 -36.450 -51.892 1.00 56.86 107 LEU L C 1
ATOM 8752 O O . LEU F 6 111 ? -52.399 -35.667 -50.938 1.00 55.13 107 LEU L O 1
ATOM 8757 N N . GLY F 6 112 ? -53.479 -36.719 -52.612 1.00 65.57 108 GLY L N 1
ATOM 8758 C CA . GLY F 6 112 ? -54.761 -36.134 -52.273 1.00 62.98 108 GLY L CA 1
ATOM 8759 C C . GLY F 6 112 ? -54.933 -34.688 -52.674 1.00 53.01 108 GLY L C 1
ATOM 8760 O O . GLY F 6 112 ? -55.718 -33.970 -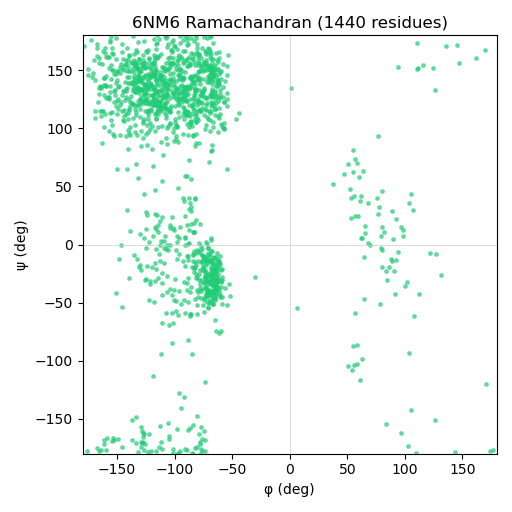52.046 1.00 50.62 108 GLY L O 1
ATOM 8761 N N . GLN F 6 113 ? -54.220 -34.234 -53.698 1.00 46.89 109 GLN L N 1
ATOM 8762 C CA . GLN F 6 113 ? -54.379 -32.875 -54.185 1.00 46.11 109 GLN L CA 1
ATOM 8763 C C . GLN F 6 113 ? -55.616 -32.773 -55.072 1.00 44.45 109 GLN L C 1
ATOM 8764 O O . GLN F 6 113 ? -56.093 -33.779 -55.605 1.00 50.49 109 GLN L O 1
ATOM 8770 N N . PRO F 6 114 ? -56.169 -31.570 -55.232 1.00 43.11 110 PRO L N 1
ATOM 8771 C CA . PRO F 6 114 ? -57.359 -31.415 -56.080 1.00 40.61 110 PRO L CA 1
ATOM 8772 C C . PRO F 6 114 ? -57.079 -31.833 -57.516 1.00 44.48 110 PRO L C 1
ATOM 8773 O O . PRO F 6 114 ? -56.102 -31.397 -58.130 1.00 47.73 110 PRO L O 1
ATOM 8777 N N . LYS F 6 115 ? -57.947 -32.690 -58.048 1.00 33.27 111 LYS L N 1
ATOM 8778 C CA . LYS F 6 115 ? -57.832 -33.143 -59.430 1.00 30.69 111 LYS L CA 1
ATOM 8779 C C . LYS F 6 115 ? -58.447 -32.091 -60.345 1.00 40.30 111 LYS L C 1
ATOM 8780 O O . LYS F 6 115 ? -59.671 -31.931 -60.387 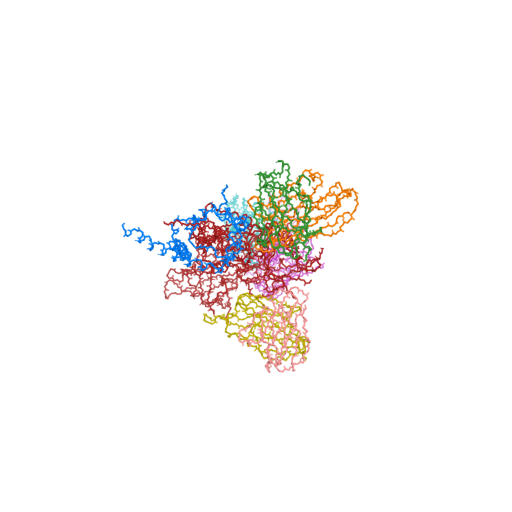1.00 51.76 111 LYS L O 1
ATOM 8786 N N . ALA F 6 116 ? -57.599 -31.370 -61.073 1.00 39.04 112 ALA L N 1
ATOM 8787 C CA . ALA F 6 116 ? -58.029 -30.322 -61.986 1.00 43.18 112 ALA L CA 1
ATOM 8788 C C . ALA F 6 116 ? -57.785 -30.759 -63.424 1.00 40.11 112 ALA L C 1
ATOM 8789 O O . ALA F 6 116 ? -56.779 -31.408 -63.725 1.00 42.58 112 ALA L O 1
ATOM 8791 N N . ALA F 6 117 ? -58.707 -30.393 -64.305 1.00 39.57 113 ALA L N 1
ATOM 8792 C CA . ALA F 6 117 ? -58.712 -30.807 -65.698 1.00 23.16 113 ALA L CA 1
ATOM 8793 C C . ALA F 6 117 ? -57.986 -29.790 -66.570 1.00 25.49 113 ALA L C 1
ATOM 8794 O O . ALA F 6 117 ? -57.881 -28.612 -66.216 1.00 32.92 113 ALA L O 1
ATOM 8796 N N . PRO F 6 118 ? -57.473 -30.215 -67.739 1.00 14.81 114 PRO L N 1
ATOM 8797 C CA . PRO F 6 118 ? -56.627 -29.320 -68.543 1.00 22.45 114 PRO L CA 1
ATOM 8798 C C . PRO F 6 118 ? -57.365 -28.142 -69.160 1.00 27.99 114 PRO L C 1
ATOM 8799 O O . PRO F 6 118 ? -58.578 -27.986 -68.989 1.00 32.95 114 PRO L O 1
ATOM 8803 N N . SER F 6 119 ? -56.621 -27.303 -69.886 1.00 18.89 115 SER L N 1
ATOM 8804 C CA . SER F 6 119 ? -57.167 -26.140 -70.593 1.00 17.30 115 SER L CA 1
ATOM 8805 C C . SER F 6 119 ? -56.477 -26.082 -71.955 1.00 28.68 115 SER L C 1
ATOM 8806 O O . SER F 6 119 ? -55.392 -25.509 -72.092 1.00 30.28 115 SER L O 1
ATOM 8809 N N . VAL F 6 120 ? -57.114 -26.677 -72.956 1.00 21.19 116 VAL L N 1
ATOM 8810 C CA . VAL F 6 120 ? -56.532 -26.781 -74.288 1.00 10.90 116 VAL L CA 1
ATOM 8811 C C . VAL F 6 120 ? -56.774 -25.488 -75.054 1.00 31.04 116 VAL L C 1
ATOM 8812 O O . VAL F 6 120 ? -57.862 -24.902 -74.993 1.00 38.37 116 VAL L O 1
ATOM 8816 N N . THR F 6 121 ? -55.752 -25.035 -75.780 1.00 37.95 117 THR L N 1
ATOM 8817 C CA . THR F 6 121 ? -55.852 -23.850 -76.630 1.00 32.50 117 THR L CA 1
ATOM 8818 C C . THR F 6 121 ? -55.005 -24.092 -77.872 1.00 29.23 117 THR L C 1
ATOM 8819 O O . THR F 6 121 ? -53.773 -24.058 -77.802 1.00 35.63 117 THR L O 1
ATOM 8823 N N . LEU F 6 122 ? -55.662 -24.333 -79.003 1.00 31.14 118 LEU L N 1
ATOM 8824 C CA . LEU F 6 122 ? -54.989 -24.662 -80.252 1.00 27.38 118 LEU L CA 1
ATOM 8825 C C . LEU F 6 122 ? -54.945 -23.438 -81.158 1.00 30.95 118 LEU L C 1
ATOM 8826 O O . LEU F 6 122 ? -55.979 -22.813 -81.416 1.00 37.06 118 LEU L O 1
ATOM 8831 N N . PHE F 6 123 ? -53.742 -23.099 -81.641 1.00 21.08 119 PHE L N 1
ATOM 8832 C CA . PHE F 6 123 ? -53.567 -21.987 -82.560 1.00 17.20 119 PHE L CA 1
ATOM 8833 C C . PHE F 6 123 ? -53.225 -22.492 -83.956 1.00 27.53 119 PHE L C 1
ATOM 8834 O O . PHE F 6 123 ? -52.508 -23.489 -84.097 1.00 35.03 119 PHE L O 1
ATOM 8842 N N . PRO F 6 124 ? -53.717 -21.830 -84.998 1.00 34.74 120 PRO L N 1
ATOM 8843 C CA . PRO F 6 124 ? -53.375 -22.225 -86.366 1.00 24.45 120 PRO L CA 1
ATOM 8844 C C . PRO F 6 124 ? -52.013 -21.682 -86.758 1.00 25.27 120 PRO L C 1
ATOM 8845 O O . PRO F 6 124 ? -51.409 -20.903 -86.004 1.00 42.03 120 PRO L O 1
ATOM 8849 N N . PRO F 6 125 ? -51.484 -22.077 -87.917 1.00 20.70 121 PRO L N 1
ATOM 8850 C CA . PRO F 6 125 ? -50.235 -21.469 -88.392 1.00 32.51 121 PRO L CA 1
ATOM 8851 C C . PRO F 6 125 ? -50.408 -19.976 -88.626 1.00 40.96 121 PRO L C 1
ATOM 8852 O O . PRO F 6 125 ? -51.443 -19.519 -89.115 1.00 39.88 121 PRO L O 1
ATOM 8856 N N . SER F 6 126 ? -49.380 -19.214 -88.264 1.00 50.57 122 SER L N 1
ATOM 8857 C CA . SER F 6 126 ? -49.420 -17.774 -88.453 1.00 53.79 122 SER L CA 1
ATOM 8858 C C . SER F 6 126 ? -49.224 -17.422 -89.925 1.00 61.89 122 SER L C 1
ATOM 8859 O O . SER F 6 126 ? -48.667 -18.195 -90.710 1.00 56.61 122 SER L O 1
ATOM 8862 N N . SER F 6 127 ? -49.698 -16.230 -90.293 1.00 60.22 123 SER L N 1
ATOM 8863 C CA . SER F 6 127 ? -49.572 -15.780 -91.675 1.00 52.39 123 SER L CA 1
ATOM 8864 C C . SER F 6 127 ? -48.117 -15.568 -92.068 1.00 45.68 123 SER L C 1
ATOM 8865 O O . SER F 6 127 ? -47.756 -15.767 -93.234 1.00 42.54 123 SER L O 1
ATOM 8868 N N . GLU F 6 128 ? -47.270 -15.174 -91.115 1.00 39.69 124 GLU L N 1
ATOM 8869 C CA . GLU F 6 128 ? -45.866 -14.925 -91.423 1.00 49.48 124 GLU L CA 1
ATOM 8870 C C . GLU F 6 128 ? -45.132 -16.222 -91.744 1.00 59.38 124 GLU L C 1
ATOM 8871 O O . GLU F 6 128 ? -44.408 -16.305 -92.743 1.00 62.27 124 GLU L O 1
ATOM 8877 N N . GLU F 6 129 ? -45.304 -17.251 -90.907 1.00 54.34 125 GLU L N 1
ATOM 8878 C CA . GLU F 6 129 ? -44.638 -18.519 -91.182 1.00 58.73 125 GLU L CA 1
ATOM 8879 C C . GLU F 6 129 ? -45.262 -19.231 -92.376 1.00 56.66 125 GLU L C 1
ATOM 8880 O O . GLU F 6 129 ? -44.556 -19.927 -93.115 1.00 54.57 125 GLU L O 1
ATOM 8886 N N . LEU F 6 130 ? -46.572 -19.071 -92.583 1.00 55.87 126 LEU L N 1
ATOM 8887 C CA . LEU F 6 130 ? -47.184 -19.570 -93.810 1.00 51.90 126 LEU L CA 1
ATOM 8888 C C . LEU F 6 130 ? -46.590 -18.879 -95.029 1.00 51.67 126 LEU L C 1
ATOM 8889 O O . LEU F 6 130 ? -46.366 -19.513 -96.067 1.00 56.82 126 LEU L O 1
ATOM 8894 N N . GLN F 6 131 ? -46.324 -17.576 -94.918 1.00 47.76 127 GLN L N 1
ATOM 8895 C CA . GLN F 6 131 ? -45.589 -16.862 -95.953 1.00 57.47 127 GLN L CA 1
ATOM 8896 C C . GLN F 6 131 ? -44.114 -17.242 -95.973 1.00 62.48 127 GLN L C 1
ATOM 8897 O O . GLN F 6 131 ? -43.414 -16.899 -96.933 1.00 60.09 127 GLN L O 1
ATOM 8903 N N . ALA F 6 132 ? -43.631 -17.940 -94.945 1.00 65.66 128 ALA L N 1
ATOM 8904 C CA . ALA F 6 132 ? -42.265 -18.442 -94.893 1.00 60.13 128 ALA L CA 1
ATOM 8905 C C . ALA F 6 132 ? -42.175 -19.925 -95.234 1.00 58.98 128 ALA L C 1
ATOM 8906 O O . ALA F 6 132 ? -41.149 -20.552 -94.953 1.00 65.96 128 ALA L O 1
ATOM 8908 N N . ASN F 6 133 ? -43.238 -20.498 -95.808 1.00 54.03 129 ASN L N 1
ATOM 8909 C CA . ASN F 6 133 ? -43.235 -21.863 -96.343 1.00 53.79 129 ASN L CA 1
ATOM 8910 C C . ASN F 6 133 ? -43.103 -22.914 -95.238 1.00 59.57 129 ASN L C 1
ATOM 8911 O O . ASN F 6 133 ? -42.471 -23.954 -95.429 1.00 63.34 129 ASN L O 1
ATOM 8916 N N . LYS F 6 134 ? -43.715 -22.655 -94.082 1.00 51.16 130 LYS L N 1
ATOM 8917 C CA . LYS F 6 134 ? -43.702 -23.615 -92.983 1.00 55.06 130 LYS L CA 1
ATOM 8918 C C . LYS F 6 134 ? -44.903 -23.364 -92.084 1.00 59.01 130 LYS L C 1
ATOM 8919 O O . LYS F 6 134 ? -45.156 -22.223 -91.690 1.00 62.13 130 LYS L O 1
ATOM 8925 N N . ALA F 6 135 ? -45.632 -24.428 -91.760 1.00 51.59 131 ALA L N 1
ATOM 8926 C CA . ALA F 6 135 ? -46.795 -24.355 -90.890 1.00 36.80 131 ALA L CA 1
ATOM 8927 C C . ALA F 6 135 ? -46.490 -25.023 -89.555 1.00 41.66 131 ALA L C 1
ATOM 8928 O O . ALA F 6 135 ? -45.648 -25.921 -89.471 1.00 54.85 131 ALA L O 1
ATOM 8930 N N . THR F 6 136 ? -47.183 -24.576 -88.509 1.00 32.75 132 THR L N 1
ATOM 8931 C CA . THR F 6 136 ? -46.971 -25.122 -87.171 1.00 35.39 132 THR L CA 1
ATOM 8932 C C . THR F 6 136 ? -48.239 -24.930 -86.352 1.00 34.00 132 THR L C 1
ATOM 8933 O O . THR F 6 136 ? -48.620 -23.794 -86.051 1.00 37.58 132 THR L O 1
ATOM 8937 N N . LEU F 6 137 ? -48.887 -26.036 -85.997 1.00 26.35 133 LEU L N 1
ATOM 8938 C CA . LEU F 6 137 ? -49.948 -26.007 -85.003 1.00 22.12 133 LEU L CA 1
ATOM 8939 C C . LEU F 6 137 ? -49.334 -26.072 -83.612 1.00 30.32 133 LEU L C 1
ATOM 8940 O O . LEU F 6 137 ? -48.383 -26.821 -83.375 1.00 37.05 133 LEU L O 1
ATOM 8945 N N . VAL F 6 138 ? -49.873 -25.278 -82.692 1.00 23.85 134 VAL L N 1
ATOM 8946 C CA . VAL F 6 138 ? -49.456 -25.308 -81.295 1.00 16.90 134 VAL L CA 1
ATOM 8947 C C . VAL F 6 138 ? -50.688 -25.554 -80.434 1.00 25.95 134 VAL L C 1
ATOM 8948 O O . VAL F 6 138 ? -51.683 -24.828 -80.535 1.00 30.38 134 VAL L O 1
ATOM 8952 N N . CYS F 6 139 ? -50.624 -26.593 -79.606 1.00 25.19 135 CYS L N 1
ATOM 8953 C CA . CYS F 6 139 ? -51.737 -27.018 -78.761 1.00 16.21 135 CYS L CA 1
ATOM 8954 C C . CYS F 6 139 ? -51.290 -26.868 -77.311 1.00 20.98 135 CYS L C 1
ATOM 8955 O O . CYS F 6 139 ? -50.607 -27.744 -76.771 1.00 30.51 135 CYS L O 1
ATOM 8958 N N . LEU F 6 140 ? -51.673 -25.758 -76.686 1.00 24.43 136 LEU L N 1
ATOM 8959 C CA . LEU F 6 140 ? -51.204 -25.413 -75.350 1.00 19.43 136 LEU L CA 1
ATOM 8960 C C . LEU F 6 140 ? -52.132 -26.012 -74.299 1.00 28.12 136 LEU L C 1
ATOM 8961 O O . LEU F 6 140 ? -53.340 -25.752 -74.305 1.00 23.63 136 LEU L O 1
ATOM 8966 N N . ILE F 6 141 ? -51.561 -26.809 -73.398 1.00 18.27 137 ILE L N 1
ATOM 8967 C CA . ILE F 6 141 ? -52.294 -27.477 -72.331 1.00 10.45 137 ILE L CA 1
ATOM 8968 C C . ILE F 6 141 ? -51.773 -26.958 -71.000 1.00 20.75 137 ILE L C 1
ATOM 8969 O O . ILE F 6 141 ? -50.559 -26.820 -70.815 1.00 23.58 137 ILE L O 1
ATOM 8974 N N . SER F 6 142 ? -52.685 -26.677 -70.071 1.00 19.64 138 SER L N 1
ATOM 8975 C CA . SER F 6 142 ? -52.282 -26.065 -68.812 1.00 20.30 138 SER L CA 1
ATOM 8976 C C . SER F 6 142 ? -53.324 -26.343 -67.738 1.00 21.17 138 SER L C 1
ATOM 8977 O O . SER F 6 142 ? -54.467 -26.704 -68.029 1.00 23.02 138 SER L O 1
ATOM 8980 N N . ASP F 6 143 ? -52.894 -26.173 -66.484 1.00 19.09 139 ASP L N 1
ATOM 8981 C CA . ASP F 6 143 ? -53.773 -26.224 -65.311 1.00 28.10 139 ASP L CA 1
ATOM 8982 C C . ASP F 6 143 ? -54.434 -27.591 -65.143 1.00 32.83 139 ASP L C 1
ATOM 8983 O O . ASP F 6 143 ? -55.614 -27.689 -64.798 1.00 26.15 139 ASP L O 1
ATOM 8988 N N . PHE F 6 144 ? -53.669 -28.657 -65.365 1.00 29.16 140 PHE L N 1
ATOM 8989 C CA . PHE F 6 144 ? -54.158 -30.010 -65.152 1.00 26.36 140 PHE L CA 1
ATOM 8990 C C . PHE F 6 144 ? -53.365 -30.690 -64.043 1.00 39.40 140 PHE L C 1
ATOM 8991 O O . PHE F 6 144 ? -52.186 -30.396 -63.826 1.00 40.60 140 PHE L O 1
ATOM 8999 N N . TYR F 6 145 ? -54.035 -31.604 -63.337 1.00 47.46 141 TYR L N 1
ATOM 9000 C CA . TYR F 6 145 ? -53.441 -32.388 -62.267 1.00 34.53 141 TYR L CA 1
ATOM 9001 C C . TYR F 6 145 ? -54.248 -33.669 -62.124 1.00 39.07 141 TYR L C 1
ATOM 9002 O O . TYR F 6 145 ? -55.486 -33.610 -62.150 1.00 54.93 141 TYR L O 1
ATOM 9011 N N . PRO F 6 146 ? -53.597 -34.833 -61.966 1.00 35.37 142 PRO L N 1
ATOM 9012 C CA . PRO F 6 146 ? -52.143 -35.036 -61.899 1.00 39.71 142 PRO L CA 1
ATOM 9013 C C . PRO F 6 146 ? -51.431 -34.805 -63.231 1.00 30.56 142 PRO L C 1
ATOM 9014 O O . PRO F 6 146 ? -51.973 -35.123 -64.289 1.00 20.01 142 PRO L O 1
ATOM 9018 N N . GLY F 6 147 ? -50.221 -34.256 -63.161 1.00 32.40 143 GLY L N 1
ATOM 9019 C CA . GLY F 6 147 ? -49.497 -33.843 -64.347 1.00 26.33 143 GLY L CA 1
ATOM 9020 C C . GLY F 6 147 ? -49.021 -34.969 -65.238 1.00 26.87 143 GLY L C 1
ATOM 9021 O O . GLY F 6 147 ? -47.850 -35.358 -65.190 1.00 37.41 143 GLY L O 1
ATOM 9022 N N . ALA F 6 148 ? -49.926 -35.493 -66.063 1.00 13.56 144 ALA L N 1
ATOM 9023 C CA . ALA F 6 148 ? -49.577 -36.522 -67.040 1.00 17.67 144 ALA L CA 1
ATOM 9024 C C . ALA F 6 148 ? -50.717 -36.597 -68.046 1.00 29.03 144 ALA L C 1
ATOM 9025 O O . ALA F 6 148 ? -51.817 -37.035 -67.697 1.00 41.85 144 ALA L O 1
ATOM 9027 N N . VAL F 6 149 ? -50.457 -36.168 -69.281 1.00 24.87 145 VAL L N 1
ATOM 9028 C CA . VAL F 6 149 ? -51.467 -36.147 -70.329 1.00 18.53 145 VAL L CA 1
ATOM 9029 C C . VAL F 6 149 ? -50.926 -36.852 -71.564 1.00 24.63 145 VAL L C 1
ATOM 9030 O O . VAL F 6 149 ? -49.715 -36.957 -71.773 1.00 40.80 145 VAL L O 1
ATOM 9034 N N . THR F 6 150 ? -51.851 -37.342 -72.385 1.00 19.37 146 THR L N 1
ATOM 9035 C CA . THR F 6 150 ? -51.538 -37.945 -73.672 1.00 28.89 146 THR L CA 1
ATOM 9036 C C . THR F 6 150 ? -52.242 -37.151 -74.762 1.00 33.44 146 THR L C 1
ATOM 9037 O O . THR F 6 150 ? -53.449 -36.901 -74.671 1.00 33.81 146 THR L O 1
ATOM 9041 N N . VAL F 6 151 ? -51.489 -36.751 -75.783 1.00 33.02 147 VAL L N 1
ATOM 9042 C CA . VAL F 6 151 ? -51.987 -35.891 -76.849 1.00 31.94 147 VAL L CA 1
ATOM 9043 C C . VAL F 6 151 ? -52.176 -36.724 -78.109 1.00 41.65 147 VAL L C 1
ATOM 9044 O O . VAL F 6 151 ? -51.336 -37.568 -78.441 1.00 57.65 147 VAL L O 1
ATOM 9048 N N . ALA F 6 152 ? -53.284 -36.483 -78.808 1.00 32.28 148 ALA L N 1
ATOM 9049 C CA . ALA F 6 152 ? -53.595 -37.166 -80.058 1.00 27.64 148 ALA L CA 1
ATOM 9050 C C . ALA F 6 152 ? -54.012 -36.130 -81.089 1.00 29.86 148 ALA L C 1
ATOM 9051 O O . ALA F 6 152 ? -54.988 -35.401 -80.879 1.00 33.28 148 ALA L O 1
ATOM 9053 N N . TRP F 6 153 ? -53.276 -36.062 -82.193 1.00 37.08 149 TRP L N 1
ATOM 9054 C CA . TRP F 6 153 ? -53.592 -35.167 -83.294 1.00 47.76 149 TRP L CA 1
ATOM 9055 C C . TRP F 6 153 ? -54.408 -35.903 -84.348 1.00 50.89 149 TRP L C 1
ATOM 9056 O O . TRP F 6 153 ? -54.282 -37.118 -84.521 1.00 72.87 149 TRP L O 1
ATOM 9067 N N . LYS F 6 154 ? -55.251 -35.153 -85.056 1.00 36.18 150 LYS L N 1
ATOM 9068 C CA . LYS F 6 154 ? -56.122 -35.725 -86.075 1.00 33.89 150 LYS L CA 1
ATOM 9069 C C . LYS F 6 154 ? -56.264 -34.751 -87.233 1.00 36.69 150 LYS L C 1
ATOM 9070 O O . LYS F 6 154 ? -56.800 -33.652 -87.059 1.00 42.83 150 LYS L O 1
ATOM 9076 N N . ALA F 6 155 ? -55.783 -35.154 -88.407 1.00 31.39 151 ALA L N 1
ATOM 9077 C CA . ALA F 6 155 ? -56.090 -34.454 -89.649 1.00 31.52 151 ALA L CA 1
ATOM 9078 C C . ALA F 6 155 ? -57.457 -34.931 -90.121 1.00 33.32 151 ALA L C 1
ATOM 9079 O O . ALA F 6 155 ? -57.614 -36.097 -90.501 1.00 36.37 151 ALA L O 1
ATOM 9081 N N . ASP F 6 156 ? -58.445 -34.034 -90.093 1.00 38.05 152 ASP L N 1
ATOM 9082 C CA . ASP F 6 156 ? -59.847 -34.402 -90.265 1.00 44.71 152 ASP L CA 1
ATOM 9083 C C . ASP F 6 156 ? -60.233 -35.449 -89.227 1.00 54.29 152 ASP L C 1
ATOM 9084 O O . ASP F 6 156 ? -60.432 -35.120 -88.053 1.00 52.77 152 ASP L O 1
ATOM 9089 N N . SER F 6 157 ? -60.330 -36.712 -89.642 1.00 50.82 153 SER L N 1
ATOM 9090 C CA . SER F 6 157 ? -60.632 -37.803 -88.727 1.00 42.61 153 SER L CA 1
ATOM 9091 C C . SER F 6 157 ? -59.504 -38.816 -88.612 1.00 37.67 153 SER L C 1
ATOM 9092 O O . SER F 6 157 ? -59.615 -39.756 -87.814 1.00 47.38 153 SER L O 1
ATOM 9095 N N . SER F 6 158 ? -58.428 -38.658 -89.376 1.00 31.26 154 SER L N 1
ATOM 9096 C CA . SER F 6 158 ? -57.343 -39.632 -89.429 1.00 35.93 154 SER L CA 1
ATOM 9097 C C . SER F 6 158 ? -56.254 -39.282 -88.418 1.00 43.16 154 SER L C 1
ATOM 9098 O O . SER F 6 158 ? -55.978 -38.101 -88.186 1.00 56.14 154 SER L O 1
ATOM 9101 N N . PRO F 6 159 ? -55.624 -40.283 -87.810 1.00 34.04 155 PRO L N 1
ATOM 9102 C CA . PRO F 6 159 ? -54.493 -40.004 -86.920 1.00 33.96 155 PRO L CA 1
ATOM 9103 C C . PRO F 6 159 ? -53.282 -39.527 -87.705 1.00 38.61 155 PRO L C 1
ATOM 9104 O O . PRO F 6 159 ? -53.110 -39.843 -88.885 1.00 33.49 155 PRO L O 1
ATOM 9108 N N . VAL F 6 160 ? -52.432 -38.754 -87.029 1.00 43.04 156 VAL L N 1
ATOM 9109 C CA . VAL F 6 160 ? -51.269 -38.149 -87.670 1.00 47.00 156 VAL L CA 1
ATOM 9110 C C . VAL F 6 160 ? -50.008 -38.897 -87.254 1.00 54.92 156 VAL L C 1
ATOM 9111 O O . VAL F 6 160 ? -49.373 -39.567 -88.077 1.00 51.19 156 VAL L O 1
ATOM 9115 N N . LYS F 6 161 ? -49.623 -38.756 -85.982 1.00 62.35 157 LYS L N 1
ATOM 9116 C CA . LYS F 6 161 ? -48.522 -39.503 -85.374 1.00 72.28 157 LYS L CA 1
ATOM 9117 C C . LYS F 6 161 ? -47.157 -39.204 -85.989 1.00 56.95 157 LYS L C 1
ATOM 9118 O O . LYS F 6 161 ? -46.130 -39.618 -85.442 1.00 49.36 157 LYS L O 1
ATOM 9124 N N . ALA F 6 162 ? -47.122 -38.491 -87.112 1.00 41.80 158 ALA L N 1
ATOM 9125 C CA . ALA F 6 162 ? -45.883 -38.197 -87.820 1.00 37.82 158 ALA L CA 1
ATOM 9126 C C . ALA F 6 162 ? -45.589 -36.707 -87.721 1.00 40.04 158 ALA L C 1
ATOM 9127 O O . ALA F 6 162 ? -46.376 -35.882 -88.197 1.00 51.53 158 ALA L O 1
ATOM 9129 N N . GLY F 6 163 ? -44.458 -36.368 -87.107 1.00 40.58 159 GLY L N 1
ATOM 9130 C CA . GLY F 6 163 ? -44.041 -34.984 -86.998 1.00 36.64 159 GLY L CA 1
ATOM 9131 C C . GLY F 6 163 ? -44.728 -34.225 -85.882 1.00 36.78 159 GLY L C 1
ATOM 9132 O O . GLY F 6 163 ? -45.189 -33.098 -86.084 1.00 33.06 159 GLY L O 1
ATOM 9133 N N . VAL F 6 164 ? -44.804 -34.828 -84.697 1.00 30.38 160 VAL L N 1
ATOM 9134 C CA . VAL F 6 164 ? -45.406 -34.198 -83.530 1.00 28.13 160 VAL L CA 1
ATOM 9135 C C . VAL F 6 164 ? -44.409 -34.235 -82.381 1.00 29.82 160 VAL L C 1
ATOM 9136 O O . VAL F 6 164 ? -43.733 -35.246 -82.161 1.00 41.69 160 VAL L O 1
ATOM 9140 N N . GLU F 6 165 ? -44.308 -33.122 -81.660 1.00 28.14 161 GLU L N 1
ATOM 9141 C CA . GLU F 6 165 ? -43.472 -33.016 -80.474 1.00 19.64 161 GLU L CA 1
ATOM 9142 C C . GLU F 6 165 ? -44.329 -32.516 -79.322 1.00 21.31 161 GLU L C 1
ATOM 9143 O O . GLU F 6 165 ? -45.225 -31.689 -79.519 1.00 31.17 161 GLU L O 1
ATOM 9149 N N . THR F 6 166 ? -44.059 -33.021 -78.121 1.00 18.02 162 THR L N 1
ATOM 9150 C CA . THR F 6 166 ? -44.883 -32.711 -76.960 1.00 15.32 162 THR L CA 1
ATOM 9151 C C . THR F 6 166 ? -44.004 -32.541 -75.732 1.00 25.88 162 THR L C 1
ATOM 9152 O O . THR F 6 166 ? -43.105 -33.353 -75.490 1.00 28.77 162 THR L O 1
ATOM 9156 N N . THR F 6 167 ? -44.269 -31.489 -74.961 1.00 20.31 163 THR L N 1
ATOM 9157 C CA . THR F 6 167 ? -43.525 -31.237 -73.737 1.00 13.77 163 THR L CA 1
ATOM 9158 C C . THR F 6 167 ? -43.845 -32.293 -72.685 1.00 27.02 163 THR L C 1
ATOM 9159 O O . THR F 6 167 ? -44.917 -32.904 -72.688 1.00 31.78 163 THR L O 1
ATOM 9163 N N . THR F 6 168 ? -42.895 -32.509 -71.784 1.00 23.72 164 THR L N 1
ATOM 9164 C CA . THR F 6 168 ? -43.212 -33.273 -70.588 1.00 14.82 164 THR L CA 1
ATOM 9165 C C . THR F 6 168 ? -43.970 -32.382 -69.605 1.00 16.38 164 THR L C 1
ATOM 9166 O O . THR F 6 168 ? -43.668 -31.191 -69.493 1.00 28.90 164 THR L O 1
ATOM 9170 N N . PRO F 6 169 ? -44.966 -32.924 -68.898 1.00 11.64 165 PRO L N 1
ATOM 9171 C CA . PRO F 6 169 ? -45.774 -32.091 -67.996 1.00 14.44 165 PRO L CA 1
ATOM 9172 C C . PRO F 6 169 ? -44.952 -31.388 -66.925 1.00 18.04 165 PRO L C 1
ATOM 9173 O O . PRO F 6 169 ? -44.585 -31.992 -65.912 1.00 47.17 165 PRO L O 1
ATOM 9177 N N . SER F 6 170 ? -44.657 -30.111 -67.149 1.00 21.14 166 SER L N 1
ATOM 9178 C CA . SER F 6 170 ? -43.937 -29.295 -66.184 1.00 18.66 166 SER L CA 1
ATOM 9179 C C . SER F 6 170 ? -44.919 -28.635 -65.225 1.00 25.04 166 SER L C 1
ATOM 9180 O O . SER F 6 170 ? -46.082 -28.401 -65.561 1.00 32.34 166 SER L O 1
ATOM 9183 N N . LYS F 6 171 ? -44.436 -28.326 -64.025 1.00 32.47 167 LYS L N 1
ATOM 9184 C CA . LYS F 6 171 ? -45.291 -27.819 -62.960 1.00 34.05 167 LYS L CA 1
ATOM 9185 C C . LYS F 6 171 ? -45.430 -26.304 -63.045 1.00 31.94 167 LYS L C 1
ATOM 9186 O O . LYS F 6 171 ? -44.480 -25.597 -63.394 1.00 34.21 167 LYS L O 1
ATOM 9192 N N . GLN F 6 172 ? -46.623 -25.814 -62.722 1.00 30.27 168 GLN L N 1
ATOM 9193 C CA . GLN F 6 172 ? -46.916 -24.389 -62.711 1.00 44.17 168 GLN L CA 1
ATOM 9194 C C . GLN F 6 172 ? -46.751 -23.820 -61.306 1.00 38.84 168 GLN L C 1
ATOM 9195 O O . GLN F 6 172 ? -46.544 -24.543 -60.329 1.00 54.02 168 GLN L O 1
ATOM 9201 N N . SER F 6 173 ? -46.856 -22.491 -61.216 1.00 41.94 169 SER L N 1
ATOM 9202 C CA . SER F 6 173 ? -46.769 -21.827 -59.920 1.00 39.77 169 SER L CA 1
ATOM 9203 C C . SER F 6 173 ? -47.987 -22.122 -59.054 1.00 31.99 169 SER L C 1
ATOM 9204 O O . SER F 6 173 ? -47.890 -22.093 -57.822 1.00 43.84 169 SER L O 1
ATOM 9207 N N . ASN F 6 174 ? -49.134 -22.406 -59.671 1.00 40.64 170 ASN L N 1
ATOM 9208 C CA . ASN F 6 174 ? -50.344 -22.778 -58.949 1.00 52.46 170 ASN L CA 1
ATOM 9209 C C . ASN F 6 174 ? -50.383 -24.258 -58.578 1.00 47.28 170 ASN L C 1
ATOM 9210 O O . ASN F 6 174 ? -51.467 -24.780 -58.287 1.00 49.41 170 ASN L O 1
ATOM 9215 N N . ASN F 6 175 ? -49.230 -24.929 -58.593 1.00 42.95 171 ASN L N 1
ATOM 9216 C CA . ASN F 6 175 ? -49.083 -26.332 -58.206 1.00 42.62 171 ASN L CA 1
ATOM 9217 C C . ASN F 6 175 ? -49.822 -27.284 -59.142 1.00 45.93 171 ASN L C 1
ATOM 9218 O O . ASN F 6 175 ? -50.038 -28.451 -58.801 1.00 35.13 171 ASN L O 1
ATOM 9223 N N . LYS F 6 176 ? -50.213 -26.811 -60.320 1.00 46.99 172 LYS L N 1
ATOM 9224 C CA . LYS F 6 176 ? -50.733 -27.657 -61.382 1.00 39.84 172 LYS L CA 1
ATOM 9225 C C . LYS F 6 176 ? -49.677 -27.779 -62.476 1.00 35.27 172 LYS L C 1
ATOM 9226 O O . LYS F 6 176 ? -48.589 -27.202 -62.389 1.00 42.94 172 LYS L O 1
ATOM 9232 N N . TYR F 6 177 ? -49.999 -28.540 -63.516 1.00 22.36 173 TYR L N 1
ATOM 9233 C CA . TYR F 6 177 ? -49.032 -28.853 -64.555 1.00 31.08 173 TYR L CA 1
ATOM 9234 C C . TYR F 6 177 ? -49.482 -28.301 -65.902 1.00 33.05 173 TYR L C 1
ATOM 9235 O O . TYR F 6 177 ? -50.669 -28.065 -66.141 1.00 34.85 173 TYR L O 1
ATOM 9244 N N . ALA F 6 178 ? -48.502 -28.100 -66.783 1.00 21.85 174 ALA L N 1
ATOM 9245 C CA . ALA F 6 178 ? -48.734 -27.586 -68.125 1.00 14.49 174 ALA L CA 1
ATOM 9246 C C . ALA F 6 178 ? -47.768 -28.252 -69.094 1.00 15.80 174 ALA L C 1
ATOM 9247 O O . ALA F 6 178 ? -46.680 -28.686 -68.707 1.00 16.36 174 ALA L O 1
ATOM 9249 N N . ALA F 6 179 ? -48.173 -28.320 -70.362 1.00 19.78 175 ALA L N 1
ATOM 9250 C CA . ALA F 6 179 ? -47.350 -28.924 -71.400 1.00 15.44 175 ALA L CA 1
ATOM 9251 C C . ALA F 6 179 ? -47.807 -28.414 -72.762 1.00 17.74 175 ALA L C 1
ATOM 9252 O O . ALA F 6 179 ? -49.009 -28.333 -73.027 1.00 23.70 175 ALA L O 1
ATOM 9254 N N . SER F 6 180 ? -46.842 -28.069 -73.615 1.00 17.46 176 SER L N 1
ATOM 9255 C CA . SER F 6 180 ? -47.132 -27.633 -74.970 1.00 11.30 176 SER L CA 1
ATOM 9256 C C . SER F 6 180 ? -47.265 -28.844 -75.888 1.00 18.72 176 SER L C 1
ATOM 9257 O O . SER F 6 180 ? -47.092 -29.994 -75.475 1.00 27.11 176 SER L O 1
ATOM 9260 N N . SER F 6 181 ? -47.579 -28.589 -77.157 1.00 24.71 177 SER L N 1
ATOM 9261 C CA . SER F 6 181 ? -47.691 -29.663 -78.140 1.00 16.45 177 SER L CA 1
ATOM 9262 C C . SER F 6 181 ? -47.682 -29.012 -79.515 1.00 17.71 177 SER L C 1
ATOM 9263 O O . SER F 6 181 ? -48.602 -28.258 -79.844 1.00 29.19 177 SER L O 1
ATOM 9266 N N . TYR F 6 182 ? -46.645 -29.294 -80.300 1.00 12.45 178 TYR L N 1
ATOM 9267 C CA . TYR F 6 182 ? -46.467 -28.708 -81.619 1.00 17.66 178 TYR L CA 1
ATOM 9268 C C . TYR F 6 182 ? -46.544 -29.796 -82.678 1.00 27.94 178 TYR L C 1
ATOM 9269 O O . TYR F 6 182 ? -45.884 -30.833 -82.558 1.00 39.04 178 TYR L O 1
ATOM 9278 N N . LEU F 6 183 ? -47.345 -29.553 -83.717 1.00 29.95 179 LEU L N 1
ATOM 9279 C CA . LEU F 6 183 ? -47.418 -30.407 -84.900 1.00 27.44 179 LEU L CA 1
ATOM 9280 C C . LEU F 6 183 ? -46.895 -29.607 -86.087 1.00 28.98 179 LEU L C 1
ATOM 9281 O O . LEU F 6 183 ? -47.521 -28.627 -86.507 1.00 37.12 179 LEU L O 1
ATOM 9286 N N . SER F 6 184 ? -45.751 -30.021 -86.623 1.00 29.10 180 SER L N 1
ATOM 9287 C CA . SER F 6 184 ? -45.176 -29.358 -87.784 1.00 33.25 180 SER L CA 1
ATOM 9288 C C . SER F 6 184 ? -45.838 -29.870 -89.055 1.00 42.67 180 SER L C 1
ATOM 9289 O O . SER F 6 184 ? -46.000 -31.081 -89.239 1.00 34.51 180 SER L O 1
ATOM 9292 N N . LEU F 6 185 ? -46.226 -28.946 -89.928 1.00 56.73 181 LEU L N 1
ATOM 9293 C CA . LEU F 6 185 ? -46.881 -29.279 -91.182 1.00 47.93 181 LEU L CA 1
ATOM 9294 C C . LEU F 6 185 ? -46.266 -28.477 -92.317 1.00 53.33 181 LEU L C 1
ATOM 9295 O O . LEU F 6 185 ? -45.666 -27.419 -92.110 1.00 48.23 181 LEU L O 1
ATOM 9300 N N . THR F 6 186 ? -46.423 -29.001 -93.525 1.00 50.35 182 THR L N 1
ATOM 9301 C CA . THR F 6 186 ? -46.111 -28.220 -94.706 1.00 59.35 182 THR L CA 1
ATOM 9302 C C . THR F 6 186 ? -47.263 -27.257 -94.991 1.00 54.69 182 THR L C 1
ATOM 9303 O O . THR F 6 186 ? -48.417 -27.554 -94.671 1.00 44.52 182 THR L O 1
ATOM 9307 N N . PRO F 6 187 ? -46.977 -26.092 -95.578 1.00 59.09 183 PRO L N 1
ATOM 9308 C CA . PRO F 6 187 ? -48.060 -25.132 -95.852 1.00 47.28 183 PRO L CA 1
ATOM 9309 C C . PRO F 6 187 ? -49.137 -25.680 -96.769 1.00 57.40 183 PRO L C 1
ATOM 9310 O O . PRO F 6 187 ? -50.263 -25.166 -96.752 1.00 62.32 183 PRO L O 1
ATOM 9314 N N . MET F 6 188 ? -48.835 -26.707 -97.562 1.00 70.33 184 MET L N 1
ATOM 9315 C CA . MET F 6 188 ? -49.836 -27.317 -98.426 1.00 67.28 184 MET L CA 1
ATOM 9316 C C . MET F 6 188 ? -50.587 -28.452 -97.743 1.00 55.90 184 MET L C 1
ATOM 9317 O O . MET F 6 188 ? -51.771 -28.659 -98.033 1.00 61.00 184 MET L O 1
ATOM 9322 N N . GLN F 6 189 ? -49.928 -29.195 -96.848 1.00 57.03 185 GLN L N 1
ATOM 9323 C CA . GLN F 6 189 ? -50.629 -30.221 -96.080 1.00 51.27 185 GLN L CA 1
ATOM 9324 C C . GLN F 6 189 ? -51.707 -29.605 -95.200 1.00 47.40 185 GLN L C 1
ATOM 9325 O O . GLN F 6 189 ? -52.780 -30.190 -95.014 1.00 47.21 185 GLN L O 1
ATOM 9331 N N . TRP F 6 190 ? -51.435 -28.424 -94.645 1.00 50.34 186 TRP L N 1
ATOM 9332 C CA . TRP F 6 190 ? -52.392 -27.733 -93.793 1.00 42.02 186 TRP L CA 1
ATOM 9333 C C . TRP F 6 190 ? -53.510 -27.071 -94.587 1.00 44.92 186 TRP L C 1
ATOM 9334 O O . TRP F 6 190 ? -54.589 -26.832 -94.033 1.00 47.68 186 TRP L O 1
ATOM 9345 N N . LYS F 6 191 ? -53.288 -26.794 -95.872 1.00 49.87 187 LYS L N 1
ATOM 9346 C CA . LYS F 6 191 ? -54.325 -26.212 -96.713 1.00 55.51 187 LYS L CA 1
ATOM 9347 C C . LYS F 6 191 ? -55.199 -27.266 -97.383 1.00 54.08 187 LYS L C 1
ATOM 9348 O O . LYS F 6 191 ? -56.374 -26.999 -97.660 1.00 57.16 187 LYS L O 1
ATOM 9354 N N . MET F 6 192 ? -54.658 -28.457 -97.640 1.00 55.05 188 MET L N 1
ATOM 9355 C CA . MET F 6 192 ? -55.387 -29.517 -98.326 1.00 54.35 188 MET L CA 1
ATOM 9356 C C . MET F 6 192 ? -56.290 -30.322 -97.397 1.00 45.31 188 MET L C 1
ATOM 9357 O O . MET F 6 192 ? -56.798 -31.370 -97.811 1.00 56.05 188 MET L O 1
ATOM 9362 N N . HIS F 6 193 ? -56.505 -29.868 -96.165 1.00 39.59 189 HIS L N 1
ATOM 9363 C CA . HIS F 6 193 ? -57.326 -30.585 -95.202 1.00 48.92 189 HIS L CA 1
ATOM 9364 C C . HIS F 6 193 ? -58.446 -29.691 -94.690 1.00 52.21 189 HIS L C 1
ATOM 9365 O O . HIS F 6 193 ? -58.323 -28.463 -94.660 1.00 49.07 189 HIS L O 1
ATOM 9372 N N . LYS F 6 194 ? -59.546 -30.329 -94.281 1.00 56.19 190 LYS L N 1
ATOM 9373 C CA . LYS F 6 194 ? -60.724 -29.587 -93.847 1.00 59.44 190 LYS L CA 1
ATOM 9374 C C . LYS F 6 194 ? -60.585 -29.087 -92.414 1.00 51.79 190 LYS L C 1
ATOM 9375 O O . LYS F 6 194 ? -61.002 -27.965 -92.105 1.00 41.72 190 LYS L O 1
ATOM 9381 N N . SER F 6 195 ? -60.006 -29.895 -91.528 1.00 49.77 191 SER L N 1
ATOM 9382 C CA . SER F 6 195 ? -59.901 -29.525 -90.125 1.00 38.65 191 SER L CA 1
ATOM 9383 C C . SER F 6 195 ? -58.715 -30.240 -89.495 1.00 45.43 191 SER L C 1
ATOM 9384 O O . SER F 6 195 ? -58.173 -31.200 -90.048 1.00 45.24 191 SER L O 1
ATOM 9387 N N . TYR F 6 196 ? -58.321 -29.753 -88.319 1.00 45.81 192 TYR L N 1
ATOM 9388 C CA . TYR F 6 196 ? -57.252 -30.348 -87.528 1.00 31.85 192 TYR L CA 1
ATOM 9389 C C . TYR F 6 196 ? -57.631 -30.268 -86.059 1.00 24.49 192 TYR L C 1
ATOM 9390 O O . TYR F 6 196 ? -58.040 -29.206 -85.582 1.00 24.63 192 TYR L O 1
ATOM 9399 N N . SER F 6 197 ? -57.492 -31.382 -85.348 1.00 26.67 193 SER L N 1
ATOM 9400 C CA . SER F 6 197 ? -57.909 -31.488 -83.958 1.00 24.61 193 SER L CA 1
ATOM 9401 C C . SER F 6 197 ? -56.706 -31.748 -83.060 1.00 26.64 193 SER L C 1
ATOM 9402 O O . SER F 6 197 ? -55.605 -32.060 -83.522 1.00 29.28 193 SER L O 1
ATOM 9405 N N . CYS F 6 198 ? -56.935 -31.612 -81.742 1.00 23.81 194 CYS L N 1
ATOM 9406 C CA . CYS F 6 198 ? -55.925 -31.892 -80.716 1.00 19.68 194 CYS L CA 1
ATOM 9407 C C . CYS F 6 198 ? -56.634 -32.587 -79.550 1.00 19.22 194 CYS L C 1
ATOM 9408 O O . CYS F 6 198 ? -57.007 -31.960 -78.556 1.00 15.55 194 CYS L O 1
ATOM 9411 N N . GLN F 6 199 ? -56.827 -33.898 -79.680 1.00 23.33 195 GLN L N 1
ATOM 9412 C CA . GLN F 6 199 ? -57.400 -34.687 -78.596 1.00 19.72 195 GLN L CA 1
ATOM 9413 C C . GLN F 6 199 ? -56.418 -34.747 -77.431 1.00 20.86 195 GLN L C 1
ATOM 9414 O O . GLN F 6 199 ? -55.291 -35.227 -77.585 1.00 31.39 195 GLN L O 1
ATOM 9420 N N . VAL F 6 200 ? -56.844 -34.262 -76.268 1.00 16.12 196 VAL L N 1
ATOM 9421 C CA . VAL F 6 200 ? -56.006 -34.208 -75.075 1.00 13.21 196 VAL L CA 1
ATOM 9422 C C . VAL F 6 200 ? -56.689 -35.055 -74.009 1.00 22.39 196 VAL L C 1
ATOM 9423 O O . VAL F 6 200 ? -57.657 -34.617 -73.376 1.00 28.91 196 VAL L O 1
ATOM 9427 N N . THR F 6 201 ? -56.186 -36.271 -73.802 1.00 33.60 197 THR L N 1
ATOM 9428 C CA . THR F 6 201 ? -56.731 -37.186 -72.806 1.00 25.73 197 THR L CA 1
ATOM 9429 C C . THR F 6 201 ? -55.971 -36.987 -71.499 1.00 33.03 197 THR L C 1
ATOM 9430 O O . THR F 6 201 ? -54.772 -37.276 -71.420 1.00 43.93 197 THR L O 1
ATOM 9434 N N . HIS F 6 202 ? -56.661 -36.487 -70.479 1.00 26.04 198 HIS L N 1
ATOM 9435 C CA . HIS F 6 202 ? -56.091 -36.320 -69.149 1.00 28.37 198 HIS L CA 1
ATOM 9436 C C . HIS F 6 202 ? -56.853 -37.205 -68.176 1.00 42.89 198 HIS L C 1
ATOM 9437 O O . HIS F 6 202 ? -58.089 -37.228 -68.191 1.00 42.16 198 HIS L O 1
ATOM 9444 N N . GLU F 6 203 ? -56.112 -37.924 -67.330 1.00 55.53 199 GLU L N 1
ATOM 9445 C CA . GLU F 6 203 ? -56.680 -38.960 -66.474 1.00 44.04 199 GLU L CA 1
ATOM 9446 C C . GLU F 6 203 ? -57.457 -39.963 -67.318 1.00 49.71 199 GLU L C 1
ATOM 9447 O O . GLU F 6 203 ? -56.860 -40.746 -68.064 1.00 52.22 199 GLU L O 1
ATOM 9453 N N . GLY F 6 204 ? -58.782 -39.941 -67.224 1.00 37.32 200 GLY L N 1
ATOM 9454 C CA . GLY F 6 204 ? -59.588 -40.855 -68.007 1.00 41.57 200 GLY L CA 1
ATOM 9455 C C . GLY F 6 204 ? -60.652 -40.171 -68.837 1.00 38.01 200 GLY L C 1
ATOM 9456 O O . GLY F 6 204 ? -61.796 -40.631 -68.896 1.00 42.83 200 GLY L O 1
ATOM 9457 N N . SER F 6 205 ? -60.283 -39.073 -69.489 1.00 33.75 201 SER L N 1
ATOM 9458 C CA . SER F 6 205 ? -61.232 -38.309 -70.284 1.00 37.18 201 SER L CA 1
ATOM 9459 C C . SER F 6 205 ? -60.470 -37.445 -71.276 1.00 50.18 201 SER L C 1
ATOM 9460 O O . SER F 6 205 ? -59.385 -36.940 -70.974 1.00 48.91 201 SER L O 1
ATOM 9463 N N . THR F 6 206 ? -61.056 -37.278 -72.457 1.00 43.67 202 THR L N 1
ATOM 9464 C CA . THR F 6 206 ? -60.446 -36.527 -73.544 1.00 28.27 202 THR L CA 1
ATOM 9465 C C . THR F 6 206 ? -61.086 -35.149 -73.674 1.00 29.77 202 THR L C 1
ATOM 9466 O O . THR F 6 206 ? -62.224 -34.921 -73.257 1.00 36.10 202 THR L O 1
ATOM 9470 N N . VAL F 6 207 ? -60.326 -34.225 -74.260 1.00 21.91 203 VAL L N 1
ATOM 9471 C CA . VAL F 6 207 ? -60.795 -32.872 -74.546 1.00 15.66 203 VAL L CA 1
ATOM 9472 C C . VAL F 6 207 ? -60.356 -32.520 -75.960 1.00 22.98 203 VAL L C 1
ATOM 9473 O O . VAL F 6 207 ? -59.156 -32.505 -76.255 1.00 33.68 203 VAL L O 1
ATOM 9477 N N . GLU F 6 208 ? -61.319 -32.237 -76.831 1.00 22.12 204 GLU L N 1
ATOM 9478 C CA . GLU F 6 208 ? -61.049 -31.942 -78.231 1.00 17.87 204 GLU L CA 1
ATOM 9479 C C . GLU F 6 208 ? -61.042 -30.438 -78.469 1.00 23.84 204 GLU L C 1
ATOM 9480 O O . GLU F 6 208 ? -61.855 -29.702 -77.901 1.00 37.90 204 GLU L O 1
ATOM 9486 N N . LYS F 6 209 ? -60.110 -29.988 -79.308 1.00 23.29 205 LYS L N 1
ATOM 9487 C CA . LYS F 6 209 ? -60.046 -28.598 -79.751 1.00 26.75 205 LYS L CA 1
ATOM 9488 C C . LYS F 6 209 ? -59.630 -28.608 -81.215 1.00 32.54 205 LYS L C 1
ATOM 9489 O O . LYS F 6 209 ? -58.497 -28.982 -81.535 1.00 33.79 205 LYS L O 1
ATOM 9495 N N . THR F 6 210 ? -60.538 -28.205 -82.098 1.00 32.44 206 THR L N 1
ATOM 9496 C CA . THR F 6 210 ? -60.327 -28.279 -83.536 1.00 31.35 206 THR L CA 1
ATOM 9497 C C . THR F 6 210 ? -60.061 -26.896 -84.118 1.00 30.81 206 THR L C 1
ATOM 9498 O O . THR F 6 210 ? -60.531 -25.880 -83.597 1.00 24.26 206 THR L O 1
ATOM 9502 N N . VAL F 6 211 ? -59.299 -26.873 -85.211 1.00 25.15 207 VAL L N 1
ATOM 9503 C CA . VAL F 6 211 ? -58.919 -25.643 -85.900 1.00 26.82 207 VAL L CA 1
ATOM 9504 C C . VAL F 6 211 ? -58.870 -25.926 -87.396 1.00 35.26 207 VAL L C 1
ATOM 9505 O O . VAL F 6 211 ? -58.271 -26.918 -87.825 1.00 44.22 207 VAL L O 1
ATOM 9509 N N . ALA F 6 212 ? -59.497 -25.059 -88.185 1.00 24.01 208 ALA L N 1
ATOM 9510 C CA . ALA F 6 212 ? -59.627 -25.210 -89.625 1.00 33.99 208 ALA L CA 1
ATOM 9511 C C . ALA F 6 212 ? -58.983 -24.034 -90.351 1.00 44.16 208 ALA L C 1
ATOM 9512 O O . ALA F 6 212 ? -58.842 -22.944 -89.782 1.00 41.59 208 ALA L O 1
ATOM 9514 N N . PRO F 6 213 ? -58.576 -24.218 -91.619 1.00 44.96 209 PRO L N 1
ATOM 9515 C CA . PRO F 6 213 ? -57.962 -23.108 -92.359 1.00 46.44 209 PRO L CA 1
ATOM 9516 C C . PRO F 6 213 ? -58.975 -22.240 -93.088 1.00 73.16 209 PRO L C 1
ATOM 9517 O O . PRO F 6 213 ? -59.361 -22.543 -94.221 1.00 92.37 209 PRO L O 1
ATOM 9521 N N . THR F 6 214 ? -59.406 -21.156 -92.449 1.00 74.64 210 THR L N 1
ATOM 9522 C CA . THR F 6 214 ? -60.319 -20.204 -93.075 1.00 92.50 210 THR L CA 1
ATOM 9523 C C . THR F 6 214 ? -59.936 -18.771 -92.719 1.00 78.96 210 THR L C 1
ATOM 9524 O O . THR F 6 214 ? -58.919 -18.256 -93.184 1.00 78.12 210 THR L O 1
ATOM 9528 N N . ARG G 7 1 ? 31.772 -57.560 -6.631 1.00 63.19 1 ARG U N 1
ATOM 9529 C CA . ARG G 7 1 ? 30.677 -58.018 -7.477 1.00 93.30 1 ARG U CA 1
ATOM 9530 C C . ARG G 7 1 ? 30.276 -56.947 -8.486 1.00 95.79 1 ARG U C 1
ATOM 9531 O O . ARG G 7 1 ? 30.285 -57.185 -9.694 1.00 79.05 1 ARG U O 1
ATOM 9539 N N . ALA G 7 2 ? 29.923 -55.768 -7.980 1.00 102.91 2 ALA U N 1
ATOM 9540 C CA . ALA G 7 2 ? 29.535 -54.667 -8.850 1.00 103.25 2 ALA U CA 1
ATOM 9541 C C . ALA G 7 2 ? 30.728 -54.186 -9.666 1.00 95.13 2 ALA U C 1
ATOM 9542 O O . ALA G 7 2 ? 31.846 -54.074 -9.156 1.00 103.60 2 ALA U O 1
ATOM 9544 N N . HIS G 7 3 ? 30.485 -53.902 -10.943 1.00 94.83 3 HIS U N 1
ATOM 9545 C CA . HIS G 7 3 ? 31.549 -53.484 -11.848 1.00 111.56 3 HIS U CA 1
ATOM 9546 C C . HIS G 7 3 ? 30.946 -52.620 -12.944 1.00 107.12 3 HIS U C 1
ATOM 9547 O O . HIS G 7 3 ? 30.037 -53.063 -13.652 1.00 87.05 3 HIS U O 1
ATOM 9554 N N . LEU G 7 4 ? 31.451 -51.397 -13.081 1.00 102.10 4 LEU U N 1
ATOM 9555 C CA . LEU G 7 4 ? 30.987 -50.457 -14.091 1.00 87.39 4 LEU U CA 1
ATOM 9556 C C . LEU G 7 4 ? 32.068 -50.283 -15.148 1.00 87.75 4 LEU U C 1
ATOM 9557 O O . LEU G 7 4 ? 33.219 -49.973 -14.820 1.00 85.48 4 LEU U O 1
ATOM 9562 N N . VAL G 7 5 ? 31.698 -50.484 -16.410 1.00 89.56 5 VAL U N 1
ATOM 9563 C CA . VAL G 7 5 ? 32.621 -50.391 -17.537 1.00 89.67 5 VAL U CA 1
ATOM 9564 C C . VAL G 7 5 ? 32.143 -49.255 -18.431 1.00 87.73 5 VAL U C 1
ATOM 9565 O O . VAL G 7 5 ? 31.081 -49.355 -19.059 1.00 92.76 5 VAL U O 1
ATOM 9569 N N . GLN G 7 6 ? 32.923 -48.179 -18.494 1.00 84.65 6 GLN U N 1
ATOM 9570 C CA . GLN G 7 6 ? 32.566 -47.017 -19.289 1.00 84.41 6 GLN U CA 1
ATOM 9571 C C . GLN G 7 6 ? 33.135 -47.145 -20.702 1.00 93.19 6 GLN U C 1
ATOM 9572 O O . GLN G 7 6 ? 33.738 -48.156 -21.071 1.00 98.14 6 GLN U O 1
ATOM 9578 N N . SER G 7 7 ? 32.943 -46.102 -21.505 1.00 113.98 7 SER U N 1
ATOM 9579 C CA . SER G 7 7 ? 33.343 -46.102 -22.903 1.00 128.57 7 SER U CA 1
ATOM 9580 C C . SER G 7 7 ? 34.720 -45.460 -23.065 1.00 121.95 7 SER U C 1
ATOM 9581 O O . SER G 7 7 ? 35.373 -45.061 -22.098 1.00 117.21 7 SER U O 1
ATOM 9584 N N . GLY G 7 8 ? 35.166 -45.363 -24.320 1.00 116.71 8 GLY U N 1
ATOM 9585 C CA . GLY G 7 8 ? 36.462 -44.793 -24.613 1.00 114.52 8 GLY U CA 1
ATOM 9586 C C . GLY G 7 8 ? 36.456 -43.276 -24.616 1.00 131.55 8 GLY U C 1
ATOM 9587 O O . GLY G 7 8 ? 35.413 -42.624 -24.589 1.00 129.32 8 GLY U O 1
ATOM 9588 N N . THR G 7 9 ? 37.662 -42.713 -24.652 1.00 129.01 9 THR U N 1
ATOM 9589 C CA . THR G 7 9 ? 37.828 -41.268 -24.629 1.00 113.26 9 THR U CA 1
ATOM 9590 C C . THR G 7 9 ? 37.293 -40.642 -25.915 1.00 111.85 9 THR U C 1
ATOM 9591 O O . THR G 7 9 ? 37.213 -41.284 -26.967 1.00 111.90 9 THR U O 1
ATOM 9595 N N . ALA G 7 10 ? 36.928 -39.366 -25.821 1.00 115.69 10 ALA U N 1
ATOM 9596 C CA . ALA G 7 10 ? 36.277 -38.653 -26.911 1.00 132.89 10 ALA U CA 1
ATOM 9597 C C . ALA G 7 10 ? 37.067 -37.408 -27.289 1.00 126.59 10 ALA U C 1
ATOM 9598 O O . ALA G 7 10 ? 37.625 -36.725 -26.423 1.00 126.54 10 ALA U O 1
ATOM 9600 N N . MET G 7 11 ? 37.107 -37.120 -28.589 1.00 116.53 11 MET U N 1
ATOM 9601 C CA . MET G 7 11 ? 37.709 -35.906 -29.132 1.00 107.94 11 MET U CA 1
ATOM 9602 C C . MET G 7 11 ? 36.647 -35.186 -29.953 1.00 105.41 11 MET U C 1
ATOM 9603 O O . MET G 7 11 ? 36.279 -35.647 -31.039 1.00 65.51 11 MET U O 1
ATOM 9608 N N . LYS G 7 12 ? 36.154 -34.062 -29.437 1.00 117.60 12 LYS U N 1
ATOM 9609 C CA . LYS G 7 12 ? 35.071 -33.325 -30.070 1.00 124.33 12 LYS U CA 1
ATOM 9610 C C . LYS G 7 12 ? 35.434 -31.853 -30.184 1.00 127.07 12 LYS U C 1
ATOM 9611 O O . LYS G 7 12 ? 36.099 -31.296 -29.305 1.00 112.40 12 LYS U O 1
ATOM 9617 N N . LYS G 7 13 ? 34.994 -31.230 -31.273 1.00 126.33 13 LYS U N 1
ATOM 9618 C CA . LYS G 7 13 ? 35.134 -29.796 -31.452 1.00 127.44 13 LYS U CA 1
ATOM 9619 C C . LYS G 7 13 ? 34.093 -29.058 -30.614 1.00 136.65 13 LYS U C 1
ATOM 9620 O O . LYS G 7 13 ? 33.097 -29.648 -30.188 1.00 146.29 13 LYS U O 1
ATOM 9626 N N . PRO G 7 14 ? 34.310 -27.770 -30.343 1.00 137.96 14 PRO U N 1
ATOM 9627 C CA . PRO G 7 14 ? 33.304 -27.001 -29.599 1.00 142.05 14 PRO U CA 1
ATOM 9628 C C . PRO G 7 14 ? 31.966 -26.984 -30.324 1.00 148.64 14 PRO U C 1
ATOM 9629 O O . PRO G 7 14 ? 31.902 -26.923 -31.554 1.00 162.33 14 PRO U O 1
ATOM 9633 N N . GLY G 7 15 ? 30.888 -27.045 -29.542 1.00 138.27 15 GLY U N 1
ATOM 9634 C CA . GLY G 7 15 ? 29.547 -27.080 -30.079 1.00 137.91 15 GLY U CA 1
ATOM 9635 C C . GLY G 7 15 ? 29.023 -28.461 -30.405 1.00 131.74 15 GLY U C 1
ATOM 9636 O O . GLY G 7 15 ? 27.817 -28.608 -30.642 1.00 134.01 15 GLY U O 1
ATOM 9637 N N . ALA G 7 16 ? 29.882 -29.477 -30.423 1.00 129.53 16 ALA U N 1
ATOM 9638 C CA . ALA G 7 16 ? 29.459 -30.832 -30.732 1.00 131.91 16 ALA U CA 1
ATOM 9639 C C . ALA G 7 16 ? 28.862 -31.497 -29.492 1.00 133.41 16 ALA U C 1
ATOM 9640 O O . ALA G 7 16 ? 28.815 -30.920 -28.402 1.00 122.99 16 ALA U O 1
ATOM 9642 N N . SER G 7 17 ? 28.398 -32.733 -29.663 1.00 131.76 17 SER U N 1
ATOM 9643 C CA . SER G 7 17 ? 27.806 -33.507 -28.584 1.00 120.22 17 SER U CA 1
ATOM 9644 C C . SER G 7 17 ? 28.520 -34.845 -28.466 1.00 128.04 17 SER U C 1
ATOM 9645 O O . SER G 7 17 ? 29.064 -35.365 -29.444 1.00 122.10 17 SER U O 1
ATOM 9648 N N . VAL G 7 18 ? 28.509 -35.401 -27.257 1.00 138.39 18 VAL U N 1
ATOM 9649 C CA . VAL G 7 18 ? 29.200 -36.648 -26.954 1.00 132.66 18 VAL U CA 1
ATOM 9650 C C . VAL G 7 18 ? 28.267 -37.546 -26.152 1.00 117.29 18 VAL U C 1
ATOM 9651 O O . VAL G 7 18 ? 27.506 -37.070 -25.302 1.00 111.97 18 VAL U O 1
ATOM 9655 N N . ARG G 7 19 ? 28.314 -38.845 -26.438 1.00 91.18 19 ARG U N 1
ATOM 9656 C CA . ARG G 7 19 ? 27.551 -39.847 -25.706 1.00 90.72 19 ARG U CA 1
ATOM 9657 C C . ARG G 7 19 ? 28.503 -40.706 -24.886 1.00 97.36 19 ARG U C 1
ATOM 9658 O O . ARG G 7 19 ? 29.484 -41.236 -25.419 1.00 107.43 19 ARG U O 1
ATOM 9666 N N . VAL G 7 20 ? 28.211 -40.838 -23.595 1.00 90.95 20 VAL U N 1
ATOM 9667 C CA . VAL G 7 20 ? 29.012 -41.637 -22.674 1.00 96.05 20 VAL U CA 1
ATOM 9668 C C . VAL G 7 20 ? 28.127 -42.745 -22.123 1.00 102.80 20 VAL U C 1
ATOM 9669 O O . VAL G 7 20 ? 27.097 -42.469 -21.494 1.00 104.37 20 VAL U O 1
ATOM 9673 N N . SER G 7 21 ? 28.524 -43.990 -22.359 1.00 94.79 21 SER U N 1
ATOM 9674 C CA . SER G 7 21 ? 27.799 -45.153 -21.871 1.00 89.63 21 SER U CA 1
ATOM 9675 C C . SER G 7 21 ? 28.492 -45.734 -20.644 1.00 99.66 21 SER U C 1
ATOM 9676 O O . SER G 7 21 ? 29.693 -45.549 -20.432 1.00 113.36 21 SER U O 1
ATOM 9679 N N . CYS G 7 22 ? 27.713 -46.447 -19.830 1.00 91.40 22 CYS U N 1
ATOM 9680 C CA . CYS G 7 22 ? 28.221 -47.059 -18.602 1.00 86.74 22 CYS U CA 1
ATOM 9681 C C . CYS G 7 22 ? 27.596 -48.445 -18.467 1.00 79.75 22 CYS U C 1
ATOM 9682 O O . CYS G 7 22 ? 26.478 -48.583 -17.961 1.00 82.81 22 CYS U O 1
ATOM 9685 N N . GLN G 7 23 ? 28.323 -49.465 -18.917 1.00 72.54 23 GLN U N 1
ATOM 9686 C CA . GLN G 7 23 ? 27.867 -50.843 -18.805 1.00 63.32 23 GLN U CA 1
ATOM 9687 C C . GLN G 7 23 ? 28.033 -51.332 -17.371 1.00 75.72 23 GLN U C 1
ATOM 9688 O O . GLN G 7 23 ? 29.098 -51.163 -16.768 1.00 94.10 23 GLN U O 1
ATOM 9694 N N . THR G 7 24 ? 26.980 -51.935 -16.826 1.00 79.83 24 THR U N 1
ATOM 9695 C CA . THR G 7 24 ? 26.998 -52.483 -15.479 1.00 79.26 24 THR U CA 1
ATOM 9696 C C . THR G 7 24 ? 26.779 -53.990 -15.534 1.00 77.90 24 THR U C 1
ATOM 9697 O O . THR G 7 24 ? 26.282 -54.529 -16.527 1.00 75.02 24 THR U O 1
ATOM 9701 N N . SER G 7 25 ? 27.154 -54.663 -14.447 1.00 83.62 25 SER U N 1
ATOM 9702 C CA . SER G 7 25 ? 26.997 -56.107 -14.327 1.00 90.26 25 SER U CA 1
ATOM 9703 C C . SER G 7 25 ? 27.339 -56.527 -12.906 1.00 92.05 25 SER U C 1
ATOM 9704 O O . SER G 7 25 ? 28.244 -55.961 -12.289 1.00 93.30 25 SER U O 1
ATOM 9707 N N . GLY G 7 26 ? 26.612 -57.518 -12.398 1.00 84.22 26 GLY U N 1
ATOM 9708 C CA . GLY G 7 26 ? 26.905 -58.106 -11.108 1.00 89.99 26 GLY U CA 1
ATOM 9709 C C . GLY G 7 26 ? 26.112 -57.578 -9.933 1.00 77.80 26 GLY U C 1
ATOM 9710 O O . GLY G 7 26 ? 26.499 -57.836 -8.788 1.00 75.46 26 GLY U O 1
ATOM 9711 N N . TYR G 7 27 ? 25.020 -56.856 -10.173 1.00 68.62 27 TYR U N 1
ATOM 9712 C CA . TYR G 7 27 ? 24.207 -56.309 -9.095 1.00 75.63 27 TYR U CA 1
ATOM 9713 C C . TYR G 7 27 ? 22.874 -55.862 -9.675 1.00 84.00 27 TYR U C 1
ATOM 9714 O O . TYR G 7 27 ? 22.749 -55.636 -10.882 1.00 82.66 27 TYR U O 1
ATOM 9723 N N . THR G 7 28 ? 21.885 -55.717 -8.795 1.00 92.45 28 THR U N 1
ATOM 9724 C CA . THR G 7 28 ? 20.561 -55.255 -9.200 1.00 73.55 28 THR U CA 1
ATOM 9725 C C . THR G 7 28 ? 20.640 -53.791 -9.617 1.00 71.92 28 THR U C 1
ATOM 9726 O O . THR G 7 28 ? 20.784 -52.901 -8.773 1.00 76.63 28 THR U O 1
ATOM 9730 N N . PHE G 7 29 ? 20.540 -53.543 -10.925 1.00 72.89 29 PHE U N 1
ATOM 9731 C CA . PHE G 7 29 ? 20.695 -52.192 -11.457 1.00 68.77 29 PHE U CA 1
ATOM 9732 C C . PHE G 7 29 ? 19.560 -51.280 -11.010 1.00 63.95 29 PHE U C 1
ATOM 9733 O O . PHE G 7 29 ? 19.789 -50.110 -10.682 1.00 65.72 29 PHE U O 1
ATOM 9741 N N . THR G 7 30 ? 18.332 -51.800 -10.975 1.00 58.56 30 THR U N 1
ATOM 9742 C CA . THR G 7 30 ? 17.164 -50.978 -10.683 1.00 51.80 30 THR U CA 1
ATOM 9743 C C . THR G 7 30 ? 17.083 -50.533 -9.228 1.00 51.13 30 THR U C 1
ATOM 9744 O O . THR G 7 30 ? 16.290 -49.637 -8.921 1.00 55.18 30 THR U O 1
ATOM 9748 N N . ALA G 7 31 ? 17.872 -51.123 -8.331 1.00 41.31 31 ALA U N 1
ATOM 9749 C CA . ALA G 7 31 ? 17.811 -50.794 -6.912 1.00 48.22 31 ALA U CA 1
ATOM 9750 C C . ALA G 7 31 ? 19.021 -50.002 -6.434 1.00 57.59 31 ALA U C 1
ATOM 9751 O O . ALA G 7 31 ? 19.165 -49.778 -5.227 1.00 61.80 31 ALA U O 1
ATOM 9753 N N . HIS G 7 32 ? 19.893 -49.570 -7.344 1.00 56.47 32 HIS U N 1
ATOM 9754 C CA . HIS G 7 32 ? 21.075 -48.793 -6.991 1.00 47.98 32 HIS U CA 1
ATOM 9755 C C . HIS G 7 32 ? 21.166 -47.586 -7.910 1.00 44.46 32 HIS U C 1
ATOM 9756 O O . HIS G 7 32 ? 21.198 -47.737 -9.136 1.00 33.37 32 HIS U O 1
ATOM 9763 N N . ILE G 7 33 ? 21.211 -46.392 -7.317 1.00 37.71 33 ILE U N 1
ATOM 9764 C CA . ILE G 7 33 ? 21.271 -45.161 -8.094 1.00 37.51 33 ILE U CA 1
ATOM 9765 C C . ILE G 7 33 ? 22.628 -45.046 -8.776 1.00 57.18 33 ILE U C 1
ATOM 9766 O O . ILE G 7 33 ? 23.664 -45.422 -8.211 1.00 69.20 33 ILE U O 1
ATOM 9771 N N . LEU G 7 34 ? 22.627 -44.527 -10.002 1.00 60.00 34 LEU U N 1
ATOM 9772 C CA . LEU G 7 34 ? 23.850 -44.269 -10.751 1.00 53.96 34 LEU U CA 1
ATOM 9773 C C . LEU G 7 34 ? 24.055 -42.767 -10.876 1.00 67.05 34 LEU U C 1
ATOM 9774 O O . LEU G 7 34 ? 23.246 -42.076 -11.504 1.00 62.30 34 LEU U O 1
ATOM 9779 N N . PHE G 7 35 ? 25.139 -42.270 -10.286 1.00 84.98 35 PHE U N 1
ATOM 9780 C CA . PHE G 7 35 ? 25.486 -40.862 -10.349 1.00 83.27 35 PHE U CA 1
ATOM 9781 C C . PHE G 7 35 ? 26.399 -40.605 -11.546 1.00 90.05 35 PHE U C 1
ATOM 9782 O O . PHE G 7 35 ? 26.754 -41.514 -12.301 1.00 82.53 35 PHE U O 1
ATOM 9790 N N . TRP G 7 36 ? 26.787 -39.343 -11.723 1.00 90.49 36 TRP U N 1
ATOM 9791 C CA . TRP G 7 36 ? 27.734 -38.968 -12.770 1.00 85.43 36 TRP U CA 1
ATOM 9792 C C . TRP G 7 36 ? 28.583 -37.823 -12.240 1.00 87.14 36 TRP U C 1
ATOM 9793 O O . TRP G 7 36 ? 28.066 -36.730 -11.988 1.00 79.48 36 TRP U O 1
ATOM 9804 N N . PHE G 7 37 ? 29.878 -38.074 -12.069 1.00 91.88 37 PHE U N 1
ATOM 9805 C CA . PHE G 7 37 ? 30.817 -37.081 -11.574 1.00 94.45 37 PHE U CA 1
ATOM 9806 C C . PHE G 7 37 ? 31.886 -36.806 -12.623 1.00 121.15 37 PHE U C 1
ATOM 9807 O O . PHE G 7 37 ? 32.250 -37.686 -13.408 1.00 110.22 37 PHE U O 1
ATOM 9815 N N . ARG G 7 38 ? 32.384 -35.571 -12.633 1.00 124.11 38 ARG U N 1
ATOM 9816 C CA . ARG G 7 38 ? 33.454 -35.170 -13.532 1.00 112.84 38 ARG U CA 1
ATOM 9817 C C . ARG G 7 38 ? 34.530 -34.436 -12.742 1.00 114.06 38 ARG U C 1
ATOM 9818 O O . ARG G 7 38 ? 34.274 -33.882 -11.670 1.00 103.27 38 ARG U O 1
ATOM 9826 N N . GLN G 7 39 ? 35.745 -34.442 -13.288 1.00 131.65 39 GLN U N 1
ATOM 9827 C CA . GLN G 7 39 ? 36.900 -33.849 -12.619 1.00 131.57 39 GLN U CA 1
ATOM 9828 C C . GLN G 7 39 ? 37.802 -33.219 -13.671 1.00 134.25 39 GLN U C 1
ATOM 9829 O O . GLN G 7 39 ? 38.432 -33.932 -14.459 1.00 137.22 39 GLN U O 1
ATOM 9835 N N . ALA G 7 40 ? 37.862 -31.891 -13.683 1.00 127.52 40 ALA U N 1
ATOM 9836 C CA . ALA G 7 40 ? 38.766 -31.194 -14.581 1.00 134.16 40 ALA U CA 1
ATOM 9837 C C . ALA G 7 40 ? 40.212 -31.393 -14.125 1.00 141.49 40 ALA U C 1
ATOM 9838 O O . ALA G 7 40 ? 40.467 -31.642 -12.943 1.00 144.62 40 ALA U O 1
ATOM 9840 N N . PRO G 7 41 ? 41.181 -31.302 -15.048 1.00 132.49 41 PRO U N 1
ATOM 9841 C CA . PRO G 7 41 ? 42.588 -31.456 -14.651 1.00 115.87 41 PRO U CA 1
ATOM 9842 C C . PRO G 7 41 ? 43.024 -30.405 -13.642 1.00 115.70 41 PRO U C 1
ATOM 9843 O O . PRO G 7 41 ? 43.100 -29.214 -13.962 1.00 120.99 41 PRO U O 1
ATOM 9847 N N . GLY G 7 42 ? 43.308 -30.842 -12.414 1.00 114.26 42 GLY U N 1
ATOM 9848 C CA . GLY G 7 42 ? 43.688 -29.972 -11.330 1.00 114.52 42 GLY U CA 1
ATOM 9849 C C . GLY G 7 42 ? 42.571 -29.684 -10.344 1.00 126.43 42 GLY U C 1
ATOM 9850 O O . GLY G 7 42 ? 42.841 -29.507 -9.151 1.00 127.58 42 GLY U O 1
ATOM 9851 N N . ARG G 7 43 ? 41.328 -29.637 -10.814 1.00 133.77 43 ARG U N 1
ATOM 9852 C CA . ARG G 7 43 ? 40.190 -29.355 -9.955 1.00 125.55 43 ARG U CA 1
ATOM 9853 C C . ARG G 7 43 ? 39.728 -30.630 -9.250 1.00 128.04 43 ARG U C 1
ATOM 9854 O O . ARG G 7 43 ? 40.227 -31.730 -9.500 1.00 135.29 43 ARG U O 1
ATOM 9862 N N . GLY G 7 44 ? 38.753 -30.478 -8.352 1.00 122.79 44 GLY U N 1
ATOM 9863 C CA . GLY G 7 44 ? 38.176 -31.607 -7.657 1.00 120.58 44 GLY U CA 1
ATOM 9864 C C . GLY G 7 44 ? 36.996 -32.204 -8.404 1.00 121.36 44 GLY U C 1
ATOM 9865 O O . GLY G 7 44 ? 36.587 -31.736 -9.467 1.00 127.39 44 GLY U O 1
ATOM 9866 N N . LEU G 7 45 ? 36.441 -33.263 -7.821 1.00 118.00 45 LEU U N 1
ATOM 9867 C CA . LEU G 7 45 ? 35.306 -33.946 -8.429 1.00 109.94 45 LEU U CA 1
ATOM 9868 C C . LEU G 7 45 ? 34.072 -33.053 -8.406 1.00 104.18 45 LEU U C 1
ATOM 9869 O O . LEU G 7 45 ? 33.754 -32.437 -7.384 1.00 88.63 45 LEU U O 1
ATOM 9874 N N . GLU G 7 46 ? 33.379 -32.981 -9.540 1.00 105.60 46 GLU U N 1
ATOM 9875 C CA . GLU G 7 46 ? 32.162 -32.197 -9.682 1.00 111.88 46 GLU U CA 1
ATOM 9876 C C . GLU G 7 46 ? 31.018 -33.111 -10.095 1.00 108.86 46 GLU U C 1
ATOM 9877 O O . GLU G 7 46 ? 31.193 -33.995 -10.939 1.00 94.31 46 GLU U O 1
ATOM 9883 N N . TRP G 7 47 ? 29.847 -32.891 -9.503 1.00 96.68 47 TRP U N 1
ATOM 9884 C CA . TRP G 7 47 ? 28.687 -33.739 -9.738 1.00 86.79 47 TRP U CA 1
ATOM 9885 C C . TRP G 7 47 ? 27.870 -33.213 -10.912 1.00 86.19 47 TRP U C 1
ATOM 9886 O O . TRP G 7 47 ? 27.561 -32.019 -10.978 1.00 72.56 47 TRP U O 1
ATOM 9897 N N . VAL G 7 48 ? 27.520 -34.108 -11.830 1.00 85.83 48 VAL U N 1
ATOM 9898 C CA . VAL G 7 48 ? 26.719 -33.767 -13.002 1.00 82.68 48 VAL U CA 1
ATOM 9899 C C . VAL G 7 48 ? 25.253 -34.130 -12.802 1.00 80.58 48 VAL U C 1
ATOM 9900 O O . VAL G 7 48 ? 24.365 -33.316 -13.054 1.00 68.94 48 VAL U O 1
ATOM 9904 N N . GLY G 7 49 ? 24.982 -35.349 -12.350 1.00 90.72 49 GLY U N 1
ATOM 9905 C CA . GLY G 7 49 ? 23.616 -35.783 -12.123 1.00 82.39 49 GLY U CA 1
ATOM 9906 C C . GLY G 7 49 ? 23.562 -37.270 -11.860 1.00 80.08 49 GLY U C 1
ATOM 9907 O O . GLY G 7 49 ? 24.532 -38.004 -12.072 1.00 84.12 49 GLY U O 1
ATOM 9908 N N . TRP G 7 50 ? 22.398 -37.708 -11.381 1.00 77.10 50 TRP U N 1
ATOM 9909 C CA . TRP G 7 50 ? 22.136 -39.116 -11.122 1.00 78.37 50 TRP U CA 1
ATOM 9910 C C . TRP G 7 50 ? 20.856 -39.541 -11.827 1.00 71.83 50 TRP U C 1
ATOM 9911 O O . TRP G 7 50 ? 20.146 -38.729 -12.427 1.00 66.53 50 TRP U O 1
ATOM 9922 N N . ILE G 7 51 ? 20.570 -40.838 -11.750 1.00 65.65 51 ILE U N 1
ATOM 9923 C CA . ILE G 7 51 ? 19.399 -41.424 -12.393 1.00 46.50 51 ILE U CA 1
ATOM 9924 C C . ILE G 7 51 ? 19.059 -42.719 -11.671 1.00 53.83 51 ILE U C 1
ATOM 9925 O O . ILE G 7 51 ? 19.911 -43.598 -11.517 1.00 54.49 51 ILE U O 1
ATOM 9930 N N . LYS G 7 52 ? 17.812 -42.820 -11.209 1.00 54.48 52 LYS U N 1
ATOM 9931 C CA . LYS G 7 52 ? 17.332 -44.016 -10.532 1.00 39.03 52 LYS U CA 1
ATOM 9932 C C . LYS G 7 52 ? 16.816 -44.996 -11.576 1.00 45.15 52 LYS U C 1
ATOM 9933 O O . LYS G 7 52 ? 15.765 -44.740 -12.183 1.00 48.16 52 LYS U O 1
ATOM 9939 N N . PRO G 7 53 A 17.495 -46.123 -11.806 1.00 38.22 52 PRO U N 1
ATOM 9940 C CA . PRO G 7 53 A 17.184 -46.948 -12.987 1.00 44.61 52 PRO U CA 1
ATOM 9941 C C . PRO G 7 53 A 15.835 -47.647 -12.945 1.00 66.84 52 PRO U C 1
ATOM 9942 O O . PRO G 7 53 A 15.391 -48.134 -13.993 1.00 53.93 52 PRO U O 1
ATOM 9946 N N . GLN G 7 54 ? 15.177 -47.734 -11.786 1.00 79.91 53 GLN U N 1
ATOM 9947 C CA . GLN G 7 54 ? 13.888 -48.421 -11.725 1.00 67.27 53 GLN U CA 1
ATOM 9948 C C . GLN G 7 54 ? 12.878 -47.772 -12.664 1.00 67.29 53 GLN U C 1
ATOM 9949 O O . GLN G 7 54 ? 12.168 -48.462 -13.406 1.00 65.18 53 GLN U O 1
ATOM 9955 N N . TYR G 7 55 ? 12.805 -46.441 -12.649 1.00 67.57 54 TYR U N 1
ATOM 9956 C CA . TYR G 7 55 ? 11.933 -45.703 -13.548 1.00 54.73 54 TYR U CA 1
ATOM 9957 C C . TYR G 7 55 ? 12.653 -44.664 -14.393 1.00 65.90 54 TYR U C 1
ATOM 9958 O O . TYR G 7 55 ? 12.095 -44.231 -15.407 1.00 74.17 54 TYR U O 1
ATOM 9967 N N . GLY G 7 56 ? 13.860 -44.255 -14.016 1.00 65.96 55 GLY U N 1
ATOM 9968 C CA . GLY G 7 56 ? 14.641 -43.334 -14.813 1.00 50.36 55 GLY U CA 1
ATOM 9969 C C . GLY G 7 56 ? 14.591 -41.883 -14.393 1.00 42.10 55 GLY U C 1
ATOM 9970 O O . GLY G 7 56 ? 15.035 -41.024 -15.163 1.00 60.27 55 GLY U O 1
ATOM 9971 N N . ALA G 7 57 ? 14.068 -41.580 -13.206 1.00 37.20 56 ALA U N 1
ATOM 9972 C CA . ALA G 7 57 ? 14.026 -40.200 -12.741 1.00 48.20 56 ALA U CA 1
ATOM 9973 C C . ALA G 7 57 ? 15.438 -39.649 -12.589 1.00 57.46 56 ALA U C 1
ATOM 9974 O O . ALA G 7 57 ? 16.354 -40.354 -12.158 1.00 58.08 56 ALA U O 1
ATOM 9976 N N . VAL G 7 58 ? 15.612 -38.377 -12.950 1.00 66.37 57 VAL U N 1
ATOM 9977 C CA . VAL G 7 58 ? 16.927 -37.754 -12.993 1.00 65.02 57 VAL U CA 1
ATOM 9978 C C . VAL G 7 58 ? 16.914 -36.457 -12.196 1.00 63.93 57 VAL U C 1
ATOM 9979 O O . VAL G 7 58 ? 15.861 -35.891 -11.891 1.00 62.40 57 VAL U O 1
ATOM 9983 N N . ASN G 7 59 ? 18.116 -35.993 -11.863 1.00 58.38 58 ASN U N 1
ATOM 9984 C CA . ASN G 7 59 ? 18.325 -34.714 -11.200 1.00 65.89 58 ASN U CA 1
ATOM 9985 C C . ASN G 7 59 ? 19.776 -34.318 -11.421 1.00 74.29 58 ASN U C 1
ATOM 9986 O O . ASN G 7 59 ? 20.673 -35.156 -11.305 1.00 74.93 58 ASN U O 1
ATOM 9991 N N . PHE G 7 60 ? 19.999 -33.046 -11.735 1.00 71.47 59 PHE U N 1
ATOM 9992 C CA . PHE G 7 60 ? 21.300 -32.570 -12.178 1.00 61.97 59 PHE U CA 1
ATOM 9993 C C . PHE G 7 60 ? 21.879 -31.572 -11.184 1.00 79.61 59 PHE U C 1
ATOM 9994 O O . PHE G 7 60 ? 21.223 -31.145 -10.231 1.00 87.55 59 PHE U O 1
ATOM 10002 N N . GLY G 7 61 ? 23.134 -31.209 -11.426 1.00 86.00 60 GLY U N 1
ATOM 10003 C CA . GLY G 7 61 ? 23.807 -30.174 -10.672 1.00 94.67 60 GLY U CA 1
ATOM 10004 C C . GLY G 7 61 ? 23.539 -28.799 -11.244 1.00 103.10 60 GLY U C 1
ATOM 10005 O O . GLY G 7 61 ? 22.553 -28.567 -11.948 1.00 112.11 60 GLY U O 1
ATOM 10006 N N . GLY G 7 62 ? 24.442 -27.873 -10.937 1.00 109.19 61 GLY U N 1
ATOM 10007 C CA . GLY G 7 62 ? 24.302 -26.508 -11.404 1.00 94.09 61 GLY U CA 1
ATOM 10008 C C . GLY G 7 62 ? 24.535 -26.346 -12.892 1.00 105.72 61 GLY U C 1
ATOM 10009 O O . GLY G 7 62 ? 25.673 -26.443 -13.363 1.00 112.66 61 GLY U O 1
ATOM 10010 N N . GLY G 7 63 ? 23.462 -26.106 -13.646 1.00 93.01 62 GLY U N 1
ATOM 10011 C CA . GLY G 7 63 ? 23.554 -25.812 -15.057 1.00 87.67 62 GLY U CA 1
ATOM 10012 C C . GLY G 7 63 ? 23.481 -27.011 -15.980 1.00 92.50 62 GLY U C 1
ATOM 10013 O O . GLY G 7 63 ? 23.133 -26.847 -17.155 1.00 100.45 62 GLY U O 1
ATOM 10014 N N . PHE G 7 64 ? 23.796 -28.212 -15.489 1.00 86.13 63 PHE U N 1
ATOM 10015 C CA . PHE G 7 64 ? 23.799 -29.394 -16.343 1.00 86.92 63 PHE U CA 1
ATOM 10016 C C . PHE G 7 64 ? 22.407 -29.795 -16.814 1.00 86.16 63 PHE U C 1
ATOM 10017 O O . PHE G 7 64 ? 22.299 -30.612 -17.734 1.00 77.49 63 PHE U O 1
ATOM 10025 N N . ARG G 7 65 ? 21.348 -29.245 -16.216 1.00 81.61 64 ARG U N 1
ATOM 10026 C CA . ARG G 7 65 ? 19.996 -29.630 -16.606 1.00 75.40 64 ARG U CA 1
ATOM 10027 C C . ARG G 7 65 ? 19.674 -29.205 -18.034 1.00 85.52 64 ARG U C 1
ATOM 10028 O O . ARG G 7 65 ? 18.935 -29.906 -18.735 1.00 90.01 64 ARG U O 1
ATOM 10036 N N . ASP G 7 66 ? 20.221 -28.076 -18.485 1.00 100.19 65 ASP U N 1
ATOM 10037 C CA . ASP G 7 66 ? 19.909 -27.579 -19.820 1.00 93.93 65 ASP U CA 1
ATOM 10038 C C . ASP G 7 66 ? 20.675 -28.318 -20.910 1.00 83.44 65 ASP U C 1
ATOM 10039 O O . ASP G 7 66 ? 20.214 -28.366 -22.056 1.00 83.64 65 ASP U O 1
ATOM 10044 N N . ARG G 7 67 ? 21.831 -28.900 -20.584 1.00 78.73 66 ARG U N 1
ATOM 10045 C CA . ARG G 7 67 ? 22.699 -29.494 -21.589 1.00 80.31 66 ARG U CA 1
ATOM 10046 C C . ARG G 7 67 ? 22.893 -30.997 -21.456 1.00 83.97 66 ARG U C 1
ATOM 10047 O O . ARG G 7 67 ? 23.270 -31.636 -22.445 1.00 82.99 66 ARG U O 1
ATOM 10055 N N . VAL G 7 68 ? 22.649 -31.581 -20.286 1.00 81.91 67 VAL U N 1
ATOM 10056 C CA . VAL G 7 68 ? 22.882 -33.002 -20.052 1.00 85.00 67 VAL U CA 1
ATOM 10057 C C . VAL G 7 68 ? 21.542 -33.718 -19.952 1.00 81.22 67 VAL U C 1
ATOM 10058 O O . VAL G 7 68 ? 20.608 -33.226 -19.307 1.00 65.35 67 VAL U O 1
ATOM 10062 N N . THR G 7 69 ? 21.451 -34.879 -20.598 1.00 75.02 68 THR U N 1
ATOM 10063 C CA . THR G 7 69 ? 20.275 -35.739 -20.535 1.00 68.21 68 THR U CA 1
ATOM 10064 C C . THR G 7 69 ? 20.728 -37.142 -20.163 1.00 75.39 68 THR U C 1
ATOM 10065 O O . THR G 7 69 ? 21.575 -37.725 -20.848 1.00 77.98 68 THR U O 1
ATOM 10069 N N . LEU G 7 70 ? 20.167 -37.682 -19.084 1.00 65.93 69 LEU U N 1
ATOM 10070 C CA . LEU G 7 70 ? 20.559 -38.980 -18.549 1.00 61.84 69 LEU U CA 1
ATOM 10071 C C . LEU G 7 70 ? 19.451 -39.990 -18.816 1.00 67.29 69 LEU U C 1
ATOM 10072 O O . LEU G 7 70 ? 18.308 -39.790 -18.390 1.00 86.83 69 LEU U O 1
ATOM 10077 N N . THR G 7 71 ? 19.791 -41.070 -19.520 1.00 53.38 70 THR U N 1
ATOM 10078 C CA . THR G 7 71 ? 18.847 -42.152 -19.779 1.00 60.82 70 THR U CA 1
ATOM 10079 C C . THR G 7 71 ? 19.440 -43.480 -19.326 1.00 68.95 70 THR U C 1
ATOM 10080 O O . THR G 7 71 ? 20.493 -43.504 -18.681 1.00 78.20 70 THR U O 1
ATOM 10084 N N . ARG G 7 72 ? 18.780 -44.587 -19.654 1.00 59.70 71 ARG U N 1
ATOM 10085 C CA . ARG G 7 72 ? 19.292 -45.907 -19.308 1.00 55.29 71 ARG U CA 1
ATOM 10086 C C . ARG G 7 72 ? 18.704 -46.929 -20.273 1.00 50.38 71 ARG U C 1
ATOM 10087 O O . ARG G 7 72 ? 17.853 -46.611 -21.108 1.00 70.57 71 ARG U O 1
ATOM 10095 N N . GLN G 7 73 ? 19.183 -48.168 -20.157 1.00 34.82 72 GLN U N 1
ATOM 10096 C CA . GLN G 7 73 ? 18.701 -49.291 -20.961 1.00 49.46 72 GLN U CA 1
ATOM 10097 C C . GLN G 7 73 ? 18.648 -50.501 -20.032 1.00 70.61 72 GLN U C 1
ATOM 10098 O O . GLN G 7 73 ? 19.675 -51.131 -19.760 1.00 83.19 72 GLN U O 1
ATOM 10104 N N . LEU G 7 74 ? 17.456 -50.802 -19.525 1.00 88.18 73 LEU U N 1
ATOM 10105 C CA . LEU G 7 74 ? 17.295 -51.909 -18.598 1.00 71.77 73 LEU U CA 1
ATOM 10106 C C . LEU G 7 74 ? 17.374 -53.242 -19.335 1.00 60.20 73 LEU U C 1
ATOM 10107 O O . LEU G 7 74 ? 17.132 -53.335 -20.542 1.00 71.35 73 LEU U O 1
ATOM 10112 N N . SER G 7 75 ? 17.721 -54.283 -18.588 1.00 55.05 74 SER U N 1
ATOM 10113 C CA . SER G 7 75 ? 17.716 -55.630 -19.129 1.00 79.19 74 SER U CA 1
ATOM 10114 C C . SER G 7 75 ? 16.288 -56.155 -19.214 1.00 78.06 74 SER U C 1
ATOM 10115 O O . SER G 7 75 ? 15.408 -55.753 -18.448 1.00 92.58 74 SER U O 1
ATOM 10118 N N . GLN G 7 76 ? 16.061 -57.056 -20.170 1.00 59.60 75 GLN U N 1
ATOM 10119 C CA . GLN G 7 76 ? 14.766 -57.706 -20.315 1.00 71.06 75 GLN U CA 1
ATOM 10120 C C . GLN G 7 76 ? 14.878 -59.224 -20.333 1.00 91.35 75 GLN U C 1
ATOM 10121 O O . GLN G 7 76 ? 13.870 -59.903 -20.554 1.00 103.70 75 GLN U O 1
ATOM 10127 N N . ASP G 7 77 ? 16.066 -59.768 -20.115 1.00 78.73 76 ASP U N 1
ATOM 10128 C CA . ASP G 7 77 ? 16.228 -61.211 -20.032 1.00 74.80 76 ASP U CA 1
ATOM 10129 C C . ASP G 7 77 ? 15.616 -61.701 -18.726 1.00 81.93 76 ASP U C 1
ATOM 10130 O O . ASP G 7 77 ? 16.032 -61.245 -17.653 1.00 88.02 76 ASP U O 1
ATOM 10135 N N . PRO G 7 78 A 14.634 -62.609 -18.759 1.00 86.81 76 PRO U N 1
ATOM 10136 C CA . PRO G 7 78 A 13.988 -63.044 -17.512 1.00 82.68 76 PRO U CA 1
ATOM 10137 C C . PRO G 7 78 A 14.914 -63.762 -16.532 1.00 86.63 76 PRO U C 1
ATOM 10138 O O . PRO G 7 78 A 14.482 -64.052 -15.411 1.00 101.56 76 PRO U O 1
ATOM 10142 N N . ASP G 7 79 B 16.161 -64.068 -16.916 1.00 75.38 76 ASP U N 1
ATOM 10143 C CA . ASP G 7 79 B 17.118 -64.686 -16.005 1.00 69.00 76 ASP U CA 1
ATOM 10144 C C . ASP G 7 79 B 18.271 -63.774 -15.618 1.00 85.85 76 ASP U C 1
ATOM 10145 O O . ASP G 7 79 B 18.874 -63.983 -14.560 1.00 110.39 76 ASP U O 1
ATOM 10150 N N . ASP G 7 80 C 18.594 -62.781 -16.449 1.00 89.43 76 ASP U N 1
ATOM 10151 C CA . ASP G 7 80 C 19.632 -61.792 -16.169 1.00 90.99 76 ASP U CA 1
ATOM 10152 C C . ASP G 7 80 C 18.993 -60.407 -16.132 1.00 93.78 76 ASP U C 1
ATOM 10153 O O . ASP G 7 80 C 19.259 -59.564 -17.001 1.00 102.42 76 ASP U O 1
ATOM 10158 N N . PRO G 7 81 D 18.144 -60.136 -15.141 1.00 81.77 76 PRO U N 1
ATOM 10159 C CA . PRO G 7 81 D 17.505 -58.820 -15.040 1.00 91.17 76 PRO U CA 1
ATOM 10160 C C . PRO G 7 81 D 18.273 -57.822 -14.189 1.00 89.51 76 PRO U C 1
ATOM 10161 O O . PRO G 7 81 D 17.818 -56.682 -14.044 1.00 91.81 76 PRO U O 1
ATOM 10165 N N . ASP G 7 82 E 19.408 -58.231 -13.625 1.00 91.42 76 ASP U N 1
ATOM 10166 C CA . ASP G 7 82 E 20.233 -57.356 -12.807 1.00 100.96 76 ASP U CA 1
ATOM 10167 C C . ASP G 7 82 E 20.739 -56.175 -13.621 1.00 91.60 76 ASP U C 1
ATOM 10168 O O . ASP G 7 82 E 20.201 -55.071 -13.513 1.00 75.25 76 ASP U O 1
ATOM 10173 N N . TRP G 7 83 F 21.740 -56.419 -14.467 1.00 90.19 76 TRP U N 1
ATOM 10174 C CA . TRP G 7 83 F 22.512 -55.383 -15.148 1.00 75.69 76 TRP U CA 1
ATOM 10175 C C . TRP G 7 83 F 21.677 -54.376 -15.931 1.00 75.69 76 TRP U C 1
ATOM 10176 O O . TRP G 7 83 F 20.504 -54.615 -16.237 1.00 82.26 76 TRP U O 1
ATOM 10187 N N . GLY G 7 84 G 22.299 -53.248 -16.264 1.00 73.86 76 GLY U N 1
ATOM 10188 C CA . GLY G 7 84 G 21.737 -52.253 -17.155 1.00 69.26 76 GLY U CA 1
ATOM 10189 C C . GLY G 7 84 G 22.853 -51.462 -17.806 1.00 78.29 76 GLY U C 1
ATOM 10190 O O . GLY G 7 84 G 24.021 -51.848 -17.704 1.00 97.21 76 GLY U O 1
ATOM 10191 N N . ILE G 7 85 ? 22.523 -50.360 -18.476 1.00 73.07 77 ILE U N 1
ATOM 10192 C CA . ILE G 7 85 ? 23.548 -49.509 -19.071 1.00 60.01 77 ILE U CA 1
ATOM 10193 C C . ILE G 7 85 ? 23.012 -48.090 -19.225 1.00 62.84 77 ILE U C 1
ATOM 10194 O O . ILE G 7 85 ? 22.162 -47.817 -20.080 1.00 72.70 77 ILE U O 1
ATOM 10199 N N . ALA G 7 86 ? 23.500 -47.182 -18.384 1.00 67.05 78 ALA U N 1
ATOM 10200 C CA . ALA G 7 86 ? 23.066 -45.796 -18.415 1.00 72.01 78 ALA U CA 1
ATOM 10201 C C . ALA G 7 86 ? 23.793 -45.032 -19.519 1.00 92.97 78 ALA U C 1
ATOM 10202 O O . ALA G 7 86 ? 24.797 -45.486 -20.074 1.00 101.00 78 ALA U O 1
ATOM 10204 N N . TYR G 7 87 ? 23.269 -43.850 -19.837 1.00 86.51 79 TYR U N 1
ATOM 10205 C CA . TYR G 7 87 ? 23.834 -43.008 -20.880 1.00 65.49 79 TYR U CA 1
ATOM 10206 C C . TYR G 7 87 ? 23.794 -41.553 -20.440 1.00 75.64 79 TYR U C 1
ATOM 10207 O O . TYR G 7 87 ? 22.808 -41.101 -19.852 1.00 67.07 79 TYR U O 1
ATOM 10216 N N . MET G 7 88 ? 24.871 -40.826 -20.730 1.00 94.40 80 MET U N 1
ATOM 10217 C CA . MET G 7 88 ? 24.969 -39.398 -20.445 1.00 95.22 80 MET U CA 1
ATOM 10218 C C . MET G 7 88 ? 25.206 -38.666 -21.758 1.00 93.05 80 MET U C 1
ATOM 10219 O O . MET G 7 88 ? 26.247 -38.850 -22.397 1.00 95.59 80 MET U O 1
ATOM 10224 N N . ASP G 7 89 ? 24.243 -37.840 -22.158 1.00 89.26 81 ASP U N 1
ATOM 10225 C CA . ASP G 7 89 ? 24.317 -37.072 -23.394 1.00 102.10 81 ASP U CA 1
ATOM 10226 C C . ASP G 7 89 ? 24.505 -35.602 -23.046 1.00 105.01 81 ASP U C 1
ATOM 10227 O O . ASP G 7 89 ? 23.642 -35.000 -22.399 1.00 85.02 81 ASP U O 1
ATOM 10232 N N . ILE G 7 90 ? 25.629 -35.031 -23.472 1.00 120.41 82 ILE U N 1
ATOM 10233 C CA . ILE G 7 90 ? 25.960 -33.635 -23.210 1.00 111.88 82 ILE U CA 1
ATOM 10234 C C . ILE G 7 90 ? 25.943 -32.888 -24.536 1.00 114.99 82 ILE U C 1
ATOM 10235 O O . ILE G 7 90 ? 26.660 -33.257 -25.475 1.00 88.63 82 ILE U O 1
ATOM 10240 N N . ARG G 7 91 A 25.127 -31.840 -24.613 1.00 119.60 82 ARG U N 1
ATOM 10241 C CA . ARG G 7 91 A 25.001 -31.022 -25.808 1.00 117.85 82 ARG U CA 1
ATOM 10242 C C . ARG G 7 91 A 25.703 -29.686 -25.601 1.00 116.31 82 ARG U C 1
ATOM 10243 O O . ARG G 7 91 A 25.793 -29.180 -24.479 1.00 124.51 82 ARG U O 1
ATOM 10251 N N . GLY G 7 92 B 26.198 -29.117 -26.699 1.00 104.38 82 GLY U N 1
ATOM 10252 C CA . GLY G 7 92 B 26.904 -27.852 -26.642 1.00 114.97 82 GLY U CA 1
ATOM 10253 C C . GLY G 7 92 B 28.182 -27.928 -25.832 1.00 113.18 82 GLY U C 1
ATOM 10254 O O . GLY G 7 92 B 28.310 -27.267 -24.797 1.00 83.27 82 GLY U O 1
ATOM 10255 N N . LEU G 7 93 C 29.135 -28.732 -26.297 1.00 123.51 82 LEU U N 1
ATOM 10256 C CA . LEU G 7 93 C 30.383 -28.948 -25.573 1.00 104.07 82 LEU U CA 1
ATOM 10257 C C . LEU G 7 93 C 31.217 -27.673 -25.580 1.00 102.56 82 LEU U C 1
ATOM 10258 O O . LEU G 7 93 C 31.674 -27.223 -26.635 1.00 112.18 82 LEU U O 1
ATOM 10263 N N . LYS G 7 94 ? 31.414 -27.094 -24.404 1.00 100.35 83 LYS U N 1
ATOM 10264 C CA . LYS G 7 94 ? 32.303 -25.960 -24.220 1.00 90.27 83 LYS U CA 1
ATOM 10265 C C . LYS G 7 94 ? 33.721 -26.446 -23.957 1.00 96.69 83 LYS U C 1
ATOM 10266 O O . LYS G 7 94 ? 33.927 -27.580 -23.513 1.00 106.46 83 LYS U O 1
ATOM 10272 N N . PRO G 7 95 ? 34.730 -25.616 -24.236 1.00 102.71 84 PRO U N 1
ATOM 10273 C CA . PRO G 7 95 ? 36.115 -26.043 -23.969 1.00 107.38 84 PRO U CA 1
ATOM 10274 C C . PRO G 7 95 ? 36.379 -26.384 -22.512 1.00 100.59 84 PRO U C 1
ATOM 10275 O O . PRO G 7 95 ? 37.207 -27.260 -22.234 1.00 91.67 84 PRO U O 1
ATOM 10279 N N . ASP G 7 96 ? 35.700 -25.723 -21.571 1.00 96.14 85 ASP U N 1
ATOM 10280 C CA . ASP G 7 96 ? 35.899 -26.026 -20.159 1.00 93.88 85 ASP U CA 1
ATOM 10281 C C . ASP G 7 96 ? 35.239 -27.332 -19.736 1.00 102.56 85 ASP U C 1
ATOM 10282 O O . ASP G 7 96 ? 35.498 -27.803 -18.623 1.00 90.14 85 ASP U O 1
ATOM 10287 N N . ASP G 7 97 ? 34.400 -27.927 -20.587 1.00 106.82 86 ASP U N 1
ATOM 10288 C CA . ASP G 7 97 ? 33.847 -29.247 -20.306 1.00 87.94 86 ASP U CA 1
ATOM 10289 C C . ASP G 7 97 ? 34.881 -30.356 -20.438 1.00 95.86 86 ASP U C 1
ATOM 10290 O O . ASP G 7 97 ? 34.535 -31.526 -20.242 1.00 104.64 86 ASP U O 1
ATOM 10295 N N . THR G 7 98 ? 36.125 -30.022 -20.772 1.00 100.86 87 THR U N 1
ATOM 10296 C CA . THR G 7 98 ? 37.198 -31.008 -20.842 1.00 103.93 87 THR U CA 1
ATOM 10297 C C . THR G 7 98 ? 37.529 -31.491 -19.436 1.00 107.44 87 THR U C 1
ATOM 10298 O O . THR G 7 98 ? 38.037 -30.724 -18.611 1.00 96.49 87 THR U O 1
ATOM 10302 N N . ALA G 7 99 ? 37.244 -32.760 -19.162 1.00 116.06 88 ALA U N 1
ATOM 10303 C CA . ALA G 7 99 ? 37.454 -33.334 -17.840 1.00 115.32 88 ALA U CA 1
ATOM 10304 C C . ALA G 7 99 ? 37.408 -34.852 -17.957 1.00 105.79 88 ALA U C 1
ATOM 10305 O O . ALA G 7 99 ? 37.283 -35.408 -19.052 1.00 94.97 88 ALA U O 1
ATOM 10307 N N . VAL G 7 100 ? 37.516 -35.520 -16.813 1.00 96.54 89 VAL U N 1
ATOM 10308 C CA . VAL G 7 100 ? 37.393 -36.970 -16.721 1.00 103.40 89 VAL U CA 1
ATOM 10309 C C . VAL G 7 100 ? 36.053 -37.266 -16.062 1.00 116.20 89 VAL U C 1
ATOM 10310 O O . VAL G 7 100 ? 35.860 -36.987 -14.872 1.00 110.76 89 VAL U O 1
ATOM 10314 N N . TYR G 7 101 ? 35.126 -37.827 -16.833 1.00 118.66 90 TYR U N 1
ATOM 10315 C CA . TYR G 7 101 ? 33.778 -38.100 -16.352 1.00 97.56 90 TYR U CA 1
ATOM 10316 C C . TYR G 7 101 ? 33.709 -39.503 -15.763 1.00 113.53 90 TYR U C 1
ATOM 10317 O O . TYR G 7 101 ? 34.209 -40.461 -16.362 1.00 103.72 90 TYR U O 1
ATOM 10326 N N . TYR G 7 102 ? 33.087 -39.619 -14.592 1.00 116.10 91 TYR U N 1
ATOM 10327 C CA . TYR G 7 102 ? 33.024 -40.871 -13.852 1.00 107.55 91 TYR U CA 1
ATOM 10328 C C . TYR G 7 102 ? 31.583 -41.347 -13.728 1.00 100.17 91 TYR U C 1
ATOM 10329 O O . TYR G 7 102 ? 30.665 -40.544 -13.532 1.00 86.10 91 TYR U O 1
ATOM 10338 N N . CYS G 7 103 ? 31.398 -42.660 -13.842 1.00 101.37 92 CYS U N 1
ATOM 10339 C CA . CYS G 7 103 ? 30.112 -43.309 -13.628 1.00 89.74 92 CYS U CA 1
ATOM 10340 C C . CYS G 7 103 ? 30.142 -43.996 -12.268 1.00 92.88 92 CYS U C 1
ATOM 10341 O O . CYS G 7 103 ? 30.946 -44.908 -12.050 1.00 100.30 92 CYS U O 1
ATOM 10344 N N . ALA G 7 104 ? 29.275 -43.558 -11.359 1.00 80.02 93 ALA U N 1
ATOM 10345 C CA . ALA G 7 104 ? 29.295 -44.016 -9.979 1.00 81.91 93 ALA U CA 1
ATOM 10346 C C . ALA G 7 104 ? 28.007 -44.752 -9.634 1.00 75.50 93 ALA U C 1
ATOM 10347 O O . ALA G 7 104 ? 26.944 -44.478 -10.197 1.00 76.99 93 ALA U O 1
ATOM 10349 N N . ARG G 7 105 ? 28.118 -45.688 -8.693 1.00 79.87 94 ARG U N 1
ATOM 10350 C CA . ARG G 7 105 ? 26.993 -46.484 -8.218 1.00 70.03 94 ARG U CA 1
ATOM 10351 C C . ARG G 7 105 ? 26.909 -46.370 -6.704 1.00 68.80 94 ARG U C 1
ATOM 10352 O O . ARG G 7 105 ? 27.911 -46.565 -6.010 1.00 88.33 94 ARG U O 1
ATOM 10360 N N . ASP G 7 106 ? 25.720 -46.059 -6.197 1.00 55.77 95 ASP U N 1
ATOM 10361 C CA . ASP G 7 106 ? 25.527 -45.987 -4.755 1.00 57.01 95 ASP U CA 1
ATOM 10362 C C . ASP G 7 106 ? 25.475 -47.388 -4.159 1.00 70.48 95 ASP U C 1
ATOM 10363 O O . ASP G 7 106 ? 24.927 -48.317 -4.759 1.00 66.08 95 ASP U O 1
ATOM 10368 N N . ARG G 7 107 ? 26.053 -47.536 -2.965 1.00 79.62 96 ARG U N 1
ATOM 10369 C CA . ARG G 7 107 ? 26.085 -48.844 -2.318 1.00 85.11 96 ARG U CA 1
ATOM 10370 C C . ARG G 7 107 ? 24.724 -49.237 -1.762 1.00 80.70 96 ARG U C 1
ATOM 10371 O O . ARG G 7 107 ? 24.416 -50.431 -1.673 1.00 83.12 96 ARG U O 1
ATOM 10379 N N . SER G 7 108 ? 23.904 -48.260 -1.387 1.00 70.26 97 SER U N 1
ATOM 10380 C CA . SER G 7 108 ? 22.659 -48.552 -0.690 1.00 72.59 97 SER U CA 1
ATOM 10381 C C . SER G 7 108 ? 21.664 -49.234 -1.622 1.00 75.04 97 SER U C 1
ATOM 10382 O O . SER G 7 108 ? 21.389 -48.748 -2.723 1.00 73.54 97 SER U O 1
ATOM 10385 N N . TYR G 7 109 ? 21.128 -50.367 -1.174 1.00 76.71 98 TYR U N 1
ATOM 10386 C CA . TYR G 7 109 ? 20.116 -51.094 -1.929 1.00 64.30 98 TYR U CA 1
ATOM 10387 C C . TYR G 7 109 ? 18.771 -50.397 -1.761 1.00 47.75 98 TYR U C 1
ATOM 10388 O O . TYR G 7 109 ? 18.238 -50.323 -0.649 1.00 41.79 98 TYR U O 1
ATOM 10397 N N . GLY G 7 110 ? 18.229 -49.884 -2.856 1.00 41.35 99 GLY U N 1
ATOM 10398 C CA . GLY G 7 110 ? 16.968 -49.146 -2.796 1.00 49.81 99 GLY U CA 1
ATOM 10399 C C . GLY G 7 110 ? 17.079 -47.721 -2.302 1.00 60.14 99 GLY U C 1
ATOM 10400 O O . GLY G 7 110 ? 16.578 -46.799 -2.952 1.00 90.91 99 GLY U O 1
ATOM 10401 N N . ASP G 7 111 ? 17.730 -47.516 -1.160 1.00 36.02 100 ASP U N 1
ATOM 10402 C CA . ASP G 7 111 ? 17.916 -46.182 -0.614 1.00 53.20 100 ASP U CA 1
ATOM 10403 C C . ASP G 7 111 ? 19.100 -45.499 -1.298 1.00 71.23 100 ASP U C 1
ATOM 10404 O O . ASP G 7 111 ? 19.756 -46.064 -2.179 1.00 68.18 100 ASP U O 1
ATOM 10409 N N . SER G 7 112 A 19.382 -44.263 -0.890 1.00 87.46 100 SER U N 1
ATOM 10410 C CA . SER G 7 112 A 20.476 -43.481 -1.456 1.00 75.56 100 SER U CA 1
ATOM 10411 C C . SER G 7 112 A 21.321 -42.919 -0.325 1.00 75.36 100 SER U C 1
ATOM 10412 O O . SER G 7 112 A 20.799 -42.233 0.561 1.00 83.21 100 SER U O 1
ATOM 10415 N N . SER G 7 113 B 22.623 -43.202 -0.360 1.00 73.28 100 SER U N 1
ATOM 10416 C CA . SER G 7 113 B 23.549 -42.701 0.643 1.00 88.29 100 SER U CA 1
ATOM 10417 C C . SER G 7 113 B 24.724 -41.937 0.050 1.00 86.58 100 SER U C 1
ATOM 10418 O O . SER G 7 113 B 25.550 -41.422 0.813 1.00 85.81 100 SER U O 1
ATOM 10421 N N . TRP G 7 114 C 24.832 -41.861 -1.276 1.00 79.89 100 TRP U N 1
ATOM 10422 C CA . TRP G 7 114 C 25.918 -41.195 -1.992 1.00 74.84 100 TRP U CA 1
ATOM 10423 C C . TRP G 7 114 C 27.281 -41.821 -1.720 1.00 78.99 100 TRP U C 1
ATOM 10424 O O . TRP G 7 114 C 28.302 -41.295 -2.183 1.00 76.18 100 TRP U O 1
ATOM 10435 N N . ALA G 7 115 D 27.331 -42.928 -0.982 1.00 71.24 100 ALA U N 1
ATOM 10436 C CA . ALA G 7 115 D 28.581 -43.637 -0.719 1.00 71.45 100 ALA U CA 1
ATOM 10437 C C . ALA G 7 115 D 28.882 -44.508 -1.931 1.00 62.92 100 ALA U C 1
ATOM 10438 O O . ALA G 7 115 D 28.401 -45.635 -2.056 1.00 58.80 100 ALA U O 1
ATOM 10440 N N . LEU G 7 116 E 29.695 -43.972 -2.836 1.00 65.10 100 LEU U N 1
ATOM 10441 C CA . LEU G 7 116 E 29.948 -44.602 -4.128 1.00 70.90 100 LEU U CA 1
ATOM 10442 C C . LEU G 7 116 E 30.986 -45.705 -3.955 1.00 70.46 100 LEU U C 1
ATOM 10443 O O . LEU G 7 116 E 32.168 -45.427 -3.732 1.00 89.97 100 LEU U O 1
ATOM 10448 N N . ASP G 7 117 ? 30.546 -46.959 -4.065 1.00 56.43 101 ASP U N 1
ATOM 10449 C CA . ASP G 7 117 ? 31.405 -48.114 -3.840 1.00 73.99 101 ASP U CA 1
ATOM 10450 C C . ASP G 7 117 ? 31.773 -48.851 -5.120 1.00 57.67 101 ASP U C 1
ATOM 10451 O O . ASP G 7 117 ? 32.548 -49.813 -5.063 1.00 59.09 101 ASP U O 1
ATOM 10456 N N . ALA G 7 118 ? 31.238 -48.440 -6.267 1.00 60.43 102 ALA U N 1
ATOM 10457 C CA . ALA G 7 118 ? 31.547 -49.074 -7.546 1.00 73.11 102 ALA U CA 1
ATOM 10458 C C . ALA G 7 118 ? 31.658 -47.979 -8.597 1.00 77.89 102 ALA U C 1
ATOM 10459 O O . ALA G 7 118 ? 30.663 -47.324 -8.921 1.00 74.54 102 ALA U O 1
ATOM 10461 N N . TRP G 7 119 ? 32.862 -47.783 -9.126 1.00 76.97 103 TRP U N 1
ATOM 10462 C CA . TRP G 7 119 ? 33.137 -46.731 -10.091 1.00 78.43 103 TRP U CA 1
ATOM 10463 C C . TRP G 7 119 ? 33.560 -47.334 -11.423 1.00 87.64 103 TRP U C 1
ATOM 10464 O O . TRP G 7 119 ? 34.087 -48.449 -11.481 1.00 84.75 103 TRP U O 1
ATOM 10475 N N . GLY G 7 120 ? 33.322 -46.581 -12.496 1.00 97.02 104 GLY U N 1
ATOM 10476 C CA . GLY G 7 120 ? 33.912 -46.915 -13.771 1.00 101.03 104 GLY U CA 1
ATOM 10477 C C . GLY G 7 120 ? 35.345 -46.430 -13.868 1.00 107.32 104 GLY U C 1
ATOM 10478 O O . GLY G 7 120 ? 35.800 -45.596 -13.085 1.00 111.68 104 GLY U O 1
ATOM 10479 N N . GLN G 7 121 ? 36.073 -46.967 -14.850 1.00 108.77 105 GLN U N 1
ATOM 10480 C CA . GLN G 7 121 ? 37.479 -46.607 -14.996 1.00 115.19 105 GLN U CA 1
ATOM 10481 C C . GLN G 7 121 ? 37.667 -45.146 -15.383 1.00 117.68 105 GLN U C 1
ATOM 10482 O O . GLN G 7 121 ? 38.751 -44.596 -15.163 1.00 123.69 105 GLN U O 1
ATOM 10488 N N . GLY G 7 122 ? 36.651 -44.511 -15.939 1.00 116.60 106 GLY U N 1
ATOM 10489 C CA . GLY G 7 122 ? 36.734 -43.110 -16.290 1.00 106.97 106 GLY U CA 1
ATOM 10490 C C . GLY G 7 122 ? 36.742 -42.903 -17.794 1.00 106.30 106 GLY U C 1
ATOM 10491 O O . GLY G 7 122 ? 37.191 -43.759 -18.569 1.00 92.19 106 GLY U O 1
ATOM 10492 N N . THR G 7 123 ? 36.236 -41.746 -18.216 1.00 121.17 107 THR U N 1
ATOM 10493 C CA . THR G 7 123 ? 36.191 -41.368 -19.623 1.00 120.90 107 THR U CA 1
ATOM 10494 C C . THR G 7 123 ? 36.709 -39.945 -19.754 1.00 115.61 107 THR U C 1
ATOM 10495 O O . THR G 7 123 ? 36.145 -39.021 -19.159 1.00 104.69 107 THR U O 1
ATOM 10499 N N . THR G 7 124 ? 37.777 -39.770 -20.527 1.00 114.35 108 THR U N 1
ATOM 10500 C CA . THR G 7 124 ? 38.402 -38.465 -20.711 1.00 112.87 108 THR U CA 1
ATOM 10501 C C . THR G 7 124 ? 37.807 -37.804 -21.950 1.00 119.85 108 THR U C 1
ATOM 10502 O O . THR G 7 124 ? 38.034 -38.259 -23.076 1.00 102.17 108 THR U O 1
ATOM 10506 N N . VAL G 7 125 ? 37.047 -36.733 -21.743 1.00 126.74 109 VAL U N 1
ATOM 10507 C CA . VAL G 7 125 ? 36.448 -35.959 -22.823 1.00 125.24 109 VAL U CA 1
ATOM 10508 C C . VAL G 7 125 ? 37.208 -34.647 -22.941 1.00 122.63 109 VAL U C 1
ATOM 10509 O O . VAL G 7 125 ? 37.409 -33.947 -21.941 1.00 108.87 109 VAL U O 1
ATOM 10513 N N . VAL G 7 126 ? 37.637 -34.318 -24.157 1.00 117.51 110 VAL U N 1
ATOM 10514 C CA . VAL G 7 126 ? 38.362 -33.084 -24.433 1.00 99.89 110 VAL U CA 1
ATOM 10515 C C . VAL G 7 126 ? 37.608 -32.306 -25.502 1.00 108.06 110 VAL U C 1
ATOM 10516 O O . VAL G 7 126 ? 37.125 -32.883 -26.483 1.00 108.19 110 VAL U O 1
ATOM 10520 N N . VAL G 7 127 ? 37.489 -30.997 -25.297 1.00 105.30 111 VAL U N 1
ATOM 10521 C CA . VAL G 7 127 ? 36.800 -30.104 -26.222 1.00 109.90 111 VAL U CA 1
ATOM 10522 C C . VAL G 7 127 ? 37.788 -29.020 -26.628 1.00 119.78 111 VAL U C 1
ATOM 10523 O O . VAL G 7 127 ? 38.206 -28.207 -25.793 1.00 120.91 111 VAL U O 1
ATOM 10527 N N . SER G 7 128 ? 38.162 -29.005 -27.903 1.00 113.69 112 SER U N 1
ATOM 10528 C CA . SER G 7 128 ? 39.118 -28.027 -28.408 1.00 96.06 112 SER U CA 1
ATOM 10529 C C . SER G 7 128 ? 38.867 -27.718 -29.880 1.00 86.56 112 SER U C 1
ATOM 10530 O O . SER G 7 128 ? 39.467 -28.329 -30.764 1.00 73.60 112 SER U O 1
ATOM 10533 N N . HIS H 8 3 ? 30.185 -26.197 1.055 1.00 98.81 3 HIS V N 1
ATOM 10534 C CA . HIS H 8 3 ? 31.589 -26.251 0.663 1.00 105.70 3 HIS V CA 1
ATOM 10535 C C . HIS H 8 3 ? 32.353 -27.260 1.513 1.00 111.08 3 HIS V C 1
ATOM 10536 O O . HIS H 8 3 ? 32.055 -27.446 2.693 1.00 92.52 3 HIS V O 1
ATOM 10543 N N . VAL H 8 4 ? 33.341 -27.910 0.904 1.00 104.24 4 VAL V N 1
ATOM 10544 C CA . VAL H 8 4 ? 34.159 -28.918 1.567 1.00 94.87 4 VAL V CA 1
ATOM 10545 C C . VAL H 8 4 ? 35.603 -28.439 1.549 1.00 109.78 4 VAL V C 1
ATOM 10546 O O . VAL H 8 4 ? 36.158 -28.164 0.478 1.00 99.40 4 VAL V O 1
ATOM 10550 N N . THR H 8 5 ? 36.209 -28.343 2.730 1.00 117.81 5 THR V N 1
ATOM 10551 C CA . THR H 8 5 ? 37.578 -27.865 2.882 1.00 118.04 5 THR V CA 1
ATOM 10552 C C . THR H 8 5 ? 38.393 -28.924 3.609 1.00 113.60 5 THR V C 1
ATOM 10553 O O . THR H 8 5 ? 38.021 -29.352 4.707 1.00 93.51 5 THR V O 1
ATOM 10557 N N . GLN H 8 6 ? 39.499 -29.342 2.999 1.00 117.51 6 GLN V N 1
ATOM 10558 C CA . GLN H 8 6 ? 40.401 -30.322 3.583 1.00 116.82 6 GLN V CA 1
ATOM 10559 C C . GLN H 8 6 ? 41.715 -29.652 3.960 1.00 126.20 6 GLN V C 1
ATOM 10560 O O . GLN H 8 6 ? 42.231 -28.811 3.216 1.00 127.38 6 GLN V O 1
ATOM 10566 N N . SER H 8 7 ? 42.254 -30.030 5.121 1.00 132.77 7 SER V N 1
ATOM 10567 C CA . SER H 8 7 ? 43.507 -29.481 5.609 1.00 127.72 7 SER V CA 1
ATOM 10568 C C . SER H 8 7 ? 44.352 -30.626 6.156 1.00 129.43 7 SER V C 1
ATOM 10569 O O . SER H 8 7 ? 43.834 -31.471 6.910 1.00 130.36 7 SER V O 1
ATOM 10572 N N . PRO H 8 8 ? 45.646 -30.693 5.805 1.00 130.08 8 PRO V N 1
ATOM 10573 C CA . PRO H 8 8 ? 46.306 -29.744 4.903 1.00 128.69 8 PRO V CA 1
ATOM 10574 C C . PRO H 8 8 ? 46.105 -30.091 3.429 1.00 122.51 8 PRO V C 1
ATOM 10575 O O . PRO H 8 8 ? 45.776 -31.233 3.112 1.00 123.72 8 PRO V O 1
ATOM 10579 N N . SER H 8 9 ? 46.298 -29.110 2.545 1.00 110.72 9 SER V N 1
ATOM 10580 C CA . SER H 8 9 ? 46.170 -29.367 1.113 1.00 119.16 9 SER V CA 1
ATOM 10581 C C . SER H 8 9 ? 47.242 -30.340 0.637 1.00 134.31 9 SER V C 1
ATOM 10582 O O . SER H 8 9 ? 46.956 -31.283 -0.110 1.00 134.04 9 SER V O 1
ATOM 10585 N N . SER H 8 10 ? 48.484 -30.120 1.056 1.00 137.06 10 SER V N 1
ATOM 10586 C CA . SER H 8 10 ? 49.579 -31.045 0.813 1.00 138.36 10 SER V CA 1
ATOM 10587 C C . SER H 8 10 ? 50.185 -31.455 2.148 1.00 139.68 10 SER V C 1
ATOM 10588 O O . SER H 8 10 ? 50.074 -30.742 3.148 1.00 141.79 10 SER V O 1
ATOM 10591 N N . LEU H 8 11 ? 50.831 -32.619 2.158 1.00 144.50 11 LEU V N 1
ATOM 10592 C CA . LEU H 8 11 ? 51.331 -33.183 3.404 1.00 146.05 11 LEU V CA 1
ATOM 10593 C C . LEU H 8 11 ? 52.584 -34.002 3.137 1.00 150.97 11 LEU V C 1
ATOM 10594 O O . LEU H 8 11 ? 52.567 -34.910 2.301 1.00 152.93 11 LEU V O 1
ATOM 10599 N N . SER H 8 12 ? 53.662 -33.676 3.847 1.00 150.26 12 SER V N 1
ATOM 10600 C CA . SER H 8 12 ? 54.882 -34.468 3.788 1.00 154.96 12 SER V CA 1
ATOM 10601 C C . SER H 8 12 ? 54.760 -35.659 4.730 1.00 147.22 12 SER V C 1
ATOM 10602 O O . SER H 8 12 ? 54.432 -35.496 5.910 1.00 143.82 12 SER V O 1
ATOM 10605 N N . VAL H 8 13 ? 55.024 -36.855 4.210 1.00 135.60 13 VAL V N 1
ATOM 10606 C CA . VAL H 8 13 ? 54.774 -38.090 4.939 1.00 132.61 13 VAL V CA 1
ATOM 10607 C C . VAL H 8 13 ? 55.997 -38.993 4.851 1.00 139.03 13 VAL V C 1
ATOM 10608 O O . VAL H 8 13 ? 56.781 -38.923 3.899 1.00 133.16 13 VAL V O 1
ATOM 10612 N N . SER H 8 14 ? 56.165 -39.834 5.870 1.00 143.99 14 SER V N 1
ATOM 10613 C CA . SER H 8 14 ? 57.186 -40.869 5.888 1.00 142.68 14 SER V CA 1
ATOM 10614 C C . SER H 8 14 ? 56.528 -42.206 6.199 1.00 133.17 14 SER V C 1
ATOM 10615 O O . SER H 8 14 ? 55.483 -42.263 6.852 1.00 131.96 14 SER V O 1
ATOM 10618 N N . ILE H 8 15 ? 57.151 -43.283 5.722 1.00 115.52 15 ILE V N 1
ATOM 10619 C CA . ILE H 8 15 ? 56.569 -44.613 5.862 1.00 107.71 15 ILE V CA 1
ATOM 10620 C C . ILE H 8 15 ? 56.579 -45.030 7.327 1.00 101.03 15 ILE V C 1
ATOM 10621 O O . ILE H 8 15 ? 57.614 -44.965 8.003 1.00 116.54 15 ILE V O 1
ATOM 10626 N N . GLY H 8 16 ? 55.422 -45.460 7.823 1.00 100.22 16 GLY V N 1
ATOM 10627 C CA . GLY H 8 16 ? 55.300 -45.966 9.174 1.00 101.72 16 GLY V CA 1
ATOM 10628 C C . GLY H 8 16 ? 54.784 -44.987 10.205 1.00 122.07 16 GLY V C 1
ATOM 10629 O O . GLY H 8 16 ? 54.777 -45.320 11.395 1.00 129.62 16 GLY V O 1
ATOM 10630 N N . ASP H 8 17 ? 54.349 -43.801 9.794 1.00 132.80 17 ASP V N 1
ATOM 10631 C CA . ASP H 8 17 ? 53.899 -42.781 10.727 1.00 133.51 17 ASP V CA 1
ATOM 10632 C C . ASP H 8 17 ? 52.390 -42.866 10.945 1.00 134.69 17 ASP V C 1
ATOM 10633 O O . ASP H 8 17 ? 51.660 -43.537 10.212 1.00 131.48 17 ASP V O 1
ATOM 10638 N N . ARG H 8 18 ? 51.926 -42.171 11.982 1.00 126.61 18 ARG V N 1
ATOM 10639 C CA . ARG H 8 18 ? 50.500 -41.964 12.210 1.00 117.41 18 ARG V CA 1
ATOM 10640 C C . ARG H 8 18 ? 50.074 -40.736 11.415 1.00 121.78 18 ARG V C 1
ATOM 10641 O O . ARG H 8 18 ? 50.394 -39.602 11.788 1.00 109.22 18 ARG V O 1
ATOM 10649 N N . VAL H 8 19 ? 49.364 -40.962 10.314 1.00 142.50 19 VAL V N 1
ATOM 10650 C CA . VAL H 8 19 ? 49.009 -39.915 9.365 1.00 139.07 19 VAL V CA 1
ATOM 10651 C C . VAL H 8 19 ? 47.497 -39.742 9.380 1.00 127.48 19 VAL V C 1
ATOM 10652 O O . VAL H 8 19 ? 46.752 -40.727 9.305 1.00 122.12 19 VAL V O 1
ATOM 10656 N N . THR H 8 20 ? 47.046 -38.492 9.475 1.00 116.59 20 THR V N 1
ATOM 10657 C CA . THR H 8 20 ? 45.624 -38.197 9.556 1.00 129.14 20 THR V CA 1
ATOM 10658 C C . THR H 8 20 ? 45.350 -36.842 8.918 1.00 134.01 20 THR V C 1
ATOM 10659 O O . THR H 8 20 ? 46.200 -35.947 8.937 1.00 128.25 20 THR V O 1
ATOM 10663 N N . ILE H 8 21 ? 44.151 -36.702 8.354 1.00 138.30 21 ILE V N 1
ATOM 10664 C CA . ILE H 8 21 ? 43.770 -35.525 7.580 1.00 121.97 21 ILE V CA 1
ATOM 10665 C C . ILE H 8 21 ? 42.370 -35.090 7.995 1.00 123.27 21 ILE V C 1
ATOM 10666 O O . ILE H 8 21 ? 41.477 -35.924 8.179 1.00 118.89 21 ILE V O 1
ATOM 10671 N N . ASN H 8 22 ? 42.181 -33.781 8.139 1.00 130.04 22 ASN V N 1
ATOM 10672 C CA . ASN H 8 22 ? 40.923 -33.200 8.583 1.00 119.99 22 ASN V CA 1
ATOM 10673 C C . ASN H 8 22 ? 40.028 -32.851 7.394 1.00 123.15 22 ASN V C 1
ATOM 10674 O O . ASN H 8 22 ? 40.491 -32.660 6.267 1.00 121.95 22 ASN V O 1
ATOM 10679 N N . CYS H 8 23 ? 38.726 -32.776 7.666 1.00 123.94 23 CYS V N 1
ATOM 10680 C CA . CYS H 8 23 ? 37.725 -32.389 6.676 1.00 114.11 23 CYS V CA 1
ATOM 10681 C C . CYS H 8 23 ? 36.660 -31.558 7.375 1.00 108.54 23 CYS V C 1
ATOM 10682 O O . CYS H 8 23 ? 36.064 -32.015 8.355 1.00 99.64 23 CYS V O 1
ATOM 10685 N N . GLN H 8 24 ? 36.421 -30.347 6.878 1.00 108.85 24 GLN V N 1
ATOM 10686 C CA . GLN H 8 24 ? 35.445 -29.444 7.469 1.00 107.27 24 GLN V CA 1
ATOM 10687 C C . GLN H 8 24 ? 34.298 -29.188 6.499 1.00 109.01 24 GLN V C 1
ATOM 10688 O O . GLN H 8 24 ? 34.415 -29.403 5.289 1.00 112.34 24 GLN V O 1
ATOM 10694 N N . THR H 8 25 ? 33.181 -28.718 7.053 1.00 111.41 25 THR V N 1
ATOM 10695 C CA . THR H 8 25 ? 31.959 -28.495 6.297 1.00 106.25 25 THR V CA 1
ATOM 10696 C C . THR H 8 25 ? 31.377 -27.132 6.645 1.00 97.84 25 THR V C 1
ATOM 10697 O O . THR H 8 25 ? 31.582 -26.612 7.745 1.00 96.92 25 THR V O 1
ATOM 10701 N N . SER H 8 26 ? 30.644 -26.556 5.688 1.00 86.36 26 SER V N 1
ATOM 10702 C CA . SER H 8 26 ? 30.035 -25.244 5.865 1.00 69.52 26 SER V CA 1
ATOM 10703 C C . SER H 8 26 ? 28.812 -25.270 6.771 1.00 87.65 26 SER V C 1
ATOM 10704 O O . SER H 8 26 ? 28.350 -24.201 7.183 1.00 94.20 26 SER V O 1
ATOM 10707 N N . GLN H 8 27 ? 28.279 -26.446 7.089 1.00 102.10 27 GLN V N 1
ATOM 10708 C CA . GLN H 8 27 ? 27.053 -26.545 7.870 1.00 93.91 27 GLN V CA 1
ATOM 10709 C C . GLN H 8 27 ? 27.031 -27.899 8.568 1.00 95.08 27 GLN V C 1
ATOM 10710 O O . GLN H 8 27 ? 27.945 -28.715 8.416 1.00 96.47 27 GLN V O 1
ATOM 10716 N N . GLY H 8 28 ? 25.968 -28.131 9.334 1.00 89.67 28 GLY V N 1
ATOM 10717 C CA . GLY H 8 28 ? 25.813 -29.400 10.026 1.00 86.47 28 GLY V CA 1
ATOM 10718 C C . GLY H 8 28 ? 25.575 -30.539 9.049 1.00 79.89 28 GLY V C 1
ATOM 10719 O O . GLY H 8 28 ? 24.737 -30.440 8.146 1.00 82.77 28 GLY V O 1
ATOM 10720 N N . VAL H 8 29 ? 26.317 -31.631 9.227 1.00 60.82 29 VAL V N 1
ATOM 10721 C CA . VAL H 8 29 ? 26.201 -32.807 8.381 1.00 62.53 29 VAL V CA 1
ATOM 10722 C C . VAL H 8 29 ? 25.597 -33.987 9.133 1.00 87.22 29 VAL V C 1
ATOM 10723 O O . VAL H 8 29 ? 24.734 -34.689 8.602 1.00 124.14 29 VAL V O 1
ATOM 10727 N N . GLY H 8 30 ? 26.028 -34.214 10.369 1.00 72.09 30 GLY V N 1
ATOM 10728 C CA . GLY H 8 30 ? 25.541 -35.343 11.133 1.00 63.31 30 GLY V CA 1
ATOM 10729 C C . GLY H 8 30 ? 26.551 -36.466 11.201 1.00 87.18 30 GLY V C 1
ATOM 10730 O O . GLY H 8 30 ? 27.428 -36.464 12.070 1.00 125.14 30 GLY V O 1
ATOM 10731 N N . SER H 8 31 ? 26.456 -37.424 10.281 1.00 69.35 31 SER V N 1
ATOM 10732 C CA . SER H 8 31 ? 27.345 -38.576 10.330 1.00 83.01 31 SER V CA 1
ATOM 10733 C C . SER H 8 31 ? 27.662 -39.137 8.949 1.00 100.78 31 SER V C 1
ATOM 10734 O O . SER H 8 31 ? 28.577 -39.954 8.810 1.00 100.58 31 SER V O 1
ATOM 10737 N N . ASP H 8 32 ? 26.927 -38.714 7.921 1.00 108.77 32 ASP V N 1
ATOM 10738 C CA . ASP H 8 32 ? 27.108 -39.278 6.581 1.00 112.03 32 ASP V CA 1
ATOM 10739 C C . ASP H 8 32 ? 28.198 -38.511 5.828 1.00 104.92 32 ASP V C 1
ATOM 10740 O O . ASP H 8 32 ? 27.952 -37.736 4.902 1.00 103.72 32 ASP V O 1
ATOM 10745 N N . LEU H 8 33 ? 29.435 -38.755 6.252 1.00 104.66 33 LEU V N 1
ATOM 10746 C CA . LEU H 8 33 ? 30.626 -38.275 5.565 1.00 106.13 33 LEU V CA 1
ATOM 10747 C C . LEU H 8 33 ? 31.386 -39.474 5.013 1.00 99.28 33 LEU V C 1
ATOM 10748 O O . LEU H 8 33 ? 31.525 -40.497 5.691 1.00 105.16 33 LEU V O 1
ATOM 10753 N N . HIS H 8 34 ? 31.873 -39.349 3.782 1.00 88.79 34 HIS V N 1
ATOM 10754 C CA . HIS H 8 34 ? 32.523 -40.448 3.083 1.00 99.30 34 HIS V CA 1
ATOM 10755 C C . HIS H 8 34 ? 33.948 -40.063 2.714 1.00 107.81 34 HIS V C 1
ATOM 10756 O O . HIS H 8 34 ? 34.202 -38.937 2.278 1.00 112.18 34 HIS V O 1
ATOM 10763 N N . TRP H 8 35 ? 34.872 -41.005 2.885 1.00 117.15 35 TRP V N 1
ATOM 10764 C CA . TRP H 8 35 ? 36.278 -40.806 2.564 1.00 106.45 35 TRP V CA 1
ATOM 10765 C C . TRP H 8 35 ? 36.660 -41.638 1.348 1.00 87.65 35 TRP V C 1
ATOM 10766 O O . TRP H 8 35 ? 36.274 -42.805 1.235 1.00 87.39 35 TRP V O 1
ATOM 10777 N N . TYR H 8 36 ? 37.426 -41.031 0.442 1.00 85.72 36 TYR V N 1
ATOM 10778 C CA . TYR H 8 36 ? 37.834 -41.673 -0.798 1.00 104.28 36 TYR V CA 1
ATOM 10779 C C . TYR H 8 36 ? 39.332 -41.508 -1.005 1.00 104.08 36 TYR V C 1
ATOM 10780 O O . TYR H 8 36 ? 39.925 -40.505 -0.600 1.00 107.10 36 TYR V O 1
ATOM 10789 N N . GLN H 8 37 ? 39.935 -42.505 -1.645 1.00 107.20 37 GLN V N 1
ATOM 10790 C CA . GLN H 8 37 ? 41.335 -42.469 -2.044 1.00 105.98 37 GLN V CA 1
ATOM 10791 C C . GLN H 8 37 ? 41.410 -42.461 -3.564 1.00 118.10 37 GLN V C 1
ATOM 10792 O O . GLN H 8 37 ? 40.802 -43.312 -4.222 1.00 121.59 37 GLN V O 1
ATOM 10798 N N . HIS H 8 38 ? 42.151 -41.504 -4.118 1.00 114.74 38 HIS V N 1
ATOM 10799 C CA . HIS H 8 38 ? 42.247 -41.335 -5.563 1.00 103.43 38 HIS V CA 1
ATOM 10800 C C . HIS H 8 38 ? 43.711 -41.261 -5.967 1.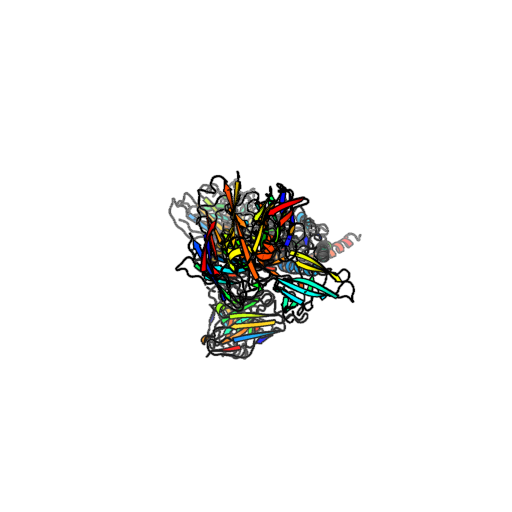00 119.96 38 HIS V C 1
ATOM 10801 O O . HIS H 8 38 ? 44.448 -40.396 -5.484 1.00 128.62 38 HIS V O 1
ATOM 10808 N N . LYS H 8 39 ? 44.125 -42.165 -6.856 1.00 119.98 39 LYS V N 1
ATOM 10809 C CA . LYS H 8 39 ? 45.460 -42.181 -7.428 1.00 111.44 39 LYS V CA 1
ATOM 10810 C C . LYS H 8 39 ? 45.413 -41.744 -8.889 1.00 120.05 39 LYS V C 1
ATOM 10811 O O . LYS H 8 39 ? 44.393 -41.926 -9.562 1.00 122.23 39 LYS V O 1
ATOM 10817 N N . PRO H 8 40 ? 46.490 -41.151 -9.405 1.00 130.71 40 PRO V N 1
ATOM 10818 C CA . PRO H 8 40 ? 46.485 -40.708 -10.805 1.00 131.32 40 PRO V CA 1
ATOM 10819 C C . PRO H 8 40 ? 46.297 -41.876 -11.763 1.00 121.98 40 PRO V C 1
ATOM 10820 O O . PRO H 8 40 ? 46.890 -42.944 -11.598 1.00 108.90 40 PRO V O 1
ATOM 10824 N N . GLY H 8 41 ? 45.453 -41.660 -12.773 1.00 124.73 41 GLY V N 1
ATOM 10825 C CA . GLY H 8 41 ? 45.166 -42.665 -13.772 1.00 107.19 41 GLY V CA 1
ATOM 10826 C C . GLY H 8 41 ? 44.112 -43.680 -13.390 1.00 111.02 41 GLY V C 1
ATOM 10827 O O . GLY H 8 41 ? 43.506 -44.286 -14.282 1.00 105.95 41 GLY V O 1
ATOM 10828 N N . ARG H 8 42 ? 43.867 -43.886 -12.101 1.00 124.46 42 ARG V N 1
ATOM 10829 C CA . ARG H 8 42 ? 42.906 -44.867 -11.622 1.00 123.17 42 ARG V CA 1
ATOM 10830 C C . ARG H 8 42 ? 41.648 -44.172 -11.116 1.00 118.19 42 ARG V C 1
ATOM 10831 O O . ARG H 8 42 ? 41.580 -42.945 -11.009 1.00 107.52 42 ARG V O 1
ATOM 10839 N N . ALA H 8 43 ? 40.645 -44.982 -10.804 1.00 116.36 43 ALA V N 1
ATOM 10840 C CA . ALA H 8 43 ? 39.375 -44.504 -10.286 1.00 111.13 43 ALA V CA 1
ATOM 10841 C C . ALA H 8 43 ? 39.437 -44.357 -8.773 1.00 97.44 43 ALA V C 1
ATOM 10842 O O . ALA H 8 43 ? 40.245 -45.011 -8.106 1.00 100.31 43 ALA V O 1
ATOM 10844 N N . PRO H 8 44 ? 38.604 -43.490 -8.196 1.00 94.70 44 PRO V N 1
ATOM 10845 C CA . PRO H 8 44 ? 38.558 -43.376 -6.735 1.00 101.79 44 PRO V CA 1
ATOM 10846 C C . PRO H 8 44 ? 38.130 -44.685 -6.089 1.00 103.30 44 PRO V C 1
ATOM 10847 O O . PRO H 8 44 ? 37.537 -45.562 -6.721 1.00 97.77 44 PRO V O 1
ATOM 10851 N N . LYS H 8 45 ? 38.442 -44.810 -4.801 1.00 107.96 45 LYS V N 1
ATOM 10852 C CA . LYS H 8 45 ? 38.155 -46.019 -4.040 1.00 111.99 45 LYS V CA 1
ATOM 10853 C C . LYS H 8 45 ? 37.537 -45.622 -2.709 1.00 109.66 45 LYS V C 1
ATOM 10854 O O . LYS H 8 45 ? 38.184 -44.951 -1.898 1.00 114.52 45 LYS V O 1
ATOM 10860 N N . LEU H 8 46 ? 36.287 -46.031 -2.490 1.00 98.36 46 LEU V N 1
ATOM 10861 C CA . LEU H 8 46 ? 35.591 -45.725 -1.247 1.00 100.96 46 LEU V CA 1
ATOM 10862 C C . LEU H 8 46 ? 36.276 -46.401 -0.068 1.00 102.44 46 LEU V C 1
ATOM 10863 O O . LEU H 8 46 ? 36.256 -47.631 0.050 1.00 106.16 46 LEU V O 1
ATOM 10868 N N . LEU H 8 47 ? 36.890 -45.606 0.807 1.00 94.68 47 LEU V N 1
ATOM 10869 C CA . LEU H 8 47 ? 37.547 -46.142 1.993 1.00 113.92 47 LEU V CA 1
ATOM 10870 C C . LEU H 8 47 ? 36.559 -46.308 3.144 1.00 110.28 47 LEU V C 1
ATOM 10871 O O . LEU H 8 47 ? 36.363 -47.418 3.649 1.00 97.67 47 LEU V O 1
ATOM 10876 N N . ILE H 8 48 ? 35.937 -45.211 3.571 1.00 108.66 48 ILE V N 1
ATOM 10877 C CA . ILE H 8 48 ? 35.003 -45.217 4.689 1.00 115.22 48 ILE V CA 1
ATOM 10878 C C . ILE H 8 48 ? 33.746 -44.461 4.279 1.00 118.33 48 ILE V C 1
ATOM 10879 O O . ILE H 8 48 ? 33.817 -43.473 3.540 1.00 108.74 48 ILE V O 1
ATOM 10884 N N . HIS H 8 49 ? 32.595 -44.932 4.756 1.00 119.90 49 HIS V N 1
ATOM 10885 C CA . HIS H 8 49 ? 31.309 -44.304 4.489 1.00 97.58 49 HIS V CA 1
ATOM 10886 C C . HIS H 8 49 ? 30.571 -44.093 5.802 1.00 92.85 49 HIS V C 1
ATOM 10887 O O . HIS H 8 49 ? 30.728 -44.870 6.746 1.00 88.39 49 HIS V O 1
ATOM 10894 N N . HIS H 8 50 ? 29.756 -43.040 5.848 1.00 93.51 50 HIS V N 1
ATOM 10895 C CA . HIS H 8 50 ? 28.994 -42.670 7.042 1.00 93.18 50 HIS V CA 1
ATOM 10896 C C . HIS H 8 50 ? 29.908 -42.612 8.271 1.00 94.78 50 HIS V C 1
ATOM 10897 O O . HIS H 8 50 ? 29.838 -43.431 9.188 1.00 112.03 50 HIS V O 1
ATOM 10904 N N . THR H 8 51 ? 30.780 -41.604 8.242 1.00 102.96 51 THR V N 1
ATOM 10905 C CA . THR H 8 51 ? 31.787 -41.356 9.271 1.00 93.63 51 THR V CA 1
ATOM 10906 C C . THR H 8 51 ? 32.734 -42.536 9.460 1.00 85.43 51 THR V C 1
ATOM 10907 O O . THR H 8 51 ? 33.800 -42.578 8.839 1.00 89.59 51 THR V O 1
ATOM 10911 N N . SER H 8 52 ? 32.364 -43.500 10.307 1.00 75.94 52 SER V N 1
ATOM 10912 C CA . SER H 8 52 ? 33.310 -44.477 10.836 1.00 80.34 52 SER V CA 1
ATOM 10913 C C . SER H 8 52 ? 32.994 -45.914 10.422 1.00 72.85 52 SER V C 1
ATOM 10914 O O . SER H 8 52 ? 33.372 -46.856 11.121 1.00 82.14 52 SER V O 1
ATOM 10917 N N . SER H 8 53 ? 32.323 -46.107 9.291 1.00 77.72 53 SER V N 1
ATOM 10918 C CA . SER H 8 53 ? 32.009 -47.447 8.793 1.00 97.99 53 SER V CA 1
ATOM 10919 C C . SER H 8 53 ? 33.000 -47.789 7.685 1.00 96.89 53 SER V C 1
ATOM 10920 O O . SER H 8 53 ? 32.811 -47.407 6.527 1.00 106.59 53 SER V O 1
ATOM 10923 N N . VAL H 8 54 ? 34.057 -48.518 8.045 1.00 79.42 54 VAL V N 1
ATOM 10924 C CA . VAL H 8 54 ? 35.103 -48.859 7.088 1.00 99.48 54 VAL V CA 1
ATOM 10925 C C . VAL H 8 54 ? 34.582 -49.896 6.099 1.00 101.63 54 VAL V C 1
ATOM 10926 O O . VAL H 8 54 ? 33.849 -50.825 6.465 1.00 101.85 54 VAL V O 1
ATOM 10930 N N . GLU H 8 55 ? 34.954 -49.731 4.831 1.00 105.11 55 GLU V N 1
ATOM 10931 C CA . GLU H 8 55 ? 34.502 -50.633 3.783 1.00 116.94 55 GLU V CA 1
ATOM 10932 C C . GLU H 8 55 ? 35.211 -51.981 3.886 1.00 117.45 55 GLU V C 1
ATOM 10933 O O . GLU H 8 55 ? 36.326 -52.086 4.405 1.00 120.29 55 GLU V O 1
ATOM 10939 N N . ASP H 8 56 ? 34.545 -53.021 3.389 1.00 117.53 56 ASP V N 1
ATOM 10940 C CA . ASP H 8 56 ? 35.119 -54.359 3.397 1.00 115.09 56 ASP V CA 1
ATOM 10941 C C . ASP H 8 56 ? 36.303 -54.442 2.442 1.00 113.46 56 ASP V C 1
ATOM 10942 O O . ASP H 8 56 ? 36.301 -53.835 1.367 1.00 89.51 56 ASP V O 1
ATOM 10947 N N . GLY H 8 57 ? 37.320 -55.207 2.840 1.00 127.70 57 GLY V N 1
ATOM 10948 C CA . GLY H 8 57 ? 38.533 -55.349 2.068 1.00 132.00 57 GLY V CA 1
ATOM 10949 C C . GLY H 8 57 ? 39.577 -54.282 2.321 1.00 137.06 57 GLY V C 1
ATOM 10950 O O . GLY H 8 57 ? 40.752 -54.497 2.000 1.00 128.40 57 GLY V O 1
ATOM 10951 N N . VAL H 8 58 ? 39.185 -53.146 2.882 1.00 147.24 58 VAL V N 1
ATOM 10952 C CA . VAL H 8 58 ? 40.138 -52.072 3.187 1.00 137.25 58 VAL V CA 1
ATOM 10953 C C . VAL H 8 58 ? 41.037 -52.515 4.335 1.00 136.87 58 VAL V C 1
ATOM 10954 O O . VAL H 8 58 ? 40.550 -53.164 5.280 1.00 132.13 58 VAL V O 1
ATOM 10958 N N . PRO H 8 59 ? 42.339 -52.223 4.295 1.00 123.71 59 PRO V N 1
ATOM 10959 C CA . PRO H 8 59 ? 43.204 -52.562 5.431 1.00 111.97 59 PRO V CA 1
ATOM 10960 C C . PRO H 8 59 ? 42.690 -51.952 6.727 1.00 97.30 59 PRO V C 1
ATOM 10961 O O . PRO H 8 59 ? 42.216 -50.814 6.757 1.00 96.06 59 PRO V O 1
ATOM 10965 N N . SER H 8 60 ? 42.792 -52.728 7.808 1.00 91.75 60 SER V N 1
ATOM 10966 C CA . SER H 8 60 ? 42.254 -52.320 9.100 1.00 99.74 60 SER V CA 1
ATOM 10967 C C . SER H 8 60 ? 42.993 -51.138 9.714 1.00 89.83 60 SER V C 1
ATOM 10968 O O . SER H 8 60 ? 42.564 -50.641 10.760 1.00 89.10 60 SER V O 1
ATOM 10971 N N . ARG H 8 61 ? 44.084 -50.678 9.098 1.00 87.09 61 ARG V N 1
ATOM 10972 C CA . ARG H 8 61 ? 44.810 -49.533 9.633 1.00 97.53 61 ARG V CA 1
ATOM 10973 C C . ARG H 8 61 ? 44.069 -48.220 9.410 1.00 107.15 61 ARG V C 1
ATOM 10974 O O . ARG H 8 61 ? 44.300 -47.261 10.153 1.00 98.43 61 ARG V O 1
ATOM 10982 N N . PHE H 8 62 ? 43.195 -48.155 8.409 1.00 114.50 62 PHE V N 1
ATOM 10983 C CA . PHE H 8 62 ? 42.404 -46.952 8.187 1.00 104.84 62 PHE V CA 1
ATOM 10984 C C . PHE H 8 62 ? 41.365 -46.789 9.289 1.00 112.96 62 PHE V C 1
ATOM 10985 O O . PHE H 8 62 ? 40.770 -47.764 9.755 1.00 101.06 62 PHE V O 1
ATOM 10993 N N . SER H 8 63 ? 41.149 -45.543 9.704 1.00 115.12 63 SER V N 1
ATOM 10994 C CA . SER H 8 63 ? 40.195 -45.235 10.756 1.00 113.85 63 SER V CA 1
ATOM 10995 C C . SER H 8 63 ? 39.475 -43.938 10.419 1.00 101.59 63 SER V C 1
ATOM 10996 O O . SER H 8 63 ? 39.962 -43.116 9.638 1.00 106.16 63 SER V O 1
ATOM 10999 N N . GLY H 8 64 ? 38.302 -43.765 11.021 1.00 85.68 64 GLY V N 1
ATOM 11000 C CA . GLY H 8 64 ? 37.513 -42.569 10.807 1.00 73.41 64 GLY V CA 1
ATOM 11001 C C . GLY H 8 64 ? 36.795 -42.105 12.057 1.00 86.11 64 GLY V C 1
ATOM 11002 O O . GLY H 8 64 ? 36.277 -42.921 12.825 1.00 80.58 64 GLY V O 1
ATOM 11003 N N . SER H 8 65 ? 36.763 -40.792 12.273 1.00 101.70 65 SER V N 1
ATOM 11004 C CA . SER H 8 65 ? 36.068 -40.220 13.415 1.00 95.20 65 SER V CA 1
ATOM 11005 C C . SER H 8 65 ? 35.651 -38.798 13.072 1.00 97.83 65 SER V C 1
ATOM 11006 O O . SER H 8 65 ? 36.144 -38.200 12.112 1.00 90.04 65 SER V O 1
ATOM 11009 N N . GLY H 8 66 ? 34.732 -38.263 13.869 1.00 100.86 66 GLY V N 1
ATOM 11010 C CA . GLY H 8 66 ? 34.263 -36.908 13.662 1.00 105.97 66 GLY V CA 1
ATOM 11011 C C . GLY H 8 66 ? 32.760 -36.761 13.766 1.00 109.25 66 GLY V C 1
ATOM 11012 O O . GLY H 8 66 ? 32.031 -37.756 13.827 1.00 102.60 66 GLY V O 1
ATOM 11013 N N . PHE H 8 67 ? 32.289 -35.517 13.781 1.00 115.71 67 PHE V N 1
ATOM 11014 C CA . PHE H 8 67 ? 30.871 -35.213 13.912 1.00 106.70 67 PHE V CA 1
ATOM 11015 C C . PHE H 8 67 ? 30.672 -33.743 13.573 1.00 105.70 67 PHE V C 1
ATOM 11016 O O . PHE H 8 67 ? 31.628 -32.962 13.550 1.00 123.90 67 PHE V O 1
ATOM 11024 N N . HIS H 8 68 ? 29.418 -33.385 13.291 1.00 86.68 68 HIS V N 1
ATOM 11025 C CA . HIS H 8 68 ? 29.013 -32.000 13.068 1.00 84.74 68 HIS V CA 1
ATOM 11026 C C . HIS H 8 68 ? 29.709 -31.402 11.851 1.00 108.11 68 HIS V C 1
ATOM 11027 O O . HIS H 8 68 ? 29.279 -31.626 10.714 1.00 115.34 68 HIS V O 1
ATOM 11034 N N . THR H 8 69 ? 30.781 -30.640 12.073 1.00 123.63 69 THR V N 1
ATOM 11035 C CA . THR H 8 69 ? 31.483 -29.953 10.994 1.00 118.29 69 THR V CA 1
ATOM 11036 C C . THR H 8 69 ? 32.969 -30.287 10.940 1.00 102.99 69 THR V C 1
ATOM 11037 O O . THR H 8 69 ? 33.720 -29.598 10.240 1.00 101.67 69 THR V O 1
ATOM 11041 N N . SER H 8 70 ? 33.416 -31.318 11.655 1.00 96.13 70 SER V N 1
ATOM 11042 C CA . SER H 8 70 ? 34.821 -31.705 11.657 1.00 95.99 70 SER V CA 1
ATOM 11043 C C . SER H 8 70 ? 34.919 -33.220 11.585 1.00 100.98 70 SER V C 1
ATOM 11044 O O . SER H 8 70 ? 34.293 -33.922 12.384 1.00 107.08 70 SER V O 1
ATOM 11047 N N . PHE H 8 71 ? 35.705 -33.719 10.632 1.00 100.35 71 PHE V N 1
ATOM 11048 C CA . PHE H 8 71 ? 35.846 -35.151 10.418 1.00 106.23 71 PHE V CA 1
ATOM 11049 C C . PHE H 8 71 ? 37.313 -35.484 10.183 1.00 105.88 71 PHE V C 1
ATOM 11050 O O . PHE H 8 71 ? 38.107 -34.633 9.774 1.00 115.57 71 PHE V O 1
ATOM 11058 N N . ASN H 8 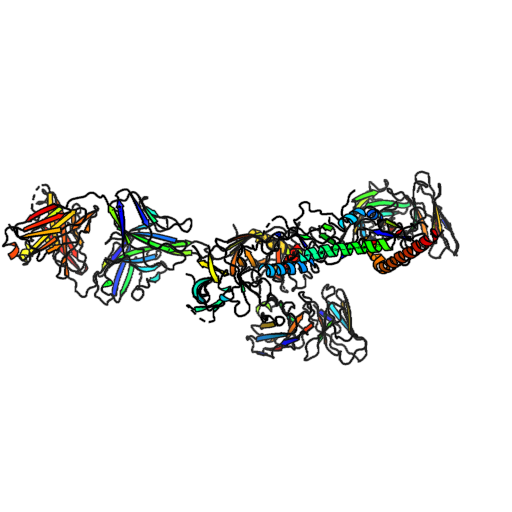72 ? 37.665 -36.742 10.447 1.00 102.23 72 ASN V N 1
ATOM 11059 C CA . ASN H 8 72 ? 39.050 -37.189 10.433 1.00 107.79 72 ASN V CA 1
ATOM 11060 C C . ASN H 8 72 ? 39.196 -38.458 9.603 1.00 108.02 72 ASN V C 1
ATOM 11061 O O . ASN H 8 72 ? 38.231 -39.186 9.359 1.00 102.84 72 ASN V O 1
ATOM 11066 N N . LEU H 8 73 ? 40.436 -38.711 9.174 1.00 106.16 73 LEU V N 1
ATOM 11067 C CA . LEU H 8 73 ? 40.818 -39.928 8.446 1.00 104.96 73 LEU V CA 1
ATOM 11068 C C . LEU H 8 73 ? 42.208 -40.319 8.945 1.00 117.53 73 LEU V C 1
ATOM 11069 O O . LEU H 8 73 ? 43.221 -39.838 8.431 1.00 131.07 73 LEU V O 1
ATOM 11074 N N . THR H 8 74 ? 42.249 -41.193 9.947 1.00 119.97 74 THR V N 1
ATOM 11075 C CA . THR H 8 74 ? 43.487 -41.559 10.622 1.00 121.37 74 THR V CA 1
ATOM 11076 C C . THR H 8 74 ? 44.047 -42.849 10.036 1.00 126.22 74 THR V C 1
ATOM 11077 O O . THR H 8 74 ? 43.310 -43.820 9.838 1.00 127.98 74 THR V O 1
ATOM 11081 N N . ILE H 8 75 ? 45.350 -42.851 9.761 1.00 120.04 75 ILE V N 1
ATOM 11082 C CA . ILE H 8 75 ? 46.064 -44.023 9.266 1.00 115.82 75 ILE V CA 1
ATOM 11083 C C . ILE H 8 75 ? 47.189 -44.330 10.244 1.00 142.34 75 ILE V C 1
ATOM 11084 O O . ILE H 8 75 ? 48.117 -43.527 10.403 1.00 150.12 75 ILE V O 1
ATOM 11089 N N . SER H 8 76 ? 47.109 -45.486 10.897 1.00 150.80 76 SER V N 1
ATOM 11090 C CA . SER H 8 76 ? 48.157 -45.954 11.794 1.00 147.34 76 SER V CA 1
ATOM 11091 C C . SER H 8 76 ? 49.030 -46.960 11.056 1.00 134.19 76 SER V C 1
ATOM 11092 O O . SER H 8 76 ? 48.512 -47.866 10.396 1.00 136.07 76 SER V O 1
ATOM 11095 N N . ASP H 8 77 ? 50.349 -46.794 11.169 1.00 109.95 77 ASP V N 1
ATOM 11096 C CA . ASP H 8 77 ? 51.327 -47.619 10.457 1.00 114.22 77 ASP V CA 1
ATOM 11097 C C . ASP H 8 77 ? 51.106 -47.519 8.943 1.00 122.85 77 ASP V C 1
ATOM 11098 O O . ASP H 8 77 ? 50.660 -48.454 8.276 1.00 125.86 77 ASP V O 1
ATOM 11103 N N . LEU H 8 78 ? 51.433 -46.338 8.424 1.00 118.90 78 LEU V N 1
ATOM 11104 C CA . LEU H 8 78 ? 51.279 -46.067 7.002 1.00 104.49 78 LEU V CA 1
ATOM 11105 C C . LEU H 8 78 ? 52.290 -46.867 6.187 1.00 98.13 78 LEU V C 1
ATOM 11106 O O . LEU H 8 78 ? 53.417 -47.119 6.623 1.00 114.83 78 LEU V O 1
ATOM 11111 N N . GLN H 8 79 ? 51.873 -47.271 4.989 1.00 88.47 79 GLN V N 1
ATOM 11112 C CA . GLN H 8 79 ? 52.686 -48.083 4.096 1.00 89.07 79 GLN V CA 1
ATOM 11113 C C . GLN H 8 79 ? 52.774 -47.403 2.734 1.00 97.12 79 GLN V C 1
ATOM 11114 O O . GLN H 8 79 ? 52.250 -46.305 2.526 1.00 101.57 79 GLN V O 1
ATOM 11120 N N . ALA H 8 80 ? 53.444 -48.072 1.796 1.00 111.03 80 ALA V N 1
ATOM 11121 C CA . ALA H 8 80 ? 53.686 -47.520 0.468 1.00 116.09 80 ALA V CA 1
ATOM 11122 C C . ALA H 8 80 ? 52.459 -47.557 -0.434 1.00 140.79 80 ALA V C 1
ATOM 11123 O O . ALA H 8 80 ? 52.529 -47.059 -1.563 1.00 151.66 80 ALA V O 1
ATOM 11125 N N . ASP H 8 81 ? 51.348 -48.135 0.022 1.00 148.47 81 ASP V N 1
ATOM 11126 C CA . ASP H 8 81 ? 50.118 -48.136 -0.759 1.00 143.64 81 ASP V CA 1
ATOM 11127 C C . ASP H 8 81 ? 49.222 -46.945 -0.453 1.00 130.26 81 ASP V C 1
ATOM 11128 O O . ASP H 8 81 ? 48.346 -46.622 -1.264 1.00 119.97 81 ASP V O 1
ATOM 11133 N N . ASP H 8 82 ? 49.423 -46.286 0.686 1.00 123.61 82 ASP V N 1
ATOM 11134 C CA . ASP H 8 82 ? 48.584 -45.168 1.117 1.00 121.13 82 ASP V CA 1
ATOM 11135 C C . ASP H 8 82 ? 49.119 -43.821 0.653 1.00 118.66 82 ASP V C 1
ATOM 11136 O O . ASP H 8 82 ? 49.032 -42.831 1.386 1.00 121.02 82 ASP V O 1
ATOM 11141 N N . ILE H 8 83 ? 49.675 -43.744 -0.551 1.00 120.27 83 ILE V N 1
ATOM 11142 C CA . ILE H 8 83 ? 50.208 -42.502 -1.100 1.00 119.87 83 ILE V CA 1
ATOM 11143 C C . ILE H 8 83 ? 49.293 -42.090 -2.248 1.00 126.40 83 ILE V C 1
ATOM 11144 O O . ILE H 8 83 ? 49.368 -42.640 -3.354 1.00 116.20 83 ILE V O 1
ATOM 11149 N N . ALA H 8 84 ? 48.420 -41.122 -1.986 1.00 127.42 84 ALA V N 1
ATOM 11150 C CA . ALA H 8 84 ? 47.442 -40.648 -2.960 1.00 117.96 84 ALA V CA 1
ATOM 11151 C C . ALA H 8 84 ? 46.740 -39.429 -2.375 1.00 126.41 84 ALA V C 1
ATOM 11152 O O . ALA H 8 84 ? 46.973 -39.044 -1.225 1.00 118.72 84 ALA V O 1
ATOM 11154 N N . THR H 8 85 ? 45.874 -38.823 -3.183 1.00 124.24 85 THR V N 1
ATOM 11155 C CA . THR H 8 85 ? 44.986 -37.779 -2.697 1.00 116.58 85 THR V CA 1
ATOM 11156 C C . THR H 8 85 ? 43.771 -38.409 -2.028 1.00 117.21 85 THR V C 1
ATOM 11157 O O . THR H 8 85 ? 43.290 -39.470 -2.438 1.00 127.39 85 THR V O 1
ATOM 11161 N N . TYR H 8 86 ? 43.273 -37.746 -0.988 1.00 98.73 86 TYR V N 1
ATOM 11162 C CA . TYR H 8 86 ? 42.178 -38.274 -0.180 1.00 102.69 86 TYR V CA 1
ATOM 11163 C C . TYR H 8 86 ? 41.030 -37.274 -0.172 1.00 112.35 86 TYR V C 1
ATOM 11164 O O . TYR H 8 86 ? 41.144 -36.192 0.414 1.00 109.26 86 TYR V O 1
ATOM 11173 N N . TYR H 8 87 ? 39.929 -37.643 -0.821 1.00 125.12 87 TYR V N 1
ATOM 11174 C CA . TYR H 8 87 ? 38.733 -36.817 -0.865 1.00 116.48 87 TYR V CA 1
ATOM 11175 C C . TYR H 8 87 ? 37.777 -37.214 0.253 1.00 101.71 87 TYR V C 1
ATOM 11176 O O . TYR H 8 87 ? 37.631 -38.399 0.569 1.00 92.25 87 TYR V O 1
ATOM 11185 N N . CYS H 8 88 ? 37.129 -36.217 0.847 1.00 94.54 88 CYS V N 1
ATOM 11186 C CA . CYS H 8 88 ? 36.010 -36.433 1.754 1.00 104.22 88 CYS V CA 1
ATOM 11187 C C . CYS H 8 88 ? 34.742 -35.905 1.098 1.00 121.80 88 CYS V C 1
ATOM 11188 O O . CYS H 8 88 ? 34.725 -34.782 0.582 1.00 107.23 88 CYS V O 1
ATOM 11191 N N . GLN H 8 89 ? 33.686 -36.717 1.117 1.00 135.20 89 GLN V N 1
ATOM 11192 C CA . GLN H 8 89 ? 32.478 -36.461 0.342 1.00 110.07 89 GLN V CA 1
ATOM 11193 C C . GLN H 8 89 ? 31.270 -36.389 1.266 1.00 87.17 89 GLN V C 1
ATOM 11194 O O . GLN H 8 89 ? 30.988 -37.343 1.998 1.00 94.90 89 GLN V O 1
ATOM 11200 N N . VAL H 8 90 ? 30.563 -35.262 1.224 1.00 74.31 90 VAL V N 1
ATOM 11201 C CA . VAL H 8 90 ? 29.238 -35.118 1.812 1.00 77.64 90 VAL V CA 1
ATOM 11202 C C . VAL H 8 90 ? 28.263 -34.905 0.666 1.00 89.43 90 VAL V C 1
ATOM 11203 O O . VAL H 8 90 ? 28.422 -33.973 -0.136 1.00 99.21 90 VAL V O 1
ATOM 11207 N N . LEU H 8 91 ? 27.276 -35.795 0.576 1.00 91.93 91 LEU V N 1
ATOM 11208 C CA . LEU H 8 91 ? 26.327 -35.828 -0.531 1.00 77.63 91 LEU V CA 1
ATOM 11209 C C . LEU H 8 91 ? 27.070 -35.805 -1.860 1.00 83.19 91 LEU V C 1
ATOM 11210 O O . LEU H 8 91 ? 27.691 -36.794 -2.250 1.00 86.05 91 LEU V O 1
ATOM 11215 N N . GLN H 8 92 ? 27.053 -34.649 -2.531 1.00 81.87 96 GLN V N 1
ATOM 11216 C CA . GLN H 8 92 ? 27.601 -34.540 -3.874 1.00 84.40 96 GLN V CA 1
ATOM 11217 C C . GLN H 8 92 ? 28.847 -33.676 -3.938 1.00 90.68 96 GLN V C 1
ATOM 11218 O O . GLN H 8 92 ? 29.445 -33.564 -5.015 1.00 102.35 96 GLN V O 1
ATOM 11224 N N . PHE H 8 93 ? 29.300 -33.116 -2.822 1.00 89.98 97 PHE V N 1
ATOM 11225 C CA . PHE H 8 93 ? 30.427 -32.190 -2.837 1.00 90.56 97 PHE V CA 1
ATOM 11226 C C . PHE H 8 93 ? 31.675 -32.951 -2.409 1.00 95.64 97 PHE V C 1
ATOM 11227 O O . PHE H 8 93 ? 31.862 -33.248 -1.227 1.00 104.11 97 PHE V O 1
ATOM 11235 N N . PHE H 8 94 ? 32.542 -33.256 -3.370 1.00 85.76 98 PHE V N 1
ATOM 11236 C CA . PHE H 8 94 ? 33.827 -33.862 -3.052 1.00 102.87 98 PHE V CA 1
ATOM 11237 C C . PHE H 8 94 ? 34.849 -32.788 -2.703 1.00 103.92 98 PHE V C 1
ATOM 11238 O O . PHE H 8 94 ? 34.863 -31.708 -3.301 1.00 83.39 98 PHE V O 1
ATOM 11246 N N . GLY H 8 95 ? 35.712 -33.092 -1.739 1.00 115.38 99 GLY V N 1
ATOM 11247 C CA . GLY H 8 95 ? 36.770 -32.173 -1.374 1.00 110.98 99 GLY V CA 1
ATOM 11248 C C . GLY H 8 95 ? 37.865 -32.107 -2.424 1.00 120.68 99 GLY V C 1
ATOM 11249 O O . GLY H 8 95 ? 37.963 -32.936 -3.329 1.00 115.99 99 GLY V O 1
ATOM 11250 N N . ARG H 8 96 ? 38.711 -31.080 -2.298 1.00 120.31 100 ARG V N 1
ATOM 11251 C CA . ARG H 8 96 ? 39.822 -30.929 -3.233 1.00 117.21 100 ARG V CA 1
ATOM 11252 C C . ARG H 8 96 ? 40.856 -32.035 -3.062 1.00 119.76 100 ARG V C 1
ATOM 11253 O O . ARG H 8 96 ? 41.473 -32.461 -4.044 1.00 110.24 100 ARG V O 1
ATOM 11261 N N . GLY H 8 97 ? 41.057 -32.506 -1.840 1.00 111.27 101 GLY V N 1
ATOM 11262 C CA . GLY H 8 97 ? 41.951 -33.612 -1.570 1.00 114.78 101 GLY V CA 1
ATOM 11263 C C . GLY H 8 97 ? 43.196 -33.174 -0.816 1.00 124.65 101 GLY V C 1
ATOM 11264 O O . GLY H 8 97 ? 43.452 -31.991 -0.591 1.00 112.20 101 GLY V O 1
ATOM 11265 N N . SER H 8 98 ? 43.977 -34.180 -0.425 1.00 136.85 102 SER V N 1
ATOM 11266 C CA . SER H 8 98 ? 45.231 -33.974 0.293 1.00 119.39 102 SER V CA 1
ATOM 11267 C C . SER H 8 98 ? 46.211 -35.039 -0.175 1.00 123.84 102 SER V C 1
ATOM 11268 O O . SER H 8 98 ? 46.071 -36.212 0.186 1.00 143.68 102 SER V O 1
ATOM 11271 N N . ARG H 8 99 ? 47.195 -34.639 -0.975 1.00 118.68 103 ARG V N 1
ATOM 11272 C CA . ARG H 8 99 ? 48.129 -35.585 -1.567 1.00 131.42 103 ARG V CA 1
ATOM 11273 C C . ARG H 8 99 ? 49.291 -35.866 -0.624 1.00 128.63 103 ARG V C 1
ATOM 11274 O O . ARG H 8 99 ? 49.852 -34.951 -0.015 1.00 121.57 103 ARG V O 1
ATOM 11282 N N . LEU H 8 100 ? 49.642 -37.142 -0.511 1.00 134.19 104 LEU V N 1
ATOM 11283 C CA . LEU H 8 100 ? 50.788 -37.589 0.265 1.00 138.80 104 LEU V CA 1
ATOM 11284 C C . LEU H 8 100 ? 51.930 -37.976 -0.668 1.00 145.32 104 LEU V C 1
ATOM 11285 O O . LEU H 8 100 ? 51.724 -38.301 -1.840 1.00 140.92 104 LEU V O 1
ATOM 11290 N N . HIS H 8 101 ? 53.145 -37.934 -0.131 1.00 144.11 105 HIS V N 1
ATOM 11291 C CA . HIS H 8 101 ? 54.334 -38.261 -0.911 1.00 124.18 105 HIS V CA 1
ATOM 11292 C C . HIS H 8 101 ? 55.502 -38.648 -0.009 1.00 120.28 105 HIS V C 1
ATOM 11293 O O . HIS H 8 101 ? 55.828 -37.939 0.942 1.00 120.39 105 HIS V O 1
#

Organism: Human immunodeficiency virus type 1 (NCBI:txid11676)

Radius of gyration: 53.34 Å; Cα contacts (8 Å, |Δi|>4): 3650; chains: 8; bounding box: 123×88×168 Å

Sequence (1456 aa):
VFLGFLGAAGSTMGAASMTLTVQARNLLSGITVWGIKQLQARVLAVERYLRDQQLLGIWGCSGKLICCTNVPWNSSWSNRNLSEIWDNMTWLQWDKEISNYTQIIYGLLEESQNQQEKNEQDLLALQGQLVQSGATTTKPGSSVKISCKTSGYRFNFYHINWIRQTAGRGPEWMGWISPYSGDKNLAPAFQDRVNMTTDTEVPVTSFTSTGAAYMEIRNLTSDDTGTYFCAKGLLRDGSSTWLPYLWGQGTLLTSVLTQSASVSGSLGQSVTISCTGPNSVCCSHKSISWYQWPPGRAPTLIIYEDNERAPGISPRFSGYKSYWSAYLTISDLRPEDETTYYCCSYTHNSGCVFGTGTKVSVLGENLWVTVYYGVPVWKDAETTLFCASDANVWATHACVPTDPNPQEIHLENVTEEFNMWKNNMVEQMHTDIISLWDQSLKPCVKLTPLCVTLQCTNVTRGELKNCSFNMTTELRDKKQKVYSLFYRLDVVQINKEYRLINCNTSAITQACPKVSFEPIPIHYCAPAGFAILKCKDKKFNGTGPCPSVSTVQCTHGIKPVVSTQLLLNGSLAEEEVMIRSENITNNAKNILVQFNTPVQINCTRPNNNTRKSIRIGPGQAFYATGDIIGDIRQAHCNVSKATWNETLGKVVKQLRKHFGNNTIIRFANSSGGDLEVTTHSFNCGGEFFYCNTSGLFNSTWISNNDSITLPCRIKQIINMWQRIGQAMYAPPIQGVIRCVSNITGLILTRDGTETFRPGGGDMRDNWRSELYKYKVVKIEPLGVAPTRCKRRVQVQLQESGPGLVKPSETLSLTCTVSGGSISNYYWSWIRQSPGKGLEWIGYISDSESTNYNPSLKSRVIISVDTSKNQLSLKLNSVTAADSAIYYCARAQQGKRIYGMVSFGEFFYYYYMDVWGKGTTVTVSSASTKGPSVFPLAPSGTAALGCLVKDYFPEPVTVSWNSGALTSGVHTFPAVLQSSGLYSLSSVVTVPSSSLGTQTYICNVNHKPSNTKVDKKVEPYVRPLSVALGETASISCGRQALGSRAVQWYQHRPGQAPILLIYNNQDRPSGIPERFSGTPDINFGTRATLTISGVEAGDEADYYCHMWDSRSGFSWSFGGATRLTVLGQPKAAPSVTLFPPSSEELQANKATLVCLISDFYPGAVTVAWKADSSPVKAGVETTTPSKQSNNKYAASSYLSLTPMQWKMHKSYSCQVTHEGSTVEKTVAPTRAHLVQSGTAMKKPGASVRVSCQTSGYTFTAHILFWFRQAPGRGLEWVGWIKPQYGAVNFGGGFRDRVTLTRQLSQDPDDPDWGIAYMDIRGLKPDDTAVYYCARDRSYGDSSWALDAWGQGTTVVVSHVTQSPSSLSVSIGDRVTINCQTSQGVGSDLHWYQHKPGRAPKLLIHHTSSVEDGVPSRFSGSGFHTSFNLTISDLQADDIATYYCQVLQFFGRGSRLH

Nearest PDB structures (foldseek):
  6nm6-assembly1_V-3  TM=1.010E+00  e=6.453E-21  Homo sapiens
  5te7-assembly1_L  TM=1.002E+00  e=4.686E-18  Homo sapiens
  6nnj-assembly1_V  TM=9.853E-01  e=2.309E-15  Homo sapiens
  8g5b-assembly1_N  TM=9.848E-01  e=4.743E-15  Homo sapiens
  7s6j-assembly1_L  TM=9.728E-01  e=3.887E-14  Homo sapiens